Protein AF-A0A5A9NCF1-F1 (afdb_monomer_lite)

Foldseek 3Di:
DKQQPDQDDQPWAKPPPQAKDWDWDADPVRDIGIWIWGAQQQDLWDKIKTKGFWFFCVPAQKKKKKWKKAFADPVQDPPGDPQEDQKKWKWKDADQDRPDDNCPPHSDCPPIPTQDIDGAPDHDHPVVVVVVDTDIGIDMTMAGSRDHRTMMMMMIDTRTGMMTGMIDMDFAWADWDQDQQWTWHIGGAHNAQADWAKTFTDGAVQWDWDFPDFIWTQGRRRDTDDTGGHTFHAWQWEADPNNPDTFGADFQWTAQGTDNDDTHGQDAQFGGGDTSHNATHGHPQFADDPPDDRNDHTFHWFAAWADWDWDADAQKIKIATHGTPGRRPDPQKFKAKFKWWDAPDPDDTHGDDPQKDWVPDRTRHPHRMIMIGDHQAQTKMKIWIFIGGPCQVVDPDHTHTDMDIDTHHAAAAAEFADKDFPDAAQFKTKMFTDQGPRRSADWQWKKKWKDFPVDDSVPIDIDIGRHRMDMGGRHHGQTKMWMWMWIADPNGIYDIDDIDIDTHHDPVVNVVVPPDDDDDDDDDDDPPPVVVVVVVVVVPPPPDDDDDDDDDDDDDDPPDDDDDDDPPFDADDQCVVDPDLVVLCVVQHDDDDPVQKAFDAFPDADDQGTWTWTWGHDPPDDIAIFIDGDGDPPDDPVSVSLVSSQSSRLSRDDDQQADHPPGDDDDDDPPDPDDDDPLLLLVLLLSNLVQLLRCVSNQKFQQDQALVQWDADPVRRIHGHDRSPIDHFDDDDDDRDDADPDDDDHPLLLFALCCVPRVGTGSLRVLLSSLNRLQCSLQVRADRVHPQDSVRSNVCLVVVDDDDHHPLFQPLSNVLSVQSSDNDSVSRDGSVVVSVSSVVCSVPVVSSDNDDDDDDDDDDDDDDDDDDDPVPDDWPLSVCVVLPNNVLVVLCVVVVVIDLVSLLPDDLVNCVVSVVPDPVVSVSSVVVSVVSNVVVVVPPDDDDDDDDDDDDDDDDDDQQFVCWDDSDLQEIANAQSQDQDDTPRRHLNHQEYHQHQYAHAAADLCNCVSNLNHAYEAHEQYAHAEADQNSQQRNLNHAYDHPHQYQYQEQDARSNHLNCRHAEYADENNANHAYYDLRSCANPANHAEYEHYQYAHQADDCSNVVNHPNHQAYEHANYAHAPALRRLVVLVVCVVVQNRYPVGQQRHWYAYDPPRDIGGSVVDDNVSHVCSVDDDDPVNVVVVVVVVVVVVVVVVVVVVVVVVVVVVVVVVVVPPPPPPDDDD

Structure (mmCIF, N/CA/C/O backbone):
data_AF-A0A5A9NCF1-F1
#
_entry.id   AF-A0A5A9NCF1-F1
#
loop_
_atom_site.group_PDB
_atom_site.id
_atom_site.type_symbol
_atom_site.label_atom_id
_atom_site.label_alt_id
_atom_site.label_comp_id
_atom_site.label_asym_id
_atom_site.label_entity_id
_atom_site.label_seq_id
_atom_site.pdbx_PDB_ins_code
_atom_site.Cartn_x
_atom_site.Cartn_y
_atom_site.Cartn_z
_atom_site.occupancy
_atom_site.B_iso_or_equiv
_atom_site.auth_seq_id
_atom_site.auth_comp_id
_atom_site.auth_asym_id
_atom_site.auth_atom_id
_atom_site.pdbx_PDB_model_num
ATOM 1 N N . MET A 1 1 ? 38.519 -15.105 -27.622 1.00 89.88 1 MET A N 1
ATOM 2 C CA . MET A 1 1 ? 39.687 -15.412 -28.478 1.00 89.88 1 MET A CA 1
ATOM 3 C C . MET A 1 1 ? 40.712 -14.327 -28.233 1.00 89.88 1 MET A C 1
ATOM 5 O O . MET A 1 1 ? 40.293 -13.203 -28.013 1.00 89.88 1 MET A O 1
ATOM 9 N N . ASP A 1 2 ? 41.999 -14.646 -28.249 1.00 92.06 2 ASP A N 1
ATOM 10 C CA . ASP A 1 2 ? 43.065 -13.656 -28.085 1.00 92.06 2 ASP A CA 1
ATOM 11 C C . ASP A 1 2 ? 44.259 -14.070 -28.952 1.00 92.06 2 ASP A C 1
ATOM 13 O O . ASP A 1 2 ? 44.809 -15.156 -28.756 1.00 92.06 2 ASP A O 1
ATOM 17 N N . SER A 1 3 ? 44.607 -13.261 -29.955 1.00 90.38 3 SER A N 1
ATOM 18 C CA . SER A 1 3 ? 45.676 -13.589 -30.906 1.00 90.38 3 SER A CA 1
ATOM 19 C C . SER A 1 3 ? 47.072 -13.558 -30.281 1.00 90.38 3 SER A C 1
ATOM 21 O O . SER A 1 3 ? 47.954 -14.256 -30.769 1.00 90.38 3 SER A O 1
ATOM 23 N N . THR A 1 4 ? 47.273 -12.818 -29.184 1.00 86.12 4 THR A N 1
ATOM 24 C CA . THR A 1 4 ? 48.583 -12.717 -28.508 1.00 86.12 4 THR A CA 1
ATOM 25 C C . THR A 1 4 ? 49.030 -14.051 -27.907 1.00 86.12 4 THR A C 1
ATOM 27 O O . THR A 1 4 ? 50.220 -14.305 -27.748 1.00 86.12 4 THR A O 1
ATOM 30 N N . THR A 1 5 ? 48.077 -14.949 -27.638 1.00 83.50 5 THR A N 1
ATOM 31 C CA . THR A 1 5 ? 48.338 -16.288 -27.087 1.00 83.50 5 THR A CA 1
ATOM 32 C C . THR A 1 5 ? 48.906 -17.286 -28.106 1.00 83.50 5 THR A C 1
ATOM 34 O O . THR A 1 5 ? 49.323 -18.378 -27.720 1.00 83.50 5 THR A O 1
ATOM 37 N N . ALA A 1 6 ? 48.944 -16.936 -29.398 1.00 75.62 6 ALA A N 1
ATOM 38 C CA . ALA A 1 6 ? 49.442 -17.790 -30.473 1.00 75.62 6 ALA A CA 1
ATOM 39 C C . ALA A 1 6 ? 50.864 -17.384 -30.906 1.00 75.62 6 ALA A C 1
ATOM 41 O O . ALA A 1 6 ? 51.060 -16.414 -31.637 1.00 75.62 6 ALA A O 1
ATOM 42 N N . THR A 1 7 ? 51.866 -18.159 -30.482 1.00 68.69 7 THR A N 1
ATOM 43 C CA . THR A 1 7 ? 53.292 -17.868 -30.733 1.00 68.69 7 THR A CA 1
ATOM 44 C C . THR A 1 7 ? 53.871 -18.539 -31.983 1.00 68.69 7 THR A C 1
ATOM 46 O O . THR A 1 7 ? 54.906 -18.099 -32.476 1.00 68.69 7 THR A O 1
ATOM 49 N N . ALA A 1 8 ? 53.227 -19.589 -32.508 1.00 71.62 8 ALA A N 1
ATOM 50 C CA . ALA A 1 8 ? 53.707 -20.347 -33.671 1.00 71.62 8 ALA A CA 1
ATOM 51 C C . ALA A 1 8 ? 53.069 -19.885 -34.995 1.00 71.62 8 ALA A C 1
ATOM 53 O O . ALA A 1 8 ? 53.774 -19.491 -35.919 1.00 71.62 8 ALA A O 1
ATOM 54 N N . GLU A 1 9 ? 51.737 -19.906 -35.075 1.00 81.56 9 GLU A N 1
ATOM 55 C CA . GLU A 1 9 ? 50.953 -19.450 -36.229 1.00 81.56 9 GLU A CA 1
ATOM 56 C C . GLU A 1 9 ? 49.572 -18.958 -35.773 1.00 81.56 9 GLU A C 1
ATOM 58 O O . GLU A 1 9 ? 48.973 -19.525 -34.854 1.00 81.56 9 GLU A O 1
ATOM 63 N N . LEU A 1 10 ? 49.029 -17.936 -36.441 1.00 84.19 10 LEU A N 1
ATOM 64 C CA . LEU A 1 10 ? 47.601 -17.610 -36.325 1.00 84.19 10 LEU A CA 1
ATOM 65 C C . LEU A 1 10 ? 46.774 -18.479 -37.274 1.00 84.19 10 LEU A C 1
ATOM 67 O O . LEU A 1 10 ? 45.727 -19.014 -36.879 1.00 84.19 10 LEU A O 1
ATOM 71 N N . GLY A 1 11 ? 47.259 -18.672 -38.506 1.00 87.62 11 GLY A N 1
ATOM 72 C CA . GLY A 1 11 ? 46.614 -19.517 -39.510 1.00 87.62 11 GLY A CA 1
ATOM 73 C C . GLY A 1 11 ? 45.227 -19.006 -39.907 1.00 87.62 11 GLY A C 1
ATOM 74 O O . GLY A 1 11 ? 44.285 -19.792 -40.037 1.00 87.62 11 GLY A O 1
ATOM 75 N N . TRP A 1 12 ? 45.067 -17.687 -40.015 1.00 93.44 12 TRP A N 1
ATOM 76 C CA . TRP A 1 12 ? 43.877 -17.054 -40.580 1.00 93.44 12 TRP A CA 1
ATOM 77 C C . TRP A 1 12 ? 43.917 -17.151 -42.109 1.00 93.44 12 TRP A C 1
ATOM 79 O O . TRP A 1 12 ? 44.961 -17.365 -42.722 1.00 93.44 12 TRP A O 1
ATOM 89 N N . THR A 1 13 ? 42.753 -17.074 -42.748 1.00 94.12 13 THR A N 1
ATOM 90 C CA . THR A 1 13 ? 42.646 -17.242 -44.206 1.00 94.12 13 THR A CA 1
ATOM 91 C C . THR A 1 13 ? 42.719 -15.882 -44.891 1.00 94.12 13 THR A C 1
ATOM 93 O O . THR A 1 13 ? 41.948 -15.000 -44.528 1.00 94.12 13 THR A O 1
ATOM 96 N N . ILE A 1 14 ? 43.607 -15.725 -45.874 1.00 94.38 14 ILE A N 1
ATOM 97 C CA . ILE A 1 14 ? 43.814 -14.477 -46.628 1.00 94.38 14 ILE A CA 1
ATOM 98 C C . ILE A 1 14 ? 43.244 -14.562 -48.051 1.00 94.38 14 ILE A C 1
ATOM 100 O O . ILE A 1 14 ? 43.240 -15.641 -48.654 1.00 94.38 14 ILE A O 1
ATOM 104 N N . TYR A 1 15 ? 42.798 -13.431 -48.599 1.00 92.38 15 TYR A N 1
ATOM 105 C CA . TYR A 1 15 ? 42.395 -13.290 -50.001 1.00 92.38 15 TYR A CA 1
ATOM 106 C C . TYR A 1 15 ? 42.580 -11.842 -50.505 1.00 92.38 15 TYR A C 1
ATOM 108 O O . TYR A 1 15 ? 42.110 -10.930 -49.835 1.00 92.38 15 TYR A O 1
ATOM 116 N N . PRO A 1 16 ? 43.189 -11.600 -51.683 1.00 89.50 16 PRO A N 1
ATOM 117 C CA . PRO A 1 16 ? 43.944 -12.561 -52.486 1.00 89.50 16 PRO A CA 1
ATOM 118 C C . PRO A 1 16 ? 45.194 -13.051 -51.731 1.00 89.50 16 PRO A C 1
ATOM 120 O O . PRO A 1 16 ? 45.559 -12.523 -50.684 1.00 89.50 16 PRO A O 1
ATOM 123 N N . SER A 1 17 ? 45.887 -14.061 -52.261 1.00 84.19 17 SER A N 1
ATOM 124 C CA . SER A 1 17 ? 47.078 -14.648 -51.615 1.00 84.19 17 SER A CA 1
ATOM 125 C C . SER A 1 17 ? 48.302 -13.720 -51.528 1.00 84.19 17 SER A C 1
ATOM 127 O O . SER A 1 17 ? 49.327 -14.138 -51.004 1.00 84.19 17 SER A O 1
ATOM 129 N N . LEU A 1 18 ? 48.207 -12.504 -52.076 1.00 82.00 18 LEU A N 1
ATOM 130 C CA . LEU A 1 18 ? 49.226 -11.444 -52.057 1.00 82.00 18 LEU A CA 1
ATOM 131 C C . LEU A 1 18 ? 48.712 -10.158 -51.366 1.00 82.00 18 LEU A C 1
ATOM 133 O O . LEU A 1 18 ? 49.259 -9.081 -51.581 1.00 82.00 18 LEU A O 1
ATOM 137 N N . GLY A 1 19 ? 47.620 -10.261 -50.598 1.00 87.00 19 GLY A N 1
ATOM 138 C CA . GLY A 1 19 ? 47.077 -9.168 -49.789 1.00 87.00 19 GLY A CA 1
ATOM 139 C C . GLY A 1 19 ? 47.759 -9.096 -48.421 1.00 87.00 19 GLY A C 1
ATOM 140 O O . GLY A 1 19 ? 48.871 -8.595 -48.296 1.00 87.00 19 GLY A O 1
ATOM 141 N N . TRP A 1 20 ? 47.090 -9.615 -47.390 1.00 93.38 20 TRP A N 1
ATOM 142 C CA . TRP A 1 20 ? 47.637 -9.683 -46.030 1.00 93.38 20 TRP A CA 1
ATOM 143 C C . TRP A 1 20 ? 48.727 -10.756 -45.886 1.00 93.38 20 TRP A C 1
ATOM 145 O O . TRP A 1 20 ? 48.555 -11.886 -46.340 1.00 93.38 20 TRP A O 1
ATOM 155 N N . GLU A 1 21 ? 49.804 -10.438 -45.168 1.00 93.44 21 GLU A N 1
ATOM 156 C CA . GLU A 1 21 ? 50.935 -11.329 -44.878 1.00 93.44 21 GLU A CA 1
ATOM 157 C C . GLU A 1 21 ? 51.046 -11.615 -43.367 1.00 93.44 21 GLU A C 1
ATOM 159 O O . GLU A 1 21 ? 50.933 -10.695 -42.558 1.00 93.44 21 GLU A O 1
ATOM 164 N N . GLU A 1 22 ? 51.281 -12.875 -42.967 1.00 92.38 22 GLU A N 1
ATOM 165 C CA . GLU A 1 22 ? 51.476 -13.252 -41.553 1.00 92.38 22 GLU A CA 1
ATOM 166 C C . GLU A 1 22 ? 52.960 -13.204 -41.150 1.00 92.38 22 GLU A C 1
ATOM 168 O O . GLU A 1 22 ? 53.744 -14.101 -41.484 1.00 92.38 22 GLU A O 1
ATOM 173 N N . VAL A 1 23 ? 53.338 -12.203 -40.359 1.00 90.12 23 VAL A N 1
ATOM 174 C CA . VAL A 1 23 ? 54.723 -11.958 -39.929 1.00 90.12 23 VAL A CA 1
ATOM 175 C C . VAL A 1 23 ? 54.905 -12.140 -38.421 1.00 90.12 23 VAL A C 1
ATOM 177 O O . VAL A 1 23 ? 53.944 -12.248 -37.658 1.00 90.12 23 VAL A O 1
ATOM 180 N N . SER A 1 24 ? 56.161 -12.226 -37.980 1.00 86.56 24 SER A N 1
ATOM 181 C CA . SER A 1 24 ? 56.502 -12.220 -36.554 1.00 86.56 24 SER A CA 1
ATOM 182 C C . SER A 1 24 ? 56.791 -10.792 -36.102 1.00 86.56 24 SER A C 1
ATOM 184 O O . SER A 1 24 ? 57.658 -10.131 -36.674 1.00 86.56 24 SER A O 1
ATOM 186 N N . GLY A 1 25 ? 56.092 -10.346 -35.064 1.00 80.19 25 GLY A N 1
ATOM 187 C CA . GLY A 1 25 ? 56.285 -9.057 -34.407 1.00 80.19 25 GLY A CA 1
ATOM 188 C C . GLY A 1 25 ? 56.647 -9.212 -32.929 1.00 80.19 25 GLY A C 1
ATOM 189 O O . GLY A 1 25 ? 56.833 -10.323 -32.424 1.00 80.19 25 GLY A O 1
ATOM 190 N N . TYR A 1 26 ? 56.710 -8.079 -32.235 1.00 76.69 26 TYR A N 1
ATOM 191 C CA . TYR A 1 26 ? 56.877 -8.007 -30.785 1.00 76.69 26 TYR A CA 1
ATOM 192 C C . TYR A 1 26 ? 55.724 -7.210 -30.172 1.00 76.69 26 TYR A C 1
ATOM 194 O O . TYR A 1 26 ? 55.274 -6.233 -30.773 1.00 76.69 26 TYR A O 1
ATOM 202 N N . ASP A 1 27 ? 55.243 -7.628 -29.000 1.00 71.81 27 ASP A N 1
ATOM 203 C CA . ASP A 1 27 ? 54.311 -6.827 -28.201 1.00 71.81 27 ASP A CA 1
ATOM 204 C C . ASP A 1 27 ? 55.044 -5.708 -27.428 1.00 71.81 27 ASP A C 1
ATOM 206 O O . ASP A 1 27 ? 56.273 -5.597 -27.453 1.00 71.81 27 ASP A O 1
ATOM 210 N N . GLU A 1 28 ? 54.286 -4.884 -26.699 1.00 72.25 28 GLU A N 1
ATOM 211 C CA . GLU A 1 28 ? 54.809 -3.821 -25.819 1.00 72.25 28 GLU A CA 1
ATOM 212 C C . GLU A 1 28 ? 55.789 -4.336 -24.740 1.00 72.25 28 GLU A C 1
ATOM 214 O O . GLU A 1 28 ? 56.581 -3.562 -24.207 1.00 72.25 28 GLU A O 1
ATOM 219 N N . ASN A 1 29 ? 55.765 -5.639 -24.438 1.00 74.94 29 ASN A N 1
ATOM 220 C CA . ASN A 1 29 ? 56.606 -6.306 -23.443 1.00 74.94 29 ASN A CA 1
ATOM 221 C C . ASN A 1 29 ? 57.777 -7.088 -24.077 1.00 74.94 29 ASN A C 1
ATOM 223 O O . ASN A 1 29 ? 58.446 -7.850 -23.378 1.00 74.94 29 ASN A O 1
ATOM 227 N N . MET A 1 30 ? 58.036 -6.914 -25.380 1.00 74.00 30 MET A N 1
ATOM 228 C CA . MET A 1 30 ? 59.051 -7.638 -26.163 1.00 74.00 30 MET A CA 1
ATOM 229 C C . MET A 1 30 ? 58.830 -9.162 -26.284 1.00 74.00 30 MET A C 1
ATOM 231 O O . MET A 1 30 ? 59.755 -9.896 -26.643 1.00 74.00 30 MET A O 1
ATOM 235 N N . ASN A 1 31 ? 57.612 -9.660 -26.059 1.00 81.56 31 ASN A N 1
ATOM 236 C CA . ASN A 1 31 ? 57.246 -11.045 -26.361 1.00 81.56 31 ASN A CA 1
ATOM 237 C C . ASN A 1 31 ? 57.073 -11.233 -27.872 1.00 81.56 31 ASN A C 1
ATOM 239 O O . ASN A 1 31 ? 56.479 -10.392 -28.546 1.00 81.56 31 ASN A O 1
ATOM 243 N N . THR A 1 32 ? 57.529 -12.367 -28.408 1.00 83.38 32 THR A N 1
ATOM 244 C CA . THR A 1 32 ? 57.306 -12.731 -29.815 1.00 83.38 32 THR A CA 1
ATOM 245 C C . THR A 1 32 ? 55.832 -13.050 -30.065 1.00 83.38 32 THR A C 1
ATOM 247 O O . THR A 1 32 ? 55.311 -14.018 -29.507 1.00 83.38 32 THR A O 1
ATOM 250 N N . ILE A 1 33 ? 55.190 -12.284 -30.943 1.00 87.81 33 ILE A N 1
ATOM 251 C CA . ILE A 1 33 ? 53.791 -12.462 -31.358 1.00 87.81 33 ILE A CA 1
ATOM 252 C C . ILE A 1 33 ? 53.694 -12.663 -32.874 1.00 87.81 33 ILE A C 1
ATOM 254 O O . ILE A 1 33 ? 54.597 -12.299 -33.629 1.00 87.81 33 ILE A O 1
ATOM 258 N N . ARG A 1 34 ? 52.583 -13.238 -33.337 1.00 89.69 34 ARG A N 1
ATOM 259 C CA . ARG A 1 34 ? 52.238 -13.330 -34.763 1.00 89.69 34 ARG A CA 1
ATOM 260 C C . ARG A 1 34 ? 51.265 -12.204 -35.114 1.00 89.69 34 ARG A C 1
ATOM 262 O O . ARG A 1 34 ? 50.287 -12.002 -34.399 1.00 89.69 34 ARG A O 1
ATOM 269 N N . THR A 1 35 ? 51.538 -11.476 -36.193 1.00 90.38 35 THR A N 1
ATOM 270 C CA . THR A 1 35 ? 50.775 -10.294 -36.632 1.00 90.38 35 THR A CA 1
ATOM 271 C C . THR A 1 35 ? 50.448 -10.395 -38.123 1.00 90.38 35 THR A C 1
ATOM 273 O O . THR A 1 35 ? 51.121 -11.122 -38.855 1.00 90.38 35 THR A O 1
ATOM 276 N N . TYR A 1 36 ? 49.441 -9.657 -38.596 1.00 94.06 36 TYR A N 1
ATOM 277 C CA . TYR A 1 36 ? 49.124 -9.561 -40.029 1.00 94.06 36 TYR A CA 1
ATOM 278 C C . TYR A 1 36 ? 49.429 -8.161 -40.556 1.00 94.06 36 TYR A C 1
ATOM 280 O O . TYR A 1 36 ? 48.990 -7.189 -39.955 1.00 94.06 36 TYR A O 1
ATOM 288 N N . GLN A 1 37 ? 50.137 -8.039 -41.678 1.00 93.50 37 GLN A N 1
ATOM 289 C CA . GLN A 1 37 ? 50.473 -6.747 -42.294 1.00 93.50 37 GLN A CA 1
ATOM 290 C C . GLN A 1 37 ? 50.003 -6.654 -43.750 1.00 93.50 37 GLN A C 1
ATOM 292 O O . GLN A 1 37 ? 49.882 -7.673 -44.428 1.00 93.50 37 GLN A O 1
ATOM 297 N N . VAL A 1 38 ? 49.763 -5.433 -44.233 1.00 93.94 38 VAL A N 1
ATOM 298 C CA . VAL A 1 38 ? 49.470 -5.119 -45.643 1.00 93.94 38 VAL A CA 1
ATOM 299 C C . VAL A 1 38 ? 49.987 -3.712 -45.969 1.00 93.94 38 VAL A C 1
ATOM 301 O O . VAL A 1 38 ? 49.941 -2.829 -45.114 1.00 93.94 38 VAL A O 1
ATOM 304 N N . CYS A 1 39 ? 50.539 -3.495 -47.169 1.00 91.06 39 CYS A N 1
ATOM 305 C CA . CYS A 1 39 ? 51.071 -2.186 -47.587 1.00 91.06 39 CYS A CA 1
ATOM 306 C C . CYS A 1 39 ? 51.030 -1.985 -49.117 1.00 91.06 39 CYS A C 1
ATOM 308 O O . CYS A 1 39 ? 51.990 -1.520 -49.735 1.00 91.06 39 CYS A O 1
ATOM 310 N N . ASN A 1 40 ? 49.905 -2.326 -49.749 1.00 88.62 40 ASN A N 1
ATOM 311 C CA . ASN A 1 40 ? 49.743 -2.299 -51.210 1.00 88.62 40 ASN A CA 1
ATOM 312 C C . ASN A 1 40 ? 49.278 -0.915 -51.723 1.00 88.62 40 ASN A C 1
ATOM 314 O O . ASN A 1 40 ? 48.369 -0.799 -52.542 1.00 88.62 40 ASN A O 1
ATOM 318 N N . VAL A 1 41 ? 49.900 0.158 -51.222 1.00 87.56 41 VAL A N 1
ATOM 319 C CA . VAL A 1 41 ? 49.463 1.563 -51.407 1.00 87.56 41 VAL A CA 1
ATOM 320 C C . VAL A 1 41 ? 49.674 2.141 -52.813 1.00 87.56 41 VAL A C 1
ATOM 322 O O . VAL A 1 41 ? 49.159 3.213 -53.119 1.00 87.56 41 VAL A O 1
ATOM 325 N N . PHE A 1 42 ? 50.454 1.472 -53.666 1.00 84.94 42 PHE A N 1
ATOM 326 C CA . PHE A 1 42 ? 50.784 1.956 -55.015 1.00 84.94 42 PHE A CA 1
ATOM 327 C C . PHE A 1 42 ? 49.770 1.536 -56.089 1.00 84.94 42 PHE A C 1
ATOM 329 O O . PHE A 1 42 ? 49.789 2.086 -57.190 1.00 84.94 42 PHE A O 1
ATOM 336 N N . ASP A 1 43 ? 48.872 0.604 -55.770 1.00 82.81 43 ASP A N 1
ATOM 337 C CA . ASP A 1 43 ? 47.825 0.152 -56.679 1.00 82.81 43 ASP A CA 1
ATOM 338 C C . ASP A 1 43 ? 46.561 1.021 -56.549 1.00 82.81 43 ASP A C 1
ATOM 340 O O . ASP A 1 43 ? 46.153 1.438 -55.463 1.00 82.81 43 ASP A O 1
ATOM 344 N N . ALA A 1 44 ? 45.899 1.289 -57.677 1.00 73.88 44 ALA A N 1
ATOM 345 C CA . ALA A 1 44 ? 44.704 2.140 -57.715 1.00 73.88 44 ALA A CA 1
ATOM 346 C C . ALA A 1 44 ? 43.415 1.437 -57.238 1.00 73.88 44 ALA A C 1
ATOM 348 O O . ALA A 1 44 ? 42.407 2.097 -56.991 1.00 73.88 44 ALA A O 1
ATOM 349 N N . SER A 1 45 ? 43.429 0.105 -57.137 1.00 81.56 45 SER A N 1
ATOM 350 C CA . SER A 1 45 ? 42.310 -0.712 -56.665 1.00 81.56 45 SER A CA 1
ATOM 351 C C . SER A 1 45 ? 42.860 -1.912 -55.896 1.00 81.56 45 SER A C 1
ATOM 353 O O . SER A 1 45 ? 43.616 -2.712 -56.445 1.00 81.56 45 SER A O 1
ATOM 355 N N . GLN A 1 46 ? 42.505 -2.007 -54.618 1.00 88.19 46 GLN A N 1
ATOM 356 C CA . GLN A 1 46 ? 42.851 -3.103 -53.711 1.00 88.19 46 GLN A CA 1
ATOM 357 C C . GLN A 1 46 ? 41.575 -3.633 -53.058 1.00 88.19 46 GLN A C 1
ATOM 359 O O . GLN A 1 46 ? 40.570 -2.929 -53.012 1.00 88.19 46 GLN A O 1
ATOM 364 N N . ASN A 1 47 ? 41.598 -4.876 -52.579 1.00 92.12 47 ASN A N 1
ATOM 365 C CA . ASN A 1 47 ? 40.492 -5.477 -51.830 1.00 92.12 47 ASN A CA 1
ATOM 366 C C . ASN A 1 47 ? 41.026 -6.673 -51.023 1.00 92.12 47 ASN A C 1
ATOM 368 O O . ASN A 1 47 ? 40.828 -7.833 -51.393 1.00 92.12 47 ASN A O 1
ATOM 372 N N . ASN A 1 48 ? 41.796 -6.378 -49.977 1.00 94.19 48 ASN A N 1
ATOM 373 C CA . ASN A 1 48 ? 42.606 -7.347 -49.242 1.00 94.19 48 ASN A CA 1
ATOM 374 C C . ASN A 1 48 ? 41.882 -7.802 -47.973 1.00 94.19 48 ASN A C 1
ATOM 376 O O . ASN A 1 48 ? 41.719 -7.027 -47.035 1.00 94.19 48 ASN A O 1
ATOM 380 N N . TRP A 1 49 ? 41.489 -9.070 -47.909 1.00 95.56 49 TRP A N 1
ATOM 381 C CA . TRP A 1 49 ? 40.779 -9.678 -46.786 1.00 95.56 49 TRP A CA 1
ATOM 382 C C . TRP A 1 49 ? 41.677 -10.618 -45.978 1.00 95.56 49 TRP A C 1
ATOM 384 O O . TRP A 1 49 ? 42.444 -11.402 -46.543 1.00 95.56 49 TRP A O 1
ATOM 394 N N . VAL A 1 50 ? 41.508 -10.619 -44.657 1.00 95.75 50 VAL A N 1
ATOM 395 C CA . VAL A 1 50 ? 41.973 -11.691 -43.765 1.00 95.75 50 VAL A CA 1
ATOM 396 C C . VAL A 1 50 ? 40.863 -12.092 -42.793 1.00 95.75 50 VAL A C 1
ATOM 398 O O . VAL A 1 50 ? 40.208 -11.232 -42.212 1.00 95.75 50 VAL A O 1
ATOM 401 N N . ARG A 1 51 ? 40.629 -13.399 -42.619 1.00 95.31 51 ARG A N 1
ATOM 402 C CA . ARG A 1 51 ? 39.530 -13.972 -41.820 1.00 95.31 51 ARG A CA 1
ATOM 403 C C . ARG A 1 51 ? 40.020 -14.919 -40.731 1.00 95.31 51 ARG A C 1
ATOM 405 O O . ARG A 1 51 ? 40.737 -15.879 -41.022 1.00 95.31 51 ARG A O 1
ATOM 412 N N . THR A 1 52 ? 39.522 -14.729 -39.511 1.00 95.56 52 THR A N 1
ATOM 413 C CA . THR A 1 52 ? 39.812 -15.584 -38.350 1.00 95.56 52 THR A CA 1
ATOM 414 C C . THR A 1 52 ? 39.355 -17.039 -38.531 1.00 95.56 52 THR A C 1
ATOM 416 O O . THR A 1 52 ? 38.579 -17.382 -39.425 1.00 95.56 52 THR A O 1
ATOM 419 N N . LYS A 1 53 ? 39.793 -17.913 -37.618 1.00 93.56 53 LYS A N 1
ATOM 420 C CA . LYS A 1 53 ? 39.165 -19.227 -37.374 1.00 93.56 53 LYS A CA 1
ATOM 421 C C . LYS A 1 53 ? 37.767 -19.040 -36.740 1.00 93.56 53 LYS A C 1
ATOM 423 O O . LYS A 1 53 ? 37.446 -17.939 -36.287 1.00 93.56 53 LYS A O 1
ATOM 428 N N . TYR A 1 54 ? 36.941 -20.091 -36.712 1.00 95.19 54 TYR A N 1
ATOM 429 C CA . TYR A 1 54 ? 35.580 -20.050 -36.153 1.00 95.19 54 TYR A CA 1
ATOM 430 C C . TYR A 1 54 ? 35.570 -19.770 -34.642 1.00 95.19 54 TYR A C 1
ATOM 432 O O . TYR A 1 54 ? 36.247 -20.442 -33.858 1.00 95.19 54 TYR A O 1
ATOM 440 N N . ILE A 1 55 ? 34.765 -18.795 -34.218 1.00 95.62 55 ILE A N 1
ATOM 441 C CA . ILE A 1 55 ? 34.647 -18.341 -32.830 1.00 95.62 55 ILE A CA 1
ATOM 442 C C . ILE A 1 55 ? 33.280 -18.761 -32.284 1.00 95.62 55 ILE A C 1
ATOM 444 O O . ILE A 1 55 ? 32.242 -18.274 -32.721 1.00 95.62 55 ILE A O 1
ATOM 448 N N . ARG A 1 56 ? 33.261 -19.655 -31.287 1.00 95.12 56 ARG A N 1
ATOM 449 C CA . ARG A 1 56 ? 32.017 -20.058 -30.604 1.00 95.12 56 ARG A CA 1
ATOM 450 C C . ARG A 1 56 ? 31.479 -18.920 -29.733 1.00 95.12 56 ARG A C 1
ATOM 452 O O . ARG A 1 56 ? 32.206 -18.415 -28.877 1.00 95.12 56 ARG A O 1
ATOM 459 N N . ARG A 1 57 ? 30.186 -18.611 -29.869 1.00 91.81 57 ARG A N 1
ATOM 460 C CA . ARG A 1 57 ? 29.488 -17.510 -29.181 1.00 91.81 57 ARG A CA 1
ATOM 461 C C . ARG A 1 57 ? 29.319 -17.708 -27.668 1.00 91.81 57 ARG A C 1
ATOM 463 O O . ARG A 1 57 ? 29.239 -16.737 -26.925 1.00 91.81 57 ARG A O 1
ATOM 470 N N . ARG A 1 58 ? 29.256 -18.963 -27.198 1.00 88.62 58 ARG A N 1
ATOM 471 C CA . ARG A 1 58 ? 29.068 -19.336 -25.772 1.00 88.62 58 ARG A CA 1
ATOM 472 C C . ARG A 1 58 ? 27.857 -18.663 -25.089 1.00 88.62 58 ARG A C 1
ATOM 474 O O . ARG A 1 58 ? 27.888 -18.411 -23.891 1.00 88.62 58 ARG A O 1
ATOM 481 N N . GLY A 1 59 ? 26.795 -18.377 -25.846 1.00 86.31 59 GLY A N 1
ATOM 482 C CA . GLY A 1 59 ? 25.562 -17.754 -25.345 1.00 86.31 59 GLY A CA 1
ATOM 483 C C . GLY A 1 59 ? 25.568 -16.221 -25.287 1.00 86.31 59 GLY A C 1
ATOM 484 O O . GLY A 1 59 ? 24.499 -15.634 -25.138 1.00 86.31 59 GLY A O 1
ATOM 485 N N . ALA A 1 60 ? 26.717 -15.562 -25.471 1.00 90.12 60 ALA A N 1
ATOM 486 C CA . ALA A 1 60 ? 26.816 -14.102 -25.488 1.00 90.12 60 ALA A CA 1
ATOM 487 C C . ALA A 1 60 ? 25.983 -13.488 -26.623 1.00 90.12 60 ALA A C 1
ATOM 489 O O . ALA A 1 60 ? 26.100 -13.922 -27.766 1.00 90.12 60 ALA A O 1
ATOM 490 N N . GLN A 1 61 ? 25.137 -12.499 -26.335 1.00 89.00 61 GLN A N 1
ATOM 491 C CA . GLN A 1 61 ? 24.337 -11.830 -27.372 1.00 89.00 61 GLN A CA 1
ATOM 492 C C . GLN A 1 61 ? 25.107 -10.692 -28.051 1.00 89.00 61 GLN A C 1
ATOM 494 O O . GLN A 1 61 ? 24.933 -10.468 -29.246 1.00 89.00 61 GLN A O 1
ATOM 499 N N . ARG A 1 62 ? 25.983 -10.009 -27.308 1.00 91.00 62 ARG A N 1
ATOM 500 C CA . ARG A 1 62 ? 26.879 -8.967 -27.817 1.00 91.00 62 ARG A CA 1
ATOM 501 C C . ARG A 1 62 ? 28.329 -9.433 -27.740 1.00 91.00 62 ARG A C 1
ATOM 503 O O . ARG A 1 62 ? 28.752 -10.019 -26.742 1.00 91.00 62 ARG A O 1
ATOM 510 N N . ILE A 1 63 ? 29.083 -9.164 -28.797 1.00 93.88 63 ILE A N 1
ATOM 511 C CA . ILE A 1 63 ? 30.507 -9.478 -28.912 1.00 93.88 63 ILE A CA 1
ATOM 512 C C . ILE A 1 63 ? 31.289 -8.173 -28.973 1.00 93.88 63 ILE A C 1
ATOM 514 O O . ILE A 1 63 ? 30.892 -7.249 -29.677 1.00 93.88 63 ILE A O 1
ATOM 518 N N . HIS A 1 64 ? 32.410 -8.114 -28.260 1.00 94.31 64 HIS A N 1
ATOM 519 C CA . HIS A 1 64 ? 33.381 -7.027 -28.313 1.00 94.31 64 HIS A CA 1
ATOM 520 C C . HIS A 1 64 ? 34.665 -7.520 -28.986 1.00 94.31 64 HIS A C 1
ATOM 522 O O . HIS A 1 64 ? 35.127 -8.634 -28.721 1.00 94.31 64 HIS A O 1
ATOM 528 N N . VAL A 1 65 ? 35.233 -6.681 -29.847 1.00 96.38 65 VAL A N 1
ATOM 529 C CA . VAL A 1 65 ? 36.485 -6.901 -30.572 1.00 96.38 65 VAL A CA 1
ATOM 530 C C . VAL A 1 65 ? 37.406 -5.731 -30.252 1.00 96.38 65 VAL A C 1
ATOM 532 O O . VAL A 1 65 ? 37.154 -4.607 -30.673 1.00 96.38 65 VAL A O 1
ATOM 535 N N . GLU A 1 66 ? 38.446 -6.009 -29.477 1.00 96.44 66 GLU A N 1
ATOM 536 C CA . GLU A 1 66 ? 39.570 -5.117 -29.190 1.00 96.44 66 GLU A CA 1
ATOM 537 C C . GLU A 1 66 ? 40.674 -5.414 -30.214 1.00 96.44 66 GLU A C 1
ATOM 539 O O . GLU A 1 66 ? 41.068 -6.570 -30.395 1.00 96.44 66 GLU A O 1
ATOM 544 N N . MET A 1 67 ? 41.127 -4.382 -30.922 1.00 94.50 67 MET A N 1
ATOM 545 C CA . MET A 1 67 ? 42.089 -4.454 -32.021 1.00 94.50 67 MET A CA 1
ATOM 546 C C . MET A 1 67 ? 43.265 -3.537 -31.702 1.00 94.50 67 MET A C 1
ATOM 548 O O . MET A 1 67 ? 43.082 -2.326 -31.611 1.00 94.50 67 MET A O 1
ATOM 552 N N . LYS A 1 68 ? 44.472 -4.097 -31.580 1.00 92.38 68 LYS A N 1
ATOM 553 C CA . LYS A 1 68 ? 45.714 -3.316 -31.576 1.00 92.38 68 LYS A CA 1
ATOM 554 C C . LYS A 1 68 ? 46.326 -3.321 -32.967 1.00 92.38 68 LYS A C 1
ATOM 556 O O . LYS A 1 68 ? 46.506 -4.395 -33.542 1.00 92.38 68 LYS A O 1
ATOM 561 N N . PHE A 1 69 ? 46.661 -2.153 -33.502 1.00 92.44 69 PHE A N 1
ATOM 562 C CA . PHE A 1 69 ? 47.197 -2.021 -34.858 1.00 92.44 69 PHE A CA 1
ATOM 563 C C . PHE A 1 69 ? 48.039 -0.750 -35.029 1.00 92.44 69 PHE A C 1
ATOM 565 O O . PHE A 1 69 ? 47.901 0.211 -34.276 1.00 92.44 69 PHE A O 1
ATOM 572 N N . SER A 1 70 ? 48.910 -0.727 -36.032 1.00 89.56 70 SER A N 1
ATOM 573 C CA . SER A 1 70 ? 49.652 0.466 -36.450 1.00 89.56 70 SER A CA 1
ATOM 574 C C . SER A 1 70 ? 49.302 0.829 -37.893 1.00 89.56 70 SER A C 1
ATOM 576 O O . SER A 1 70 ? 49.088 -0.055 -38.722 1.00 89.56 70 SER A O 1
ATOM 578 N N . VAL A 1 71 ? 49.232 2.128 -38.194 1.00 90.62 71 VAL A N 1
ATOM 579 C CA . VAL A 1 71 ? 48.976 2.667 -39.541 1.00 90.62 71 VAL A CA 1
ATOM 580 C C . VAL A 1 71 ? 50.048 3.697 -39.863 1.00 90.62 71 VAL A C 1
ATOM 582 O O . VAL A 1 71 ? 50.405 4.520 -39.017 1.00 90.62 71 VAL A O 1
ATOM 585 N N . ARG A 1 72 ? 50.568 3.648 -41.086 1.00 88.19 72 ARG A N 1
ATOM 586 C CA . ARG A 1 72 ? 51.500 4.645 -41.604 1.00 88.19 72 ARG A CA 1
ATOM 587 C C . ARG A 1 72 ? 50.737 5.763 -42.309 1.00 88.19 72 ARG A C 1
ATOM 589 O O . ARG A 1 72 ? 49.897 5.475 -43.154 1.00 88.19 72 ARG A O 1
ATOM 596 N N . ASP A 1 73 ? 51.092 7.009 -42.006 1.00 86.12 73 ASP A N 1
ATOM 597 C CA . ASP A 1 73 ? 50.562 8.206 -42.676 1.00 86.12 73 ASP A CA 1
ATOM 598 C C . ASP A 1 73 ? 50.829 8.135 -44.190 1.00 86.12 73 ASP A C 1
ATOM 600 O O . ASP A 1 73 ? 51.986 7.983 -44.603 1.00 86.12 73 ASP A O 1
ATOM 604 N N . CYS A 1 74 ? 49.786 8.258 -45.016 1.00 86.31 74 CYS A N 1
ATOM 605 C CA . CYS A 1 74 ? 49.884 8.252 -46.479 1.00 86.31 74 CYS A CA 1
ATOM 606 C C . CYS A 1 74 ? 50.785 9.394 -46.989 1.00 86.31 74 CYS A C 1
ATOM 608 O O . CYS A 1 74 ? 51.529 9.212 -47.955 1.00 86.31 74 CYS A O 1
ATOM 610 N N . SER A 1 75 ? 50.789 10.542 -46.305 1.00 84.50 75 SER A N 1
ATOM 611 C CA . SER A 1 75 ? 51.642 11.706 -46.596 1.00 84.50 75 SER A CA 1
ATOM 612 C C . SER A 1 75 ? 53.132 11.410 -46.380 1.00 84.50 75 SER A C 1
ATOM 614 O O . SER A 1 75 ? 53.992 12.056 -46.981 1.00 84.50 75 SER A O 1
ATOM 616 N N . SER A 1 76 ? 53.454 10.405 -45.557 1.00 83.31 76 SER A N 1
ATOM 617 C CA . SER A 1 76 ? 54.824 9.958 -45.276 1.00 83.31 76 SER A CA 1
ATOM 618 C C . SER A 1 76 ? 55.395 8.983 -46.317 1.00 83.31 76 SER A C 1
ATOM 620 O O . SER A 1 76 ? 56.519 8.488 -46.145 1.00 83.31 76 SER A O 1
ATOM 622 N N . ILE A 1 77 ? 54.634 8.644 -47.365 1.00 83.19 77 ILE A N 1
ATOM 623 C CA . ILE A 1 77 ? 55.030 7.673 -48.390 1.00 83.19 77 ILE A CA 1
ATOM 624 C C . ILE A 1 77 ? 55.247 8.397 -49.734 1.00 83.19 77 ILE A C 1
ATOM 626 O O . ILE A 1 77 ? 54.300 8.918 -50.323 1.00 83.19 77 ILE A O 1
ATOM 630 N N . PRO A 1 78 ? 56.487 8.453 -50.257 1.00 78.75 78 PRO A N 1
ATOM 631 C CA . PRO A 1 78 ? 56.776 9.201 -51.477 1.00 78.75 78 PRO A CA 1
ATOM 632 C C . PRO A 1 78 ? 56.145 8.549 -52.715 1.00 78.75 78 PRO A C 1
ATOM 634 O O . PRO A 1 78 ? 56.167 7.328 -52.866 1.00 78.75 78 PRO A O 1
ATOM 637 N N . ASN A 1 79 ? 55.665 9.385 -53.641 1.00 78.56 79 ASN A N 1
ATOM 638 C CA . ASN A 1 79 ? 55.067 8.998 -54.929 1.00 78.56 79 ASN A CA 1
ATOM 639 C C . ASN A 1 79 ? 53.810 8.110 -54.834 1.00 78.56 79 ASN A C 1
ATOM 641 O O . ASN A 1 79 ? 53.496 7.389 -55.781 1.00 78.56 79 ASN A O 1
ATOM 645 N N . VAL A 1 80 ? 53.088 8.151 -53.713 1.00 79.25 80 VAL A N 1
ATOM 646 C CA . VAL A 1 80 ? 51.858 7.373 -53.540 1.00 79.25 80 VAL A CA 1
ATOM 647 C C . VAL A 1 80 ? 50.664 8.016 -54.268 1.00 79.25 80 VAL A C 1
ATOM 649 O O . VAL A 1 80 ? 50.468 9.231 -54.175 1.00 79.25 80 VAL A O 1
ATOM 652 N N . PRO A 1 81 ? 49.856 7.231 -55.008 1.00 72.88 81 PRO A N 1
ATOM 653 C CA . PRO A 1 81 ? 48.625 7.711 -55.631 1.00 72.88 81 PRO A CA 1
ATOM 654 C C . PRO A 1 81 ? 47.547 8.063 -54.593 1.00 72.88 81 PRO A C 1
ATOM 656 O O . PRO A 1 81 ? 47.492 7.506 -53.498 1.00 72.88 81 PRO A O 1
ATOM 659 N N . GLY A 1 82 ? 46.599 8.925 -54.978 1.00 71.25 82 GLY A N 1
ATOM 660 C CA . GLY A 1 82 ? 45.451 9.318 -54.139 1.00 71.25 82 GLY A CA 1
ATOM 661 C C . GLY A 1 82 ? 44.459 8.191 -53.786 1.00 71.25 82 GLY A C 1
ATOM 662 O O . GLY A 1 82 ? 43.413 8.463 -53.196 1.00 71.25 82 GLY A O 1
ATOM 663 N N . SER A 1 83 ? 44.758 6.939 -54.149 1.00 79.31 83 SER A N 1
ATOM 664 C CA . SER A 1 83 ? 44.041 5.744 -53.695 1.00 79.31 83 SER A CA 1
ATOM 665 C C . SER A 1 83 ? 44.405 5.323 -52.266 1.00 79.31 83 SER A C 1
ATOM 667 O O . SER A 1 83 ? 43.602 4.616 -51.662 1.00 79.31 83 SER A O 1
ATOM 669 N N . CYS A 1 84 ? 45.535 5.782 -51.708 1.00 86.81 84 CYS A N 1
ATOM 670 C CA . CYS A 1 84 ? 45.984 5.413 -50.359 1.00 86.81 84 CYS A CA 1
ATOM 671 C C . CYS A 1 84 ? 44.926 5.670 -49.271 1.00 86.81 84 CYS A C 1
ATOM 673 O O . CYS A 1 84 ? 44.172 6.653 -49.334 1.00 86.81 84 CYS A O 1
ATOM 675 N N . LYS A 1 85 ? 44.859 4.766 -48.284 1.00 88.69 85 LYS A N 1
ATOM 676 C CA . LYS A 1 85 ? 43.928 4.817 -47.146 1.00 88.69 85 LYS A CA 1
ATOM 677 C C . LYS A 1 85 ? 44.639 4.610 -45.813 1.00 88.69 85 LYS A C 1
ATOM 679 O O . LYS A 1 85 ? 45.559 3.812 -45.697 1.00 88.69 85 LYS A O 1
ATOM 684 N N . GLU A 1 86 ? 44.123 5.266 -44.785 1.00 89.50 86 GLU A N 1
ATOM 685 C CA . GLU A 1 86 ? 44.576 5.130 -43.392 1.00 89.50 86 GLU A CA 1
ATOM 686 C C . GLU A 1 86 ? 43.550 4.352 -42.548 1.00 89.50 86 GLU A C 1
ATOM 688 O O . GLU A 1 86 ? 43.534 4.423 -41.321 1.00 89.50 86 GLU A O 1
ATOM 693 N N . THR A 1 87 ? 42.660 3.620 -43.226 1.00 91.25 87 THR A N 1
ATOM 694 C CA . THR A 1 87 ? 41.509 2.937 -42.638 1.00 91.25 87 THR A CA 1
ATOM 695 C C . THR A 1 87 ? 41.316 1.534 -43.211 1.00 91.25 87 THR A C 1
ATOM 697 O O . THR A 1 87 ? 41.664 1.263 -44.362 1.00 91.25 87 THR A O 1
ATOM 700 N N . PHE A 1 88 ? 40.724 0.645 -42.413 1.00 94.38 88 PHE A N 1
ATOM 701 C CA . PHE A 1 88 ? 40.302 -0.702 -42.816 1.00 94.38 88 PHE A CA 1
ATOM 702 C C . PHE A 1 88 ? 38.904 -1.011 -42.277 1.00 94.38 88 PHE A C 1
ATOM 704 O O . PHE A 1 88 ? 38.451 -0.397 -41.317 1.00 94.38 88 PHE A O 1
ATOM 711 N N . ASN A 1 89 ? 38.200 -1.975 -42.863 1.00 95.69 89 ASN A N 1
ATOM 712 C CA . ASN A 1 89 ? 36.856 -2.352 -42.425 1.00 95.69 89 ASN A CA 1
ATOM 713 C C . ASN A 1 89 ? 36.881 -3.633 -41.586 1.00 95.69 89 ASN A C 1
ATOM 715 O O . ASN A 1 89 ? 37.440 -4.647 -42.011 1.00 95.69 89 ASN A O 1
ATOM 719 N N . LEU A 1 90 ? 36.194 -3.619 -40.444 1.00 97.31 90 LEU A N 1
ATOM 720 C CA . LEU A 1 90 ? 35.885 -4.821 -39.669 1.00 97.31 90 LEU A CA 1
ATOM 721 C C . LEU A 1 90 ? 34.552 -5.412 -40.148 1.00 97.31 90 LEU A C 1
ATOM 723 O O . LEU A 1 90 ? 33.561 -4.693 -40.263 1.00 97.31 90 LEU A O 1
ATOM 727 N N . HIS A 1 91 ? 34.513 -6.722 -40.374 1.00 96.38 91 HIS A N 1
ATOM 728 C CA . HIS A 1 91 ? 33.332 -7.486 -40.780 1.00 96.38 91 HIS A CA 1
ATOM 729 C C . HIS A 1 91 ? 33.141 -8.732 -39.907 1.00 96.38 91 HIS A C 1
ATOM 731 O O . HIS A 1 91 ? 34.096 -9.245 -39.316 1.00 96.38 91 HIS A O 1
ATOM 737 N N . TYR A 1 92 ? 31.921 -9.271 -39.885 1.00 96.88 92 TYR A N 1
ATOM 738 C CA . TYR A 1 92 ? 31.618 -10.581 -39.310 1.00 96.88 92 TYR A CA 1
ATOM 739 C C . TYR A 1 92 ? 30.686 -11.415 -40.201 1.00 96.88 92 TYR A C 1
ATOM 741 O O . TYR A 1 92 ? 29.970 -10.892 -41.054 1.00 96.88 92 TYR A O 1
ATOM 749 N N . PHE A 1 93 ? 30.713 -12.731 -40.000 1.00 95.81 93 PHE A N 1
ATOM 750 C CA . PHE A 1 93 ? 29.788 -13.684 -40.616 1.00 95.81 93 PHE A CA 1
ATOM 751 C C . PHE A 1 93 ? 29.375 -14.726 -39.577 1.00 95.81 93 PHE A C 1
ATOM 753 O O . PHE A 1 93 ? 30.234 -15.391 -38.992 1.00 95.81 93 PHE A O 1
ATOM 760 N N . GLU A 1 94 ? 28.074 -14.868 -39.337 1.00 95.06 94 GLU A N 1
ATOM 761 C CA . GLU A 1 94 ? 27.525 -15.842 -38.391 1.00 95.06 94 GLU A CA 1
ATOM 762 C C . GLU A 1 94 ? 27.396 -17.243 -39.002 1.00 95.06 94 GLU A C 1
ATOM 764 O O . GLU A 1 94 ? 26.985 -17.405 -40.148 1.00 95.06 94 GLU A O 1
ATOM 769 N N . SER A 1 95 ? 27.674 -18.280 -38.208 1.00 93.88 95 SER A N 1
ATOM 770 C CA . SER A 1 95 ? 27.480 -19.679 -38.602 1.00 93.88 95 SER A CA 1
ATOM 771 C C . SER A 1 95 ? 27.160 -20.561 -37.396 1.00 93.88 95 SER A C 1
ATOM 773 O O . SER A 1 95 ? 27.574 -20.287 -36.272 1.00 93.88 95 SER A O 1
ATOM 775 N N . ASP A 1 96 ? 26.448 -21.660 -37.627 1.00 93.06 96 ASP A N 1
ATOM 776 C CA . ASP A 1 96 ? 26.102 -22.628 -36.582 1.00 93.06 96 ASP A CA 1
ATOM 777 C C . ASP A 1 96 ? 27.191 -23.686 -36.350 1.00 93.06 96 ASP A C 1
ATOM 779 O O . ASP A 1 96 ? 27.205 -24.359 -35.315 1.00 93.06 96 ASP A O 1
ATOM 783 N N . SER A 1 97 ? 28.129 -23.815 -37.291 1.00 93.81 97 SER A N 1
ATOM 784 C CA . SER A 1 97 ? 29.286 -24.714 -37.226 1.00 93.81 97 SER A CA 1
ATOM 785 C C . SER A 1 97 ? 30.474 -24.170 -38.033 1.00 93.81 97 SER A C 1
ATOM 787 O O . SER A 1 97 ? 30.350 -23.156 -38.724 1.00 93.81 97 SER A O 1
ATOM 789 N N . ASP A 1 98 ? 31.637 -24.821 -37.934 1.00 94.06 98 ASP A N 1
ATOM 790 C CA . ASP A 1 98 ? 32.821 -24.420 -38.700 1.00 94.06 98 ASP A CA 1
ATOM 791 C C . ASP A 1 98 ? 32.714 -24.912 -40.159 1.00 94.06 98 ASP A C 1
ATOM 793 O O . ASP A 1 98 ? 33.028 -26.061 -40.464 1.00 94.06 98 ASP A O 1
ATOM 797 N N . VAL A 1 99 ? 32.193 -24.054 -41.042 1.00 92.50 99 VAL A N 1
ATOM 798 C CA . VAL A 1 99 ? 31.878 -24.341 -42.461 1.00 92.50 99 VAL A CA 1
ATOM 799 C C . VAL A 1 99 ? 32.784 -23.599 -43.449 1.00 92.50 99 VAL A C 1
ATOM 801 O O . VAL A 1 99 ? 32.656 -23.745 -44.665 1.00 92.50 99 VAL A O 1
ATOM 804 N N . ALA A 1 100 ? 33.672 -22.748 -42.942 1.00 90.50 100 ALA A N 1
ATOM 805 C CA . ALA A 1 100 ? 34.495 -21.869 -43.752 1.00 90.50 100 ALA A CA 1
ATOM 806 C C . ALA A 1 100 ? 35.575 -22.628 -44.539 1.00 90.50 100 ALA A C 1
ATOM 808 O O . ALA A 1 100 ? 36.315 -23.453 -44.009 1.00 90.50 100 ALA A O 1
ATOM 809 N N . THR A 1 101 ? 35.728 -22.278 -45.815 1.00 91.00 101 THR A N 1
ATOM 810 C CA . THR A 1 101 ? 36.780 -22.792 -46.704 1.00 91.00 101 THR A CA 1
ATOM 811 C C . THR A 1 101 ? 37.677 -21.643 -47.183 1.00 91.00 101 THR A C 1
ATOM 813 O O . THR A 1 101 ? 37.597 -20.524 -46.669 1.00 91.00 101 THR A O 1
ATOM 816 N N . LYS A 1 102 ? 38.552 -21.884 -48.170 1.00 86.00 102 LYS A N 1
ATOM 817 C CA . LYS A 1 102 ? 39.331 -20.816 -48.830 1.00 86.00 102 LYS A CA 1
ATOM 818 C C . LYS A 1 102 ? 38.488 -19.903 -49.735 1.00 86.00 102 LYS A C 1
ATOM 820 O O . LYS A 1 102 ? 38.949 -18.821 -50.078 1.00 86.00 102 LYS A O 1
ATOM 825 N N . VAL A 1 103 ? 37.286 -20.336 -50.127 1.00 85.50 103 VAL A N 1
ATOM 826 C CA . VAL A 1 103 ? 36.399 -19.626 -51.075 1.00 85.50 103 VAL A CA 1
ATOM 827 C C . VAL A 1 103 ? 34.999 -19.342 -50.515 1.00 85.50 103 VAL A C 1
ATOM 829 O O . VAL A 1 103 ? 34.214 -18.656 -51.159 1.00 85.50 103 VAL A O 1
ATOM 832 N N . TYR A 1 104 ? 34.683 -19.868 -49.328 1.00 88.44 104 TYR A N 1
ATOM 833 C CA . TYR A 1 104 ? 33.406 -19.682 -48.640 1.00 88.44 104 TYR A CA 1
ATOM 834 C C . TYR A 1 104 ? 33.630 -19.243 -47.177 1.00 88.44 104 TYR A C 1
ATOM 836 O O . TYR A 1 104 ? 34.496 -19.830 -46.516 1.00 88.44 104 TYR A O 1
ATOM 844 N N . PRO A 1 105 ? 32.869 -18.272 -46.634 1.00 90.12 105 PRO A N 1
ATOM 845 C CA . PRO A 1 105 ? 31.957 -17.370 -47.348 1.00 90.12 105 PRO A CA 1
ATOM 846 C C . PRO A 1 105 ? 32.689 -16.557 -48.426 1.00 90.12 105 PRO A C 1
ATOM 848 O O . PRO A 1 105 ? 33.905 -16.388 -48.341 1.00 90.12 105 PRO A O 1
ATOM 851 N N . ALA A 1 106 ? 31.969 -16.097 -49.452 1.00 90.19 106 ALA A N 1
ATOM 852 C CA . ALA A 1 106 ? 32.572 -15.369 -50.570 1.00 90.19 106 ALA A CA 1
ATOM 853 C C . ALA A 1 106 ? 33.263 -14.076 -50.094 1.00 90.19 106 ALA A C 1
ATOM 855 O O . ALA A 1 106 ? 32.771 -13.404 -49.189 1.00 90.19 106 ALA A O 1
ATOM 856 N N . TRP A 1 107 ? 34.399 -13.725 -50.701 1.00 89.69 107 TRP A N 1
ATOM 857 C CA . TRP A 1 107 ? 35.223 -12.565 -50.326 1.00 89.69 107 TRP A CA 1
ATOM 858 C C . TRP A 1 107 ? 34.678 -11.253 -50.916 1.00 89.69 107 TRP A C 1
ATOM 860 O O . TRP A 1 107 ? 35.264 -10.662 -51.822 1.00 89.69 107 TRP A O 1
ATOM 870 N N . MET A 1 108 ? 33.501 -10.846 -50.443 1.00 86.69 108 MET A N 1
ATOM 871 C CA . MET A 1 108 ? 32.750 -9.675 -50.905 1.00 86.69 108 MET A CA 1
ATOM 872 C C . MET A 1 108 ? 31.762 -9.202 -49.826 1.00 86.69 108 MET A C 1
ATOM 874 O O . MET A 1 108 ? 31.415 -9.961 -48.928 1.00 86.69 108 MET A O 1
ATOM 878 N N . GLU A 1 109 ? 31.259 -7.971 -49.939 1.00 78.19 109 GLU A N 1
ATOM 879 C CA . GLU A 1 109 ? 30.417 -7.293 -48.925 1.00 78.19 109 GLU A CA 1
ATOM 880 C C . GLU A 1 109 ? 29.040 -7.949 -48.655 1.00 78.19 109 GLU A C 1
ATOM 882 O O . GLU A 1 109 ? 28.287 -7.495 -47.804 1.00 78.19 109 GLU A O 1
ATOM 887 N N . ASN A 1 110 ? 28.694 -9.034 -49.352 1.00 80.50 110 ASN A N 1
ATOM 888 C CA . ASN A 1 110 ? 27.541 -9.890 -49.065 1.00 80.50 110 ASN A CA 1
ATOM 889 C C . ASN A 1 110 ? 27.985 -11.347 -49.311 1.00 80.50 110 ASN A C 1
ATOM 891 O O . ASN A 1 110 ? 28.276 -11.681 -50.461 1.00 80.50 110 ASN A O 1
ATOM 895 N N . PRO A 1 111 ? 28.134 -12.203 -48.278 1.00 89.31 111 PRO A N 1
ATOM 896 C CA . PRO A 1 111 ? 27.336 -12.227 -47.045 1.00 89.31 111 PRO A CA 1
ATOM 897 C C . PRO A 1 111 ? 28.017 -11.664 -45.782 1.00 89.31 111 PRO A C 1
ATOM 899 O O . PRO A 1 111 ? 27.545 -11.918 -44.675 1.00 89.31 111 PRO A O 1
ATOM 902 N N . TRP A 1 112 ? 29.137 -10.951 -45.906 1.00 92.81 112 TRP A N 1
ATOM 903 C CA . TRP A 1 112 ? 29.838 -10.370 -44.754 1.00 92.81 112 TRP A CA 1
ATOM 904 C C . TRP A 1 112 ? 29.139 -9.111 -44.239 1.00 92.81 112 TRP A C 1
ATOM 906 O O . TRP A 1 112 ? 29.023 -8.129 -44.960 1.00 92.81 112 TRP A O 1
ATOM 916 N N . ILE A 1 113 ? 28.742 -9.092 -42.967 1.00 94.12 113 ILE A N 1
ATOM 917 C CA . ILE A 1 113 ? 28.132 -7.905 -42.358 1.00 94.12 113 ILE A CA 1
ATOM 918 C C . ILE A 1 113 ? 29.251 -6.986 -41.860 1.00 94.12 113 ILE A C 1
ATOM 920 O O . ILE A 1 113 ? 30.077 -7.390 -41.035 1.00 94.12 113 ILE A O 1
ATOM 924 N N . LYS A 1 114 ? 29.294 -5.746 -42.357 1.00 94.94 114 LYS A N 1
ATOM 925 C CA . LYS A 1 114 ? 30.246 -4.727 -41.896 1.00 94.94 114 LYS A CA 1
ATOM 926 C C . LYS A 1 114 ? 29.898 -4.278 -40.474 1.00 94.94 114 LYS A C 1
ATOM 928 O O . LYS A 1 114 ? 28.752 -3.944 -40.192 1.00 94.94 114 LYS A O 1
ATOM 933 N N . VAL A 1 115 ? 30.896 -4.272 -39.592 1.00 93.69 115 VAL A N 1
ATOM 934 C CA . VAL A 1 115 ? 30.802 -3.743 -38.223 1.00 93.69 115 VAL A CA 1
ATOM 935 C C . VAL A 1 115 ? 31.091 -2.248 -38.228 1.00 93.69 115 VAL A C 1
ATOM 937 O O . VAL A 1 115 ? 30.258 -1.473 -37.779 1.00 93.69 115 VAL A O 1
ATOM 940 N N . ASP A 1 116 ? 32.266 -1.849 -38.725 1.00 94.25 116 ASP A N 1
ATOM 941 C CA . ASP A 1 116 ? 32.682 -0.445 -38.784 1.00 94.25 116 ASP A CA 1
ATOM 942 C C . ASP A 1 116 ? 33.878 -0.233 -39.737 1.00 94.25 116 ASP A C 1
ATOM 944 O O . ASP A 1 116 ? 34.506 -1.192 -40.201 1.00 94.25 116 ASP A O 1
ATOM 948 N N . THR A 1 117 ? 34.192 1.031 -40.019 1.00 93.44 117 THR A N 1
ATOM 949 C CA . THR A 1 117 ? 35.442 1.494 -40.634 1.00 93.44 117 THR A CA 1
ATOM 950 C C . THR A 1 117 ? 36.388 1.949 -39.523 1.00 93.44 117 THR A C 1
ATOM 952 O O . THR A 1 117 ? 36.111 2.919 -38.827 1.00 93.44 117 THR A O 1
ATOM 955 N N . ILE A 1 118 ? 37.505 1.255 -39.346 1.00 94.62 118 ILE A N 1
ATOM 956 C CA . ILE A 1 118 ? 38.496 1.532 -38.308 1.00 94.62 118 ILE A CA 1
ATOM 957 C C . ILE A 1 118 ? 39.533 2.515 -38.853 1.00 94.62 118 ILE A C 1
ATOM 959 O O . ILE A 1 118 ? 40.100 2.282 -39.922 1.00 94.62 118 ILE A O 1
ATOM 963 N N . ALA A 1 119 ? 39.777 3.592 -38.112 1.00 89.38 119 ALA A N 1
ATOM 964 C CA . ALA A 1 119 ? 40.826 4.579 -38.355 1.00 89.38 119 ALA A CA 1
ATOM 965 C C . ALA A 1 119 ? 41.831 4.567 -37.195 1.00 89.38 119 ALA A C 1
ATOM 967 O O . ALA A 1 119 ? 41.495 4.121 -36.100 1.00 89.38 119 ALA A O 1
ATOM 968 N N . ALA A 1 120 ? 43.053 5.040 -37.436 1.00 85.19 120 ALA A N 1
ATOM 969 C CA . ALA A 1 120 ? 44.032 5.286 -36.380 1.00 85.19 120 ALA A CA 1
ATOM 970 C C . ALA A 1 120 ? 43.810 6.661 -35.727 1.00 85.19 120 ALA A C 1
ATOM 972 O O . ALA A 1 120 ? 43.591 7.638 -36.440 1.00 85.19 120 ALA A O 1
ATOM 973 N N . ASP A 1 121 ? 43.955 6.736 -34.402 1.00 78.31 121 ASP A N 1
ATOM 974 C CA . ASP A 1 121 ? 44.088 8.003 -33.667 1.00 78.31 121 ASP A CA 1
ATOM 975 C C . ASP A 1 121 ? 45.468 8.637 -33.921 1.00 78.31 121 ASP A C 1
ATOM 977 O O . ASP A 1 121 ? 45.596 9.849 -34.086 1.00 78.31 121 ASP A O 1
ATOM 981 N N . GLU A 1 122 ? 46.513 7.803 -33.979 1.00 77.75 122 GLU A N 1
ATOM 982 C CA . GLU A 1 122 ? 47.886 8.197 -34.284 1.00 77.75 122 GLU A CA 1
ATOM 983 C C . GLU A 1 122 ? 48.470 7.340 -35.419 1.00 77.75 122 GLU A C 1
ATOM 985 O O . GLU A 1 122 ? 48.671 6.125 -35.289 1.00 77.75 122 GLU A O 1
ATOM 990 N N . SER A 1 123 ? 48.817 7.991 -36.530 1.00 80.19 123 SER A N 1
ATOM 991 C CA . SER A 1 123 ? 49.625 7.420 -37.608 1.00 80.19 123 SER A CA 1
ATOM 992 C C . SER A 1 123 ? 51.113 7.743 -37.407 1.00 80.19 123 SER A C 1
ATOM 994 O O . SER A 1 123 ? 51.469 8.773 -36.833 1.00 80.19 123 SER A O 1
ATOM 996 N N . PHE A 1 124 ? 52.012 6.857 -37.853 1.00 75.88 124 PHE A N 1
ATOM 997 C CA . PHE A 1 124 ? 53.462 7.095 -37.769 1.00 75.88 124 PHE A CA 1
ATOM 998 C C . PHE A 1 124 ? 54.044 7.614 -39.091 1.00 75.88 124 PHE A C 1
ATOM 1000 O O . PHE A 1 124 ? 53.611 7.219 -40.178 1.00 75.88 124 PHE A O 1
ATOM 1007 N N . SER A 1 125 ? 55.058 8.478 -38.989 1.00 69.19 125 SER A N 1
ATOM 1008 C CA . SER A 1 125 ? 55.664 9.203 -40.110 1.00 69.19 125 SER A CA 1
ATOM 1009 C C . SER A 1 125 ? 57.107 8.762 -40.413 1.00 69.19 125 SER A C 1
ATOM 1011 O O . SER A 1 125 ? 57.706 7.923 -39.732 1.00 69.19 125 SER A O 1
ATOM 1013 N N . GLN A 1 126 ? 57.718 9.369 -41.437 1.00 58.50 126 GLN A N 1
ATOM 1014 C CA . GLN A 1 126 ? 59.126 9.138 -41.783 1.00 58.50 126 GLN A CA 1
ATOM 1015 C C . GLN A 1 126 ? 60.107 9.645 -40.704 1.00 58.50 126 GLN A C 1
ATOM 1017 O O . GLN A 1 126 ? 61.238 9.160 -40.639 1.00 58.50 126 GLN A O 1
ATOM 1022 N N . VAL A 1 127 ? 59.686 10.576 -39.840 1.00 56.44 127 VAL A N 1
ATOM 1023 C CA . VAL A 1 127 ? 60.506 11.086 -38.725 1.00 56.44 127 VAL A CA 1
ATOM 1024 C C . VAL A 1 127 ? 60.600 10.042 -37.603 1.00 56.44 127 VAL A C 1
ATOM 1026 O O . VAL A 1 127 ? 61.681 9.807 -37.061 1.00 56.44 127 VAL A O 1
ATOM 1029 N N . ASP A 1 128 ? 59.502 9.337 -37.323 1.00 56.62 128 ASP A N 1
ATOM 1030 C CA . ASP A 1 128 ? 59.395 8.339 -36.245 1.00 56.62 128 ASP A CA 1
ATOM 1031 C C . ASP A 1 128 ? 60.171 7.047 -36.553 1.00 56.62 128 ASP A C 1
ATOM 1033 O O . ASP A 1 128 ? 60.760 6.420 -35.665 1.00 56.62 128 ASP A O 1
ATOM 1037 N N . LEU A 1 129 ? 60.269 6.702 -37.844 1.00 55.41 129 LEU A N 1
ATOM 1038 C CA . LEU A 1 129 ? 61.119 5.624 -38.364 1.00 55.41 129 LEU A CA 1
ATOM 1039 C C . LEU A 1 129 ? 62.608 5.824 -38.026 1.00 55.41 129 LEU A C 1
ATOM 1041 O O . LEU A 1 129 ? 63.316 4.843 -37.796 1.00 55.41 129 LEU A O 1
ATOM 1045 N N . GLY A 1 130 ? 63.079 7.074 -37.925 1.00 53.28 130 GLY A N 1
ATOM 1046 C CA . GLY A 1 130 ? 64.439 7.392 -37.473 1.00 53.28 130 GLY A CA 1
ATOM 1047 C C . GLY A 1 130 ? 64.676 7.116 -35.981 1.00 53.28 130 GLY A C 1
ATOM 1048 O O . GLY A 1 130 ? 65.807 6.841 -35.583 1.00 53.28 130 GLY A O 1
ATOM 1049 N N . GLY A 1 131 ? 63.615 7.141 -35.167 1.00 54.09 131 GLY A N 1
ATOM 1050 C CA . GLY A 1 131 ? 63.649 6.878 -33.723 1.00 54.09 131 GLY A CA 1
ATOM 1051 C C . GLY A 1 131 ? 63.268 5.450 -33.310 1.00 54.09 131 GLY A C 1
ATOM 1052 O O . GLY A 1 131 ? 63.348 5.133 -32.127 1.00 54.09 131 GLY A O 1
ATOM 1053 N N . ARG A 1 132 ? 62.859 4.588 -34.256 1.00 58.28 132 ARG A N 1
ATOM 1054 C CA . ARG A 1 132 ? 62.252 3.258 -34.006 1.00 58.28 132 ARG A CA 1
ATOM 1055 C C . ARG A 1 132 ? 60.977 3.295 -33.143 1.00 58.28 132 ARG A C 1
ATOM 1057 O O . ARG A 1 132 ? 60.671 2.316 -32.464 1.00 58.28 132 ARG A O 1
ATOM 1064 N N . VAL A 1 133 ? 60.224 4.393 -33.169 1.00 59.88 133 VAL A N 1
ATOM 1065 C CA . VAL A 1 133 ? 58.976 4.522 -32.401 1.00 59.88 133 VAL A CA 1
ATOM 1066 C C . VAL A 1 133 ? 57.800 4.105 -33.282 1.00 59.88 133 VAL A C 1
ATOM 1068 O O . VAL A 1 133 ? 57.391 4.848 -34.169 1.00 59.88 133 VAL A O 1
ATOM 1071 N N . MET A 1 134 ? 57.249 2.910 -33.052 1.00 66.12 134 MET A N 1
ATOM 1072 C CA . MET A 1 134 ? 55.999 2.484 -33.691 1.00 66.12 134 MET A CA 1
ATOM 1073 C C . MET A 1 134 ? 54.810 2.946 -32.843 1.00 66.12 134 MET A C 1
ATOM 1075 O O . MET A 1 134 ? 54.741 2.629 -31.657 1.00 66.12 134 MET A O 1
ATOM 1079 N N . LYS A 1 135 ? 53.865 3.673 -33.448 1.00 79.56 135 LYS A N 1
ATOM 1080 C CA . LYS A 1 135 ? 52.602 4.050 -32.799 1.00 79.56 135 LYS A CA 1
ATOM 1081 C C . LYS A 1 135 ? 51.603 2.894 -32.884 1.00 79.56 135 LYS A C 1
ATOM 1083 O O . LYS A 1 135 ? 51.380 2.352 -33.967 1.00 79.56 135 LYS A O 1
ATOM 1088 N N . ILE A 1 136 ? 51.045 2.500 -31.739 1.00 84.88 136 ILE A N 1
ATOM 1089 C CA . ILE A 1 136 ? 50.082 1.399 -31.604 1.00 84.88 136 ILE A CA 1
ATOM 1090 C C . ILE A 1 136 ? 48.743 1.991 -31.167 1.00 84.88 136 ILE A C 1
ATOM 1092 O O . ILE A 1 136 ? 48.611 2.499 -30.058 1.00 84.88 136 ILE A O 1
ATOM 1096 N N . ASN A 1 137 ? 47.752 1.888 -32.043 1.00 88.50 137 ASN A N 1
ATOM 1097 C CA . ASN A 1 137 ? 46.364 2.263 -31.804 1.00 88.50 137 ASN A CA 1
ATOM 1098 C C . ASN A 1 137 ? 45.630 1.086 -31.154 1.00 88.50 137 ASN A C 1
ATOM 1100 O O . ASN A 1 137 ? 45.959 -0.067 -31.442 1.00 88.50 137 ASN A O 1
ATOM 1104 N N . THR A 1 138 ? 44.645 1.356 -30.294 1.00 91.62 138 THR A N 1
ATOM 1105 C CA . THR A 1 138 ? 43.821 0.321 -29.646 1.00 91.62 138 THR A CA 1
ATOM 1106 C C . THR A 1 138 ? 42.344 0.671 -29.777 1.00 91.62 138 THR A C 1
ATOM 1108 O O . THR A 1 138 ? 41.825 1.450 -28.988 1.00 91.62 138 THR A O 1
ATOM 1111 N N . GLU A 1 139 ? 41.657 0.042 -30.729 1.00 92.75 139 GLU A N 1
ATOM 1112 C CA . GLU A 1 139 ? 40.241 0.296 -30.999 1.00 92.75 139 GLU A CA 1
ATOM 1113 C C . GLU A 1 139 ? 39.356 -0.841 -30.492 1.00 92.75 139 GLU A C 1
ATOM 1115 O O . GLU A 1 139 ? 39.625 -2.018 -30.745 1.00 92.75 139 GLU A O 1
ATOM 1120 N N . VAL A 1 140 ? 38.254 -0.500 -29.819 1.00 93.56 140 VAL A N 1
ATOM 1121 C CA . VAL A 1 140 ? 37.231 -1.470 -29.401 1.00 93.56 140 VAL A CA 1
ATOM 1122 C C . VAL A 1 140 ? 35.944 -1.228 -30.179 1.00 93.56 140 VAL A C 1
ATOM 1124 O O . VAL A 1 140 ? 35.377 -0.136 -30.146 1.00 93.56 140 VAL A O 1
ATOM 1127 N N . ARG A 1 141 ? 35.440 -2.262 -30.854 1.00 93.94 141 ARG A N 1
ATOM 1128 C CA . ARG A 1 141 ? 34.106 -2.270 -31.474 1.00 93.94 141 ARG A CA 1
ATOM 1129 C C . ARG A 1 141 ? 33.257 -3.401 -30.927 1.00 93.94 141 ARG A C 1
ATOM 1131 O O . ARG A 1 141 ? 33.765 -4.345 -30.326 1.00 93.94 141 ARG A O 1
ATOM 1138 N N . SER A 1 142 ? 31.943 -3.297 -31.099 1.00 91.94 142 SER A N 1
ATOM 1139 C CA . SER A 1 142 ? 31.012 -4.333 -30.654 1.00 91.94 142 SER A CA 1
ATOM 1140 C C . SER A 1 142 ? 29.871 -4.521 -31.636 1.00 91.94 142 SER A C 1
ATOM 1142 O O . SER A 1 142 ? 29.419 -3.544 -32.224 1.00 91.94 142 SER A O 1
ATOM 1144 N N . PHE A 1 143 ? 29.395 -5.755 -31.769 1.00 91.94 143 PHE A N 1
ATOM 1145 C CA . PHE A 1 143 ? 28.280 -6.116 -32.640 1.00 91.94 143 PHE A CA 1
ATOM 1146 C C . PHE A 1 143 ? 27.371 -7.159 -31.974 1.00 91.94 143 PHE A C 1
ATOM 1148 O O . PHE A 1 143 ? 27.778 -7.885 -31.061 1.00 91.94 143 PHE A O 1
ATOM 1155 N N . GLY A 1 144 ? 26.122 -7.195 -32.426 1.00 85.81 144 GLY A N 1
ATOM 1156 C CA . GLY A 1 144 ? 25.051 -8.064 -31.945 1.00 85.81 144 GLY A CA 1
ATOM 1157 C C . GLY A 1 144 ? 23.673 -7.460 -32.264 1.00 85.81 144 GLY A C 1
ATOM 1158 O O . GLY A 1 144 ? 23.631 -6.330 -32.754 1.00 85.81 144 GLY A O 1
ATOM 1159 N N . PRO A 1 145 ? 22.558 -8.162 -31.982 1.00 89.56 145 PRO A N 1
ATOM 1160 C CA . PRO A 1 145 ? 22.479 -9.504 -31.399 1.00 89.56 145 PRO A CA 1
ATOM 1161 C C . PRO A 1 145 ? 23.067 -10.586 -32.313 1.00 89.56 145 PRO A C 1
ATOM 1163 O O . PRO A 1 145 ? 22.597 -10.782 -33.425 1.00 89.56 145 PRO A O 1
ATOM 1166 N N . VAL A 1 146 ? 24.055 -11.332 -31.817 1.00 90.44 146 VAL A N 1
ATOM 1167 C CA . VAL A 1 146 ? 24.581 -12.519 -32.504 1.00 90.44 146 VAL A CA 1
ATOM 1168 C C . VAL A 1 146 ? 23.700 -13.712 -32.129 1.00 90.44 146 VAL A C 1
ATOM 1170 O O . VAL A 1 146 ? 23.514 -14.019 -30.946 1.00 90.44 146 VAL A O 1
ATOM 1173 N N . SER A 1 147 ? 23.134 -14.374 -33.132 1.00 88.94 147 SER A N 1
ATOM 1174 C CA . SER A 1 147 ? 22.064 -15.365 -32.989 1.00 88.94 147 SER A CA 1
ATOM 1175 C C . SER A 1 147 ? 22.576 -16.809 -33.055 1.00 88.94 147 SER A C 1
ATOM 1177 O O . SER A 1 147 ? 22.259 -17.616 -32.171 1.00 88.94 147 SER A O 1
ATOM 1179 N N . ARG A 1 148 ? 23.434 -17.117 -34.033 1.00 93.12 148 ARG A N 1
ATOM 1180 C CA . ARG A 1 148 ? 23.948 -18.463 -34.338 1.00 93.12 148 ARG A CA 1
ATOM 1181 C C . ARG A 1 148 ? 24.955 -18.966 -33.301 1.00 93.12 148 ARG A C 1
ATOM 1183 O O . ARG A 1 148 ? 25.372 -18.237 -32.397 1.00 93.12 148 ARG A O 1
ATOM 1190 N N . ASN A 1 149 ? 25.370 -20.231 -33.398 1.00 93.25 149 ASN A N 1
ATOM 1191 C CA . ASN A 1 149 ? 26.296 -20.832 -32.417 1.00 93.25 149 ASN A CA 1
ATOM 1192 C C . ASN A 1 149 ? 27.701 -20.193 -32.389 1.00 93.25 149 ASN A C 1
ATOM 1194 O O . ASN A 1 149 ? 28.430 -20.330 -31.395 1.00 93.25 149 ASN A O 1
ATOM 1198 N N . GLY A 1 150 ? 28.097 -19.501 -33.454 1.00 94.56 150 GLY A N 1
ATOM 1199 C CA . GLY A 1 150 ? 29.379 -18.826 -33.568 1.00 94.56 150 GLY A CA 1
ATOM 1200 C C . GLY A 1 150 ? 29.466 -17.919 -34.789 1.00 94.56 150 GLY A C 1
ATOM 1201 O O . GLY A 1 150 ? 28.484 -17.659 -35.481 1.00 94.56 150 GLY A O 1
ATOM 1202 N N . PHE A 1 151 ? 30.661 -17.398 -35.026 1.00 96.62 151 PHE A N 1
ATOM 1203 C CA . PHE A 1 151 ? 30.928 -16.434 -36.085 1.00 96.62 151 PHE A CA 1
ATOM 1204 C C . PHE A 1 151 ? 32.405 -16.450 -36.488 1.00 96.62 151 PHE A C 1
ATOM 1206 O O . PHE A 1 151 ? 33.261 -17.006 -35.796 1.00 96.62 151 PHE A O 1
ATOM 1213 N N . TYR A 1 152 ? 32.702 -15.797 -37.601 1.00 96.50 152 TYR A N 1
ATOM 1214 C CA . TYR A 1 152 ? 34.046 -15.436 -38.037 1.00 96.50 152 TYR A CA 1
ATOM 1215 C C . TYR A 1 152 ? 34.158 -13.915 -38.054 1.00 96.50 152 TYR A C 1
ATOM 1217 O O . TYR A 1 152 ? 33.166 -13.236 -38.317 1.00 96.50 152 TYR A O 1
ATOM 1225 N N . LEU A 1 153 ? 35.360 -13.390 -37.826 1.00 97.56 153 LEU A N 1
ATOM 1226 C CA . LEU A 1 153 ? 35.686 -11.995 -38.113 1.00 97.56 153 LEU A CA 1
ATOM 1227 C C . LEU A 1 153 ? 36.516 -11.924 -39.390 1.00 97.56 153 LEU A C 1
ATOM 1229 O O . LEU A 1 153 ? 37.311 -12.831 -39.659 1.00 97.56 153 LEU A O 1
ATOM 1233 N N . ALA A 1 154 ? 36.361 -10.841 -40.142 1.00 96.75 154 ALA A N 1
ATOM 1234 C CA . ALA A 1 154 ? 37.226 -10.521 -41.263 1.00 96.75 154 ALA A CA 1
ATOM 1235 C C . ALA A 1 154 ? 37.629 -9.042 -41.262 1.00 96.75 154 ALA A C 1
ATOM 1237 O O . ALA A 1 154 ? 36.863 -8.174 -40.848 1.00 96.75 154 ALA A O 1
ATOM 1238 N N . PHE A 1 155 ? 38.839 -8.774 -41.736 1.00 97.00 155 PHE A N 1
ATOM 1239 C CA . PHE A 1 155 ? 39.435 -7.448 -41.845 1.00 97.00 155 PHE A CA 1
ATOM 1240 C C . PHE A 1 155 ? 39.700 -7.180 -43.322 1.00 97.00 155 PHE A C 1
ATOM 1242 O O . PHE A 1 155 ? 40.340 -8.003 -43.978 1.00 97.00 155 PHE A O 1
ATOM 1249 N N . GLN A 1 156 ? 39.180 -6.071 -43.842 1.00 95.62 156 GLN A N 1
ATOM 1250 C CA . GLN A 1 156 ? 39.262 -5.706 -45.255 1.00 95.62 156 GLN A CA 1
ATOM 1251 C C . GLN A 1 156 ? 40.020 -4.386 -45.420 1.00 95.62 156 GLN A C 1
ATOM 1253 O O . GLN A 1 156 ? 39.629 -3.365 -44.858 1.00 95.62 156 GLN A O 1
ATOM 1258 N N . ASP A 1 157 ? 41.063 -4.410 -46.239 1.00 94.56 157 ASP A N 1
ATOM 1259 C CA . ASP A 1 157 ? 41.865 -3.262 -46.647 1.00 94.56 157 ASP A CA 1
ATOM 1260 C C . ASP A 1 157 ? 41.575 -2.876 -48.115 1.00 94.56 157 ASP A C 1
ATOM 1262 O O . ASP A 1 157 ? 41.404 -3.737 -48.982 1.00 94.56 157 ASP A O 1
ATOM 1266 N N . TYR A 1 158 ? 41.533 -1.566 -48.375 1.00 91.94 158 TYR A N 1
ATOM 1267 C CA . TYR A 1 158 ? 41.265 -0.952 -49.681 1.00 91.94 158 TYR A CA 1
ATOM 1268 C C . TYR A 1 158 ? 42.480 -0.183 -50.255 1.00 91.94 158 TYR A C 1
ATOM 1270 O O . TYR A 1 158 ? 42.334 0.500 -51.269 1.00 91.94 158 TYR A O 1
ATOM 1278 N N . GLY A 1 159 ? 43.673 -0.301 -49.654 1.00 88.56 159 GLY A N 1
ATOM 1279 C CA . GLY A 1 159 ? 44.915 0.317 -50.146 1.00 88.56 159 GLY A CA 1
ATOM 1280 C C . GLY A 1 159 ? 45.685 1.114 -49.090 1.00 88.56 159 GLY A C 1
ATOM 1281 O O . GLY A 1 159 ? 46.181 2.199 -49.387 1.00 88.56 159 GLY A O 1
ATOM 1282 N N . GLY A 1 160 ? 45.750 0.627 -47.854 1.00 89.50 160 GLY A N 1
ATOM 1283 C CA . GLY A 1 160 ? 46.523 1.221 -46.768 1.00 89.50 160 GLY A CA 1
ATOM 1284 C C . GLY A 1 160 ? 47.847 0.519 -46.481 1.00 89.50 160 GLY A C 1
ATOM 1285 O O . GLY A 1 160 ? 48.174 -0.518 -47.058 1.00 89.50 160 GLY A O 1
ATOM 1286 N N . CYS A 1 161 ? 48.624 1.113 -45.572 1.00 90.88 161 CYS A N 1
ATOM 1287 C CA . CYS A 1 161 ? 49.870 0.545 -45.058 1.00 90.88 161 CYS A CA 1
ATOM 1288 C C . CYS A 1 161 ? 49.778 0.393 -43.538 1.00 90.88 161 CYS A C 1
ATOM 1290 O O . CYS A 1 161 ? 49.897 1.370 -42.795 1.00 90.88 161 CYS A O 1
ATOM 1292 N N . MET A 1 162 ? 49.507 -0.830 -43.081 1.00 92.38 162 MET A N 1
ATOM 1293 C CA . MET A 1 162 ? 49.112 -1.111 -41.702 1.00 92.38 162 MET A CA 1
ATOM 1294 C C . MET A 1 162 ? 49.543 -2.501 -41.220 1.00 92.38 162 MET A C 1
ATOM 1296 O O . MET A 1 162 ? 49.761 -3.420 -42.013 1.00 92.38 162 MET A O 1
ATOM 1300 N N . SER A 1 163 ? 49.623 -2.658 -39.899 1.00 91.38 163 SER A N 1
ATOM 1301 C CA . SER A 1 163 ? 49.875 -3.934 -39.228 1.00 91.38 163 SER A CA 1
ATOM 1302 C C . SER A 1 163 ? 48.853 -4.163 -38.119 1.00 91.38 163 SER A C 1
ATOM 1304 O O . SER A 1 163 ? 48.727 -3.352 -37.205 1.00 91.38 163 SER A O 1
ATOM 1306 N N . LEU A 1 164 ? 48.124 -5.273 -38.196 1.00 93.00 164 LEU A N 1
ATOM 1307 C CA . LEU A 1 164 ? 47.200 -5.774 -37.189 1.00 93.00 164 LEU A CA 1
ATOM 1308 C C . LEU A 1 164 ? 47.989 -6.623 -36.180 1.00 93.00 164 LEU A C 1
ATOM 1310 O O . LEU A 1 164 ? 48.370 -7.765 -36.454 1.00 93.00 164 LEU A O 1
ATOM 1314 N N . ILE A 1 165 ? 48.256 -6.023 -35.021 1.00 90.25 165 ILE A N 1
ATOM 1315 C CA . ILE A 1 165 ? 49.190 -6.504 -33.995 1.00 90.25 165 ILE A CA 1
ATOM 1316 C C . ILE A 1 165 ? 48.496 -7.486 -33.046 1.00 90.25 165 ILE A C 1
ATOM 1318 O O . ILE A 1 165 ? 49.035 -8.550 -32.751 1.00 90.25 165 ILE A O 1
ATOM 1322 N N . ALA A 1 166 ? 47.288 -7.155 -32.581 1.00 91.62 166 ALA A N 1
ATOM 1323 C CA . ALA A 1 166 ? 46.499 -8.047 -31.737 1.00 91.62 166 ALA A CA 1
ATOM 1324 C C . ALA A 1 166 ? 44.995 -7.927 -32.001 1.00 91.62 166 ALA A C 1
ATOM 1326 O O . ALA A 1 166 ? 44.486 -6.843 -32.273 1.00 91.62 166 ALA A O 1
ATOM 1327 N N . VAL A 1 167 ? 44.278 -9.043 -31.865 1.00 94.56 167 VAL A N 1
ATOM 1328 C CA . VAL A 1 167 ? 42.814 -9.107 -31.892 1.00 94.56 167 VAL A CA 1
ATOM 1329 C C . VAL A 1 167 ? 42.335 -9.952 -30.724 1.00 94.56 167 VAL A C 1
ATOM 1331 O O . VAL A 1 167 ? 42.631 -11.149 -30.628 1.00 94.56 167 VAL A O 1
ATOM 1334 N N . LYS A 1 168 ? 41.530 -9.336 -29.865 1.00 95.81 168 LYS A N 1
ATOM 1335 C CA . LYS A 1 168 ? 40.946 -9.954 -28.683 1.00 95.81 168 LYS A CA 1
ATOM 1336 C C . LYS A 1 168 ? 39.431 -9.832 -28.740 1.00 95.81 168 LYS A C 1
ATOM 1338 O O . LYS A 1 168 ? 38.861 -8.748 -28.791 1.00 95.81 168 LYS A O 1
ATOM 1343 N N . VAL A 1 169 ? 38.776 -10.984 -28.735 1.00 95.69 169 VAL A N 1
ATOM 1344 C CA . VAL A 1 169 ? 37.326 -11.130 -28.876 1.00 95.69 169 VAL A CA 1
ATOM 1345 C C . VAL A 1 169 ? 36.755 -11.653 -27.569 1.00 95.69 169 VAL A C 1
ATOM 1347 O O . VAL A 1 169 ? 37.087 -12.771 -27.149 1.00 95.69 169 VAL A O 1
ATOM 1350 N N . PHE A 1 170 ? 35.895 -10.859 -26.941 1.00 94.06 170 PHE A N 1
ATOM 1351 C CA . PHE A 1 170 ? 35.313 -11.134 -25.630 1.00 94.06 170 PHE A CA 1
ATOM 1352 C C . PHE A 1 170 ? 33.835 -10.732 -25.566 1.00 94.06 170 PHE A C 1
ATOM 1354 O O . PHE A 1 170 ? 33.287 -10.124 -26.481 1.00 94.06 170 PHE A O 1
ATOM 1361 N N . TYR A 1 171 ? 33.180 -11.104 -24.474 1.00 93.19 171 TYR A N 1
ATOM 1362 C CA . TYR A 1 171 ? 31.830 -10.677 -24.122 1.00 93.19 171 TYR A CA 1
ATOM 1363 C C . TYR A 1 171 ? 31.809 -10.310 -22.642 1.00 93.19 171 TYR A C 1
ATOM 1365 O O . TYR A 1 171 ? 32.705 -10.714 -21.892 1.00 93.19 171 TYR A O 1
ATOM 1373 N N . ARG A 1 172 ? 30.803 -9.545 -22.220 1.00 91.44 172 ARG A N 1
ATOM 1374 C CA . ARG A 1 172 ? 30.669 -9.103 -20.832 1.00 91.44 172 ARG A CA 1
ATOM 1375 C C . ARG A 1 172 ? 29.581 -9.889 -20.100 1.00 91.44 172 ARG A C 1
ATOM 1377 O O . ARG A 1 172 ? 28.699 -10.499 -20.704 1.00 91.44 172 ARG A O 1
ATOM 1384 N N . LYS A 1 173 ? 29.711 -9.947 -18.778 1.00 92.81 173 LYS A N 1
ATOM 1385 C CA . LYS A 1 173 ? 28.802 -10.649 -17.871 1.00 92.81 173 LYS A CA 1
ATOM 1386 C C . LYS A 1 173 ? 28.936 -10.059 -16.477 1.00 92.81 173 LYS A C 1
ATOM 1388 O O . LYS A 1 173 ? 30.047 -9.729 -16.068 1.00 92.81 173 LYS A O 1
ATOM 1393 N N . CYS A 1 174 ? 27.834 -9.991 -15.750 1.00 93.12 174 CYS A N 1
ATOM 1394 C CA . CYS A 1 174 ? 27.851 -9.632 -14.346 1.00 93.12 174 CYS A CA 1
ATOM 1395 C C . CYS A 1 174 ? 28.189 -10.878 -13.508 1.00 93.12 174 CYS A C 1
ATOM 1397 O O . CYS A 1 174 ? 27.549 -11.921 -13.696 1.00 93.12 174 CYS A O 1
ATOM 1399 N N . PRO A 1 175 ? 29.192 -10.814 -12.612 1.00 93.94 175 PRO A N 1
ATOM 1400 C CA . PRO A 1 175 ? 29.623 -11.959 -11.813 1.00 93.94 175 PRO A CA 1
ATOM 1401 C C . PRO A 1 175 ? 28.554 -12.357 -10.789 1.00 93.94 175 PRO A C 1
ATOM 1403 O O . PRO A 1 175 ? 27.713 -11.543 -10.415 1.00 93.94 175 PRO A O 1
ATOM 1406 N N . GLN A 1 176 ? 28.604 -13.589 -10.283 1.00 94.06 176 GLN A N 1
ATOM 1407 C CA . GLN A 1 176 ? 27.764 -13.988 -9.151 1.00 94.06 176 GLN A CA 1
ATOM 1408 C C . GLN A 1 176 ? 28.078 -13.109 -7.924 1.00 94.06 176 GLN A C 1
ATOM 1410 O O . GLN A 1 176 ? 29.242 -12.990 -7.542 1.00 94.06 176 GLN A O 1
ATOM 1415 N N . ILE A 1 177 ? 27.057 -12.517 -7.293 1.00 92.50 177 ILE A N 1
ATOM 1416 C CA . ILE A 1 177 ? 27.215 -11.719 -6.063 1.00 92.50 177 ILE A CA 1
ATOM 1417 C C . ILE A 1 177 ? 26.145 -12.050 -5.020 1.00 92.50 177 ILE A C 1
ATOM 1419 O O . ILE A 1 177 ? 25.066 -12.541 -5.350 1.00 92.50 177 ILE A O 1
ATOM 1423 N N . ILE A 1 178 ? 26.429 -11.722 -3.759 1.00 90.69 178 ILE A N 1
ATOM 1424 C CA . ILE A 1 178 ? 25.433 -11.675 -2.685 1.00 90.69 178 ILE A CA 1
ATOM 1425 C C . ILE A 1 178 ? 25.200 -10.204 -2.334 1.00 90.69 178 ILE A C 1
ATOM 1427 O O . ILE A 1 178 ? 26.154 -9.470 -2.082 1.00 90.69 178 ILE A O 1
ATOM 1431 N N . ARG A 1 179 ? 23.943 -9.756 -2.347 1.00 86.88 179 ARG A N 1
ATOM 1432 C CA . ARG A 1 179 ? 23.554 -8.375 -2.025 1.00 86.88 179 ARG A CA 1
ATOM 1433 C C . ARG A 1 179 ? 22.187 -8.379 -1.351 1.00 86.88 179 ARG A C 1
ATOM 1435 O O . ARG A 1 179 ? 21.307 -9.124 -1.767 1.00 86.88 179 ARG A O 1
ATOM 1442 N N . ASN A 1 180 ? 21.999 -7.562 -0.314 1.00 87.75 180 ASN A N 1
ATOM 1443 C CA . ASN A 1 180 ? 20.733 -7.456 0.426 1.00 87.75 180 ASN A CA 1
ATOM 1444 C C . ASN A 1 180 ? 20.172 -8.821 0.907 1.00 87.75 180 ASN A C 1
ATOM 1446 O O . ASN A 1 180 ? 18.974 -9.075 0.782 1.00 87.75 180 ASN A O 1
ATOM 1450 N N . GLY A 1 181 ? 21.031 -9.731 1.383 1.00 87.94 181 GLY A N 1
ATOM 1451 C CA . GLY A 1 181 ? 20.627 -11.079 1.815 1.00 87.94 181 GLY A CA 1
ATOM 1452 C C . GLY A 1 181 ? 20.213 -12.039 0.686 1.00 87.94 181 GLY A C 1
ATOM 1453 O O . GLY A 1 181 ? 19.724 -13.131 0.969 1.00 87.94 181 GLY A O 1
ATOM 1454 N N . ALA A 1 182 ? 20.398 -11.672 -0.585 1.00 91.00 182 ALA A N 1
ATOM 1455 C CA . ALA A 1 182 ? 20.061 -12.503 -1.739 1.00 91.00 182 ALA A CA 1
ATOM 1456 C C . ALA A 1 182 ? 21.286 -12.804 -2.615 1.00 91.00 182 ALA A C 1
ATOM 1458 O O . ALA A 1 182 ? 22.127 -11.940 -2.866 1.00 91.00 182 ALA A O 1
ATOM 1459 N N . VAL A 1 183 ? 21.365 -14.042 -3.101 1.00 92.31 183 VAL A N 1
ATOM 1460 C CA . VAL A 1 183 ? 22.325 -14.518 -4.098 1.00 92.31 183 VAL A CA 1
ATOM 1461 C C . VAL A 1 183 ? 21.780 -14.222 -5.492 1.00 92.31 183 VAL A C 1
ATOM 1463 O O . VAL A 1 183 ? 20.670 -14.636 -5.833 1.00 92.31 183 VAL A O 1
ATOM 1466 N N . PHE A 1 184 ? 22.583 -13.555 -6.313 1.00 92.94 184 PHE A N 1
ATOM 1467 C CA . PHE A 1 184 ? 22.309 -13.289 -7.721 1.00 92.94 184 PHE A CA 1
ATOM 1468 C C . PHE A 1 184 ? 23.315 -14.058 -8.569 1.00 92.94 184 PHE A C 1
ATOM 1470 O O . PHE A 1 184 ? 24.524 -13.955 -8.355 1.00 92.94 184 PHE A O 1
ATOM 1477 N N . GLN A 1 185 ? 22.808 -14.865 -9.499 1.00 92.31 185 GLN A N 1
ATOM 1478 C CA . GLN A 1 185 ? 23.630 -15.741 -10.329 1.00 92.31 185 GLN A CA 1
ATOM 1479 C C . GLN A 1 185 ? 24.376 -14.959 -11.412 1.00 92.31 185 GLN A C 1
ATOM 1481 O O . GLN A 1 185 ? 23.936 -13.889 -11.844 1.00 92.31 185 GLN A O 1
ATOM 1486 N N . GLU A 1 186 ? 25.490 -15.524 -11.881 1.00 93.31 186 GLU A N 1
ATOM 1487 C CA . GLU A 1 186 ? 26.215 -14.994 -13.035 1.00 93.31 186 GLU A CA 1
ATOM 1488 C C . GLU A 1 186 ? 25.261 -14.802 -14.224 1.00 93.31 186 GLU A C 1
ATOM 1490 O O . GLU A 1 186 ? 24.537 -15.717 -14.613 1.00 93.31 186 GLU A O 1
ATOM 1495 N N . THR A 1 187 ? 25.239 -13.590 -14.779 1.00 92.31 187 THR A N 1
ATOM 1496 C CA . THR A 1 187 ? 24.259 -13.175 -15.790 1.00 92.31 187 THR A CA 1
ATOM 1497 C C . THR A 1 187 ? 24.992 -12.534 -16.965 1.00 92.31 187 THR A C 1
ATOM 1499 O O . THR A 1 187 ? 25.793 -11.621 -16.777 1.00 92.31 187 THR A O 1
ATOM 1502 N N . LEU A 1 188 ? 24.756 -13.025 -18.185 1.00 91.19 188 LEU A N 1
ATOM 1503 C CA . LEU A 1 188 ? 25.325 -12.440 -19.405 1.00 91.19 188 LEU A CA 1
ATOM 1504 C C . LEU A 1 188 ? 24.723 -11.052 -19.660 1.00 91.19 188 LEU A C 1
ATOM 1506 O O . LEU A 1 188 ? 23.532 -10.856 -19.413 1.00 91.19 188 LEU A O 1
ATOM 1510 N N . SER A 1 189 ? 25.516 -10.113 -20.186 1.00 89.50 189 SER A N 1
ATOM 1511 C CA . SER A 1 189 ? 24.953 -8.856 -20.682 1.00 89.50 189 SER A CA 1
ATOM 1512 C C . SER A 1 189 ? 24.117 -9.096 -21.949 1.00 89.50 189 SER A C 1
ATOM 1514 O O . SER A 1 189 ? 24.316 -10.079 -22.675 1.00 89.50 189 SER A O 1
ATOM 1516 N N . GLY A 1 190 ? 23.120 -8.239 -22.180 1.00 84.06 190 GLY A N 1
ATOM 1517 C CA . GLY A 1 190 ? 22.194 -8.387 -23.303 1.00 84.06 190 GLY A CA 1
ATOM 1518 C C . GLY A 1 190 ? 22.785 -7.924 -24.637 1.00 84.06 190 GLY A C 1
ATOM 1519 O O . GLY A 1 190 ? 23.929 -7.479 -24.726 1.00 84.06 190 GLY A O 1
ATOM 1520 N N . ALA A 1 191 ? 21.989 -8.041 -25.701 1.00 79.19 191 ALA A N 1
ATOM 1521 C CA . ALA A 1 191 ? 22.384 -7.663 -27.059 1.00 79.19 191 ALA A CA 1
ATOM 1522 C C . ALA A 1 191 ? 22.789 -6.183 -27.210 1.00 79.19 191 ALA A C 1
ATOM 1524 O O . ALA A 1 191 ? 23.730 -5.856 -27.938 1.00 79.19 191 ALA A O 1
ATOM 1525 N N . GLU A 1 192 ? 22.084 -5.286 -26.524 1.00 79.19 192 GLU A N 1
ATOM 1526 C CA . GLU A 1 192 ? 22.244 -3.833 -26.638 1.00 79.19 192 GLU A CA 1
ATOM 1527 C C . GLU A 1 192 ? 23.143 -3.280 -25.525 1.00 79.19 192 GLU A C 1
ATOM 1529 O O . GLU A 1 192 ? 23.153 -3.788 -24.403 1.00 79.19 192 GLU A O 1
ATOM 1534 N N . SER A 1 193 ? 23.888 -2.209 -25.803 1.00 68.56 193 SER A N 1
ATOM 1535 C CA . SER A 1 193 ? 24.757 -1.532 -24.825 1.00 68.56 193 SER A CA 1
ATOM 1536 C C . SER A 1 193 ? 23.973 -0.968 -23.634 1.00 68.56 193 SER A C 1
ATOM 1538 O O . SER A 1 193 ? 24.468 -0.953 -22.512 1.00 68.56 193 SER A O 1
ATOM 1540 N N . THR A 1 194 ? 22.724 -0.571 -23.859 1.00 74.56 194 THR A N 1
ATOM 1541 C CA . THR A 1 194 ? 21.777 -0.083 -22.846 1.00 74.56 194 THR A CA 1
ATOM 1542 C C . THR A 1 194 ? 20.854 -1.173 -22.295 1.00 74.56 194 THR A C 1
ATOM 1544 O O . THR A 1 194 ? 20.018 -0.885 -21.438 1.00 74.56 194 THR A O 1
ATOM 1547 N N . SER A 1 195 ? 21.015 -2.431 -22.728 1.00 75.19 195 SER A N 1
ATOM 1548 C CA . SER A 1 195 ? 20.193 -3.540 -22.235 1.00 75.19 195 SER A CA 1
ATOM 1549 C C . SER A 1 195 ? 20.358 -3.743 -20.727 1.00 75.19 195 SER A C 1
ATOM 1551 O O . SER A 1 195 ? 21.460 -3.667 -20.184 1.00 75.19 195 SER A O 1
ATOM 1553 N N . LEU A 1 196 ? 19.240 -4.026 -20.055 1.00 82.44 196 LEU A N 1
ATOM 1554 C CA . LEU A 1 196 ? 19.181 -4.343 -18.629 1.00 82.44 196 LEU A CA 1
ATOM 1555 C C . LEU A 1 196 ? 18.611 -5.750 -18.452 1.00 82.44 196 LEU A C 1
ATOM 1557 O O . LEU A 1 196 ? 17.396 -5.949 -18.410 1.00 82.44 196 LEU A O 1
ATOM 1561 N N . VAL A 1 197 ? 19.491 -6.743 -18.344 1.00 86.12 197 VAL A N 1
ATOM 1562 C CA . VAL A 1 197 ? 19.094 -8.138 -18.136 1.00 86.12 197 VAL A CA 1
ATOM 1563 C C . VAL A 1 197 ? 18.737 -8.330 -16.665 1.00 86.12 197 VAL A C 1
ATOM 1565 O O . VAL A 1 197 ? 19.601 -8.270 -15.790 1.00 86.12 197 VAL A O 1
ATOM 1568 N N . SER A 1 198 ? 17.453 -8.544 -16.372 1.00 87.94 198 SER A N 1
ATOM 1569 C CA . SER A 1 198 ? 16.998 -8.767 -14.998 1.00 87.94 198 SER A CA 1
ATOM 1570 C C . SER A 1 198 ? 17.435 -10.141 -14.489 1.00 87.94 198 SER A C 1
ATOM 1572 O O . SER A 1 198 ? 17.025 -11.162 -15.041 1.00 87.94 198 SER A O 1
ATOM 1574 N N . SER A 1 199 ? 18.184 -10.166 -13.392 1.00 89.56 199 SER A N 1
ATOM 1575 C CA . SER A 1 199 ? 18.526 -11.378 -12.650 1.00 89.56 199 SER A CA 1
ATOM 1576 C C . SER A 1 199 ? 17.697 -11.449 -11.370 1.00 89.56 199 SER A C 1
ATOM 1578 O O . SER A 1 199 ? 17.639 -10.486 -10.598 1.00 89.56 199 SER A O 1
ATOM 1580 N N . ARG A 1 200 ? 17.016 -12.578 -11.151 1.00 89.38 200 ARG A N 1
ATOM 1581 C CA . ARG A 1 200 ? 16.220 -12.814 -9.940 1.00 89.38 200 ARG A CA 1
ATOM 1582 C C . ARG A 1 200 ? 17.150 -13.215 -8.796 1.00 89.38 200 ARG A C 1
ATOM 1584 O O . ARG A 1 200 ? 17.905 -14.176 -8.925 1.00 89.38 200 ARG A O 1
ATOM 1591 N N . GLY A 1 201 ? 17.052 -12.509 -7.675 1.00 90.19 201 GLY A N 1
ATOM 1592 C CA . GLY A 1 201 ? 17.737 -12.897 -6.447 1.00 90.19 201 GLY A CA 1
ATOM 1593 C C . GLY A 1 201 ? 17.038 -14.079 -5.784 1.00 90.19 201 GLY A C 1
ATOM 1594 O O . GLY A 1 201 ? 15.813 -14.177 -5.807 1.00 90.19 201 GLY A O 1
ATOM 1595 N N . THR A 1 202 ? 17.819 -14.975 -5.189 1.00 92.19 202 THR A N 1
ATOM 1596 C CA . THR A 1 202 ? 17.331 -16.049 -4.310 1.00 92.19 202 THR A CA 1
ATOM 1597 C C . THR A 1 202 ? 17.883 -15.797 -2.916 1.00 92.19 202 THR A C 1
ATOM 1599 O O . THR A 1 202 ? 19.080 -15.544 -2.800 1.00 92.19 202 THR A O 1
ATOM 1602 N N . CYS A 1 203 ? 17.068 -15.847 -1.860 1.00 91.69 203 CYS A N 1
ATOM 1603 C CA . CYS A 1 203 ? 17.581 -15.625 -0.506 1.00 91.69 203 CYS A CA 1
ATOM 1604 C C . CYS A 1 203 ? 18.728 -16.576 -0.152 1.00 91.69 203 CYS A C 1
ATOM 1606 O O . CYS A 1 203 ? 18.732 -17.745 -0.545 1.00 91.69 203 CYS A O 1
ATOM 1608 N N . ILE A 1 204 ? 19.696 -16.070 0.616 1.00 93.06 204 ILE A N 1
ATOM 1609 C CA . ILE A 1 204 ? 20.713 -16.916 1.247 1.00 93.06 204 ILE A CA 1
ATOM 1610 C C . ILE A 1 204 ? 20.037 -17.989 2.121 1.00 93.06 204 ILE A C 1
ATOM 1612 O O . ILE A 1 204 ? 18.925 -17.765 2.609 1.00 93.06 204 ILE A O 1
ATOM 1616 N N . PRO A 1 205 ? 20.666 -19.156 2.349 1.00 92.00 205 PRO A N 1
ATOM 1617 C CA . PRO A 1 205 ? 20.108 -20.180 3.228 1.00 92.00 205 PRO A CA 1
ATOM 1618 C C . PRO A 1 205 ? 19.749 -19.601 4.601 1.00 92.00 205 PRO A C 1
ATOM 1620 O O . PRO A 1 205 ? 20.547 -18.881 5.194 1.00 92.00 205 PRO A O 1
ATOM 1623 N N . ASN A 1 206 ? 18.551 -19.923 5.099 1.00 92.06 206 ASN A N 1
ATOM 1624 C CA . ASN A 1 206 ? 17.935 -19.343 6.305 1.00 92.06 206 ASN A CA 1
ATOM 1625 C C . ASN A 1 206 ? 17.540 -17.851 6.222 1.00 92.06 206 ASN A C 1
ATOM 1627 O O . ASN A 1 206 ? 17.127 -17.283 7.234 1.00 92.06 206 ASN A O 1
ATOM 1631 N N . GLY A 1 207 ? 17.607 -17.239 5.040 1.00 90.44 207 GLY A N 1
ATOM 1632 C CA . GLY A 1 207 ? 16.954 -15.970 4.730 1.00 90.44 207 GLY A CA 1
ATOM 1633 C C . GLY A 1 207 ? 15.505 -16.148 4.256 1.00 90.44 207 GLY A C 1
ATOM 1634 O O . GLY A 1 207 ? 15.139 -17.205 3.742 1.00 90.44 207 GLY A O 1
ATOM 1635 N N . GLU A 1 208 ? 14.701 -15.101 4.413 1.00 89.69 208 GLU A N 1
ATOM 1636 C CA . GLU A 1 208 ? 13.279 -15.025 4.054 1.00 89.69 208 GLU A CA 1
ATOM 1637 C C . GLU A 1 208 ? 13.000 -13.727 3.268 1.00 89.69 208 GLU A C 1
ATOM 1639 O O . GLU A 1 208 ? 13.644 -12.700 3.518 1.00 89.69 208 GLU A O 1
ATOM 1644 N N . GLU A 1 209 ? 12.107 -13.777 2.270 1.00 87.06 209 GLU A N 1
ATOM 1645 C CA . GLU A 1 209 ? 11.795 -12.638 1.387 1.00 87.06 209 GLU A CA 1
ATOM 1646 C C . GLU A 1 209 ? 10.938 -11.594 2.131 1.00 87.06 209 GLU A C 1
ATOM 1648 O O . GLU A 1 209 ? 9.878 -11.926 2.655 1.00 87.06 209 GLU A O 1
ATOM 1653 N N . VAL A 1 210 ? 11.366 -10.321 2.150 1.00 79.94 210 VAL A N 1
ATOM 1654 C CA . VAL A 1 210 ? 10.609 -9.221 2.798 1.00 79.94 210 VAL A CA 1
ATOM 1655 C C . VAL A 1 210 ? 10.066 -8.217 1.782 1.00 79.94 210 VAL A C 1
ATOM 1657 O O . VAL A 1 210 ? 8.900 -7.843 1.844 1.00 79.94 210 VAL A O 1
ATOM 1660 N N . ASP A 1 211 ? 10.901 -7.784 0.834 1.00 73.12 211 ASP A N 1
ATOM 1661 C CA . ASP A 1 211 ? 10.507 -6.892 -0.265 1.00 73.12 211 ASP A CA 1
ATOM 1662 C C . ASP A 1 211 ? 10.511 -7.706 -1.581 1.00 73.12 211 ASP A C 1
ATOM 1664 O O . ASP A 1 211 ? 11.579 -8.108 -2.051 1.00 73.12 211 ASP A O 1
ATOM 1668 N N . VAL A 1 212 ? 9.344 -7.907 -2.206 1.00 70.06 212 VAL A N 1
ATOM 1669 C CA . VAL A 1 212 ? 9.179 -8.627 -3.490 1.00 70.06 212 VAL A CA 1
ATOM 1670 C C . VAL A 1 212 ? 8.879 -7.620 -4.618 1.00 70.06 212 VAL A C 1
ATOM 1672 O O . VAL A 1 212 ? 8.081 -6.708 -4.402 1.00 70.06 212 VAL A O 1
ATOM 1675 N N . PRO A 1 213 ? 9.460 -7.748 -5.832 1.00 73.38 213 PRO A N 1
ATOM 1676 C CA . PRO A 1 213 ? 10.366 -8.801 -6.294 1.00 73.38 213 PRO A CA 1
ATOM 1677 C C . PRO A 1 213 ? 11.848 -8.504 -6.030 1.00 73.38 213 PRO A C 1
ATOM 1679 O O . PRO A 1 213 ? 12.320 -7.391 -6.258 1.00 73.38 213 PRO A O 1
ATOM 1682 N N . ILE A 1 214 ? 12.608 -9.541 -5.666 1.00 84.94 214 ILE A N 1
ATOM 1683 C CA . ILE A 1 214 ? 14.062 -9.450 -5.489 1.00 84.94 214 ILE A CA 1
ATOM 1684 C C . ILE A 1 214 ? 14.765 -9.550 -6.850 1.00 84.94 214 ILE A C 1
ATOM 1686 O O . ILE A 1 214 ? 14.807 -10.619 -7.469 1.00 84.94 214 ILE A O 1
ATOM 1690 N N . LYS A 1 215 ? 15.300 -8.428 -7.339 1.00 86.06 215 LYS A N 1
ATOM 1691 C CA . LYS A 1 215 ? 15.916 -8.296 -8.669 1.00 86.06 215 LYS A CA 1
ATOM 1692 C C . LYS A 1 215 ? 17.151 -7.394 -8.647 1.00 86.06 215 LYS A C 1
ATOM 1694 O O . LYS A 1 215 ? 17.172 -6.364 -7.980 1.00 86.06 215 LYS A O 1
ATOM 1699 N N . LEU A 1 216 ? 18.142 -7.762 -9.450 1.00 87.88 216 LEU A N 1
ATOM 1700 C CA . LEU A 1 216 ? 19.228 -6.894 -9.905 1.00 87.88 216 LEU A CA 1
ATOM 1701 C C . LEU A 1 216 ? 19.202 -6.830 -11.431 1.00 87.88 216 LEU A C 1
ATOM 1703 O O . LEU A 1 216 ? 18.660 -7.724 -12.083 1.00 87.88 216 LEU A O 1
ATOM 1707 N N . TYR A 1 217 ? 19.818 -5.800 -12.002 1.00 88.50 217 TYR A N 1
ATOM 1708 C CA . TYR A 1 217 ? 19.903 -5.633 -13.451 1.00 88.50 217 TYR A CA 1
ATOM 1709 C C . TYR A 1 217 ? 21.360 -5.648 -13.897 1.00 88.50 217 TYR A C 1
ATOM 1711 O O . TYR A 1 217 ? 22.164 -4.860 -13.407 1.00 88.50 217 TYR A O 1
ATOM 1719 N N . CYS A 1 218 ? 21.696 -6.554 -14.811 1.00 88.62 218 CYS A N 1
ATOM 1720 C CA . CYS A 1 218 ? 22.997 -6.592 -15.463 1.00 88.62 218 CYS A CA 1
ATOM 1721 C C . CYS A 1 218 ? 22.962 -5.693 -16.702 1.00 88.62 218 CYS A C 1
ATOM 1723 O O . CYS A 1 218 ? 22.120 -5.911 -17.577 1.00 88.62 218 CYS A O 1
ATOM 1725 N N . ASN A 1 219 ? 23.826 -4.677 -16.768 1.00 84.62 219 ASN A N 1
ATOM 1726 C CA . ASN A 1 219 ? 23.884 -3.768 -17.917 1.00 84.62 219 ASN A CA 1
ATOM 1727 C C . ASN A 1 219 ? 24.724 -4.337 -19.082 1.00 84.62 219 ASN A C 1
ATOM 1729 O O . ASN A 1 219 ? 25.412 -5.352 -18.936 1.00 84.62 219 ASN A O 1
ATOM 1733 N N . GLY A 1 220 ? 24.700 -3.664 -20.239 1.00 81.12 220 GLY A N 1
ATOM 1734 C CA . GLY A 1 220 ? 25.543 -3.997 -21.398 1.00 81.12 220 GLY A CA 1
ATOM 1735 C C . GLY A 1 220 ? 27.043 -4.070 -21.073 1.00 81.12 220 GLY A C 1
ATOM 1736 O O . GLY A 1 220 ? 27.764 -4.896 -21.641 1.00 81.12 220 GLY A O 1
ATOM 1737 N N . ASP A 1 221 ? 27.492 -3.266 -20.106 1.00 82.38 221 ASP A N 1
ATOM 1738 C CA . ASP A 1 221 ? 28.878 -3.181 -19.647 1.00 82.38 221 ASP A CA 1
ATOM 1739 C C . ASP A 1 221 ? 29.322 -4.304 -18.690 1.00 82.38 221 ASP A C 1
ATOM 1741 O O . ASP A 1 221 ? 30.524 -4.427 -18.445 1.00 82.38 221 ASP A O 1
ATOM 1745 N N . GLY A 1 222 ? 28.415 -5.166 -18.215 1.00 84.75 222 GLY A N 1
ATOM 1746 C CA . GLY A 1 222 ? 28.727 -6.256 -17.281 1.00 84.75 222 GLY A CA 1
ATOM 1747 C C . GLY A 1 222 ? 28.734 -5.854 -15.800 1.00 84.75 222 GLY A C 1
ATOM 1748 O O . GLY A 1 222 ? 29.299 -6.572 -14.975 1.00 84.75 222 GLY A O 1
ATOM 1749 N N . GLU A 1 223 ? 28.092 -4.741 -15.448 1.00 86.88 223 GLU A N 1
ATOM 1750 C CA . GLU A 1 223 ? 27.955 -4.236 -14.080 1.00 86.88 223 GLU A CA 1
ATOM 1751 C C . GLU A 1 223 ? 26.535 -4.411 -13.515 1.00 86.88 223 GLU A C 1
ATOM 1753 O O . GLU A 1 223 ? 25.529 -4.361 -14.230 1.00 86.88 223 GLU A O 1
ATOM 1758 N N . TRP A 1 224 ? 26.450 -4.583 -12.191 1.00 86.38 224 TRP A N 1
ATOM 1759 C CA . TRP A 1 224 ? 25.189 -4.735 -11.462 1.00 86.38 224 TRP A CA 1
ATOM 1760 C C . TRP A 1 224 ? 24.579 -3.392 -11.047 1.00 86.38 224 TRP A C 1
ATOM 1762 O O . TRP A 1 224 ? 25.088 -2.712 -10.151 1.00 86.38 224 TRP A O 1
ATOM 1772 N N . LEU A 1 225 ? 23.417 -3.071 -11.613 1.00 81.69 225 LEU A N 1
ATOM 1773 C CA . LEU A 1 225 ? 22.642 -1.867 -11.321 1.00 81.69 225 LEU A CA 1
ATOM 1774 C C . LEU A 1 225 ? 21.440 -2.139 -10.400 1.00 81.69 225 LEU A C 1
ATOM 1776 O O . LEU A 1 225 ? 20.882 -3.236 -10.392 1.00 81.69 225 LEU A O 1
ATOM 1780 N N . VAL A 1 226 ? 21.081 -1.094 -9.638 1.00 72.19 226 VAL A N 1
ATOM 1781 C CA . VAL A 1 226 ? 19.921 -0.908 -8.734 1.00 72.19 226 VAL A CA 1
ATOM 1782 C C . VAL A 1 226 ? 19.309 -2.202 -8.155 1.00 72.19 226 VAL A C 1
ATOM 1784 O O . VAL A 1 226 ? 18.481 -2.835 -8.813 1.00 72.19 226 VAL A O 1
ATOM 1787 N N . PRO A 1 227 ? 19.633 -2.580 -6.899 1.00 73.38 227 PRO A N 1
ATOM 1788 C CA . PRO A 1 227 ? 18.942 -3.675 -6.225 1.00 73.38 227 PRO A CA 1
ATOM 1789 C C . PRO A 1 227 ? 17.497 -3.290 -5.892 1.00 73.38 227 PRO A C 1
ATOM 1791 O O . PRO A 1 227 ? 17.244 -2.308 -5.194 1.00 73.38 227 PRO A O 1
ATOM 1794 N N . ILE A 1 228 ? 16.556 -4.112 -6.344 1.00 78.56 228 ILE A N 1
ATOM 1795 C CA . ILE A 1 228 ? 15.162 -4.105 -5.904 1.00 78.56 228 ILE A CA 1
ATOM 1796 C C . ILE A 1 228 ? 14.976 -5.313 -4.988 1.00 78.56 228 ILE A C 1
ATOM 1798 O O . ILE A 1 228 ? 15.388 -6.421 -5.328 1.00 78.56 228 ILE A O 1
ATOM 1802 N N . GLY A 1 229 ? 14.358 -5.103 -3.830 1.00 80.75 229 GLY A N 1
ATOM 1803 C CA . GLY A 1 229 ? 14.092 -6.167 -2.868 1.00 80.75 229 GLY A CA 1
ATOM 1804 C C . GLY A 1 229 ? 15.257 -6.504 -1.930 1.00 80.75 229 GLY A C 1
ATOM 1805 O O . GLY A 1 229 ? 16.399 -6.060 -2.109 1.00 80.75 229 GLY A O 1
ATOM 1806 N N . ARG A 1 230 ? 14.935 -7.279 -0.889 1.00 86.56 230 ARG A N 1
ATOM 1807 C CA . ARG A 1 230 ? 15.887 -7.818 0.091 1.00 86.56 230 ARG A CA 1
ATOM 1808 C C . ARG A 1 230 ? 15.337 -9.057 0.790 1.00 86.56 230 ARG A C 1
ATOM 1810 O O . ARG A 1 230 ? 14.120 -9.196 0.940 1.00 86.56 230 ARG A O 1
ATOM 1817 N N . CYS A 1 231 ? 16.251 -9.880 1.286 1.00 90.38 231 CYS A N 1
ATOM 1818 C CA . CYS A 1 231 ? 15.968 -10.913 2.273 1.00 90.38 231 CYS A CA 1
ATOM 1819 C C . CYS A 1 231 ? 16.504 -10.500 3.645 1.00 90.38 231 CYS A C 1
ATOM 1821 O O . CYS A 1 231 ? 17.461 -9.729 3.738 1.00 90.38 231 CYS A O 1
ATOM 1823 N N . VAL A 1 232 ? 15.923 -11.060 4.702 1.00 92.31 232 VAL A N 1
ATOM 1824 C CA . VAL A 1 232 ? 16.443 -10.972 6.078 1.00 92.31 232 VAL A CA 1
ATOM 1825 C C . VAL A 1 232 ? 16.579 -12.366 6.664 1.00 92.31 232 VAL A C 1
ATOM 1827 O O . VAL A 1 232 ? 15.937 -13.296 6.187 1.00 92.31 232 VAL A O 1
ATOM 1830 N N . CYS A 1 233 ? 17.378 -12.534 7.714 1.00 93.00 233 CYS A N 1
ATOM 1831 C CA . CYS A 1 233 ? 17.432 -13.819 8.403 1.00 93.00 233 CYS A CA 1
ATOM 1832 C C . CYS A 1 233 ? 16.113 -14.099 9.132 1.00 93.00 233 CYS A C 1
ATOM 1834 O O . CYS A 1 233 ? 15.602 -13.236 9.857 1.00 93.00 233 CYS A O 1
ATOM 1836 N N . LYS A 1 234 ? 15.583 -15.311 8.931 1.00 93.94 234 LYS A N 1
ATOM 1837 C CA . LYS A 1 234 ? 14.350 -15.798 9.564 1.00 93.94 234 LYS A CA 1
ATOM 1838 C C . LYS A 1 234 ? 14.491 -15.885 11.090 1.00 93.94 234 LYS A C 1
ATOM 1840 O O . LYS A 1 234 ? 15.593 -15.773 11.636 1.00 93.94 234 LYS A O 1
ATOM 1845 N N . ALA A 1 235 ? 13.384 -16.137 11.785 1.00 92.81 235 ALA A N 1
ATOM 1846 C CA . ALA A 1 235 ? 13.396 -16.347 13.234 1.00 92.81 235 ALA A CA 1
ATOM 1847 C C . ALA A 1 235 ? 14.434 -17.414 13.660 1.00 92.81 235 ALA A C 1
ATOM 1849 O O . ALA A 1 235 ? 14.724 -18.380 12.942 1.00 92.81 235 ALA A O 1
ATOM 1850 N N . GLY A 1 236 ? 15.052 -17.204 14.821 1.00 93.50 236 GLY A N 1
ATOM 1851 C CA . GLY A 1 236 ? 16.149 -18.031 15.323 1.00 93.50 236 GLY A CA 1
ATOM 1852 C C . GLY A 1 236 ? 17.467 -17.927 14.542 1.00 93.50 236 GLY A C 1
ATOM 1853 O O . GLY 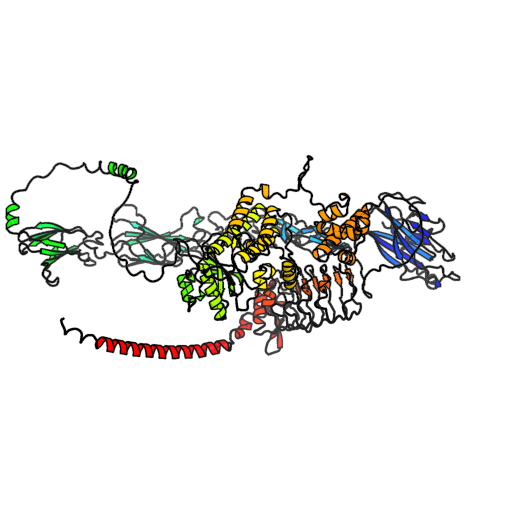A 1 236 ? 18.379 -18.692 14.838 1.00 93.50 236 GLY A O 1
ATOM 1854 N N . HIS A 1 237 ? 17.603 -17.035 13.552 1.00 94.62 237 HIS A N 1
ATOM 1855 C CA . HIS A 1 237 ? 18.837 -16.882 12.769 1.00 94.62 237 HIS A CA 1
ATOM 1856 C C . HIS A 1 237 ? 19.303 -15.423 12.700 1.00 94.62 237 HIS A C 1
ATOM 1858 O O . HIS A 1 237 ? 18.521 -14.522 12.396 1.00 94.62 237 HIS A O 1
ATOM 1864 N N . GLU A 1 238 ? 20.589 -15.178 12.933 1.00 92.50 238 GLU A N 1
ATOM 1865 C CA . GLU A 1 238 ? 21.220 -13.858 12.839 1.00 92.50 238 GLU A CA 1
ATOM 1866 C C . GLU A 1 238 ? 22.080 -13.700 11.583 1.00 92.50 238 GLU A C 1
ATOM 1868 O O . GLU A 1 238 ? 22.576 -14.672 11.008 1.00 92.50 238 GLU A O 1
ATOM 1873 N N . SER A 1 239 ? 22.237 -12.446 11.161 1.00 90.62 239 SER A N 1
ATOM 1874 C CA . SER A 1 239 ? 23.066 -12.051 10.025 1.00 90.62 239 SER A CA 1
ATOM 1875 C C . SER A 1 239 ? 24.536 -12.005 10.439 1.00 90.62 239 SER A C 1
ATOM 1877 O O . SER A 1 239 ? 24.922 -11.189 11.274 1.00 90.62 239 SER A O 1
ATOM 1879 N N . VAL A 1 240 ? 25.359 -12.831 9.799 1.00 85.88 240 VAL A N 1
ATOM 1880 C CA . VAL A 1 240 ? 26.817 -12.893 9.964 1.00 85.88 240 VAL A CA 1
ATOM 1881 C C . VAL A 1 240 ? 27.487 -12.495 8.639 1.00 85.88 240 VAL A C 1
ATOM 1883 O O . VAL A 1 240 ? 26.841 -12.471 7.585 1.00 85.88 240 VAL A O 1
ATOM 1886 N N . ASP A 1 241 ? 28.766 -12.116 8.695 1.00 81.12 241 ASP A N 1
ATOM 1887 C CA . ASP A 1 241 ? 29.594 -11.773 7.530 1.00 81.12 241 ASP A CA 1
ATOM 1888 C C . ASP A 1 241 ? 28.932 -10.719 6.616 1.00 81.12 241 ASP A C 1
ATOM 1890 O O . ASP A 1 241 ? 28.711 -10.934 5.423 1.00 81.12 241 ASP A O 1
ATOM 1894 N N . ASN A 1 242 ? 28.559 -9.576 7.208 1.00 75.81 242 ASN A N 1
ATOM 1895 C CA . ASN A 1 242 ? 27.875 -8.447 6.555 1.00 75.81 242 ASN A CA 1
ATOM 1896 C C . ASN A 1 242 ? 26.586 -8.826 5.789 1.00 75.81 242 ASN A C 1
ATOM 1898 O O . ASN A 1 242 ? 26.291 -8.258 4.737 1.00 75.81 242 ASN A O 1
ATOM 1902 N N . GLY A 1 243 ? 25.801 -9.775 6.311 1.00 71.88 243 GLY A N 1
ATOM 1903 C CA . GLY A 1 243 ? 24.517 -10.166 5.715 1.00 71.88 243 GLY A CA 1
ATOM 1904 C C . GLY A 1 243 ? 24.646 -11.124 4.533 1.00 71.88 243 GLY A C 1
ATOM 1905 O O . GLY A 1 243 ? 23.736 -11.209 3.707 1.00 71.88 243 GLY A O 1
ATOM 1906 N N . THR A 1 244 ? 25.768 -11.844 4.443 1.00 85.06 244 THR A N 1
ATOM 1907 C CA . THR A 1 244 ? 25.976 -12.902 3.443 1.00 85.06 244 THR A CA 1
ATOM 1908 C C . THR A 1 244 ? 25.630 -14.299 3.961 1.00 85.06 244 THR A C 1
ATOM 1910 O O . THR A 1 244 ? 25.371 -15.192 3.154 1.00 85.06 244 THR A O 1
ATOM 1913 N N . VAL A 1 245 ? 25.553 -14.491 5.286 1.00 90.56 245 VAL A N 1
ATOM 1914 C CA . VAL A 1 245 ? 25.217 -15.774 5.926 1.00 90.56 245 VAL A CA 1
ATOM 1915 C C . VAL A 1 245 ? 24.185 -15.572 7.040 1.00 90.56 245 VAL A C 1
ATOM 1917 O O . VAL A 1 245 ? 24.383 -14.743 7.924 1.00 90.56 245 VAL A O 1
ATOM 1920 N N . CYS A 1 246 ? 23.112 -16.370 7.046 1.00 93.50 246 CYS A N 1
ATOM 1921 C CA . CYS A 1 246 ? 22.174 -16.445 8.170 1.00 93.50 246 CYS A CA 1
ATOM 1922 C C . CYS A 1 246 ? 22.492 -17.659 9.053 1.00 93.50 246 CYS A C 1
ATOM 1924 O O . CYS A 1 246 ? 22.180 -18.806 8.706 1.00 93.50 246 CYS A O 1
ATOM 1926 N N . LYS A 1 247 ? 23.122 -17.405 10.203 1.00 93.38 247 LYS A N 1
ATOM 1927 C CA . LYS A 1 247 ? 23.563 -18.427 11.159 1.00 93.38 247 LYS A CA 1
ATOM 1928 C C . LYS A 1 247 ? 22.507 -18.640 12.243 1.00 93.38 247 LYS A C 1
ATOM 1930 O O . LYS A 1 247 ? 21.905 -17.682 12.712 1.00 93.38 247 LYS A O 1
ATOM 1935 N N . ALA A 1 248 ? 22.282 -19.888 12.644 1.00 94.44 248 ALA A N 1
ATOM 1936 C CA . ALA A 1 248 ? 21.383 -20.216 13.749 1.00 94.44 248 ALA A CA 1
ATOM 1937 C C . ALA A 1 248 ? 21.888 -19.621 15.078 1.00 94.44 248 ALA A C 1
ATOM 1939 O O . ALA A 1 248 ? 23.093 -19.644 15.343 1.00 94.44 248 ALA A O 1
ATOM 1940 N N . CYS A 1 249 ? 20.974 -19.125 15.920 1.00 95.19 249 CYS A N 1
ATOM 1941 C CA . CYS A 1 249 ? 21.315 -18.606 17.244 1.00 95.19 249 CYS A CA 1
ATOM 1942 C C . CYS A 1 249 ? 22.044 -19.668 18.082 1.00 95.19 249 CYS A C 1
ATOM 1944 O O . CYS A 1 249 ? 21.593 -20.819 18.108 1.00 95.19 249 CYS A O 1
ATOM 1946 N N . PRO A 1 250 ? 23.133 -19.313 18.788 1.00 94.19 250 PRO A N 1
ATOM 1947 C CA . PRO A 1 250 ? 23.854 -20.254 19.636 1.00 94.19 250 PRO A CA 1
ATOM 1948 C C . PRO A 1 250 ? 23.010 -20.697 20.841 1.00 94.19 250 PRO A C 1
ATOM 1950 O O . PRO A 1 250 ? 22.069 -20.022 21.258 1.00 94.19 250 PRO A O 1
ATOM 1953 N N . SER A 1 251 ? 23.372 -21.832 21.442 1.00 93.81 251 SER A N 1
ATOM 1954 C CA . SER A 1 251 ? 22.684 -22.352 22.632 1.00 93.81 251 SER A CA 1
ATOM 1955 C C . SER A 1 251 ? 22.636 -21.320 23.769 1.00 93.81 251 SER A C 1
ATOM 1957 O O . SER A 1 251 ? 23.652 -20.725 24.126 1.00 93.81 251 SER A O 1
ATOM 1959 N N . GLY A 1 252 ? 21.452 -21.120 24.355 1.00 92.75 252 GLY A N 1
ATOM 1960 C CA . GLY A 1 252 ? 21.197 -20.079 25.360 1.00 92.75 252 GLY A CA 1
ATOM 1961 C C . GLY A 1 252 ? 20.807 -18.706 24.792 1.00 92.75 252 GLY A C 1
ATOM 1962 O O . GLY A 1 252 ? 20.498 -17.807 25.576 1.00 92.75 252 GLY A O 1
ATOM 1963 N N . PHE A 1 253 ? 20.774 -18.557 23.466 1.00 95.06 253 PHE A N 1
ATOM 1964 C CA . PHE A 1 253 ? 20.293 -17.375 22.753 1.00 95.06 253 PHE A CA 1
ATOM 1965 C C . PHE A 1 253 ? 19.083 -17.727 21.879 1.00 95.06 253 PHE A C 1
ATOM 1967 O O . PHE A 1 253 ? 18.883 -18.883 21.505 1.00 95.06 253 PHE A O 1
ATOM 1974 N N . PHE A 1 254 ? 18.268 -16.728 21.551 1.00 94.62 254 PHE A N 1
ATOM 1975 C CA . PHE A 1 254 ? 17.074 -16.871 20.724 1.00 94.62 254 PHE A CA 1
ATOM 1976 C C . PHE A 1 254 ? 16.848 -15.638 19.843 1.00 94.62 254 PHE A C 1
ATOM 1978 O O . PHE A 1 254 ? 17.456 -14.587 20.052 1.00 94.62 254 PHE A O 1
ATOM 1985 N N . LYS A 1 255 ? 15.940 -15.753 18.872 1.00 94.00 255 LYS A N 1
ATOM 1986 C CA . LYS A 1 255 ? 15.436 -14.612 18.100 1.00 94.00 255 LYS A CA 1
ATOM 1987 C C . LYS A 1 255 ? 13.986 -14.844 17.681 1.00 94.00 255 LYS A C 1
ATOM 1989 O O . LYS A 1 255 ? 13.721 -15.739 16.880 1.00 94.00 255 LYS A O 1
ATOM 1994 N N . ALA A 1 256 ? 13.074 -14.033 18.215 1.00 90.94 256 ALA A N 1
ATOM 1995 C CA . ALA A 1 256 ? 11.627 -14.190 18.060 1.00 90.94 256 ALA A CA 1
ATOM 1996 C C . ALA A 1 256 ? 11.128 -14.072 16.613 1.00 90.94 256 ALA A C 1
ATOM 1998 O O . ALA A 1 256 ? 10.307 -14.874 16.170 1.00 90.94 256 ALA A O 1
ATOM 1999 N N . SER A 1 257 ? 11.620 -13.078 15.877 1.00 90.19 257 SER A N 1
ATOM 2000 C CA . SER A 1 257 ? 11.084 -12.670 14.577 1.00 90.19 257 SER A CA 1
ATOM 2001 C C . SER A 1 257 ? 12.156 -12.622 13.488 1.00 90.19 257 SER A C 1
ATOM 2003 O O . SER A 1 257 ? 13.360 -12.618 13.754 1.00 90.19 257 SER A O 1
ATOM 2005 N N . GLN A 1 258 ? 11.714 -12.599 12.230 1.00 88.75 258 GLN A N 1
ATOM 2006 C CA . GLN A 1 258 ? 12.587 -12.308 11.096 1.00 88.75 258 GLN A CA 1
ATOM 2007 C C . GLN A 1 258 ? 13.084 -10.853 11.143 1.00 88.75 258 GLN A C 1
ATOM 2009 O O . GLN A 1 258 ? 12.354 -9.956 11.564 1.00 88.75 258 GLN A O 1
ATOM 2014 N N . GLY A 1 259 ? 14.307 -10.601 10.676 1.00 85.31 259 GLY A N 1
ATOM 2015 C CA . GLY A 1 259 ? 14.853 -9.243 10.587 1.00 85.31 259 GLY A CA 1
ATOM 2016 C C . GLY A 1 259 ? 16.372 -9.183 10.691 1.00 85.31 259 GLY A C 1
ATOM 2017 O O . GLY A 1 259 ? 17.049 -10.209 10.734 1.00 85.31 259 GLY A O 1
ATOM 2018 N N . ASP A 1 260 ? 16.907 -7.967 10.773 1.00 81.50 260 ASP A N 1
ATOM 2019 C CA . ASP A 1 260 ? 18.355 -7.706 10.811 1.00 81.50 260 ASP A CA 1
ATOM 2020 C C . ASP A 1 260 ? 18.949 -7.755 12.237 1.00 81.50 260 ASP A C 1
ATOM 2022 O O . ASP A 1 260 ? 20.156 -7.626 12.421 1.00 81.50 260 ASP A O 1
ATOM 2026 N N . GLN A 1 261 ? 18.108 -7.965 13.257 1.00 83.62 261 GLN A N 1
ATOM 2027 C CA . GLN A 1 261 ? 18.520 -8.075 14.660 1.00 83.62 261 GLN A CA 1
ATOM 2028 C C . GLN A 1 261 ? 19.403 -9.311 14.914 1.00 83.62 261 GLN A C 1
ATOM 2030 O O . GLN A 1 261 ? 19.206 -10.372 14.306 1.00 83.62 261 GLN A O 1
ATOM 2035 N N . LEU A 1 262 ? 20.349 -9.168 15.843 1.00 90.44 262 LEU A N 1
ATOM 2036 C CA . LEU A 1 262 ? 21.192 -10.253 16.356 1.00 90.44 262 LEU A CA 1
ATOM 2037 C C . LEU A 1 262 ? 20.417 -11.149 17.333 1.00 90.44 262 LEU A C 1
ATOM 2039 O O . LEU A 1 262 ? 19.354 -10.774 17.831 1.00 90.44 262 LEU A O 1
ATOM 2043 N N . CYS A 1 263 ? 20.952 -12.332 17.618 1.00 93.69 263 CYS A N 1
ATOM 2044 C CA . CYS A 1 263 ? 20.381 -13.237 18.605 1.00 93.69 263 CYS A CA 1
ATOM 2045 C C . CYS A 1 263 ? 20.523 -12.665 20.025 1.00 93.69 263 CYS A C 1
ATOM 2047 O O . CYS A 1 263 ? 21.600 -12.243 20.447 1.00 93.69 263 CYS A O 1
ATOM 2049 N N . LEU A 1 264 ? 19.430 -12.680 20.786 1.00 93.81 264 LEU A N 1
ATOM 2050 C CA . LEU A 1 264 ? 19.366 -12.178 22.157 1.00 93.81 264 LEU A CA 1
ATOM 2051 C C . LEU A 1 264 ? 19.597 -13.314 23.154 1.00 93.81 264 LEU A C 1
ATOM 2053 O O . LEU A 1 264 ? 19.159 -14.443 22.937 1.00 93.81 264 LEU A O 1
ATOM 2057 N N . GLN A 1 265 ? 20.269 -13.032 24.268 1.00 94.81 265 GLN A N 1
ATOM 2058 C CA . GLN A 1 265 ? 20.424 -14.010 25.345 1.00 94.81 265 GLN A CA 1
ATOM 2059 C C . GLN A 1 265 ? 19.059 -14.302 25.991 1.00 94.81 265 GLN A C 1
ATOM 2061 O O . GLN A 1 265 ? 18.250 -13.391 26.167 1.00 94.81 265 GLN A O 1
ATOM 2066 N N . CYS A 1 266 ? 18.797 -15.557 26.376 1.00 94.88 266 CYS A N 1
ATOM 2067 C CA . CYS A 1 266 ? 17.556 -15.901 27.072 1.00 94.88 266 CYS A CA 1
ATOM 2068 C C . CYS A 1 266 ? 17.354 -15.045 28.339 1.00 94.88 266 CYS A C 1
ATOM 2070 O O . CYS A 1 266 ? 18.240 -15.033 29.201 1.00 94.88 266 CYS A O 1
ATOM 2072 N N . PRO A 1 267 ? 16.187 -14.392 28.509 1.00 94.62 267 PRO A N 1
ATOM 2073 C CA . PRO A 1 267 ? 15.925 -13.536 29.661 1.00 94.62 267 PRO A CA 1
ATOM 2074 C C . PRO A 1 267 ? 15.762 -14.351 30.953 1.00 94.62 267 PRO A C 1
ATOM 2076 O O . PRO A 1 267 ? 15.615 -15.582 30.933 1.00 94.62 267 PRO A O 1
ATOM 2079 N N . PHE A 1 268 ? 15.775 -13.664 32.099 1.00 93.69 268 PHE A N 1
ATOM 2080 C CA . PHE A 1 268 ? 15.697 -14.302 33.416 1.00 93.69 268 PHE A CA 1
ATOM 2081 C C . PHE A 1 268 ? 14.510 -15.270 33.545 1.00 93.69 268 PHE A C 1
ATOM 2083 O O . PHE A 1 268 ? 13.456 -15.114 32.927 1.00 93.69 268 PHE A O 1
ATOM 2090 N N . ASN A 1 269 ? 14.721 -16.317 34.344 1.00 94.25 269 ASN A N 1
ATOM 2091 C CA . ASN A 1 269 ? 13.781 -17.421 34.563 1.00 94.25 269 ASN A CA 1
ATOM 2092 C C . ASN A 1 269 ? 13.356 -18.198 33.303 1.00 94.25 269 ASN A C 1
ATOM 2094 O O . ASN A 1 269 ? 12.439 -19.012 33.375 1.00 94.25 269 ASN A O 1
ATOM 2098 N N . SER A 1 270 ? 14.064 -18.041 32.182 1.00 95.25 270 SER A N 1
ATOM 2099 C CA . SER A 1 270 ? 13.911 -18.871 30.981 1.00 95.25 270 SER A CA 1
ATOM 2100 C C . SER A 1 270 ? 15.200 -19.644 30.646 1.00 95.25 270 SER A C 1
ATOM 2102 O O . SER A 1 270 ? 16.211 -19.535 31.358 1.00 95.25 270 SER A O 1
ATOM 2104 N N . ARG A 1 271 ? 15.151 -20.510 29.625 1.00 93.88 271 ARG A N 1
ATOM 2105 C CA . ARG A 1 271 ? 16.311 -21.166 28.993 1.00 93.88 271 ARG A CA 1
ATOM 2106 C C . ARG A 1 271 ? 15.966 -21.739 27.612 1.00 93.88 271 ARG A C 1
ATOM 2108 O O . ARG A 1 271 ? 14.821 -22.095 27.356 1.00 93.88 271 ARG A O 1
ATOM 2115 N N . THR A 1 272 ? 16.984 -21.938 26.780 1.00 93.56 272 THR A N 1
ATOM 2116 C CA . THR A 1 272 ? 16.934 -22.828 25.611 1.00 93.56 272 THR A CA 1
ATOM 2117 C C . THR A 1 272 ? 18.234 -23.623 25.509 1.00 93.56 272 THR A C 1
ATOM 2119 O O . THR A 1 272 ? 19.292 -23.135 25.907 1.00 93.56 272 THR A O 1
ATOM 2122 N N . THR A 1 273 ? 18.147 -24.857 25.016 1.00 90.69 273 THR A N 1
ATOM 2123 C CA . THR A 1 273 ? 19.285 -25.764 24.763 1.00 90.69 273 THR A CA 1
ATOM 2124 C C . THR A 1 273 ? 19.479 -26.060 23.279 1.00 90.69 273 THR A C 1
ATOM 2126 O O . THR A 1 273 ? 20.381 -26.810 22.925 1.00 90.69 273 THR A O 1
ATOM 2129 N N . ASN A 1 274 ? 18.607 -25.523 22.427 1.00 90.12 274 ASN A N 1
ATOM 2130 C CA . ASN A 1 274 ? 18.603 -25.798 21.000 1.00 90.12 274 ASN A CA 1
ATOM 2131 C C . ASN A 1 274 ? 19.256 -24.623 20.274 1.00 90.12 274 ASN A C 1
ATOM 2133 O O . ASN A 1 274 ? 18.948 -23.468 20.574 1.00 90.12 274 ASN A O 1
ATOM 2137 N N . GLU A 1 275 ? 20.113 -24.914 19.299 1.00 92.81 275 GLU A N 1
ATOM 2138 C CA . GLU A 1 275 ? 20.539 -23.900 18.337 1.00 92.81 275 GLU A CA 1
ATOM 2139 C C . GLU A 1 275 ? 19.355 -23.496 17.449 1.00 92.81 275 GLU A C 1
ATOM 2141 O O . GLU A 1 275 ? 18.458 -24.297 17.177 1.00 92.81 275 GLU A O 1
ATOM 2146 N N . GLY A 1 276 ? 19.333 -22.240 17.008 1.00 92.88 276 GLY A N 1
ATOM 2147 C CA . GLY A 1 276 ? 18.256 -21.724 16.163 1.00 92.88 276 GLY A CA 1
ATOM 2148 C C . GLY A 1 276 ? 16.940 -21.451 16.899 1.00 92.88 276 GLY A C 1
ATOM 2149 O O . GLY A 1 276 ? 15.882 -21.429 16.272 1.00 92.88 276 GLY A O 1
ATOM 2150 N N . ALA A 1 277 ? 16.973 -21.282 18.224 1.00 94.25 277 ALA A N 1
ATOM 2151 C CA . ALA A 1 277 ? 15.769 -21.100 19.026 1.00 94.25 277 ALA A CA 1
ATOM 2152 C C . ALA A 1 277 ? 15.013 -19.802 18.683 1.00 94.25 277 ALA A C 1
ATOM 2154 O O . ALA A 1 277 ? 15.590 -18.715 18.638 1.00 94.25 277 ALA A O 1
ATOM 2155 N N . ILE A 1 278 ? 13.694 -19.909 18.507 1.00 93.38 278 ILE A N 1
ATOM 2156 C CA . ILE A 1 278 ? 12.801 -18.753 18.309 1.00 93.38 278 ILE A CA 1
ATOM 2157 C C . ILE A 1 278 ? 12.251 -18.195 19.627 1.00 93.38 278 ILE A C 1
ATOM 2159 O O . ILE A 1 278 ? 11.749 -17.081 19.671 1.00 93.38 278 ILE A O 1
ATOM 2163 N N . ASN A 1 279 ? 12.343 -18.950 20.722 1.00 93.69 279 ASN A N 1
ATOM 2164 C CA . ASN A 1 279 ? 11.932 -18.523 22.054 1.00 93.69 279 ASN A CA 1
ATOM 2165 C C . ASN A 1 279 ? 12.780 -19.210 23.137 1.00 93.69 279 ASN A C 1
ATOM 2167 O O . ASN A 1 279 ? 13.506 -20.172 22.877 1.00 93.69 279 ASN A O 1
ATOM 2171 N N . CYS A 1 280 ? 12.670 -18.714 24.370 1.00 93.94 280 CYS A N 1
ATOM 2172 C CA . CYS A 1 280 ? 13.239 -19.360 25.549 1.00 93.94 280 CYS A CA 1
ATOM 2173 C C . CYS A 1 280 ? 12.117 -19.864 26.456 1.00 93.94 280 CYS A C 1
ATOM 2175 O O . CYS A 1 280 ? 11.268 -19.088 26.908 1.00 93.94 280 CYS A O 1
ATOM 2177 N N . VAL A 1 281 ? 12.135 -21.165 26.741 1.00 93.31 281 VAL A N 1
ATOM 2178 C CA . VAL A 1 281 ? 11.136 -21.856 27.563 1.00 93.31 281 VAL A CA 1
ATOM 2179 C C . VAL A 1 281 ? 11.302 -21.441 29.023 1.00 93.31 281 VAL A C 1
ATOM 2181 O O . VAL A 1 281 ? 12.426 -21.371 29.532 1.00 93.31 281 VAL A O 1
ATOM 2184 N N . CYS A 1 282 ? 10.195 -21.166 29.711 1.00 94.12 282 CYS A N 1
ATOM 2185 C CA . CYS A 1 282 ? 10.227 -20.804 31.124 1.00 94.12 282 CYS A CA 1
ATOM 2186 C C . CYS A 1 282 ? 10.720 -21.955 32.013 1.00 94.12 282 CYS A C 1
ATOM 2188 O O . CYS A 1 282 ? 10.539 -23.140 31.724 1.00 94.12 282 CYS A O 1
ATOM 2190 N N . ARG A 1 283 ? 11.383 -21.599 33.114 1.00 94.06 283 ARG A N 1
ATOM 2191 C CA . ARG A 1 283 ? 11.762 -22.539 34.173 1.00 94.06 283 ARG A CA 1
ATOM 2192 C C . ARG A 1 283 ? 10.530 -22.896 35.005 1.00 94.06 283 ARG A C 1
ATOM 2194 O O . ARG A 1 283 ? 9.594 -22.113 35.104 1.00 94.06 283 ARG A O 1
ATOM 2201 N N . ASN A 1 284 ? 10.554 -24.072 35.629 1.00 91.69 284 ASN A N 1
ATOM 2202 C CA . ASN A 1 284 ? 9.440 -24.550 36.446 1.00 91.69 284 ASN A CA 1
ATOM 2203 C C . ASN A 1 284 ? 9.081 -23.539 37.555 1.00 91.69 284 ASN A C 1
ATOM 2205 O O . ASN A 1 284 ? 9.981 -23.026 38.221 1.00 91.69 284 ASN A O 1
ATOM 2209 N N . GLY A 1 285 ? 7.787 -23.261 37.735 1.00 89.88 285 GLY A N 1
ATOM 2210 C CA . GLY A 1 285 ? 7.277 -22.225 38.643 1.00 89.88 285 GLY A CA 1
ATOM 2211 C C . GLY A 1 285 ? 7.243 -20.798 38.072 1.00 89.88 285 GLY A C 1
ATOM 2212 O O . GLY A 1 285 ? 6.792 -19.894 38.773 1.00 89.88 285 GLY A O 1
ATOM 2213 N N . TYR A 1 286 ? 7.681 -20.592 36.825 1.00 94.00 286 TYR A N 1
ATOM 2214 C CA . TYR A 1 286 ? 7.611 -19.315 36.113 1.00 94.00 286 TYR A CA 1
ATOM 2215 C C . TYR A 1 286 ? 6.899 -19.471 34.767 1.00 94.00 286 TYR A C 1
ATOM 2217 O O . TYR A 1 286 ? 6.988 -20.514 34.119 1.00 94.00 286 TYR A O 1
ATOM 2225 N N . TYR A 1 287 ? 6.232 -18.406 34.332 1.00 93.56 287 TYR A N 1
ATOM 2226 C CA . TYR A 1 287 ? 5.307 -18.397 33.203 1.00 93.56 287 TYR A CA 1
ATOM 2227 C C . TYR A 1 287 ? 5.408 -17.074 32.419 1.00 93.56 287 TYR A C 1
ATOM 2229 O O . TYR A 1 287 ? 6.085 -16.130 32.839 1.00 93.56 287 TYR A O 1
ATOM 2237 N N . ARG A 1 288 ? 4.721 -17.023 31.277 1.00 92.56 288 ARG A N 1
ATOM 2238 C CA . ARG A 1 288 ? 4.399 -15.825 30.487 1.00 92.56 288 ARG A CA 1
ATOM 2239 C C . ARG A 1 288 ? 2.967 -15.960 29.977 1.00 92.56 288 ARG A C 1
ATOM 2241 O O . ARG A 1 288 ? 2.479 -17.085 29.866 1.00 92.56 288 ARG A O 1
ATOM 2248 N N . THR A 1 289 ? 2.322 -14.849 29.651 1.00 89.19 289 THR A N 1
ATOM 2249 C CA . THR A 1 289 ? 1.079 -14.834 28.865 1.00 89.19 289 THR A CA 1
ATOM 2250 C C . THR A 1 289 ? 1.378 -14.732 27.367 1.00 89.19 289 THR A C 1
ATOM 2252 O O . THR A 1 289 ? 2.469 -14.322 26.978 1.00 89.19 289 THR A O 1
ATOM 2255 N N . ASP A 1 290 ? 0.394 -15.025 26.511 1.00 85.12 290 ASP A N 1
ATOM 2256 C CA . ASP A 1 290 ? 0.512 -14.815 25.054 1.00 85.12 290 ASP A CA 1
ATOM 2257 C C . ASP A 1 290 ? 0.653 -13.327 24.663 1.00 85.12 290 ASP A C 1
ATOM 2259 O O . ASP A 1 290 ? 1.030 -13.005 23.538 1.00 85.12 290 ASP A O 1
ATOM 2263 N N . SER A 1 291 ? 0.343 -12.413 25.590 1.00 86.25 291 SER A N 1
ATOM 2264 C CA . SER A 1 291 ? 0.537 -10.966 25.447 1.00 86.25 291 SER A CA 1
ATOM 2265 C C . SER A 1 291 ? 1.913 -10.467 25.907 1.00 86.25 291 SER A C 1
ATOM 2267 O O . SER A 1 291 ? 2.254 -9.322 25.611 1.00 86.25 291 SER A O 1
ATOM 2269 N N . ASP A 1 292 ? 2.695 -11.278 26.627 1.00 88.94 292 ASP A N 1
ATOM 2270 C CA . ASP A 1 292 ? 4.039 -10.899 27.067 1.00 88.94 292 ASP A CA 1
ATOM 2271 C C . ASP A 1 292 ? 5.045 -11.063 25.904 1.00 88.94 292 ASP A C 1
ATOM 2273 O O . ASP A 1 292 ? 5.109 -12.139 25.298 1.00 88.94 292 ASP A O 1
ATOM 2277 N N . PRO A 1 293 ? 5.894 -10.059 25.606 1.00 89.44 293 PRO A N 1
ATOM 2278 C CA . PRO A 1 293 ? 6.977 -10.206 24.634 1.00 89.44 293 PRO A CA 1
ATOM 2279 C C . PRO A 1 293 ? 7.918 -11.368 24.986 1.00 89.44 293 PRO A C 1
ATOM 2281 O O . PRO A 1 293 ? 8.202 -11.627 26.159 1.00 89.44 293 PRO A O 1
ATOM 2284 N N . LEU A 1 294 ? 8.468 -12.055 23.980 1.00 88.38 294 LEU A N 1
ATOM 2285 C CA . LEU A 1 294 ? 9.359 -13.207 24.201 1.00 88.38 294 LEU A CA 1
ATOM 2286 C C . LEU A 1 294 ? 10.701 -12.803 24.841 1.00 88.38 294 LEU A C 1
ATOM 2288 O O . LEU A 1 294 ? 11.355 -13.622 25.494 1.00 88.38 294 LEU A O 1
ATOM 2292 N N . GLU A 1 295 ? 11.066 -11.530 24.704 1.00 88.56 295 GLU A N 1
ATOM 2293 C CA . GLU A 1 295 ? 12.186 -10.842 25.345 1.00 88.56 295 GLU A CA 1
ATOM 2294 C C . GLU A 1 295 ? 11.956 -10.605 26.847 1.00 88.56 295 GLU A C 1
ATOM 2296 O O . GLU A 1 295 ? 12.919 -10.442 27.599 1.00 88.56 295 GLU A O 1
ATOM 2301 N N . MET A 1 296 ? 10.703 -10.624 27.315 1.00 91.38 296 MET A N 1
ATOM 2302 C CA . MET A 1 296 ? 10.373 -10.448 28.728 1.00 91.38 296 MET A CA 1
ATOM 2303 C C . MET A 1 296 ? 10.839 -11.669 29.549 1.00 91.38 296 MET A C 1
ATOM 2305 O O . MET A 1 296 ? 10.718 -12.815 29.089 1.00 91.38 296 MET A O 1
ATOM 2309 N N . PRO A 1 297 ? 11.377 -11.487 30.771 1.00 93.50 297 PRO A N 1
ATOM 2310 C CA . PRO A 1 297 ? 11.659 -12.603 31.671 1.00 93.50 297 PRO A CA 1
ATOM 2311 C C . PRO A 1 297 ? 10.379 -13.341 32.074 1.00 93.50 297 PRO A C 1
ATOM 2313 O O . PRO A 1 297 ? 9.303 -12.753 32.161 1.00 93.50 297 PRO A O 1
ATOM 2316 N N . CYS A 1 298 ? 10.500 -14.636 32.372 1.00 94.56 298 CYS A N 1
ATOM 2317 C CA . CYS A 1 298 ? 9.369 -15.380 32.919 1.00 94.56 298 CYS A CA 1
ATOM 2318 C C . CYS A 1 298 ? 9.107 -14.944 34.369 1.00 94.56 298 CYS A C 1
ATOM 2320 O O . CYS A 1 298 ? 10.033 -14.808 35.177 1.00 94.56 298 CYS A O 1
ATOM 2322 N N . THR A 1 299 ? 7.837 -14.747 34.699 1.00 94.94 299 THR A N 1
ATOM 2323 C CA . THR A 1 299 ? 7.363 -14.200 35.979 1.00 94.94 299 THR A CA 1
ATOM 2324 C C . THR A 1 299 ? 6.534 -15.241 36.730 1.00 94.94 299 THR A C 1
ATOM 2326 O O . THR A 1 299 ? 6.247 -16.310 36.194 1.00 94.94 299 THR A O 1
ATOM 2329 N N . THR A 1 300 ? 6.223 -15.009 38.002 1.00 94.12 300 THR A N 1
ATOM 2330 C CA . THR A 1 300 ? 5.483 -15.971 38.840 1.00 94.12 300 THR A CA 1
ATOM 2331 C C . THR A 1 300 ? 4.297 -15.305 39.539 1.00 94.12 300 THR A C 1
ATOM 2333 O O . THR A 1 300 ? 4.043 -14.121 39.327 1.00 94.12 300 THR A O 1
ATOM 2336 N N . MET A 1 301 ? 3.526 -16.057 40.322 1.00 93.56 301 MET A N 1
ATOM 2337 C CA . MET A 1 301 ? 2.382 -15.522 41.072 1.00 93.56 301 MET A CA 1
ATOM 2338 C C . MET A 1 301 ? 2.832 -14.569 42.193 1.00 93.56 301 MET A C 1
ATOM 2340 O O . MET A 1 301 ? 3.925 -14.751 42.736 1.00 93.56 301 MET A O 1
ATOM 2344 N N . PRO A 1 302 ? 2.004 -13.585 42.589 1.00 95.62 302 PRO A N 1
ATOM 2345 C CA . PRO A 1 302 ? 2.308 -12.731 43.727 1.00 95.62 302 PRO A CA 1
ATOM 2346 C C . PRO A 1 302 ? 2.083 -13.473 45.056 1.00 95.62 302 PRO A C 1
ATOM 2348 O O . PRO A 1 302 ? 1.338 -14.456 45.130 1.00 95.62 302 PRO A O 1
ATOM 2351 N N . SER A 1 303 ? 2.700 -12.978 46.129 1.00 95.12 303 SER A N 1
ATOM 2352 C CA . SER A 1 303 ? 2.397 -13.426 47.490 1.00 95.12 303 SER A CA 1
ATOM 2353 C C . SER A 1 303 ? 1.018 -12.933 47.946 1.00 95.12 303 SER A C 1
ATOM 2355 O O . SER A 1 303 ? 0.446 -12.027 47.345 1.00 95.12 303 SER A O 1
ATOM 2357 N N . ALA A 1 304 ? 0.502 -13.462 49.057 1.00 95.19 304 ALA A N 1
ATOM 2358 C CA . ALA A 1 304 ? -0.697 -12.908 49.693 1.00 95.19 304 ALA A CA 1
ATOM 2359 C C . ALA A 1 304 ? -0.542 -11.410 50.057 1.00 95.19 304 ALA A C 1
ATOM 2361 O O . ALA A 1 304 ? 0.563 -10.942 50.363 1.00 95.19 304 ALA A O 1
ATOM 2362 N N . ALA A 1 305 ? -1.663 -10.680 50.055 1.00 94.31 305 ALA A N 1
ATOM 2363 C CA . ALA A 1 305 ? -1.757 -9.289 50.501 1.00 94.31 305 ALA A CA 1
ATOM 2364 C C . ALA A 1 305 ? -1.444 -9.147 52.002 1.00 94.31 305 ALA A C 1
ATOM 2366 O O . ALA A 1 305 ? -1.782 -10.022 52.804 1.00 94.31 305 ALA A O 1
ATOM 2367 N N . GLN A 1 306 ? -0.816 -8.042 52.394 1.00 93.81 306 GLN A N 1
ATOM 2368 C CA . GLN A 1 306 ? -0.358 -7.810 53.768 1.00 93.81 306 GLN A CA 1
ATOM 2369 C C . GLN A 1 306 ? -1.368 -6.961 54.559 1.00 93.81 306 GLN A C 1
ATOM 2371 O O . GLN A 1 306 ? -2.231 -6.316 53.973 1.00 93.81 306 GLN A O 1
ATOM 2376 N N . ASN A 1 307 ? -1.276 -6.981 55.893 1.00 92.81 307 ASN A N 1
ATOM 2377 C CA . ASN A 1 307 ? -1.969 -6.063 56.814 1.00 92.81 307 ASN A CA 1
ATOM 2378 C C . ASN A 1 307 ? -3.454 -5.781 56.487 1.00 92.81 307 ASN A C 1
ATOM 2380 O O . ASN A 1 307 ? -3.856 -4.634 56.314 1.00 92.81 307 ASN A O 1
ATOM 2384 N N . VAL A 1 308 ? -4.284 -6.829 56.412 1.00 93.56 308 VAL A N 1
ATOM 2385 C CA . VAL A 1 308 ? -5.733 -6.689 56.170 1.00 93.56 308 VAL A CA 1
ATOM 2386 C C . VAL A 1 308 ? -6.430 -6.080 57.395 1.00 93.56 308 VAL A C 1
ATOM 2388 O O . VAL A 1 308 ? -6.466 -6.685 58.467 1.00 93.56 308 VAL A O 1
ATOM 2391 N N . ILE A 1 309 ? -7.023 -4.902 57.214 1.00 92.00 309 ILE A N 1
ATOM 2392 C CA . ILE A 1 309 ? -7.780 -4.129 58.203 1.00 92.00 309 ILE A CA 1
ATOM 2393 C C . ILE A 1 309 ? -9.266 -4.136 57.817 1.00 92.00 309 ILE A C 1
ATOM 2395 O O . ILE A 1 309 ? -9.628 -4.098 56.640 1.00 92.00 309 ILE A O 1
ATOM 2399 N N . SER A 1 310 ? -10.147 -4.167 58.819 1.00 91.31 310 SER A N 1
ATOM 2400 C CA . SER A 1 310 ? -11.601 -4.217 58.639 1.00 91.31 310 SER A CA 1
ATOM 2401 C C . SER A 1 310 ? -12.337 -3.233 59.546 1.00 91.31 310 SER A C 1
ATOM 2403 O O . SER A 1 310 ? -12.035 -3.154 60.736 1.00 91.31 310 SER A O 1
ATOM 2405 N N . SER A 1 311 ? -13.355 -2.555 59.015 1.00 89.44 311 SER A N 1
ATOM 2406 C CA . SER A 1 311 ? -14.233 -1.643 59.759 1.00 89.44 311 SER A CA 1
ATOM 2407 C C . SER A 1 311 ? -15.704 -1.935 59.450 1.00 89.44 311 SER A C 1
ATOM 2409 O O . SER A 1 311 ? -16.115 -1.876 58.291 1.00 89.44 311 SER A O 1
ATOM 2411 N N . VAL A 1 312 ? -16.489 -2.284 60.474 1.00 87.56 312 VAL A N 1
ATOM 2412 C CA . VAL A 1 312 ? -17.903 -2.689 60.358 1.00 87.56 312 VAL A CA 1
ATOM 2413 C C . VAL A 1 312 ? -18.811 -1.526 60.746 1.00 87.56 312 VAL A C 1
ATOM 2415 O O . VAL A 1 312 ? -18.658 -0.957 61.825 1.00 87.56 312 VAL A O 1
ATOM 2418 N N . ASN A 1 313 ? -19.796 -1.220 59.904 1.00 81.94 313 ASN A N 1
ATOM 2419 C CA . ASN A 1 313 ? -20.840 -0.242 60.182 1.00 81.94 313 ASN A CA 1
ATOM 2420 C C . ASN A 1 313 ? -22.212 -0.831 59.819 1.00 81.94 313 ASN A C 1
ATOM 2422 O O . ASN A 1 313 ? -22.554 -0.941 58.643 1.00 81.94 313 ASN A O 1
ATOM 2426 N N . GLU A 1 314 ? -22.981 -1.228 60.834 1.00 81.25 314 GLU A N 1
ATOM 2427 C CA . GLU A 1 314 ? -24.282 -1.906 60.703 1.00 81.25 314 GLU A CA 1
ATOM 2428 C C . GLU A 1 314 ? -24.231 -3.171 59.816 1.00 81.25 314 GLU A C 1
ATOM 2430 O O . GLU A 1 314 ? -23.694 -4.199 60.242 1.00 81.25 314 GLU A O 1
ATOM 2435 N N . THR A 1 315 ? -24.784 -3.085 58.603 1.00 84.44 315 THR A N 1
ATOM 2436 C CA . THR A 1 315 ? -24.825 -4.110 57.541 1.00 84.44 315 THR A CA 1
ATOM 2437 C C . THR A 1 315 ? -23.775 -3.882 56.444 1.00 84.44 315 THR A C 1
ATOM 2439 O O . THR A 1 315 ? -23.804 -4.525 55.396 1.00 84.44 315 THR A O 1
ATOM 2442 N N . SER A 1 316 ? -22.837 -2.961 56.671 1.00 88.31 316 SER A N 1
ATOM 2443 C CA . SER A 1 316 ? -21.754 -2.625 55.750 1.00 88.31 316 SER A CA 1
ATOM 2444 C C . SER A 1 316 ? -20.374 -2.855 56.373 1.00 88.31 316 SER A C 1
ATOM 2446 O O . SER A 1 316 ? -20.194 -2.850 57.593 1.00 88.31 316 SER A O 1
ATOM 2448 N N . LEU A 1 317 ? -19.385 -3.070 55.514 1.00 92.56 317 LEU A N 1
ATOM 2449 C CA . LEU A 1 317 ? -18.003 -3.376 55.854 1.00 92.56 317 LEU A CA 1
ATOM 2450 C C . LEU A 1 317 ? -17.073 -2.597 54.920 1.00 92.56 317 LEU A C 1
ATOM 2452 O O . LEU A 1 317 ? -17.310 -2.484 53.721 1.00 92.56 317 LEU A O 1
ATOM 2456 N N . ARG A 1 318 ? -15.980 -2.068 55.458 1.00 94.00 318 ARG A N 1
ATOM 2457 C CA . ARG A 1 318 ? -14.852 -1.544 54.684 1.00 94.00 318 ARG A CA 1
ATOM 2458 C C . ARG A 1 318 ? -13.628 -2.401 54.977 1.00 94.00 318 ARG A C 1
ATOM 2460 O O . ARG A 1 318 ? -13.286 -2.586 56.144 1.00 94.00 318 ARG A O 1
ATOM 2467 N N . LEU A 1 319 ? -13.007 -2.927 53.926 1.00 95.62 319 LEU A N 1
ATOM 2468 C CA . LEU A 1 319 ? -11.740 -3.654 53.988 1.00 95.62 319 LEU A CA 1
ATOM 2469 C C . LEU A 1 319 ? -10.650 -2.809 53.335 1.00 95.62 319 LEU A C 1
ATOM 2471 O O . LEU A 1 319 ? -10.881 -2.239 52.270 1.00 95.62 319 LEU A O 1
ATOM 2475 N N . GLU A 1 320 ? -9.477 -2.759 53.958 1.00 95.50 320 GLU A N 1
ATOM 2476 C CA . GLU A 1 320 ? -8.266 -2.110 53.439 1.00 95.50 320 GLU A CA 1
ATOM 2477 C C . GLU A 1 320 ? -7.065 -3.033 53.698 1.00 95.50 320 GLU A C 1
ATOM 2479 O O . GLU A 1 320 ? -7.077 -3.791 54.667 1.00 95.50 320 GLU A O 1
ATOM 2484 N N . TRP A 1 321 ? -6.059 -3.034 52.827 1.00 95.56 321 TRP A N 1
ATOM 2485 C CA . TRP A 1 321 ? -4.873 -3.890 52.959 1.00 95.56 321 TRP A CA 1
ATOM 2486 C C . TRP A 1 321 ? -3.617 -3.226 52.383 1.00 95.56 321 TRP A C 1
ATOM 2488 O O . TRP A 1 321 ? -3.661 -2.128 51.832 1.00 95.56 321 TRP A O 1
ATOM 2498 N N . GLU A 1 322 ? -2.481 -3.901 52.514 1.00 95.44 322 GLU A N 1
ATOM 2499 C CA . GLU A 1 322 ? -1.207 -3.530 51.902 1.00 95.44 322 GLU A CA 1
ATOM 2500 C C . GLU A 1 322 ? -0.834 -4.491 50.767 1.00 95.44 322 GLU A C 1
ATOM 2502 O O . GLU A 1 322 ? -1.258 -5.653 50.723 1.00 95.44 322 GLU A O 1
ATOM 2507 N N . SER A 1 323 ? -0.006 -4.006 49.841 1.00 92.81 323 SER A N 1
ATOM 2508 C CA . SER A 1 323 ? 0.457 -4.789 48.696 1.00 92.81 323 SER A CA 1
ATOM 2509 C C . SER A 1 323 ? 1.237 -6.050 49.110 1.00 92.81 323 SER A C 1
ATOM 2511 O O . SER A 1 323 ? 1.875 -6.070 50.170 1.00 92.81 323 SER A O 1
ATOM 2513 N N . PRO A 1 324 ? 1.233 -7.104 48.271 1.00 95.00 324 PRO A N 1
ATOM 2514 C CA . PRO A 1 324 ? 2.078 -8.281 48.427 1.00 95.00 324 PRO A CA 1
ATOM 2515 C C . PRO A 1 324 ? 3.546 -7.930 48.651 1.00 95.00 324 PRO A C 1
ATOM 2517 O O . PRO A 1 324 ? 4.075 -7.006 48.034 1.00 95.00 324 PRO A O 1
ATOM 2520 N N . LYS A 1 325 ? 4.223 -8.721 49.486 1.00 92.69 325 LYS A N 1
ATOM 2521 C CA . LYS A 1 325 ? 5.672 -8.616 49.689 1.00 92.69 325 LYS A CA 1
ATOM 2522 C C . LYS A 1 325 ? 6.441 -8.913 48.398 1.00 92.69 325 LYS A C 1
ATOM 2524 O O . LYS A 1 325 ? 7.475 -8.306 48.140 1.00 92.69 325 LYS A O 1
ATOM 2529 N N . GLU A 1 326 ? 5.937 -9.852 47.602 1.00 93.44 326 GLU A N 1
ATOM 2530 C CA . GLU A 1 326 ? 6.499 -10.235 46.310 1.00 93.44 326 GLU A CA 1
ATOM 2531 C C . GLU A 1 326 ? 5.393 -10.153 45.251 1.00 93.44 326 GLU A C 1
ATOM 2533 O O . GLU A 1 326 ? 4.380 -10.838 45.358 1.00 93.44 326 GLU A O 1
ATOM 2538 N N . SER A 1 327 ? 5.571 -9.330 44.214 1.00 92.12 327 SER A N 1
ATOM 2539 C CA . SER A 1 327 ? 4.602 -9.195 43.109 1.00 92.12 327 SER A CA 1
ATOM 2540 C C . SER A 1 327 ? 4.725 -10.287 42.034 1.00 92.12 327 SER A C 1
ATOM 2542 O O . SER A 1 327 ? 4.025 -10.261 41.020 1.00 92.12 327 SER A O 1
ATOM 2544 N N . GLY A 1 328 ? 5.664 -11.22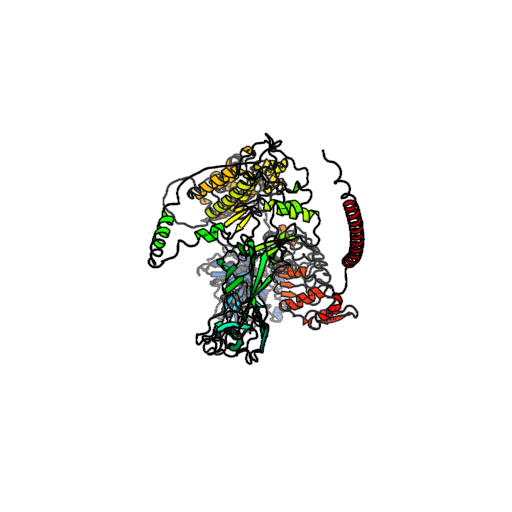2 42.215 1.00 89.81 328 GLY A N 1
ATOM 2545 C CA . GLY A 1 328 ? 6.026 -12.226 41.214 1.00 89.81 328 GLY A CA 1
ATOM 2546 C C . GLY A 1 328 ? 6.868 -11.691 40.044 1.00 89.81 328 GLY A C 1
ATOM 2547 O O . GLY A 1 328 ? 7.087 -12.412 39.070 1.00 89.81 328 GLY A O 1
ATOM 2548 N N . GLY A 1 329 ? 7.355 -10.446 40.136 1.00 89.50 329 GLY A N 1
ATOM 2549 C CA . GLY A 1 329 ? 8.149 -9.786 39.091 1.00 89.50 329 GLY A CA 1
ATOM 2550 C C . GLY A 1 329 ? 7.318 -9.022 38.056 1.00 89.50 329 GLY A C 1
ATOM 2551 O O . GLY A 1 329 ? 7.813 -8.764 36.963 1.00 89.50 329 GLY A O 1
ATOM 2552 N N . ARG A 1 330 ? 6.066 -8.683 38.386 1.00 91.25 330 ARG A N 1
ATOM 2553 C CA . ARG A 1 330 ? 5.159 -7.877 37.553 1.00 91.25 330 ARG A CA 1
ATOM 2554 C C . ARG A 1 330 ? 4.601 -6.689 38.337 1.00 91.25 330 ARG A C 1
ATOM 2556 O O . ARG A 1 330 ? 4.682 -6.660 39.565 1.00 91.25 330 ARG A O 1
ATOM 2563 N N . GLU A 1 331 ? 4.011 -5.740 37.621 1.00 90.50 331 GLU A N 1
ATOM 2564 C CA . GLU A 1 331 ? 3.321 -4.566 38.182 1.00 90.50 331 GLU A CA 1
ATOM 2565 C C . GLU A 1 331 ? 1.791 -4.647 38.001 1.00 90.50 331 GLU A C 1
ATOM 2567 O O . GLU A 1 331 ? 1.049 -3.892 38.621 1.00 90.50 331 GLU A O 1
ATOM 2572 N N . ASP A 1 332 ? 1.301 -5.618 37.221 1.00 93.31 332 ASP A N 1
ATOM 2573 C CA . ASP A 1 332 ? -0.119 -5.874 36.928 1.00 93.31 332 ASP A CA 1
ATOM 2574 C C . ASP A 1 332 ? -0.853 -6.636 38.053 1.00 93.31 332 ASP A C 1
ATOM 2576 O O . ASP A 1 332 ? -1.749 -7.445 37.800 1.00 93.31 332 ASP A O 1
ATOM 2580 N N . VAL A 1 333 ? -0.474 -6.385 39.312 1.00 94.31 333 VAL A N 1
ATOM 2581 C CA . VAL A 1 333 ? -1.089 -7.024 40.483 1.00 94.31 333 VAL A CA 1
ATOM 2582 C C . VAL A 1 333 ? -2.458 -6.407 40.767 1.00 94.31 333 VAL A C 1
ATOM 2584 O O . VAL A 1 333 ? -2.582 -5.202 40.981 1.00 94.31 333 VAL A O 1
ATOM 2587 N N . VAL A 1 334 ? -3.483 -7.254 40.836 1.00 96.12 334 VAL A N 1
ATOM 2588 C CA . VAL A 1 334 ? -4.852 -6.890 41.222 1.00 96.12 334 VAL A CA 1
ATOM 2589 C C . VAL A 1 334 ? -5.393 -7.852 42.283 1.00 96.12 334 VAL A C 1
ATOM 2591 O O . VAL A 1 334 ? -4.841 -8.929 42.520 1.00 96.12 334 VAL A O 1
ATOM 2594 N N . TYR A 1 335 ? -6.476 -7.457 42.949 1.00 96.00 335 TYR A N 1
ATOM 2595 C CA . TYR A 1 335 ? -7.056 -8.185 44.074 1.00 96.00 335 TYR A CA 1
ATOM 2596 C C . TYR A 1 335 ? -8.466 -8.699 43.773 1.00 96.00 335 TYR A C 1
ATOM 2598 O O . TYR A 1 335 ? -9.278 -8.017 43.142 1.00 96.00 335 TYR A O 1
ATOM 2606 N N . ASN A 1 336 ? -8.768 -9.897 44.273 1.00 96.06 336 ASN A N 1
ATOM 2607 C CA . ASN A 1 336 ? -10.072 -10.548 44.166 1.00 96.06 336 ASN A CA 1
ATOM 2608 C C . ASN A 1 336 ? -10.618 -10.852 45.569 1.00 96.06 336 ASN A C 1
ATOM 2610 O O . ASN A 1 336 ? -9.899 -11.399 46.402 1.00 96.06 336 ASN A O 1
ATOM 2614 N N . ILE A 1 337 ? -11.887 -10.523 45.831 1.00 95.25 337 ILE A N 1
ATOM 2615 C CA . ILE A 1 337 ? -12.514 -10.681 47.153 1.00 95.25 337 ILE A CA 1
ATOM 2616 C C . ILE A 1 337 ? -13.492 -11.856 47.145 1.00 95.25 337 ILE A C 1
ATOM 2618 O O . ILE A 1 337 ? -14.573 -11.789 46.555 1.00 95.25 337 ILE A O 1
ATOM 2622 N N . ILE A 1 338 ? -13.153 -12.937 47.846 1.00 93.75 338 ILE A N 1
ATOM 2623 C CA . ILE A 1 338 ? -14.043 -14.089 48.020 1.00 93.75 338 ILE A CA 1
ATOM 2624 C C . ILE A 1 338 ? -14.816 -13.929 49.331 1.00 93.75 338 ILE A C 1
ATOM 2626 O O . ILE A 1 338 ? -14.249 -14.045 50.414 1.00 93.75 338 ILE A O 1
ATOM 2630 N N . CYS A 1 339 ? -16.121 -13.679 49.228 1.00 93.38 339 CYS A N 1
ATOM 2631 C CA . CYS A 1 339 ? -17.036 -13.581 50.365 1.00 93.38 339 CYS A CA 1
ATOM 2632 C C . CYS A 1 339 ? -17.665 -14.946 50.673 1.00 93.38 339 CYS A C 1
ATOM 2634 O O . CYS A 1 339 ? -18.244 -15.589 49.787 1.00 93.38 339 CYS A O 1
ATOM 2636 N N . LYS A 1 340 ? -17.591 -15.371 51.937 1.00 91.88 340 LYS A N 1
ATOM 2637 C CA . LYS A 1 340 ? -18.240 -16.580 52.456 1.00 91.88 340 LYS A CA 1
ATOM 2638 C C . LYS A 1 340 ? -19.097 -16.227 53.670 1.00 91.88 340 LYS A C 1
ATOM 2640 O O . LYS A 1 340 ? -18.608 -15.566 54.578 1.00 91.88 340 LYS A O 1
ATOM 2645 N N . SER A 1 341 ? -20.347 -16.674 53.715 1.00 88.88 341 SER A N 1
ATOM 2646 C CA . SER A 1 341 ? -21.198 -16.604 54.905 1.00 88.88 341 SER A CA 1
ATOM 2647 C C . SER A 1 341 ? -21.074 -17.895 55.715 1.00 88.88 341 SER A C 1
ATOM 2649 O O . SER A 1 341 ? -21.206 -19.003 55.190 1.00 88.88 341 SER A O 1
ATOM 2651 N N . CYS A 1 342 ? -20.820 -17.752 57.011 1.00 82.44 342 CYS A N 1
ATOM 2652 C CA . CYS A 1 342 ? -20.732 -18.845 57.967 1.00 82.44 342 CYS A CA 1
ATOM 2653 C C . CYS A 1 342 ? -21.922 -18.723 58.929 1.00 82.44 342 CYS A C 1
ATOM 2655 O O . CYS A 1 342 ? -22.028 -17.753 59.675 1.00 82.44 342 CYS A O 1
ATOM 2657 N N . GLY A 1 343 ? -22.847 -19.684 58.909 1.00 66.88 343 GLY A N 1
ATOM 2658 C CA . GLY A 1 343 ? -23.935 -19.712 59.891 1.00 66.88 343 GLY A CA 1
ATOM 2659 C C . GLY A 1 343 ? -23.405 -20.009 61.298 1.00 66.88 343 GLY A C 1
ATOM 2660 O O . GLY A 1 343 ? -22.395 -20.690 61.443 1.00 66.88 343 GLY A O 1
ATOM 2661 N N . SER A 1 344 ? -24.114 -19.578 62.345 1.00 59.31 344 SER A N 1
ATOM 2662 C CA . SER A 1 344 ? -23.705 -19.716 63.760 1.00 59.31 344 SER A CA 1
ATOM 2663 C C . SER A 1 344 ? -23.665 -21.161 64.310 1.00 59.31 344 SER A C 1
ATOM 2665 O O . SER A 1 344 ? -23.639 -21.369 65.522 1.00 59.31 344 SER A O 1
ATOM 2667 N N . GLY A 1 345 ? -23.695 -22.174 63.440 1.00 55.84 345 GLY A N 1
ATOM 2668 C CA . GLY A 1 345 ? -23.581 -23.598 63.761 1.00 55.84 345 GLY A CA 1
ATOM 2669 C C . GLY A 1 345 ? -22.431 -24.252 62.988 1.00 55.84 345 GLY A C 1
ATOM 2670 O O . GLY A 1 345 ? -21.846 -23.647 62.101 1.00 55.84 345 GLY A O 1
ATOM 2671 N N . ARG A 1 346 ? -22.113 -25.519 63.286 1.00 54.59 346 ARG A N 1
ATOM 2672 C CA . ARG A 1 346 ? -20.961 -26.262 62.712 1.00 54.59 346 ARG A CA 1
ATOM 2673 C C . ARG A 1 346 ? -21.092 -26.642 61.215 1.00 54.59 346 ARG A C 1
ATOM 2675 O O . ARG A 1 346 ? -20.565 -27.670 60.801 1.00 54.59 346 ARG A O 1
ATOM 2682 N N . GLY A 1 347 ? -21.826 -25.868 60.417 1.00 58.31 347 GLY A N 1
ATOM 2683 C CA . GLY A 1 347 ? -21.936 -26.048 58.968 1.00 58.31 347 GLY A CA 1
ATOM 2684 C C . GLY A 1 347 ? -20.747 -25.435 58.222 1.00 58.31 347 GLY A C 1
ATOM 2685 O O . GLY A 1 347 ? -20.110 -24.506 58.712 1.00 58.31 347 GLY A O 1
ATOM 2686 N N . ALA A 1 348 ? -20.448 -25.946 57.027 1.00 68.88 348 ALA A N 1
ATOM 2687 C CA . ALA A 1 348 ? -19.444 -25.344 56.152 1.00 68.88 348 ALA A CA 1
ATOM 2688 C C . ALA A 1 348 ? -19.923 -23.974 55.637 1.00 68.88 348 ALA A C 1
ATOM 2690 O O . ALA A 1 348 ? -21.093 -23.824 55.284 1.00 68.88 348 ALA A O 1
ATOM 2691 N N . CYS A 1 349 ? -19.023 -22.990 55.569 1.00 82.12 349 CYS A N 1
ATOM 2692 C CA . CYS A 1 349 ? -19.359 -21.665 55.050 1.00 82.12 349 CYS A CA 1
ATOM 2693 C C . CYS A 1 349 ? -19.673 -21.731 53.549 1.00 82.12 349 CYS A C 1
ATOM 2695 O O . CYS A 1 349 ? -18.919 -22.320 52.770 1.00 82.12 349 CYS A O 1
ATOM 2697 N N . THR A 1 350 ? -20.763 -21.095 53.132 1.00 87.50 350 THR A N 1
ATOM 2698 C CA . THR A 1 350 ? -21.190 -21.002 51.729 1.00 87.50 350 THR A CA 1
ATOM 2699 C C . THR A 1 350 ? -20.738 -19.680 51.119 1.00 87.50 350 THR A C 1
ATOM 2701 O O . THR A 1 350 ? -20.432 -18.745 51.851 1.00 87.50 350 THR A O 1
ATOM 2704 N N . ARG A 1 351 ? -20.698 -19.552 49.786 1.00 88.31 351 ARG A N 1
ATOM 2705 C CA . ARG A 1 351 ? -20.471 -18.233 49.167 1.00 88.31 351 ARG A CA 1
ATOM 2706 C C . ARG A 1 351 ? -21.629 -17.286 49.496 1.00 88.31 351 ARG A C 1
ATOM 2708 O O . ARG A 1 351 ? -22.770 -17.726 49.623 1.00 88.31 351 ARG A O 1
ATOM 2715 N N . CYS A 1 352 ? -21.320 -16.001 49.633 1.00 88.00 352 CYS A N 1
ATOM 2716 C CA . CYS A 1 352 ? -22.330 -14.955 49.783 1.00 88.00 352 CYS A CA 1
ATOM 2717 C C . CYS A 1 352 ? -23.233 -14.887 48.540 1.00 88.00 352 CYS A C 1
ATOM 2719 O O . CYS A 1 352 ? -22.766 -15.155 47.435 1.00 88.00 352 CYS A O 1
ATOM 2721 N N . GLY A 1 353 ? -24.511 -14.547 48.729 1.00 78.44 353 GLY A N 1
ATOM 2722 C CA . GLY A 1 353 ? -25.465 -14.391 47.628 1.00 78.44 353 GLY A CA 1
ATOM 2723 C C . GLY A 1 353 ? -25.325 -13.053 46.897 1.00 78.44 353 GLY A C 1
ATOM 2724 O O . GLY A 1 353 ? -24.783 -12.095 47.450 1.00 78.44 353 GLY A O 1
ATOM 2725 N N . ASP A 1 354 ? -25.889 -12.986 45.690 1.00 79.19 354 ASP A N 1
ATOM 2726 C CA . ASP A 1 354 ? -25.722 -11.887 44.718 1.00 79.19 354 ASP A CA 1
ATOM 2727 C C . ASP A 1 354 ? -26.247 -10.512 45.184 1.00 79.19 354 ASP A C 1
ATOM 2729 O O . ASP A 1 354 ? -25.994 -9.493 44.546 1.00 79.19 354 ASP A O 1
ATOM 2733 N N . ASN A 1 355 ? -26.966 -10.465 46.310 1.00 81.94 355 ASN A N 1
ATOM 2734 C CA . ASN A 1 355 ? -27.452 -9.221 46.908 1.00 81.94 355 ASN A CA 1
ATOM 2735 C C . ASN A 1 355 ? -26.325 -8.378 47.535 1.00 81.94 355 ASN A C 1
ATOM 2737 O O . ASN A 1 355 ? -26.495 -7.169 47.668 1.00 81.94 355 ASN A O 1
ATOM 2741 N N . VAL A 1 356 ? -25.196 -8.990 47.919 1.00 90.62 356 VAL A N 1
ATOM 2742 C CA . VAL A 1 356 ? -24.062 -8.287 48.545 1.00 90.62 356 VAL A CA 1
ATOM 2743 C C . VAL A 1 356 ? -23.340 -7.435 47.501 1.00 90.62 356 VAL A C 1
ATOM 2745 O O . VAL A 1 356 ? -22.776 -7.966 46.544 1.00 90.62 356 VAL A O 1
ATOM 2748 N N . GLN A 1 357 ? -23.320 -6.118 47.700 1.00 92.00 357 GLN A N 1
ATOM 2749 C CA . GLN A 1 357 ? -22.683 -5.183 46.771 1.00 92.00 357 GLN A CA 1
ATOM 2750 C C . GLN A 1 357 ? -21.215 -4.942 47.132 1.00 92.00 357 GLN A C 1
ATOM 2752 O O . GLN A 1 357 ? -20.869 -4.809 48.305 1.00 92.00 357 GLN A O 1
ATOM 2757 N N . PHE A 1 358 ? -20.357 -4.836 46.114 1.00 94.12 358 PHE A N 1
ATOM 2758 C CA . PHE A 1 358 ? -18.924 -4.552 46.251 1.00 94.12 358 PHE A CA 1
ATOM 2759 C C . PHE A 1 358 ? -18.572 -3.294 45.457 1.00 94.12 358 PHE A C 1
ATOM 2761 O O . PHE A 1 358 ? -18.590 -3.307 44.227 1.00 94.12 358 PHE A O 1
ATOM 2768 N N . VAL A 1 359 ? -18.212 -2.218 46.153 1.00 92.62 359 VAL A N 1
ATOM 2769 C CA . VAL A 1 359 ? -17.850 -0.923 45.566 1.00 92.62 359 VAL A CA 1
ATOM 2770 C C . VAL A 1 359 ? -16.338 -0.703 45.731 1.00 92.62 359 VAL A C 1
ATOM 2772 O O . VAL A 1 359 ? -15.850 -0.714 46.865 1.00 92.62 359 VAL A O 1
ATOM 2775 N N . PRO A 1 360 ? -15.567 -0.491 44.643 1.00 91.56 360 PRO A N 1
ATOM 2776 C CA . PRO A 1 360 ? -16.021 -0.303 43.258 1.00 91.56 360 PRO A CA 1
ATOM 2777 C C . PRO A 1 360 ? -16.320 -1.600 42.482 1.00 91.56 360 PRO A C 1
ATOM 2779 O O . PRO A 1 360 ? -17.002 -1.536 41.464 1.00 91.56 360 PRO A O 1
ATOM 2782 N N . ARG A 1 361 ? -15.775 -2.751 42.903 1.00 92.38 361 ARG A N 1
ATOM 2783 C CA . ARG A 1 361 ? -15.976 -4.078 42.281 1.00 92.38 361 ARG A CA 1
ATOM 2784 C C . ARG A 1 361 ? -15.483 -5.195 43.203 1.00 92.38 361 ARG A C 1
ATOM 2786 O O . ARG A 1 361 ? -14.711 -4.933 44.118 1.00 92.38 361 ARG A O 1
ATOM 2793 N N . GLN A 1 362 ? -15.894 -6.440 42.951 1.00 93.50 362 GLN A N 1
ATOM 2794 C CA . GLN A 1 362 ? -15.459 -7.612 43.729 1.00 93.50 362 GLN A CA 1
ATOM 2795 C C . GLN A 1 362 ? -14.138 -8.233 43.231 1.00 93.50 362 GLN A C 1
ATOM 2797 O O . GLN A 1 362 ? -13.366 -8.775 44.023 1.00 93.50 362 GLN A O 1
ATOM 2802 N N . LEU A 1 363 ? -13.895 -8.186 41.919 1.00 94.12 363 LEU A N 1
ATOM 2803 C CA . LEU A 1 363 ? -12.758 -8.816 41.239 1.00 94.12 363 LEU A CA 1
ATOM 2804 C C . LEU A 1 363 ? -11.971 -7.768 40.442 1.00 94.12 363 LEU A C 1
ATOM 2806 O O . LEU A 1 363 ? -12.553 -6.793 39.961 1.00 94.12 363 LEU A O 1
ATOM 2810 N N . GLY A 1 364 ? -10.665 -7.977 40.276 1.00 93.25 364 GLY A N 1
ATOM 2811 C CA . GLY A 1 364 ? -9.790 -7.076 39.523 1.00 93.25 364 GLY A CA 1
ATOM 2812 C C . GLY A 1 364 ? -9.607 -5.702 40.175 1.00 93.25 364 GLY A C 1
ATOM 2813 O O . GLY A 1 364 ? -9.503 -4.694 39.477 1.00 93.25 364 GLY A O 1
ATOM 2814 N N . LEU A 1 365 ? -9.620 -5.633 41.508 1.00 94.81 365 LEU A N 1
ATOM 2815 C CA . LEU A 1 365 ? -9.368 -4.404 42.263 1.00 94.81 365 LEU A CA 1
ATOM 2816 C C . LEU A 1 365 ? -7.899 -3.991 42.131 1.00 94.81 365 LEU A C 1
ATOM 2818 O O . LEU A 1 365 ? -7.006 -4.744 42.499 1.00 94.81 365 LEU A O 1
ATOM 2822 N N . THR A 1 366 ? -7.650 -2.784 41.635 1.00 92.56 366 THR A N 1
ATOM 2823 C CA . THR A 1 366 ? -6.312 -2.171 41.573 1.00 92.56 366 THR A CA 1
ATOM 2824 C C . THR A 1 366 ? -5.971 -1.406 42.852 1.00 92.56 366 THR A C 1
ATOM 2826 O O . THR A 1 366 ? -4.817 -1.355 43.262 1.00 92.56 366 THR A O 1
ATOM 2829 N N . GLU A 1 367 ? -6.976 -0.821 43.509 1.00 92.50 367 GLU A N 1
ATOM 2830 C CA . GLU A 1 367 ? -6.812 -0.186 44.816 1.00 92.50 367 GLU A CA 1
ATOM 2831 C C . GLU A 1 367 ? -6.909 -1.227 45.941 1.00 92.50 367 GLU A C 1
ATOM 2833 O O . GLU A 1 367 ? -7.766 -2.113 45.874 1.00 92.50 367 GLU A O 1
ATOM 2838 N N . PRO A 1 368 ? -6.099 -1.116 47.011 1.00 94.19 368 PRO A N 1
ATOM 2839 C CA . PRO A 1 368 ? -6.082 -2.088 48.097 1.00 94.19 368 PRO A CA 1
ATOM 2840 C C . PRO A 1 368 ? -7.179 -1.802 49.141 1.00 94.19 368 PRO A C 1
ATOM 2842 O O . PRO A 1 368 ? -6.930 -1.731 50.345 1.00 94.19 368 PRO A O 1
ATOM 2845 N N . ARG A 1 369 ? -8.404 -1.555 48.665 1.00 94.94 369 ARG A N 1
ATOM 2846 C CA . ARG A 1 369 ? -9.588 -1.280 49.488 1.00 94.94 369 ARG A CA 1
ATOM 2847 C C . ARG A 1 369 ? -10.879 -1.637 48.764 1.00 94.94 369 ARG A C 1
ATOM 2849 O O . ARG A 1 369 ? -10.984 -1.476 47.550 1.00 94.94 369 ARG A O 1
ATOM 2856 N N . VAL A 1 370 ? -11.887 -2.059 49.521 1.00 95.94 370 VAL A N 1
ATOM 2857 C CA . VAL A 1 370 ? -13.254 -2.266 49.023 1.00 95.94 370 VAL A CA 1
ATOM 2858 C C . VAL A 1 370 ? -14.280 -1.895 50.096 1.00 95.94 370 VAL A C 1
ATOM 2860 O O . VAL A 1 370 ? -14.064 -2.123 51.290 1.00 95.94 370 VAL A O 1
ATOM 2863 N N . HIS A 1 371 ? -15.405 -1.323 49.674 1.00 95.12 371 HIS A N 1
ATOM 2864 C CA . HIS A 1 371 ? -16.591 -1.169 50.510 1.00 95.12 371 HIS A CA 1
ATOM 2865 C C . HIS A 1 371 ? -17.639 -2.209 50.112 1.00 95.12 371 HIS A C 1
ATOM 2867 O O . HIS A 1 371 ? -17.867 -2.451 48.930 1.00 95.12 371 HIS A O 1
ATOM 2873 N N . ILE A 1 372 ? -18.239 -2.846 51.108 1.00 95.31 372 ILE A N 1
ATOM 2874 C CA . ILE A 1 372 ? -19.137 -3.986 50.961 1.00 95.31 372 ILE A CA 1
ATOM 2875 C C . ILE A 1 372 ? -20.422 -3.639 51.710 1.00 95.31 372 ILE A C 1
ATOM 2877 O O . ILE A 1 372 ? -20.362 -3.353 52.907 1.00 95.31 372 ILE A O 1
ATOM 2881 N N . SER A 1 373 ? -21.566 -3.644 51.033 1.00 91.12 373 SER A N 1
ATOM 2882 C CA . SER A 1 373 ? -22.872 -3.338 51.632 1.00 91.12 373 SER A CA 1
ATOM 2883 C C . SER A 1 373 ? -23.853 -4.498 51.483 1.00 91.12 373 SER A C 1
ATOM 2885 O O . SER A 1 373 ? -23.548 -5.519 50.862 1.00 91.12 373 SER A O 1
ATOM 2887 N N . ASP A 1 374 ? -25.027 -4.346 52.099 1.00 88.00 374 ASP A N 1
ATOM 2888 C CA . ASP A 1 374 ? -26.145 -5.290 51.991 1.00 88.00 374 ASP A CA 1
ATOM 2889 C C . ASP A 1 374 ? -25.827 -6.689 52.556 1.00 88.00 374 ASP A C 1
ATOM 2891 O O . ASP A 1 374 ? -26.418 -7.704 52.181 1.00 88.00 374 ASP A O 1
ATOM 2895 N N . LEU A 1 375 ? -24.902 -6.738 53.524 1.00 87.69 375 LEU A N 1
ATOM 2896 C CA . LEU A 1 375 ? -24.653 -7.919 54.343 1.00 87.69 375 LEU A CA 1
ATOM 2897 C C . LEU A 1 375 ? -25.825 -8.131 55.308 1.00 87.69 375 LEU A C 1
ATOM 2899 O O . LEU A 1 375 ? -26.389 -7.183 55.856 1.00 87.69 375 LEU A O 1
ATOM 2903 N N . LEU A 1 376 ? -26.164 -9.390 55.583 1.00 84.50 376 LEU A N 1
ATOM 2904 C CA . LEU A 1 376 ? -27.186 -9.713 56.575 1.00 84.50 376 LEU A CA 1
ATOM 2905 C C . LEU A 1 376 ? -26.722 -9.254 57.961 1.00 84.50 376 LEU A C 1
ATOM 2907 O O . LEU A 1 376 ? -25.578 -9.500 58.346 1.00 84.50 376 LEU A O 1
ATOM 2911 N N . ALA A 1 377 ? -27.609 -8.609 58.720 1.00 81.00 377 ALA A N 1
ATOM 2912 C CA . ALA A 1 377 ? -27.354 -8.228 60.107 1.00 81.00 377 ALA A CA 1
ATOM 2913 C C . ALA A 1 377 ? -27.097 -9.469 60.987 1.00 81.00 377 ALA A C 1
ATOM 2915 O O . ALA A 1 377 ? -27.621 -10.554 60.724 1.00 81.00 377 ALA A O 1
ATOM 2916 N N . HIS A 1 378 ? -26.291 -9.307 62.039 1.00 81.25 378 HIS A N 1
ATOM 2917 C CA . HIS A 1 378 ? -25.933 -10.357 63.001 1.00 81.25 378 HIS A CA 1
ATOM 2918 C C . HIS A 1 378 ? -25.450 -11.693 62.383 1.00 81.25 378 HIS A C 1
ATOM 2920 O O . HIS A 1 378 ? -25.730 -12.773 62.902 1.00 81.25 378 HIS A O 1
ATOM 2926 N N . THR A 1 379 ? -24.723 -11.631 61.265 1.00 83.38 379 THR A N 1
ATOM 2927 C CA . THR A 1 379 ? -24.248 -12.799 60.506 1.00 83.38 379 THR A CA 1
ATOM 2928 C C . THR A 1 379 ? -22.721 -12.805 60.434 1.00 83.38 379 THR A C 1
ATOM 2930 O O . THR A 1 379 ? -22.098 -11.753 60.280 1.00 83.38 379 THR A O 1
ATOM 2933 N N . GLN A 1 380 ? -22.109 -13.988 60.562 1.00 87.81 380 GLN A N 1
ATOM 2934 C CA . GLN A 1 380 ? -20.661 -14.156 60.449 1.00 87.81 380 GLN A CA 1
ATOM 2935 C C . GLN A 1 380 ? -20.255 -14.363 58.982 1.00 87.81 380 GLN A C 1
ATOM 2937 O O . GLN A 1 380 ? -20.826 -15.184 58.263 1.00 87.81 380 GLN A O 1
ATOM 2942 N N . TYR A 1 381 ? -19.231 -13.633 58.554 1.00 90.06 381 TYR A N 1
ATOM 2943 C CA . TYR A 1 381 ? -18.668 -13.659 57.213 1.00 90.06 381 TYR A CA 1
ATOM 2944 C C . TYR A 1 381 ? -17.147 -13.847 57.259 1.00 90.06 381 TYR A C 1
ATOM 2946 O O . TYR A 1 381 ? -16.465 -13.301 58.125 1.00 90.06 381 TYR A O 1
ATOM 2954 N N . THR A 1 382 ? -16.609 -14.575 56.288 1.00 91.75 382 THR A N 1
ATOM 2955 C CA . THR A 1 382 ? -15.173 -14.683 56.014 1.00 91.75 382 THR A CA 1
ATOM 2956 C C . THR A 1 382 ? -14.889 -14.063 54.654 1.00 91.75 382 THR A C 1
ATOM 2958 O O . THR A 1 382 ? -15.528 -14.421 53.663 1.00 91.75 382 THR A O 1
ATOM 2961 N N . PHE A 1 383 ? -13.916 -13.158 54.600 1.00 94.00 383 PHE A N 1
ATOM 2962 C CA . PHE A 1 383 ? -13.451 -12.533 53.366 1.00 94.00 383 PHE A CA 1
ATOM 2963 C C . PHE A 1 383 ? -12.012 -12.957 53.092 1.00 94.00 383 PHE A C 1
ATOM 2965 O O . PHE A 1 383 ? -11.147 -12.778 53.947 1.00 94.00 383 PHE A O 1
ATOM 2972 N N . GLU A 1 384 ? -11.757 -13.513 51.909 1.00 94.81 384 GLU A N 1
ATOM 2973 C CA . GLU A 1 384 ? -10.413 -13.859 51.439 1.00 94.81 384 GLU A CA 1
ATOM 2974 C C . GLU A 1 384 ? -10.007 -12.874 50.339 1.00 94.81 384 GLU A C 1
ATOM 2976 O O . GLU A 1 384 ? -10.686 -12.763 49.318 1.00 94.81 384 GLU A O 1
ATOM 2981 N N . ILE A 1 385 ? -8.909 -12.155 50.565 1.00 96.19 385 ILE A N 1
ATOM 2982 C CA . ILE A 1 385 ? -8.309 -11.200 49.641 1.00 96.19 385 ILE A CA 1
ATOM 2983 C C . ILE A 1 385 ? -7.224 -11.960 48.879 1.00 96.19 385 ILE A C 1
ATOM 2985 O O . ILE A 1 385 ? -6.128 -12.174 49.401 1.00 96.19 385 ILE A O 1
ATOM 2989 N N . GLN A 1 386 ? -7.550 -12.413 47.671 1.00 95.75 386 GLN A N 1
ATOM 2990 C CA . GLN A 1 386 ? -6.613 -13.052 46.749 1.00 95.75 386 GLN A CA 1
ATOM 2991 C C . GLN A 1 386 ? -5.781 -11.999 46.021 1.00 95.75 386 GLN A C 1
ATOM 2993 O O . GLN A 1 386 ? -6.333 -11.034 45.494 1.00 95.75 386 GLN A O 1
ATOM 2998 N N . SER A 1 387 ? -4.473 -12.222 45.941 1.00 95.38 387 SER A N 1
ATOM 2999 C CA . SER A 1 387 ? -3.559 -11.459 45.090 1.00 95.38 387 SER A CA 1
ATOM 3000 C C . SER A 1 387 ? -3.345 -12.218 43.784 1.00 95.38 387 SER A C 1
ATOM 3002 O O . SER A 1 387 ? -2.971 -13.389 43.807 1.00 95.38 387 SER A O 1
ATOM 3004 N N . VAL A 1 388 ? -3.583 -11.562 42.650 1.00 95.38 388 VAL A N 1
ATOM 3005 C CA . VAL A 1 388 ? -3.406 -12.131 41.305 1.00 95.38 388 VAL A CA 1
ATOM 3006 C C . VAL A 1 388 ? -2.639 -11.159 40.412 1.00 95.38 388 VAL A C 1
ATOM 3008 O O . VAL A 1 388 ? -2.616 -9.959 40.659 1.00 95.38 388 VAL A O 1
ATOM 3011 N N . ASN A 1 389 ? -1.997 -11.683 39.378 1.00 94.12 389 ASN A N 1
ATOM 3012 C CA . ASN A 1 389 ? -1.293 -10.938 38.334 1.00 94.12 389 ASN A CA 1
ATOM 3013 C C . ASN A 1 389 ? -1.496 -11.642 36.978 1.00 94.12 389 ASN A C 1
ATOM 3015 O O . ASN A 1 389 ? -2.106 -12.715 36.939 1.00 94.12 389 ASN A O 1
ATOM 3019 N N . GLY A 1 390 ? -0.965 -11.094 35.879 1.00 91.06 390 GLY A N 1
ATOM 3020 C CA . GLY A 1 390 ? -1.214 -11.623 34.527 1.00 91.06 390 GLY A CA 1
ATOM 3021 C C . GLY A 1 390 ? -0.877 -13.111 34.325 1.00 91.06 390 GLY A C 1
ATOM 3022 O O . GLY A 1 390 ? -1.514 -13.784 33.520 1.00 91.06 390 GLY A O 1
ATOM 3023 N N . VAL A 1 391 ? 0.071 -13.663 35.091 1.00 93.62 391 VAL A N 1
ATOM 3024 C CA . VAL A 1 391 ? 0.481 -15.080 35.004 1.00 93.62 391 VAL A CA 1
ATOM 3025 C C . VAL A 1 391 ? -0.228 -16.010 35.995 1.00 93.62 391 VAL A C 1
ATOM 3027 O O . VAL A 1 391 ? 0.036 -17.211 36.000 1.00 93.62 391 VAL A O 1
ATOM 3030 N N . SER A 1 392 ? -1.130 -15.497 36.835 1.00 93.06 392 SER A N 1
ATOM 3031 C CA . SER A 1 392 ? -1.785 -16.307 37.873 1.00 93.06 392 SER A CA 1
ATOM 3032 C C . SER A 1 392 ? -2.696 -17.399 37.302 1.00 93.06 392 SER A C 1
ATOM 3034 O O . SER A 1 392 ? -2.718 -18.500 37.845 1.00 93.06 392 SER A O 1
ATOM 3036 N N . ASP A 1 393 ? -3.343 -17.156 36.159 1.00 90.38 393 ASP A N 1
ATOM 3037 C CA . ASP A 1 393 ? -4.180 -18.153 35.469 1.00 90.38 393 ASP A CA 1
ATOM 3038 C C . ASP A 1 393 ? -3.363 -19.232 34.722 1.00 90.38 393 ASP A C 1
ATOM 3040 O O . ASP A 1 393 ? -3.904 -20.267 34.339 1.00 90.38 393 ASP A O 1
ATOM 3044 N N . GLN A 1 394 ? -2.054 -19.016 34.526 1.00 89.81 394 GLN A N 1
ATOM 3045 C CA . GLN A 1 394 ? -1.137 -19.985 33.899 1.00 89.81 394 GLN A CA 1
ATOM 3046 C C . GLN A 1 394 ? -0.555 -20.988 34.911 1.00 89.81 394 GLN A C 1
ATOM 3048 O O . GLN A 1 394 ? 0.060 -21.989 34.536 1.00 89.81 394 GLN A O 1
ATOM 3053 N N . SER A 1 395 ? -0.729 -20.721 36.207 1.00 88.88 395 SER A N 1
ATOM 3054 C CA . SER A 1 395 ? -0.259 -21.575 37.292 1.00 88.88 395 SER A CA 1
ATOM 3055 C C . SER A 1 395 ? -1.265 -22.699 37.588 1.00 88.88 395 SER A C 1
ATOM 3057 O O . SER A 1 395 ? -2.458 -22.434 37.724 1.00 88.88 395 SER A O 1
ATOM 3059 N N . PRO A 1 396 ? -0.817 -23.952 37.805 1.00 88.12 396 PRO A N 1
ATOM 3060 C CA . PRO A 1 396 ? -1.684 -25.032 38.283 1.00 88.12 396 PRO A CA 1
ATOM 3061 C C . PRO A 1 396 ? -2.048 -24.896 39.776 1.00 88.12 396 PRO A C 1
ATOM 3063 O O . PRO A 1 396 ? -2.838 -25.684 40.294 1.00 88.12 396 PRO A O 1
ATOM 3066 N N . PHE A 1 397 ? -1.450 -23.936 40.487 1.00 87.56 397 PHE A N 1
ATOM 3067 C CA . PHE A 1 397 ? -1.704 -23.651 41.899 1.00 87.56 397 PHE A CA 1
ATOM 3068 C C . PHE A 1 397 ? -2.601 -22.422 42.051 1.00 87.56 397 PHE A C 1
ATOM 3070 O O . PHE A 1 397 ? -2.407 -21.429 41.355 1.00 87.56 397 PHE A O 1
ATOM 3077 N N . SER A 1 398 ? -3.531 -22.467 43.007 1.00 87.75 398 SER A N 1
ATOM 3078 C CA . SER A 1 398 ? -4.445 -21.358 43.300 1.00 87.75 398 SER A CA 1
ATOM 3079 C C . SER A 1 398 ? -3.715 -20.089 43.771 1.00 87.75 398 SER A C 1
ATOM 3081 O O . SER A 1 398 ? -2.749 -20.216 44.532 1.00 87.75 398 SER A O 1
ATOM 3083 N N . PRO A 1 399 ? -4.227 -18.885 43.444 1.00 91.56 399 PRO A N 1
ATOM 3084 C CA . PRO A 1 399 ? -3.707 -17.619 43.956 1.00 91.56 399 PRO A CA 1
ATOM 3085 C C . PRO A 1 399 ? -3.598 -17.575 45.483 1.00 91.56 399 PRO A C 1
ATOM 3087 O O . PRO A 1 399 ? -4.468 -18.087 46.196 1.00 91.56 399 PRO A O 1
ATOM 3090 N N . GLN A 1 400 ? -2.543 -16.932 45.988 1.00 92.81 400 GLN A N 1
ATOM 3091 C CA . GLN A 1 400 ? -2.362 -16.741 47.427 1.00 92.81 400 GLN A CA 1
ATOM 3092 C C . GLN A 1 400 ? -3.345 -15.700 47.972 1.00 92.81 400 GLN A C 1
ATOM 3094 O O . GLN A 1 400 ? -3.689 -14.733 47.290 1.00 92.81 400 GLN A O 1
ATOM 3099 N N . PHE A 1 401 ? -3.789 -15.889 49.216 1.00 94.81 401 PHE A N 1
ATOM 3100 C CA . PHE A 1 401 ? -4.766 -15.011 49.852 1.00 94.81 401 PHE A CA 1
ATOM 3101 C C . PHE A 1 401 ? -4.499 -14.782 51.336 1.00 94.81 401 PHE A C 1
ATOM 3103 O O . PHE A 1 401 ? -3.934 -15.633 52.021 1.00 94.81 401 PHE A O 1
ATOM 3110 N N . SER A 1 402 ? -4.990 -13.645 51.822 1.00 94.31 402 SER A N 1
ATOM 3111 C CA . SER A 1 402 ? -5.124 -13.332 53.248 1.00 94.31 402 SER A CA 1
ATOM 3112 C C . SER A 1 402 ? -6.602 -13.322 53.625 1.00 94.31 402 SER A C 1
ATOM 3114 O O . SER A 1 402 ? -7.437 -12.915 52.822 1.00 94.31 402 SER A O 1
ATOM 3116 N N . SER A 1 403 ? -6.952 -13.788 54.826 1.00 92.38 403 SER A N 1
ATOM 3117 C CA . SER A 1 403 ? -8.355 -13.976 55.235 1.00 92.38 403 SER A CA 1
ATOM 3118 C C . SER A 1 403 ? -8.702 -13.243 56.527 1.00 92.38 403 SER A C 1
ATOM 3120 O O . SER A 1 403 ? -7.900 -13.242 57.460 1.00 92.38 403 SER A O 1
ATOM 3122 N N . VAL A 1 404 ? -9.907 -12.672 56.597 1.00 92.50 404 VAL A N 1
ATOM 3123 C CA . VAL A 1 404 ? -10.447 -12.007 57.792 1.00 92.50 404 VAL A CA 1
ATOM 3124 C C . VAL A 1 404 ? -11.869 -12.490 58.097 1.00 92.50 404 VAL A C 1
ATOM 3126 O O . VAL A 1 404 ? -12.682 -12.678 57.191 1.00 92.50 404 VAL A O 1
ATOM 3129 N N . ASN A 1 405 ? -12.164 -12.693 59.384 1.00 90.88 405 ASN A N 1
ATOM 3130 C CA . ASN A 1 405 ? -13.469 -13.127 59.887 1.00 90.88 405 ASN A CA 1
ATOM 3131 C C . ASN A 1 405 ? -14.180 -11.958 60.577 1.00 90.88 405 ASN A C 1
ATOM 3133 O O . ASN A 1 405 ? -13.620 -11.343 61.481 1.00 90.88 405 ASN A O 1
ATOM 3137 N N . ILE A 1 406 ? -15.414 -11.682 60.164 1.00 88.50 406 ILE A N 1
ATOM 3138 C CA . ILE A 1 406 ? -16.215 -10.514 60.538 1.00 88.50 406 ILE A CA 1
ATOM 3139 C C . ILE A 1 406 ? -17.597 -10.973 61.010 1.00 88.50 406 ILE A C 1
ATOM 3141 O O . ILE A 1 406 ? -18.138 -11.936 60.476 1.00 88.50 406 ILE A O 1
ATOM 3145 N N . THR A 1 407 ? -18.203 -10.252 61.952 1.00 85.50 407 THR A N 1
ATOM 3146 C CA . THR A 1 407 ? -19.626 -10.400 62.294 1.00 85.50 407 THR A CA 1
ATOM 3147 C C . THR A 1 407 ? -20.295 -9.033 62.202 1.00 85.50 407 THR A C 1
ATOM 3149 O O . THR A 1 407 ? -19.777 -8.060 62.749 1.00 85.50 407 THR A O 1
ATOM 3152 N N . THR A 1 408 ? -21.420 -8.944 61.495 1.00 83.56 408 THR A N 1
ATOM 3153 C CA . THR A 1 408 ? -22.201 -7.703 61.344 1.00 83.56 408 THR A CA 1
ATOM 3154 C C . THR A 1 408 ? -22.989 -7.357 62.612 1.00 83.56 408 THR A C 1
ATOM 3156 O O . THR A 1 408 ? -23.296 -8.222 63.440 1.00 83.56 408 THR A O 1
ATOM 3159 N N . ASN A 1 409 ? -23.347 -6.080 62.773 1.00 79.44 409 ASN A N 1
ATOM 3160 C CA . ASN A 1 409 ? -24.113 -5.616 63.935 1.00 79.44 409 ASN A CA 1
ATOM 3161 C C . ASN A 1 409 ? -25.608 -5.990 63.813 1.00 79.44 409 ASN A C 1
ATOM 3163 O O . ASN A 1 409 ? -26.064 -6.465 62.773 1.00 79.44 409 ASN A O 1
ATOM 3167 N N . GLN A 1 410 ? -26.381 -5.790 64.887 1.00 78.25 410 GLN A N 1
ATOM 3168 C CA . GLN A 1 410 ? -27.850 -5.890 64.845 1.00 78.25 410 GLN A CA 1
ATOM 3169 C C . GLN A 1 410 ? -28.466 -4.606 64.265 1.00 78.25 410 GLN A C 1
ATOM 3171 O O . GLN A 1 410 ? -27.943 -3.518 64.496 1.00 78.25 410 GLN A O 1
ATOM 3176 N N . ALA A 1 411 ? -29.601 -4.732 63.576 1.00 77.19 411 ALA A N 1
ATOM 3177 C CA . ALA A 1 411 ? -30.365 -3.627 62.995 1.00 77.19 411 ALA A CA 1
ATOM 3178 C C . ALA A 1 411 ? -31.863 -3.721 63.363 1.00 77.19 411 ALA A C 1
ATOM 3180 O O . ALA A 1 411 ? -32.297 -4.648 64.058 1.00 77.19 411 ALA A O 1
ATOM 3181 N N . ALA A 1 412 ? -32.662 -2.731 62.957 1.00 80.75 412 ALA A N 1
ATOM 3182 C CA . ALA A 1 412 ? -34.101 -2.716 63.227 1.00 80.75 412 ALA A CA 1
ATOM 3183 C C . ALA A 1 412 ? -34.840 -3.825 62.437 1.00 80.75 412 ALA A C 1
ATOM 3185 O O . ALA A 1 412 ? -34.474 -4.089 61.285 1.00 80.75 412 ALA A O 1
ATOM 3186 N N . PRO A 1 413 ? -35.884 -4.466 63.002 1.00 85.81 413 PRO A N 1
ATOM 3187 C CA . PRO A 1 413 ? -36.659 -5.476 62.286 1.00 85.81 413 PRO A CA 1
ATOM 3188 C C . PRO A 1 413 ? -37.380 -4.934 61.052 1.00 85.81 413 PRO A C 1
ATOM 3190 O O . PRO A 1 413 ? -37.793 -3.772 60.996 1.00 85.81 413 PRO A O 1
ATOM 3193 N N . SER A 1 414 ? -37.621 -5.832 60.101 1.00 83.75 414 SER A N 1
ATOM 3194 C CA . SER A 1 414 ? -38.598 -5.632 59.025 1.00 83.75 414 SER A CA 1
ATOM 3195 C C . SER A 1 414 ? -40.041 -5.495 59.554 1.00 83.75 414 SER A C 1
ATOM 3197 O O . SER A 1 414 ? -40.314 -5.640 60.750 1.00 83.75 414 SER A O 1
ATOM 3199 N N . VAL A 1 415 ? -40.982 -5.170 58.662 1.00 86.81 415 VAL A N 1
ATOM 3200 C CA . VAL A 1 415 ? -42.414 -5.125 59.002 1.00 86.81 415 VAL A CA 1
ATOM 3201 C C . VAL A 1 415 ? -42.940 -6.514 59.363 1.00 86.81 415 VAL A C 1
ATOM 3203 O O . VAL A 1 415 ? -42.521 -7.523 58.802 1.00 86.81 415 VAL A O 1
ATOM 3206 N N . VAL A 1 416 ? -43.913 -6.559 60.271 1.00 87.81 416 VAL A N 1
ATOM 3207 C CA . VAL A 1 416 ? -44.708 -7.765 60.518 1.00 87.81 416 VAL A CA 1
ATOM 3208 C C . VAL A 1 416 ? -45.650 -7.965 59.327 1.00 87.81 416 VAL A C 1
ATOM 3210 O O . VAL A 1 416 ? -46.536 -7.142 59.090 1.00 87.81 416 VAL A O 1
ATOM 3213 N N . SER A 1 417 ? -45.423 -9.030 58.558 1.00 77.69 417 SER A N 1
ATOM 3214 C CA . SER A 1 417 ? -46.080 -9.285 57.271 1.00 77.69 417 SER A CA 1
ATOM 3215 C C . SER A 1 417 ? -47.497 -9.850 57.397 1.00 77.69 417 SER A C 1
ATOM 3217 O O . SER A 1 417 ? -48.348 -9.552 56.560 1.00 77.69 417 SER A O 1
ATOM 3219 N N . ILE A 1 418 ? -47.782 -10.629 58.447 1.00 77.94 418 ILE A N 1
ATOM 3220 C CA . ILE A 1 418 ? -49.057 -11.338 58.616 1.00 77.94 418 ILE A CA 1
ATOM 3221 C C . ILE A 1 418 ? -49.637 -11.060 60.007 1.00 77.94 418 ILE A C 1
ATOM 3223 O O . ILE A 1 418 ? -48.974 -11.273 61.019 1.00 77.94 418 ILE A O 1
ATOM 3227 N N . THR A 1 419 ? -50.893 -10.609 60.072 1.00 84.50 419 THR A N 1
ATOM 3228 C CA . THR A 1 419 ? -51.666 -10.431 61.317 1.00 84.50 419 THR A CA 1
ATOM 3229 C C . THR A 1 419 ? -53.081 -10.976 61.129 1.00 84.50 419 THR A C 1
ATOM 3231 O O . THR A 1 419 ? -53.772 -10.602 60.183 1.00 84.50 419 THR A O 1
ATOM 3234 N N . HIS A 1 420 ? -53.527 -11.841 62.039 1.00 83.81 420 HIS A N 1
ATOM 3235 C CA . HIS A 1 420 ? -54.829 -12.507 61.998 1.00 83.81 420 HIS A CA 1
ATOM 3236 C C . HIS A 1 420 ? -55.616 -12.301 63.297 1.00 83.81 420 HIS A C 1
ATOM 3238 O O . HIS A 1 420 ? -55.050 -12.288 64.392 1.00 83.81 420 HIS A O 1
ATOM 3244 N N . GLN A 1 421 ? -56.942 -12.219 63.176 1.00 86.94 421 GLN A N 1
ATOM 3245 C CA . GLN A 1 421 ? -57.859 -12.302 64.309 1.00 86.94 421 GLN A CA 1
ATOM 3246 C C . GLN A 1 421 ? -58.045 -13.769 64.719 1.00 86.94 421 GLN A C 1
ATOM 3248 O O . GLN A 1 421 ? -58.570 -14.571 63.952 1.00 86.94 421 GLN A O 1
ATOM 3253 N N . VAL A 1 422 ? -57.643 -14.108 65.944 1.00 85.44 422 VAL A N 1
ATOM 3254 C CA . VAL A 1 422 ? -57.800 -15.447 66.541 1.00 85.44 422 VAL A CA 1
ATOM 3255 C C . VAL A 1 422 ? -59.205 -15.633 67.112 1.00 85.44 422 VAL A C 1
ATOM 3257 O O . VAL A 1 422 ? -59.789 -16.709 67.014 1.00 85.44 422 VAL A O 1
ATOM 3260 N N . SER A 1 423 ? -59.760 -14.583 67.719 1.00 81.81 423 SER A N 1
ATOM 3261 C CA . SER A 1 423 ? -61.125 -14.569 68.245 1.00 81.81 423 SER A CA 1
ATOM 3262 C C . SER A 1 423 ? -61.659 -13.141 68.352 1.00 81.81 423 SER A C 1
ATOM 3264 O O . SER A 1 423 ? -60.888 -12.181 68.431 1.00 81.81 423 SER A O 1
ATOM 3266 N N . ARG A 1 424 ? -62.987 -13.011 68.377 1.00 85.38 424 ARG A N 1
ATOM 3267 C CA . ARG A 1 424 ? -63.702 -11.789 68.754 1.00 85.38 424 ARG A CA 1
ATOM 3268 C C . ARG A 1 424 ? -64.819 -12.125 69.739 1.00 85.38 424 ARG A C 1
ATOM 3270 O O . ARG A 1 424 ? -65.371 -13.221 69.680 1.00 85.38 424 ARG A O 1
ATOM 3277 N N . THR A 1 425 ? -65.140 -11.188 70.619 1.00 82.69 425 THR A N 1
ATOM 3278 C CA . THR A 1 425 ? -66.337 -11.177 71.473 1.00 82.69 425 THR A CA 1
ATOM 3279 C C . THR A 1 425 ? -67.109 -9.877 71.216 1.00 82.69 425 THR A C 1
ATOM 3281 O O . THR A 1 425 ? -66.786 -9.124 70.292 1.00 82.69 425 THR A O 1
ATOM 3284 N N . VAL A 1 426 ? -68.135 -9.598 72.020 1.00 83.12 426 VAL A N 1
ATOM 3285 C CA . VAL A 1 426 ? -68.845 -8.306 72.012 1.00 83.12 426 VAL A CA 1
ATOM 3286 C C . VAL A 1 426 ? -67.957 -7.134 72.466 1.00 83.12 426 VAL A C 1
ATOM 3288 O O . VAL A 1 426 ? -68.171 -6.007 72.035 1.00 83.12 426 VAL A O 1
ATOM 3291 N N . ASP A 1 427 ? -66.933 -7.401 73.284 1.00 86.31 427 ASP A N 1
ATOM 3292 C CA . ASP A 1 427 ? -66.113 -6.408 73.999 1.00 86.31 427 ASP A CA 1
ATOM 3293 C C . ASP A 1 427 ? -64.590 -6.554 73.784 1.00 86.31 427 ASP A C 1
ATOM 3295 O O . ASP A 1 427 ? -63.799 -5.782 74.338 1.00 86.31 427 ASP A O 1
ATOM 3299 N N . SER A 1 428 ? -64.142 -7.564 73.032 1.00 87.31 428 SER A N 1
ATOM 3300 C CA . SER A 1 428 ? -62.719 -7.875 72.873 1.00 87.31 428 SER A CA 1
ATOM 3301 C C . SER A 1 428 ? -62.368 -8.495 71.520 1.00 87.31 428 SER A C 1
ATOM 3303 O O . SER A 1 428 ? -63.190 -9.142 70.870 1.00 87.31 428 SER A O 1
ATOM 3305 N N . ILE A 1 429 ? -61.119 -8.302 71.095 1.00 91.12 429 ILE A N 1
ATOM 3306 C CA . ILE A 1 429 ? -60.531 -8.888 69.885 1.00 91.12 429 ILE A CA 1
ATOM 3307 C C . ILE A 1 429 ? -59.166 -9.471 70.265 1.00 91.12 429 ILE A C 1
ATOM 3309 O O . ILE A 1 429 ? -58.358 -8.803 70.910 1.00 91.12 429 ILE A O 1
ATOM 3313 N N . THR A 1 430 ? -58.896 -10.715 69.869 1.00 88.94 430 THR A N 1
ATOM 3314 C CA . THR A 1 430 ? -57.586 -11.362 70.045 1.00 88.94 430 THR A CA 1
ATOM 3315 C C . THR A 1 430 ? -56.862 -11.425 68.713 1.00 88.94 430 THR A C 1
ATOM 3317 O O . THR A 1 430 ? -57.392 -11.983 67.752 1.00 88.94 430 THR A O 1
ATOM 3320 N N . LEU A 1 431 ? -55.637 -10.906 68.669 1.00 91.75 431 LEU A N 1
ATOM 3321 C CA . LEU A 1 431 ? -54.777 -10.902 67.490 1.00 91.75 431 LEU A CA 1
ATOM 3322 C C . LEU A 1 431 ? -53.558 -11.808 67.679 1.00 91.75 431 LEU A C 1
ATOM 3324 O O . LEU A 1 431 ? -53.043 -11.957 68.789 1.00 91.75 431 LEU A O 1
ATOM 3328 N N . SER A 1 432 ? -53.092 -12.378 66.572 1.00 90.94 432 SER A N 1
ATOM 3329 C CA . SER A 1 432 ? -51.829 -13.110 66.452 1.00 90.94 432 SER A CA 1
ATOM 3330 C C . SER A 1 432 ? -51.109 -12.683 65.177 1.00 90.94 432 SER A C 1
ATOM 3332 O O . SER A 1 432 ? -51.765 -12.363 64.183 1.00 90.94 432 SER A O 1
ATOM 3334 N N . TRP A 1 433 ? -49.779 -12.670 65.187 1.00 91.38 433 TRP A N 1
ATOM 3335 C CA . TRP A 1 433 ? -48.975 -12.211 64.054 1.00 91.38 433 TRP A CA 1
ATOM 3336 C C . TRP A 1 433 ? -47.683 -13.011 63.858 1.00 91.38 433 TRP A C 1
ATOM 3338 O O . TRP A 1 433 ? -47.149 -13.605 64.796 1.00 91.38 433 TRP A O 1
ATOM 3348 N N . SER A 1 434 ? -47.160 -13.030 62.630 1.00 87.19 434 SER A N 1
ATOM 3349 C CA . SER A 1 434 ? -45.870 -13.659 62.323 1.00 87.19 434 SER A CA 1
ATOM 3350 C C . SER A 1 434 ? -44.700 -12.900 62.959 1.00 87.19 434 SER A C 1
ATOM 3352 O O . SER A 1 434 ? -44.790 -11.714 63.283 1.00 87.19 434 SER A O 1
ATOM 3354 N N . GLN A 1 435 ? -43.570 -13.582 63.151 1.00 84.75 435 GLN A N 1
ATOM 3355 C CA . GLN A 1 435 ? -42.303 -12.883 63.358 1.00 84.75 435 GLN A CA 1
ATOM 3356 C C . GLN A 1 435 ? -41.935 -12.145 62.050 1.00 84.75 435 GLN A C 1
ATOM 3358 O O . GLN A 1 435 ? -42.214 -12.693 60.984 1.00 84.75 435 GLN A O 1
ATOM 3363 N N . PRO A 1 436 ? -41.336 -10.937 62.092 1.00 86.69 436 PRO A N 1
ATOM 3364 C CA . PRO A 1 436 ? -40.830 -10.271 60.894 1.00 86.69 436 PRO A CA 1
ATOM 3365 C C . PRO A 1 436 ? -39.895 -11.178 60.093 1.00 86.69 436 PRO A C 1
ATOM 3367 O O . PRO A 1 436 ? -38.997 -11.793 60.673 1.00 86.69 436 PRO A O 1
ATOM 3370 N N . ASP A 1 437 ? -40.076 -11.211 58.772 1.00 81.62 437 ASP A N 1
ATOM 3371 C CA . ASP A 1 437 ? -39.351 -12.111 57.859 1.00 81.62 437 ASP A CA 1
ATOM 3372 C C . ASP A 1 437 ? -37.826 -11.894 57.909 1.00 81.62 437 ASP A C 1
ATOM 3374 O O . ASP A 1 437 ? -37.036 -12.820 57.727 1.00 81.62 437 ASP A O 1
ATOM 3378 N N . GLN A 1 438 ? -37.408 -10.669 58.238 1.00 78.69 438 GLN A N 1
ATOM 3379 C CA . GLN A 1 438 ? -36.046 -10.313 58.633 1.00 78.69 438 GLN A CA 1
ATOM 3380 C C . GLN A 1 438 ? -36.059 -9.737 60.064 1.00 78.69 438 GLN A C 1
ATOM 3382 O O . GLN A 1 438 ? -36.408 -8.561 60.245 1.00 78.69 438 GLN A O 1
ATOM 3387 N N . PRO A 1 439 ? -35.700 -10.530 61.095 1.00 75.81 439 PRO A N 1
ATOM 3388 C CA . PRO A 1 439 ? -35.633 -10.062 62.482 1.00 75.81 439 PRO A CA 1
ATOM 3389 C C . PRO A 1 439 ? -34.493 -9.071 62.747 1.00 75.81 439 PRO A C 1
ATOM 3391 O O . PRO A 1 439 ? -34.598 -8.260 63.660 1.00 75.81 439 PRO A O 1
ATOM 3394 N N . ASN A 1 440 ? -33.406 -9.152 61.967 1.00 79.50 440 ASN A N 1
ATOM 3395 C CA . ASN A 1 440 ? -32.200 -8.308 62.032 1.00 79.50 440 ASN A CA 1
ATOM 3396 C C . ASN A 1 440 ? -31.481 -8.242 63.399 1.00 79.50 440 ASN A C 1
ATOM 3398 O O . ASN A 1 440 ? -30.590 -7.420 63.611 1.00 79.50 440 ASN A O 1
ATOM 3402 N N . GLY A 1 441 ? -31.832 -9.139 64.318 1.00 79.25 441 GLY A N 1
ATOM 3403 C CA . GLY A 1 441 ? -31.316 -9.210 65.677 1.00 79.25 441 GLY A CA 1
ATOM 3404 C C . GLY A 1 441 ? -32.242 -10.042 66.562 1.00 79.25 441 GLY A C 1
ATOM 3405 O O . GLY A 1 441 ? -33.133 -10.740 66.070 1.00 79.25 441 GLY A O 1
ATOM 3406 N N . VAL A 1 442 ? -32.052 -9.953 67.878 1.00 81.56 442 VAL A N 1
ATOM 3407 C CA . VAL A 1 442 ? -32.955 -10.587 68.851 1.00 81.56 442 VAL A CA 1
ATOM 3408 C C . VAL A 1 442 ? -34.148 -9.663 69.102 1.00 81.56 442 VAL A C 1
ATOM 3410 O O . VAL A 1 442 ? -33.970 -8.520 69.528 1.00 81.56 442 VAL A O 1
ATOM 3413 N N . ILE A 1 443 ? -35.364 -10.153 68.843 1.00 84.12 443 ILE A N 1
ATOM 3414 C CA . ILE A 1 443 ? -36.596 -9.402 69.116 1.00 84.12 443 ILE A CA 1
ATOM 3415 C C . ILE A 1 443 ? -36.853 -9.385 70.624 1.00 84.12 443 ILE A C 1
ATOM 3417 O O . ILE A 1 443 ? -36.821 -10.424 71.281 1.00 84.12 443 ILE A O 1
ATOM 3421 N N . LEU A 1 444 ? -37.096 -8.189 71.157 1.00 86.75 444 LEU A N 1
ATOM 3422 C CA . LEU A 1 444 ? -37.288 -7.924 72.581 1.00 86.75 444 LEU A CA 1
ATOM 3423 C C . LEU A 1 444 ? -38.775 -7.905 72.959 1.00 86.75 444 LEU A C 1
ATOM 3425 O O . LEU A 1 444 ? -39.173 -8.511 73.949 1.00 86.75 444 LEU A O 1
ATOM 3429 N N . ASP A 1 445 ? -39.583 -7.184 72.181 1.00 89.12 445 ASP A N 1
ATOM 3430 C CA . ASP A 1 445 ? -41.037 -7.093 72.308 1.00 89.12 445 ASP A CA 1
ATOM 3431 C C . ASP A 1 445 ? -41.684 -6.597 70.999 1.00 89.12 445 ASP A C 1
ATOM 3433 O O . ASP A 1 445 ? -41.011 -6.231 70.026 1.00 89.12 445 ASP A O 1
ATOM 3437 N N . TYR A 1 446 ? -43.016 -6.614 70.990 1.00 92.81 446 TYR A N 1
ATOM 3438 C CA . TYR A 1 446 ? -43.883 -6.059 69.960 1.00 92.81 446 TYR A CA 1
ATOM 3439 C C . TYR A 1 446 ? -44.736 -4.924 70.529 1.00 92.81 446 TYR A C 1
ATOM 3441 O O . TYR A 1 446 ? -45.102 -4.925 71.707 1.00 92.81 446 TYR A O 1
ATOM 3449 N N . GLU A 1 447 ? -45.118 -3.988 69.667 1.00 93.19 447 GLU A N 1
ATOM 3450 C CA . GLU A 1 447 ? -46.029 -2.891 69.979 1.00 93.19 447 GLU A CA 1
ATOM 3451 C C . GLU A 1 447 ? -47.179 -2.856 68.967 1.00 93.19 447 GLU A C 1
ATOM 3453 O O . GLU A 1 447 ? -46.963 -2.804 67.755 1.00 93.19 447 GLU A O 1
ATOM 3458 N N . LEU A 1 448 ? -48.401 -2.912 69.491 1.00 91.50 448 LEU A N 1
ATOM 3459 C CA . LEU A 1 448 ? -49.671 -2.866 68.783 1.00 91.50 448 LEU A CA 1
ATOM 3460 C C . LEU A 1 448 ? -50.307 -1.485 68.984 1.00 91.50 448 LEU A C 1
ATOM 3462 O O . LEU A 1 448 ? -50.505 -1.050 70.117 1.00 91.50 448 LEU A O 1
ATOM 3466 N N . GLN A 1 449 ? -50.687 -0.836 67.891 1.00 91.88 449 GLN A N 1
ATOM 3467 C CA . GLN A 1 449 ? -51.470 0.397 67.863 1.00 91.88 449 GLN A CA 1
ATOM 3468 C C . GLN A 1 449 ? -52.900 0.079 67.414 1.00 91.88 449 GLN A C 1
ATOM 3470 O O . GLN A 1 449 ? -53.077 -0.675 66.453 1.00 91.88 449 GLN A O 1
ATOM 3475 N N . TYR A 1 450 ? -53.915 0.642 68.079 1.00 91.88 450 TYR A N 1
ATOM 3476 C CA . TYR A 1 450 ? -55.315 0.465 67.680 1.00 91.88 450 TYR A CA 1
ATOM 3477 C C . TYR A 1 450 ? -56.211 1.686 67.927 1.00 91.88 450 TYR A C 1
ATOM 3479 O O . TYR A 1 450 ? -56.006 2.442 68.877 1.00 91.88 450 TYR A O 1
ATOM 3487 N N . TYR A 1 451 ? -57.212 1.883 67.064 1.00 91.06 451 TYR A N 1
ATOM 3488 C CA . TYR A 1 451 ? -58.173 2.995 67.142 1.00 91.06 451 TYR A CA 1
ATOM 3489 C C . TYR A 1 451 ? -59.498 2.680 66.428 1.00 91.06 451 TYR A C 1
ATOM 3491 O O . TYR A 1 451 ? -59.557 1.797 65.577 1.00 91.06 451 TYR A O 1
ATOM 3499 N N . GLU A 1 452 ? -60.580 3.386 66.768 1.00 88.69 452 GLU A N 1
ATOM 3500 C CA . GLU A 1 452 ? -61.877 3.254 66.079 1.00 88.69 452 GLU A CA 1
ATOM 3501 C C . GLU A 1 452 ? -61.788 3.827 64.659 1.00 88.69 452 GLU A C 1
ATOM 3503 O O . GLU A 1 452 ? -61.300 4.941 64.486 1.00 88.69 452 GLU A O 1
ATOM 3508 N N . LYS A 1 453 ? -62.310 3.120 63.645 1.00 85.19 453 LYS A N 1
ATOM 3509 C CA . LYS A 1 453 ? -62.197 3.513 62.222 1.00 85.19 453 LYS A CA 1
ATOM 3510 C C . LYS A 1 453 ? -62.684 4.941 61.920 1.00 85.19 453 LYS A C 1
ATOM 3512 O O . LYS A 1 453 ? -62.166 5.576 61.007 1.00 85.19 453 LYS A O 1
ATOM 3517 N N . ASN A 1 454 ? -63.653 5.438 62.688 1.00 78.62 454 ASN A N 1
ATOM 3518 C CA . ASN A 1 454 ? -64.250 6.768 62.521 1.00 78.62 454 ASN A CA 1
ATOM 3519 C C . ASN A 1 454 ? -63.516 7.873 63.313 1.00 78.62 454 ASN A C 1
ATOM 3521 O O . ASN A 1 454 ? -63.965 9.016 63.323 1.00 78.62 454 ASN A O 1
ATOM 3525 N N . THR A 1 455 ? -62.419 7.542 64.000 1.00 80.50 455 THR A N 1
ATOM 3526 C CA . THR A 1 455 ? -61.630 8.465 64.827 1.00 80.50 455 THR A CA 1
ATOM 3527 C C . THR A 1 455 ? -60.256 8.697 64.195 1.00 80.50 455 THR A C 1
ATOM 3529 O O . THR A 1 455 ? -59.692 7.803 63.565 1.00 80.50 455 THR A O 1
ATOM 3532 N N . ALA A 1 456 ? -59.695 9.896 64.368 1.00 74.31 456 ALA A N 1
ATOM 3533 C CA . ALA A 1 456 ? -58.348 10.212 63.901 1.00 74.31 456 ALA A CA 1
ATOM 3534 C C . ALA A 1 456 ? -57.276 9.328 64.571 1.00 74.31 456 ALA A C 1
ATOM 3536 O O . ALA A 1 456 ? -57.336 9.042 65.767 1.00 74.31 456 ALA A O 1
ATOM 3537 N N . GLU A 1 457 ? -56.248 8.966 63.801 1.00 75.31 457 GLU A N 1
ATOM 3538 C CA . GLU A 1 457 ? -55.114 8.121 64.217 1.00 75.31 457 GLU A CA 1
ATOM 3539 C C . GLU A 1 457 ? -54.312 8.705 65.398 1.00 75.31 457 GLU A C 1
ATOM 3541 O O . GLU A 1 457 ? -53.675 7.967 66.147 1.00 75.31 457 GLU A O 1
ATOM 3546 N N . SER A 1 458 ? -54.410 10.019 65.630 1.00 73.12 458 SER A N 1
ATOM 3547 C CA . SER A 1 458 ? -53.851 10.710 66.799 1.00 73.12 458 SER A CA 1
ATOM 3548 C C . SER A 1 458 ? -54.449 10.264 68.140 1.00 73.12 458 SER A C 1
ATOM 3550 O O . SER A 1 458 ? -53.821 10.473 69.172 1.00 73.12 458 SER A O 1
ATOM 3552 N N . ASN A 1 459 ? -55.636 9.647 68.139 1.00 80.12 459 ASN A N 1
ATOM 3553 C CA . ASN A 1 459 ? -56.303 9.131 69.340 1.00 80.12 459 ASN A CA 1
ATOM 3554 C C . ASN A 1 459 ? -56.075 7.617 69.531 1.00 80.12 459 ASN A C 1
ATOM 3556 O O . ASN A 1 459 ? -56.853 6.951 70.217 1.00 80.12 459 ASN A O 1
ATOM 3560 N N . ALA A 1 460 ? -55.050 7.046 68.892 1.00 83.56 460 ALA A N 1
ATOM 3561 C CA . ALA A 1 460 ? -54.773 5.620 68.977 1.00 83.56 460 ALA A CA 1
ATOM 3562 C C . ALA A 1 460 ? -54.199 5.188 70.332 1.00 83.56 460 ALA A C 1
ATOM 3564 O O . ALA A 1 460 ? -53.315 5.823 70.905 1.00 83.56 460 ALA A O 1
ATOM 3565 N N . SER A 1 461 ? -54.682 4.044 70.808 1.00 88.62 461 SER A N 1
ATOM 3566 C CA . SER A 1 461 ? -54.176 3.362 71.995 1.00 88.62 461 SER A CA 1
ATOM 3567 C C . SER A 1 461 ? -53.019 2.433 71.628 1.00 88.62 461 SER A C 1
ATOM 3569 O O . SER A 1 461 ? -53.040 1.787 70.580 1.00 88.62 461 SER A O 1
ATOM 3571 N N . LEU A 1 462 ? -52.014 2.349 72.503 1.00 90.12 462 LEU A N 1
ATOM 3572 C CA . LEU A 1 462 ? -50.829 1.503 72.331 1.00 90.12 462 LEU A CA 1
ATOM 3573 C C . LEU A 1 462 ? -50.801 0.387 73.383 1.00 90.12 462 LEU A C 1
ATOM 3575 O O . LEU A 1 462 ? -51.038 0.628 74.566 1.00 90.12 462 LEU A O 1
ATOM 3579 N N . LEU A 1 463 ? -50.476 -0.829 72.951 1.00 90.62 463 LEU A N 1
ATOM 3580 C CA . LEU A 1 463 ? -50.354 -2.029 73.777 1.00 90.62 463 LEU A CA 1
ATOM 3581 C C . LEU A 1 463 ? -49.058 -2.758 73.410 1.00 90.62 463 LEU A C 1
ATOM 3583 O O . LEU A 1 463 ? -48.821 -3.025 72.236 1.00 90.62 463 LEU A O 1
ATOM 3587 N N . ARG A 1 464 ? -48.225 -3.127 74.388 1.00 90.12 464 ARG A N 1
ATOM 3588 C CA . ARG A 1 464 ? -47.041 -3.968 74.133 1.00 90.12 464 ARG A CA 1
ATOM 3589 C C . ARG A 1 464 ? -47.306 -5.429 74.473 1.00 90.12 464 ARG A C 1
ATOM 3591 O O . ARG A 1 464 ? -48.018 -5.715 75.432 1.00 90.12 464 ARG A O 1
ATOM 3598 N N . SER A 1 465 ? -46.680 -6.335 73.727 1.00 88.44 465 SER A N 1
ATOM 3599 C CA . SER A 1 465 ? -46.657 -7.769 74.025 1.00 88.44 465 SER A CA 1
ATOM 3600 C C . SER A 1 465 ? -45.246 -8.329 73.872 1.00 88.44 465 SER A C 1
ATOM 3602 O O . SER A 1 465 ? -44.534 -7.990 72.931 1.00 88.44 465 SER A O 1
ATOM 3604 N N . GLN A 1 466 ? -44.840 -9.208 74.789 1.00 87.12 466 GLN A N 1
ATOM 3605 C CA . GLN A 1 466 ? -43.596 -9.982 74.672 1.00 87.12 466 GLN A CA 1
ATOM 3606 C C . GLN A 1 466 ? -43.765 -11.215 73.768 1.00 87.12 466 GLN A C 1
ATOM 3608 O O . GLN A 1 466 ? -42.793 -11.902 73.469 1.00 87.12 466 GLN A O 1
ATOM 3613 N N . THR A 1 467 ? -44.993 -11.511 73.335 1.00 87.62 467 THR A N 1
ATOM 3614 C CA . THR A 1 467 ? -45.327 -12.655 72.484 1.00 87.62 467 THR A CA 1
ATOM 3615 C C . THR A 1 467 ? -45.967 -12.194 71.180 1.00 87.62 467 THR A C 1
ATOM 3617 O O . THR A 1 467 ? -46.455 -11.073 71.055 1.00 87.62 467 THR A O 1
ATOM 3620 N N . ASN A 1 468 ? -46.030 -13.104 70.212 1.00 87.25 468 ASN A N 1
ATOM 3621 C CA . ASN A 1 468 ? -46.679 -12.923 68.912 1.00 87.25 468 ASN A CA 1
ATOM 3622 C C . ASN A 1 468 ? -48.225 -12.859 68.969 1.00 87.25 468 ASN A C 1
ATOM 3624 O O . ASN A 1 468 ? -48.900 -13.135 67.981 1.00 87.25 468 ASN A O 1
ATOM 3628 N N . THR A 1 469 ? -48.795 -12.545 70.134 1.00 86.12 469 THR A N 1
ATOM 3629 C CA . THR A 1 469 ? -50.235 -12.554 70.418 1.00 86.12 469 THR A CA 1
ATOM 3630 C C . THR A 1 469 ? -50.608 -11.444 71.400 1.00 86.12 469 THR A C 1
ATOM 3632 O O . THR A 1 469 ? -49.836 -11.119 72.305 1.00 86.12 469 THR A O 1
ATOM 3635 N N . ALA A 1 470 ? -51.810 -10.879 71.259 1.00 89.94 470 ALA A N 1
ATOM 3636 C CA . ALA A 1 470 ? -52.388 -9.942 72.225 1.00 89.94 470 ALA A CA 1
ATOM 3637 C C . ALA A 1 470 ? -53.923 -10.012 72.255 1.00 89.94 470 ALA A C 1
ATOM 3639 O O . ALA A 1 470 ? -54.566 -10.223 71.227 1.00 89.94 470 ALA A O 1
ATOM 3640 N N . VAL A 1 471 ? -54.509 -9.790 73.436 1.00 89.44 471 VAL A N 1
ATOM 3641 C CA . VAL A 1 471 ? -55.962 -9.679 73.645 1.00 89.44 471 VAL A CA 1
ATOM 3642 C C . VAL A 1 471 ? -56.290 -8.232 73.996 1.00 89.44 471 VAL A C 1
ATOM 3644 O O . VAL A 1 471 ? -55.820 -7.723 75.012 1.00 89.44 471 VAL A O 1
ATOM 3647 N N . ILE A 1 472 ? -57.110 -7.581 73.178 1.00 91.50 472 ILE A N 1
ATOM 3648 C CA . ILE A 1 472 ? -57.546 -6.197 73.356 1.00 91.50 472 ILE A CA 1
ATOM 3649 C C . ILE A 1 472 ? -58.970 -6.232 73.910 1.00 91.50 472 ILE A C 1
ATOM 3651 O O . ILE A 1 472 ? -59.843 -6.826 73.286 1.00 91.50 472 ILE A O 1
ATOM 3655 N N . ARG A 1 473 ? -59.199 -5.644 75.089 1.00 88.00 473 ARG A N 1
ATOM 3656 C CA . ARG A 1 473 ? -60.470 -5.688 75.842 1.00 88.00 473 ARG A CA 1
ATOM 3657 C C . ARG A 1 473 ? -61.043 -4.284 76.040 1.00 88.00 473 ARG A C 1
ATOM 3659 O O . ARG A 1 473 ? -60.289 -3.316 76.004 1.00 88.00 473 ARG A O 1
ATOM 3666 N N . GLY A 1 474 ? -62.343 -4.190 76.322 1.00 84.69 474 GLY A N 1
ATOM 3667 C CA . GLY A 1 474 ? -63.031 -2.910 76.537 1.00 84.69 474 GLY A CA 1
ATOM 3668 C C . GLY A 1 474 ? -63.369 -2.178 75.235 1.00 84.69 474 GLY A C 1
ATOM 3669 O O . GLY A 1 474 ? -63.483 -0.956 75.223 1.00 84.69 474 GLY A O 1
ATOM 3670 N N . LEU A 1 475 ? -63.494 -2.922 74.136 1.00 88.94 475 LEU A N 1
ATOM 3671 C CA . LEU A 1 475 ? -63.902 -2.410 72.833 1.00 88.94 475 LEU A CA 1
ATOM 3672 C C . LEU A 1 475 ? -65.426 -2.224 72.792 1.00 88.94 475 LEU A C 1
ATOM 3674 O O . LEU A 1 475 ? -66.167 -2.975 73.424 1.00 88.94 475 LEU A O 1
ATOM 3678 N N . LYS A 1 476 ? -65.912 -1.244 72.025 1.00 85.25 476 LYS A N 1
ATOM 3679 C CA . LYS A 1 476 ? -67.354 -1.048 71.812 1.00 85.25 476 LYS A CA 1
ATOM 3680 C C . LYS A 1 476 ? -67.929 -2.177 70.954 1.00 85.25 476 LYS A C 1
ATOM 3682 O O . LYS A 1 476 ? -67.298 -2.584 69.977 1.00 85.25 476 LYS A O 1
ATOM 3687 N N . GLN A 1 477 ? -69.144 -2.630 71.266 1.00 83.75 477 GLN A N 1
ATOM 3688 C CA . GLN A 1 477 ? -69.872 -3.637 70.481 1.00 83.75 477 GLN A CA 1
ATOM 3689 C C . GLN A 1 477 ? -70.151 -3.174 69.041 1.00 83.75 477 GLN A C 1
ATOM 3691 O O . GLN A 1 477 ? -70.291 -1.976 68.781 1.00 83.75 477 GLN A O 1
ATOM 3696 N N . GLY A 1 478 ? -70.185 -4.120 68.095 1.00 81.25 478 GLY A N 1
ATOM 3697 C CA . GLY A 1 478 ? -70.421 -3.877 66.664 1.00 81.25 478 GLY A CA 1
ATOM 3698 C C . GLY A 1 478 ? -69.466 -2.897 65.957 1.00 81.25 478 GLY A C 1
ATOM 3699 O O . GLY A 1 478 ? -69.718 -2.528 64.810 1.00 81.25 478 GLY A O 1
ATOM 3700 N N . THR A 1 479 ? -68.386 -2.447 66.600 1.00 87.06 479 THR A N 1
ATOM 3701 C CA . THR A 1 479 ? -67.543 -1.332 66.137 1.00 87.06 479 THR A CA 1
ATOM 3702 C C . THR A 1 479 ? -66.305 -1.838 65.398 1.00 87.06 479 THR A C 1
ATOM 3704 O O . THR A 1 479 ? -65.672 -2.806 65.817 1.00 87.06 479 THR A O 1
ATOM 3707 N N . ILE A 1 480 ? -65.944 -1.174 64.292 1.00 90.19 480 ILE A N 1
ATOM 3708 C CA . ILE A 1 480 ? -64.740 -1.493 63.512 1.00 90.19 480 ILE A CA 1
ATOM 3709 C C . ILE A 1 480 ? -63.535 -0.742 64.088 1.00 90.19 480 ILE A C 1
ATOM 3711 O O . ILE A 1 480 ? -63.508 0.492 64.104 1.00 90.19 480 ILE A O 1
ATOM 3715 N N . TYR A 1 481 ? -62.516 -1.496 64.487 1.00 91.06 481 TYR A N 1
ATOM 3716 C CA . TYR A 1 481 ? -61.221 -0.999 64.938 1.00 91.06 481 TYR A CA 1
ATOM 3717 C C . TYR A 1 481 ? -60.138 -1.259 63.882 1.00 91.06 481 TYR A C 1
ATOM 3719 O O . TYR A 1 481 ? -60.157 -2.272 63.177 1.00 91.06 481 TYR A O 1
ATOM 3727 N N . VAL A 1 482 ? -59.196 -0.324 63.780 1.00 91.50 482 VAL A N 1
ATOM 3728 C CA . VAL A 1 482 ? -57.974 -0.420 62.975 1.00 91.50 482 VAL A CA 1
ATOM 3729 C C . VAL A 1 482 ? -56.835 -0.885 63.874 1.00 91.50 482 VAL A C 1
ATOM 3731 O O . VAL A 1 482 ? -56.727 -0.398 64.997 1.00 91.50 482 VAL A O 1
ATOM 3734 N N . PHE A 1 483 ? -55.984 -1.788 63.387 1.00 91.69 483 PHE A N 1
ATOM 3735 C CA . PHE A 1 483 ? -54.850 -2.356 64.119 1.00 91.69 483 PHE A CA 1
ATOM 3736 C C . PHE A 1 483 ? -53.565 -2.341 63.281 1.00 91.69 483 PHE A C 1
ATOM 3738 O O . PHE A 1 483 ? -53.607 -2.616 62.078 1.00 91.69 483 PHE A O 1
ATOM 3745 N N . GLN A 1 484 ? -52.426 -2.065 63.924 1.00 92.12 484 GLN A N 1
ATOM 3746 C CA . GLN A 1 484 ? -51.081 -2.132 63.335 1.00 92.12 484 GLN A CA 1
ATOM 3747 C C . GLN A 1 484 ? -50.053 -2.647 64.353 1.00 92.12 484 GLN A C 1
ATOM 3749 O O . GLN A 1 484 ? -50.102 -2.257 65.516 1.00 92.12 484 GLN A O 1
ATOM 3754 N N . VAL A 1 485 ? -49.101 -3.486 63.929 1.00 93.00 485 VAL A N 1
ATOM 3755 C CA . VAL A 1 485 ? -48.076 -4.111 64.794 1.00 93.00 485 VAL A CA 1
ATOM 3756 C C . VAL A 1 485 ? -46.666 -3.752 64.322 1.00 93.00 485 VAL A C 1
ATOM 3758 O O . VAL A 1 485 ? -46.405 -3.741 63.121 1.00 93.00 485 VAL A O 1
ATOM 3761 N N . ARG A 1 486 ? -45.729 -3.521 65.248 1.00 92.94 486 ARG A N 1
ATOM 3762 C CA . ARG A 1 486 ? -44.278 -3.475 64.978 1.00 92.94 486 ARG A CA 1
ATOM 3763 C C . ARG A 1 486 ? -43.475 -4.286 65.995 1.00 92.94 486 ARG A C 1
ATOM 3765 O O . ARG A 1 486 ? -43.923 -4.473 67.121 1.00 92.94 486 ARG A O 1
ATOM 3772 N N . ALA A 1 487 ? -42.283 -4.735 65.609 1.00 90.00 487 ALA A N 1
ATOM 3773 C CA . ALA A 1 487 ? -41.328 -5.440 66.473 1.00 90.00 487 ALA A CA 1
ATOM 3774 C C . ALA A 1 487 ? -40.138 -4.540 66.858 1.00 90.00 487 ALA A C 1
ATOM 3776 O O . ALA A 1 487 ? -39.868 -3.550 66.173 1.00 90.00 487 ALA A O 1
ATOM 3777 N N . ARG A 1 488 ? -39.397 -4.892 67.917 1.00 89.19 488 ARG A N 1
ATOM 3778 C CA . ARG A 1 488 ? -38.222 -4.139 68.392 1.00 89.19 488 ARG A CA 1
ATOM 3779 C C . ARG A 1 488 ? -36.999 -5.023 68.649 1.00 89.19 488 ARG A C 1
ATOM 3781 O O . ARG A 1 488 ? -37.122 -6.056 69.298 1.00 89.19 488 ARG A O 1
ATOM 3788 N N . THR A 1 489 ? -35.817 -4.572 68.226 1.00 85.88 489 THR A N 1
ATOM 3789 C CA . THR A 1 489 ? -34.496 -5.102 68.637 1.00 85.88 489 THR A CA 1
ATOM 3790 C C . THR A 1 489 ? -33.754 -4.066 69.488 1.00 85.88 489 THR A C 1
ATOM 3792 O O . THR A 1 489 ? -34.268 -2.979 69.766 1.00 85.88 489 THR A O 1
ATOM 3795 N N . VAL A 1 490 ? -32.514 -4.365 69.891 1.00 81.56 490 VAL A N 1
ATOM 3796 C CA . VAL A 1 490 ? -31.622 -3.385 70.544 1.00 81.56 490 VAL A CA 1
ATOM 3797 C C . VAL A 1 490 ? -31.309 -2.161 69.671 1.00 81.56 490 VAL A C 1
ATOM 3799 O O . VAL A 1 490 ? -31.000 -1.106 70.213 1.00 81.56 490 VAL A O 1
ATOM 3802 N N . ALA A 1 491 ? -31.429 -2.280 68.344 1.00 75.38 491 ALA A N 1
ATOM 3803 C CA . ALA A 1 491 ? -31.230 -1.186 67.392 1.00 75.38 491 ALA A CA 1
ATOM 3804 C C . ALA A 1 491 ? -32.477 -0.294 67.211 1.00 75.38 491 ALA A C 1
ATOM 3806 O O . ALA A 1 491 ? -32.400 0.745 66.562 1.00 75.38 491 ALA A O 1
ATOM 3807 N N . GLY A 1 492 ? -33.627 -0.676 67.783 1.00 82.12 492 GLY A N 1
ATOM 3808 C CA . GLY A 1 492 ? -34.856 0.118 67.757 1.00 82.12 492 GLY A CA 1
ATOM 3809 C C . GLY A 1 492 ? -36.073 -0.622 67.205 1.00 82.12 492 GLY A C 1
ATOM 3810 O O . GLY A 1 492 ? -36.082 -1.844 67.037 1.00 82.12 492 GLY A O 1
ATOM 3811 N N . PHE A 1 493 ? -37.143 0.140 66.976 1.00 85.81 493 PHE A N 1
ATOM 3812 C CA . PHE A 1 493 ? -38.402 -0.363 66.430 1.00 85.81 493 PHE A CA 1
ATOM 3813 C C . PHE A 1 493 ? -38.349 -0.481 64.902 1.00 85.81 493 PHE A C 1
ATOM 3815 O O . PHE A 1 493 ? -37.915 0.444 64.217 1.00 85.81 493 PHE A O 1
ATOM 3822 N N . GLY A 1 494 ? -38.887 -1.580 64.375 1.00 85.06 494 GLY A N 1
ATOM 3823 C CA . GLY A 1 494 ? -39.254 -1.695 62.966 1.00 85.06 494 GLY A CA 1
ATOM 3824 C C . GLY A 1 494 ? -40.445 -0.798 62.604 1.00 85.06 494 GLY A C 1
ATOM 3825 O O . GLY A 1 494 ? -41.077 -0.164 63.458 1.00 85.06 494 GLY A O 1
ATOM 3826 N N . ARG A 1 495 ? -40.783 -0.751 61.312 1.00 87.38 495 ARG A N 1
ATOM 3827 C CA . ARG A 1 495 ? -41.985 -0.046 60.835 1.00 87.38 495 ARG A CA 1
ATOM 3828 C C . ARG A 1 495 ? -43.255 -0.807 61.241 1.00 87.38 495 ARG A C 1
ATOM 3830 O O . ARG A 1 495 ? -43.238 -2.030 61.374 1.00 87.38 495 ARG A O 1
ATOM 3837 N N . PHE A 1 496 ? -44.356 -0.078 61.418 1.00 89.75 496 PHE A N 1
ATOM 3838 C CA . PHE A 1 496 ? -45.678 -0.675 61.620 1.00 89.75 496 PHE A CA 1
ATOM 3839 C C . PHE A 1 496 ? -46.133 -1.468 60.388 1.00 89.75 496 PHE A C 1
ATOM 3841 O O . PHE A 1 496 ? -45.841 -1.092 59.251 1.00 89.75 496 PHE A O 1
ATOM 3848 N N . SER A 1 497 ? -46.877 -2.548 60.629 1.00 90.56 497 SER A N 1
ATOM 3849 C CA . SER A 1 497 ? -47.592 -3.316 59.612 1.00 90.56 497 SER A CA 1
ATOM 3850 C C . SER A 1 497 ? -48.625 -2.458 58.871 1.00 90.56 497 SER A C 1
ATOM 3852 O O . SER A 1 497 ? -49.006 -1.369 59.317 1.00 90.56 497 SER A O 1
ATOM 3854 N N . GLY A 1 498 ? -49.150 -2.991 57.765 1.00 85.31 498 GLY A N 1
ATOM 3855 C CA . GLY A 1 498 ? -50.341 -2.436 57.121 1.00 85.31 498 GLY A CA 1
ATOM 3856 C C . GLY A 1 498 ? -51.534 -2.349 58.083 1.00 85.31 498 GLY A C 1
ATOM 3857 O O . GLY A 1 498 ? -51.623 -3.109 59.053 1.00 85.31 498 GLY A O 1
ATOM 3858 N N . LYS A 1 499 ? -52.445 -1.408 57.809 1.00 88.69 499 LYS A N 1
ATOM 3859 C CA . LYS A 1 499 ? -53.672 -1.184 58.587 1.00 88.69 499 LYS A CA 1
ATOM 3860 C C . LYS A 1 499 ? -54.648 -2.337 58.381 1.00 88.69 499 LYS A C 1
ATOM 3862 O O . LYS A 1 499 ? -55.140 -2.535 57.272 1.00 88.69 499 LYS A O 1
ATOM 3867 N N . MET A 1 500 ? -54.937 -3.067 59.453 1.00 86.62 500 MET A N 1
ATOM 3868 C CA . MET A 1 500 ? -55.891 -4.174 59.459 1.00 86.62 500 MET A CA 1
ATOM 3869 C C . MET A 1 500 ? -57.196 -3.756 60.142 1.00 86.62 500 MET A C 1
ATOM 3871 O O . MET A 1 500 ? -57.158 -3.037 61.137 1.00 86.62 500 MET A O 1
ATOM 3875 N N . TYR A 1 501 ? -58.342 -4.203 59.627 1.00 89.88 501 TYR A N 1
ATOM 3876 C CA . TYR A 1 501 ? -59.669 -3.795 60.102 1.00 89.88 501 TYR A CA 1
ATOM 3877 C C . TYR A 1 501 ? -60.420 -4.993 60.682 1.00 89.88 501 TYR A C 1
ATOM 3879 O O . TYR A 1 501 ? -60.670 -5.963 59.969 1.00 89.88 501 TYR A O 1
ATOM 3887 N N . PHE A 1 502 ? -60.821 -4.911 61.950 1.00 90.19 502 PHE A N 1
ATOM 3888 C CA . PHE A 1 502 ? -61.584 -5.964 62.626 1.00 90.19 502 PHE A CA 1
ATOM 3889 C C . PHE A 1 502 ? -62.775 -5.381 63.393 1.00 90.19 502 PHE A C 1
ATOM 3891 O O . PHE A 1 502 ? -62.706 -4.265 63.904 1.00 90.19 502 PHE A O 1
ATOM 3898 N N . GLN A 1 503 ? -63.873 -6.135 63.466 1.00 87.62 503 GLN A N 1
ATOM 3899 C CA . GLN A 1 503 ? -65.135 -5.704 64.072 1.00 87.62 503 GLN A CA 1
ATOM 3900 C C . GLN A 1 503 ? -65.519 -6.627 65.230 1.00 87.62 503 GLN A C 1
ATOM 3902 O O . GLN A 1 503 ? -65.506 -7.851 65.063 1.00 87.62 503 GLN A O 1
ATOM 3907 N N . THR A 1 504 ? -65.889 -6.047 66.372 1.00 85.44 504 THR A N 1
ATOM 3908 C CA . THR A 1 504 ? -66.486 -6.755 67.520 1.00 85.44 504 THR A CA 1
ATOM 3909 C C . THR A 1 504 ? -67.862 -7.334 67.174 1.00 85.44 504 THR A C 1
ATOM 3911 O O . THR A 1 504 ? -68.519 -6.888 66.233 1.00 85.44 504 THR A O 1
ATOM 3914 N N . MET A 1 505 ? -68.303 -8.353 67.915 1.00 80.50 505 MET A N 1
ATOM 3915 C CA . MET A 1 505 ? -69.605 -8.997 67.681 1.00 80.50 505 MET A CA 1
ATOM 3916 C C . MET A 1 505 ? -70.780 -8.082 68.060 1.00 80.50 505 MET A C 1
ATOM 3918 O O . MET A 1 505 ? -70.642 -7.180 68.892 1.00 80.50 505 MET A O 1
ATOM 3922 N N . THR A 1 506 ? -71.946 -8.346 67.472 1.00 75.88 506 THR A N 1
ATOM 3923 C CA . THR A 1 506 ? -73.246 -7.824 67.926 1.00 75.88 506 THR A CA 1
ATOM 3924 C C . THR A 1 506 ? -73.893 -8.788 68.933 1.00 75.88 506 THR A C 1
ATOM 3926 O O . THR A 1 506 ? -73.517 -9.960 69.003 1.00 75.88 506 THR A O 1
ATOM 3929 N N . GLU A 1 507 ? -74.872 -8.322 69.720 1.00 61.62 507 GLU A N 1
ATOM 3930 C CA . GLU A 1 507 ? -75.612 -9.187 70.664 1.00 61.62 507 GLU A CA 1
ATOM 3931 C C . GLU A 1 507 ? -76.330 -10.349 69.955 1.00 61.62 507 GLU A C 1
ATOM 3933 O O . GLU A 1 507 ? -76.348 -11.471 70.463 1.00 61.62 507 GLU A O 1
ATOM 3938 N N . GLU A 1 508 ? -76.851 -10.112 68.749 1.00 59.09 508 GLU A N 1
ATOM 3939 C CA . GLU A 1 508 ? -77.527 -11.133 67.941 1.00 59.09 508 GLU A CA 1
ATOM 3940 C C . GLU A 1 508 ? -76.556 -12.240 67.489 1.00 59.09 508 GLU A C 1
ATOM 3942 O O . GLU A 1 508 ? -76.853 -13.423 67.673 1.00 59.09 508 GLU A O 1
ATOM 3947 N N . GLU A 1 509 ? -75.355 -11.887 67.004 1.00 58.88 509 GLU A N 1
ATOM 3948 C CA . GLU A 1 509 ? -74.308 -12.862 66.644 1.00 58.88 509 GLU A CA 1
ATOM 3949 C C . GLU A 1 509 ? -73.765 -13.645 67.853 1.00 58.88 509 GLU A C 1
ATOM 3951 O O . GLU A 1 509 ? -73.298 -14.776 67.707 1.00 58.88 509 GLU A O 1
ATOM 3956 N N . TYR A 1 510 ? -73.792 -13.068 69.059 1.00 53.78 510 TYR A N 1
ATOM 3957 C CA . TYR A 1 510 ? -73.329 -13.765 70.262 1.00 53.78 510 TYR A CA 1
ATOM 3958 C C . TYR A 1 510 ? -74.253 -14.939 70.629 1.00 53.78 510 TYR A C 1
ATOM 3960 O O . TYR A 1 510 ? -73.776 -15.988 71.065 1.00 53.78 510 TYR A O 1
ATOM 3968 N N . SER A 1 511 ? -75.562 -14.795 70.392 1.00 50.53 511 SER A N 1
ATOM 3969 C CA . SER A 1 511 ? -76.574 -15.810 70.719 1.00 50.53 511 SER A CA 1
ATOM 3970 C C . SER A 1 511 ? -76.513 -17.069 69.838 1.00 50.53 511 SER A C 1
ATOM 3972 O O . SER A 1 511 ? -76.761 -18.171 70.327 1.00 50.53 511 SER A O 1
ATOM 3974 N N . SER A 1 512 ? -76.123 -16.937 68.566 1.00 52.91 512 SER A N 1
ATOM 3975 C CA . SER A 1 512 ? -76.018 -18.053 67.609 1.00 52.91 512 SER A CA 1
ATOM 3976 C C . SER A 1 512 ? -74.680 -18.805 67.681 1.00 52.91 512 SER A C 1
ATOM 3978 O O . SER A 1 512 ? -74.577 -19.944 67.229 1.00 52.91 512 SER A O 1
ATOM 3980 N N . SER A 1 513 ? -73.664 -18.212 68.316 1.00 43.28 513 SER A N 1
ATOM 3981 C CA . SER A 1 513 ? -72.288 -18.731 68.430 1.00 43.28 513 SER A CA 1
ATOM 3982 C C . SER A 1 513 ? -72.137 -19.999 69.300 1.00 43.28 513 SER A C 1
ATOM 3984 O O . SER A 1 513 ? -71.069 -20.616 69.345 1.00 43.28 513 SER A O 1
ATOM 3986 N N . LEU A 1 514 ? -73.191 -20.410 70.014 1.00 43.56 514 LEU A N 1
ATOM 3987 C CA . LEU A 1 514 ? -73.119 -21.427 71.072 1.00 43.56 514 LEU A CA 1
ATOM 3988 C C . LEU A 1 514 ? -73.465 -22.863 70.627 1.00 43.56 514 LEU A C 1
ATOM 3990 O O . LEU A 1 514 ? -73.311 -23.779 71.433 1.00 43.56 514 LEU A O 1
ATOM 3994 N N . GLN A 1 515 ? -73.901 -23.085 69.376 1.00 39.56 515 GLN A N 1
ATOM 3995 C CA . GLN A 1 515 ? -74.467 -24.379 68.947 1.00 39.56 515 GLN A CA 1
ATOM 3996 C C . GLN A 1 515 ? -73.634 -25.197 67.929 1.00 39.56 515 GLN A C 1
ATOM 3998 O O . GLN A 1 515 ? -74.015 -26.325 67.630 1.00 39.56 515 GLN A O 1
ATOM 4003 N N . GLU A 1 516 ? -72.463 -24.728 67.471 1.00 45.84 516 GLU A N 1
ATOM 4004 C CA . GLU A 1 516 ? -71.553 -25.528 66.615 1.00 45.84 516 GLU A CA 1
ATOM 4005 C C . GLU A 1 516 ? -70.081 -25.535 67.083 1.00 45.84 516 GLU A C 1
ATOM 4007 O O . GLU A 1 516 ? -69.197 -24.892 66.517 1.00 45.84 516 GLU A O 1
ATOM 4012 N N . LYS A 1 517 ? -69.809 -26.335 68.123 1.00 32.41 517 LYS A N 1
ATOM 4013 C CA . LYS A 1 517 ? -68.489 -26.870 68.529 1.00 32.41 517 LYS A CA 1
ATOM 4014 C C . LYS A 1 517 ? -68.752 -28.222 69.205 1.00 32.41 517 LYS A C 1
ATOM 4016 O O . LYS A 1 517 ? -69.592 -28.255 70.094 1.00 32.41 517 LYS A O 1
ATOM 4021 N N . LEU A 1 518 ? -68.133 -29.371 68.918 1.00 29.77 518 LEU A N 1
ATOM 4022 C CA . LEU A 1 518 ? -67.004 -29.857 68.085 1.00 29.77 518 LEU A CA 1
ATOM 4023 C C . LEU A 1 518 ? -67.369 -31.333 67.679 1.00 29.77 518 LEU A C 1
ATOM 4025 O O . LEU A 1 518 ? -68.478 -31.737 68.037 1.00 29.77 518 LEU A O 1
ATOM 4029 N N . PRO A 1 519 ? -66.521 -32.210 67.069 1.00 43.75 519 PRO A N 1
ATOM 4030 C CA . PRO A 1 519 ? -65.141 -32.095 66.548 1.00 43.75 519 PRO A CA 1
ATOM 4031 C C . PRO A 1 519 ? -65.059 -32.383 65.018 1.00 43.75 519 PRO A C 1
ATOM 4033 O O . PRO A 1 519 ? -65.940 -33.016 64.453 1.00 43.75 519 PRO A O 1
ATOM 4036 N N . LEU A 1 520 ? -64.124 -31.868 64.213 1.00 37.12 520 LEU A N 1
ATOM 4037 C CA . LEU A 1 520 ? -62.651 -31.946 64.222 1.00 37.12 520 LEU A CA 1
ATOM 4038 C C . LEU A 1 520 ? -62.057 -33.376 64.092 1.00 37.12 520 LEU A C 1
ATOM 4040 O O . LEU A 1 520 ? -62.375 -34.267 64.866 1.00 37.12 520 LEU A O 1
ATOM 4044 N N . ILE A 1 521 ? -61.063 -33.500 63.196 1.00 42.66 521 ILE A N 1
ATOM 4045 C CA . ILE A 1 521 ? -60.108 -34.618 62.999 1.00 42.66 521 ILE A CA 1
ATOM 4046 C C . ILE A 1 521 ? -60.633 -35.870 62.255 1.00 42.66 521 ILE A C 1
ATOM 4048 O O . ILE A 1 521 ? -61.183 -36.777 62.863 1.00 42.66 521 ILE A O 1
ATOM 4052 N N . ILE A 1 522 ? -60.335 -35.938 60.947 1.00 39.28 522 ILE A N 1
ATOM 4053 C CA . ILE A 1 522 ? -59.748 -37.054 60.149 1.00 39.28 522 ILE A CA 1
ATOM 4054 C C . ILE A 1 522 ? -59.926 -36.666 58.665 1.00 39.28 522 ILE A C 1
ATOM 4056 O O . ILE A 1 522 ? -61.045 -36.384 58.251 1.00 39.28 522 ILE A O 1
ATOM 4060 N N . GLY A 1 523 ? -58.856 -36.638 57.854 1.00 41.41 523 GLY A N 1
ATOM 4061 C CA . GLY A 1 523 ? -58.991 -36.341 56.409 1.00 41.41 523 GLY A CA 1
ATOM 4062 C C . GLY A 1 523 ? -57.832 -35.606 55.725 1.00 41.41 523 GLY A C 1
ATOM 4063 O O . GLY A 1 523 ? -58.055 -34.854 54.780 1.00 41.41 523 GLY A O 1
ATOM 4064 N N . SER A 1 524 ? -56.595 -35.777 56.189 1.00 46.16 524 SER A N 1
ATOM 4065 C CA . SER A 1 524 ? -55.408 -35.298 55.473 1.00 46.16 524 SER A CA 1
ATOM 4066 C C . SER A 1 524 ? -55.132 -36.105 54.186 1.00 46.16 524 SER A C 1
ATOM 4068 O O . SER A 1 524 ? -55.506 -37.268 54.075 1.00 46.16 524 SER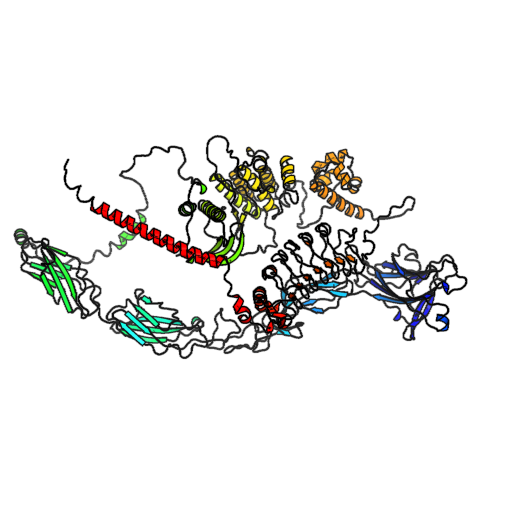 A O 1
ATOM 4070 N N . ALA A 1 525 ? -54.381 -35.492 53.258 1.00 48.41 525 ALA A N 1
ATOM 4071 C CA . ALA A 1 525 ? -53.608 -36.147 52.187 1.00 48.41 525 ALA A CA 1
ATOM 4072 C C . ALA A 1 525 ? -54.334 -36.717 50.935 1.00 48.41 525 ALA A C 1
ATOM 4074 O O . ALA A 1 525 ? -54.103 -37.862 50.557 1.00 48.41 525 ALA A O 1
ATOM 4075 N N . ALA A 1 526 ? -55.079 -35.884 50.189 1.00 48.78 526 ALA A N 1
ATOM 4076 C CA . ALA A 1 526 ? -55.520 -36.215 48.812 1.00 48.78 526 ALA A CA 1
ATOM 4077 C C . ALA A 1 526 ? -55.184 -35.165 47.719 1.00 48.78 526 ALA A C 1
ATOM 4079 O O . ALA A 1 526 ? -55.413 -35.410 46.537 1.00 48.78 526 ALA A O 1
ATOM 4080 N N . ALA A 1 527 ? -54.599 -34.011 48.067 1.00 47.69 527 ALA A N 1
ATOM 4081 C CA . ALA A 1 527 ? -54.341 -32.921 47.109 1.00 47.69 527 ALA A CA 1
ATOM 4082 C C . ALA A 1 527 ? -53.076 -33.101 46.234 1.00 47.69 527 ALA A C 1
ATOM 4084 O O . ALA A 1 527 ? -52.950 -32.457 45.195 1.00 47.69 527 ALA A O 1
ATOM 4085 N N . GLY A 1 528 ? -52.138 -33.974 46.624 1.00 52.97 528 GLY A N 1
ATOM 4086 C CA . GLY A 1 528 ? -50.824 -34.090 45.968 1.00 52.97 528 GLY A CA 1
ATOM 4087 C C . GLY A 1 528 ? -50.793 -34.862 44.641 1.00 52.97 528 GLY A C 1
ATOM 4088 O O . GLY A 1 528 ? -49.825 -34.741 43.900 1.00 52.97 528 GLY A O 1
ATOM 4089 N N . ILE A 1 529 ? -51.825 -35.654 44.330 1.00 54.06 529 ILE A N 1
ATOM 4090 C CA . ILE A 1 529 ? -51.818 -36.576 43.173 1.00 54.06 529 ILE A CA 1
ATOM 4091 C C . ILE A 1 529 ? -52.608 -36.018 41.975 1.00 54.06 529 ILE A C 1
ATOM 4093 O O . ILE A 1 529 ? -52.290 -36.322 40.828 1.00 54.06 529 ILE A O 1
ATOM 4097 N N . VAL A 1 530 ? -53.589 -35.139 42.207 1.00 57.81 530 VAL A N 1
ATOM 4098 C CA . VAL A 1 530 ? -54.435 -34.571 41.136 1.00 57.81 530 VAL A CA 1
ATOM 4099 C C . VAL A 1 530 ? -53.721 -33.448 40.366 1.00 57.81 530 VAL A C 1
ATOM 4101 O O . VAL A 1 530 ? -53.893 -33.320 39.154 1.00 57.81 530 VAL A O 1
ATOM 4104 N N . PHE A 1 531 ? -52.859 -32.673 41.033 1.00 58.66 531 PHE A N 1
ATOM 4105 C CA . PHE A 1 531 ? -52.158 -31.535 40.422 1.00 58.66 531 PHE A CA 1
ATOM 4106 C C . PHE A 1 531 ? -51.159 -31.952 39.323 1.00 58.66 531 PHE A C 1
ATOM 4108 O O . PHE A 1 531 ? -51.032 -31.267 38.310 1.00 58.66 531 PHE A O 1
ATOM 4115 N N . LEU A 1 532 ? -50.511 -33.115 39.466 1.00 54.84 532 LEU A N 1
ATOM 4116 C CA . LEU A 1 532 ? -49.555 -33.643 38.480 1.00 54.84 532 LEU A CA 1
ATOM 4117 C C . LEU A 1 532 ? -50.206 -34.119 37.169 1.00 54.84 532 LEU A C 1
ATOM 4119 O O . LEU A 1 532 ? -49.532 -34.172 36.144 1.00 54.84 532 LEU A O 1
ATOM 4123 N N . ILE A 1 533 ? -51.505 -34.435 37.177 1.00 59.34 533 ILE A N 1
ATOM 4124 C CA . ILE A 1 533 ? -52.230 -34.900 35.982 1.00 59.34 533 ILE A CA 1
ATOM 4125 C C . ILE A 1 533 ? -52.792 -33.709 35.183 1.00 59.34 533 ILE A C 1
ATOM 4127 O O . ILE A 1 533 ? -52.814 -33.744 33.953 1.00 59.34 533 ILE A O 1
ATOM 4131 N N . ALA A 1 534 ? -53.170 -32.614 35.853 1.00 54.88 534 ALA A N 1
ATOM 4132 C CA . ALA A 1 534 ? -53.722 -31.421 35.203 1.00 54.88 534 ALA A CA 1
ATOM 4133 C C . ALA A 1 534 ? -52.715 -30.695 34.283 1.00 54.88 534 ALA A C 1
ATOM 4135 O O . ALA A 1 534 ? -53.088 -30.223 33.207 1.00 54.88 534 ALA A O 1
ATOM 4136 N N . VAL A 1 535 ? -51.435 -30.642 34.671 1.00 60.47 535 VAL A N 1
ATOM 4137 C CA . VAL A 1 535 ? -50.382 -29.914 33.931 1.00 60.47 535 VAL A CA 1
ATOM 4138 C C . VAL A 1 535 ? -50.087 -30.539 32.559 1.00 60.47 535 VAL A C 1
ATOM 4140 O O . VAL A 1 535 ? -49.784 -29.820 31.610 1.00 60.47 535 VAL A O 1
ATOM 4143 N N . VAL A 1 536 ? -50.232 -31.861 32.413 1.00 56.28 536 VAL A N 1
ATOM 4144 C CA . VAL A 1 536 ? -49.978 -32.566 31.140 1.00 56.28 536 VAL A CA 1
ATOM 4145 C C . VAL A 1 536 ? -51.143 -32.405 30.150 1.00 56.28 536 VAL A C 1
ATOM 4147 O O . VAL A 1 536 ? -50.924 -32.360 28.941 1.00 56.28 536 VAL A O 1
ATOM 4150 N N . VAL A 1 537 ? -52.379 -32.263 30.641 1.00 55.72 537 VAL A N 1
ATOM 4151 C CA . VAL A 1 537 ? -53.580 -32.123 29.793 1.00 55.72 537 VAL A CA 1
ATOM 4152 C C . VAL A 1 537 ? -53.735 -30.696 29.246 1.00 55.72 537 VAL A C 1
ATOM 4154 O O . VAL A 1 537 ? -54.126 -30.517 28.092 1.00 55.72 537 VAL A O 1
ATOM 4157 N N . LEU A 1 538 ? -53.361 -29.675 30.027 1.00 51.34 538 LEU A N 1
ATOM 4158 C CA . LEU A 1 538 ? -53.440 -28.262 29.620 1.00 51.34 538 LEU A CA 1
ATOM 4159 C C . LEU A 1 538 ? -52.522 -27.892 28.441 1.00 51.34 538 LEU A C 1
ATOM 4161 O O . LEU A 1 538 ? -52.845 -26.979 27.685 1.00 51.34 538 LEU A O 1
ATOM 4165 N N . ILE A 1 539 ? -51.420 -28.621 28.237 1.00 51.81 539 ILE A N 1
ATOM 4166 C CA . ILE A 1 539 ? -50.469 -28.381 27.136 1.00 51.81 539 ILE A CA 1
ATOM 4167 C C . ILE A 1 539 ? -51.016 -28.859 25.773 1.00 51.81 539 ILE A C 1
ATOM 4169 O O . ILE A 1 539 ? -50.566 -28.387 24.731 1.00 51.81 539 ILE A O 1
ATOM 4173 N N . ILE A 1 540 ? -52.001 -29.766 25.753 1.00 49.81 540 ILE A N 1
ATOM 4174 C CA . ILE A 1 540 ? -52.438 -30.455 24.523 1.00 49.81 540 ILE A CA 1
ATOM 4175 C C . ILE A 1 540 ? -53.734 -29.873 23.922 1.00 49.81 540 ILE A C 1
ATOM 4177 O O . ILE A 1 540 ? -53.968 -30.033 22.725 1.00 49.81 540 ILE A O 1
ATOM 4181 N N . VAL A 1 541 ? -54.575 -29.181 24.704 1.00 48.16 541 VAL A N 1
ATOM 4182 C CA . VAL A 1 541 ? -55.972 -28.897 24.298 1.00 48.16 541 VAL A CA 1
ATOM 4183 C C . VAL A 1 541 ? -56.261 -27.431 23.927 1.00 48.16 541 VAL A C 1
ATOM 4185 O O . VAL A 1 541 ? -57.146 -27.185 23.112 1.00 48.16 541 VAL A O 1
ATOM 4188 N N . CYS A 1 542 ? -55.506 -26.445 24.423 1.00 39.84 542 CYS A N 1
ATOM 4189 C CA . CYS A 1 542 ? -55.862 -25.022 24.260 1.00 39.84 542 CYS A CA 1
ATOM 4190 C C . CYS A 1 542 ? -55.264 -24.310 23.028 1.00 39.84 542 CYS A C 1
ATOM 4192 O O . CYS A 1 542 ? -55.226 -23.084 22.998 1.00 39.84 542 CYS A O 1
ATOM 4194 N N . ASN A 1 543 ? -54.816 -25.042 22.000 1.00 38.22 543 ASN A N 1
ATOM 4195 C CA . ASN A 1 543 ? -54.193 -24.456 20.800 1.00 38.22 543 ASN A CA 1
ATOM 4196 C C . ASN A 1 543 ? -55.054 -24.593 19.521 1.00 38.22 543 ASN A C 1
ATOM 4198 O O . ASN A 1 543 ? -54.541 -24.904 18.445 1.00 38.22 543 ASN A O 1
ATOM 4202 N N . ARG A 1 544 ? -56.379 -24.374 19.631 1.00 34.00 544 ARG A N 1
ATOM 4203 C CA . ARG A 1 544 ? -57.302 -24.164 18.490 1.00 34.00 544 ARG A CA 1
ATOM 4204 C C . ARG A 1 544 ? -58.495 -23.253 18.845 1.00 34.00 544 ARG A C 1
ATOM 4206 O O . ARG A 1 544 ? -59.321 -23.649 19.656 1.00 34.00 544 ARG A O 1
ATOM 4213 N N . GLY A 1 545 ? -58.672 -22.160 18.091 1.00 29.81 545 GLY A N 1
ATOM 4214 C CA . GLY A 1 545 ? -60.002 -21.743 17.600 1.00 29.81 545 GLY A CA 1
ATOM 4215 C C . GLY A 1 545 ? -60.706 -20.512 18.207 1.00 29.81 545 GLY A C 1
ATOM 4216 O O . GLY A 1 545 ? -61.408 -20.641 19.197 1.00 29.81 545 GLY A O 1
ATOM 4217 N N . SER A 1 546 ? -60.640 -19.398 17.462 1.00 27.81 546 SER A N 1
ATOM 4218 C CA . SER A 1 546 ? -61.719 -18.425 17.151 1.00 27.81 546 SER A CA 1
ATOM 4219 C C . SER A 1 546 ? -62.465 -17.582 18.215 1.00 27.81 546 SER A C 1
ATOM 4221 O O . SER A 1 546 ? -63.312 -18.072 18.949 1.00 27.81 546 SER A O 1
ATOM 4223 N N . ASP A 1 547 ? -62.282 -16.261 18.043 1.00 26.67 547 ASP A N 1
ATOM 4224 C CA . ASP A 1 547 ? -63.302 -15.229 17.719 1.00 26.67 547 ASP A CA 1
ATOM 4225 C C . ASP A 1 547 ? -64.275 -14.609 18.752 1.00 26.67 547 ASP A C 1
ATOM 4227 O O . ASP A 1 547 ? -65.130 -15.290 19.307 1.00 26.67 547 ASP A O 1
ATOM 4231 N N . ARG A 1 548 ? -64.275 -13.250 18.726 1.00 29.14 548 ARG A N 1
ATOM 4232 C CA . ARG A 1 548 ? -65.384 -12.281 18.984 1.00 29.14 548 ARG A CA 1
ATOM 4233 C C . ARG A 1 548 ? -65.928 -12.196 20.437 1.00 29.14 548 ARG A C 1
ATOM 4235 O O . ARG A 1 548 ? -65.956 -13.197 21.131 1.00 29.14 548 ARG A O 1
ATOM 4242 N N . THR A 1 549 ? -66.400 -11.078 21.019 1.00 28.80 549 THR A N 1
ATOM 4243 C CA . THR A 1 549 ? -66.600 -9.625 20.696 1.00 28.80 549 THR A CA 1
ATOM 4244 C C . THR A 1 549 ? -66.947 -8.897 22.037 1.00 28.80 549 THR A C 1
ATOM 4246 O O . THR A 1 549 ? -67.176 -9.600 23.018 1.00 28.80 549 THR A O 1
ATOM 4249 N N . ASP A 1 550 ? -67.028 -7.568 22.244 1.00 27.38 550 ASP A N 1
ATOM 4250 C CA . ASP A 1 550 ? -66.992 -6.352 21.394 1.00 27.38 550 ASP A CA 1
ATOM 4251 C C . ASP A 1 550 ? -66.640 -5.071 22.227 1.00 27.38 550 ASP A C 1
ATOM 4253 O O . ASP A 1 550 ? -66.372 -5.188 23.422 1.00 27.38 550 ASP A O 1
ATOM 4257 N N . SER A 1 551 ? -66.797 -3.874 21.624 1.00 27.39 551 SER A N 1
ATOM 4258 C CA . SER A 1 551 ? -67.122 -2.552 22.238 1.00 27.39 551 SER A CA 1
ATOM 4259 C C . SER A 1 551 ? -65.986 -1.587 22.651 1.00 27.39 551 SER A C 1
ATOM 4261 O O . SER A 1 551 ? -65.025 -2.003 23.286 1.00 27.39 551 SER A O 1
ATOM 4263 N N . GLU A 1 552 ? -66.109 -0.249 22.533 1.00 29.81 552 GLU A N 1
ATOM 4264 C CA . GLU A 1 552 ? -66.597 0.675 21.463 1.00 29.81 552 GLU A CA 1
ATOM 4265 C C . GLU A 1 552 ? -66.133 2.121 21.831 1.00 29.81 552 GLU A C 1
ATOM 4267 O O . GLU A 1 552 ? -65.879 2.385 23.005 1.00 29.81 552 GLU A O 1
ATOM 4272 N N . TYR A 1 553 ? -66.111 3.058 20.861 1.00 25.39 553 TYR A N 1
ATOM 4273 C CA . TYR A 1 553 ? -65.935 4.526 21.007 1.00 25.39 553 TYR A CA 1
ATOM 4274 C C . TYR A 1 553 ? -64.471 4.990 2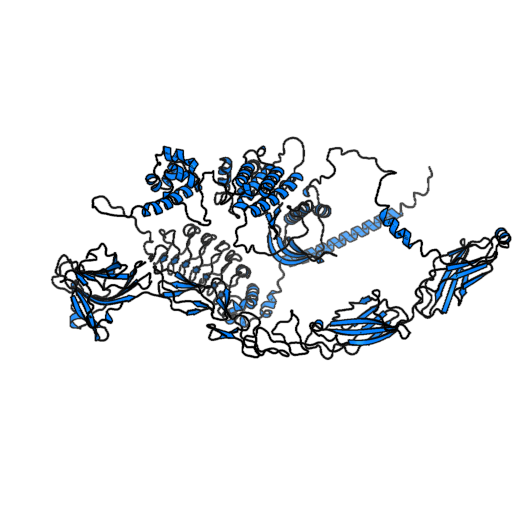1.219 1.00 25.39 553 TYR A C 1
ATOM 4276 O O . TYR A 1 553 ? -63.807 4.574 22.158 1.00 25.39 553 TYR A O 1
ATOM 4284 N N . THR A 1 554 ? -63.867 5.842 20.379 1.00 27.72 554 THR A N 1
ATOM 4285 C CA . THR A 1 554 ? -64.382 7.065 19.721 1.00 27.72 554 THR A CA 1
ATOM 4286 C C . THR A 1 554 ? -64.032 7.174 18.227 1.00 27.72 554 THR A C 1
ATOM 4288 O O . THR A 1 554 ? -62.871 6.982 17.875 1.00 27.72 554 THR A O 1
ATOM 4291 N N . ASP A 1 555 ? -64.956 7.649 17.381 1.00 28.22 555 ASP A N 1
ATOM 4292 C CA . ASP A 1 555 ? -64.602 8.296 16.101 1.00 28.22 555 ASP A CA 1
ATOM 4293 C C . ASP A 1 555 ? -65.673 9.312 15.648 1.00 28.22 555 ASP A C 1
ATOM 4295 O O . ASP A 1 555 ? -66.870 9.015 15.694 1.00 28.22 555 ASP A O 1
ATOM 4299 N N . LYS A 1 556 ? -65.218 10.513 15.255 1.00 26.70 556 LYS A N 1
ATOM 4300 C CA . LYS A 1 556 ? -65.886 11.555 14.442 1.00 26.70 556 LYS A CA 1
ATOM 4301 C C . LYS A 1 556 ? -65.081 12.866 14.493 1.00 26.70 556 LYS A C 1
ATOM 4303 O O . LYS A 1 556 ? -65.372 13.729 15.316 1.00 26.70 556 LYS A O 1
ATOM 4308 N N . LEU A 1 557 ? -64.135 13.044 13.565 1.00 30.00 557 LEU A N 1
ATOM 4309 C CA . LEU A 1 557 ? -64.161 14.175 12.610 1.00 30.00 557 LEU A CA 1
ATOM 4310 C C . LEU A 1 557 ? -63.133 13.982 11.475 1.00 30.00 557 LEU A C 1
ATOM 4312 O O . LEU A 1 557 ? -62.259 14.815 11.240 1.00 30.00 557 LEU A O 1
ATOM 4316 N N . GLN A 1 558 ? -63.271 12.895 10.714 1.00 29.66 558 GLN A N 1
ATOM 4317 C CA . GLN A 1 558 ? -62.697 12.828 9.370 1.00 29.66 558 GLN A CA 1
ATOM 4318 C C . GLN A 1 558 ? -63.489 13.725 8.406 1.00 29.66 558 GLN A C 1
ATOM 4320 O O . GLN A 1 558 ? -64.448 13.294 7.777 1.00 29.66 558 GLN A O 1
ATOM 4325 N N . HIS A 1 559 ? -63.044 14.970 8.265 1.00 29.62 559 HIS A N 1
ATOM 4326 C CA . HIS A 1 559 ? -63.204 15.795 7.065 1.00 29.62 559 HIS A CA 1
ATOM 4327 C C . HIS A 1 559 ? -61.954 16.690 7.027 1.00 29.62 559 HIS A C 1
ATOM 4329 O O . HIS A 1 559 ? -61.842 17.619 7.816 1.00 29.62 559 HIS A O 1
ATOM 4335 N N . TYR A 1 560 ? -60.926 16.374 6.233 1.00 26.69 560 TYR A N 1
ATOM 4336 C CA . TYR A 1 560 ? -60.920 16.861 4.848 1.00 26.69 560 TYR A CA 1
ATOM 4337 C C . TYR A 1 560 ? -60.142 16.020 3.812 1.00 26.69 560 TYR A C 1
ATOM 4339 O O . TYR A 1 560 ? -60.199 16.345 2.629 1.00 26.69 560 TYR A O 1
ATOM 4347 N N . THR A 1 561 ? -59.439 14.950 4.200 1.00 28.69 561 THR A N 1
ATOM 4348 C CA . THR A 1 561 ? -58.443 14.305 3.314 1.00 28.69 561 THR A CA 1
ATOM 4349 C C . THR A 1 561 ? -58.872 12.909 2.848 1.00 28.69 561 THR A C 1
ATOM 4351 O O . THR A 1 561 ? -58.419 11.893 3.367 1.00 28.69 561 THR A O 1
ATOM 4354 N N . SER A 1 562 ? -59.758 12.847 1.848 1.00 27.78 562 SER A N 1
ATOM 4355 C CA . SER A 1 562 ? -60.041 11.617 1.088 1.00 27.78 562 SER A CA 1
ATOM 4356 C C . SER A 1 562 ? -59.344 11.660 -0.271 1.00 27.78 562 SER A C 1
ATOM 4358 O O . SER A 1 562 ? -59.695 12.480 -1.114 1.00 27.78 562 SER A O 1
ATOM 4360 N N . GLY A 1 563 ? -58.381 10.759 -0.487 1.00 25.19 563 GLY A N 1
ATOM 4361 C CA . GLY A 1 563 ? -57.535 10.746 -1.686 1.00 25.19 563 GLY A CA 1
ATOM 4362 C C . GLY A 1 563 ? -56.690 9.476 -1.839 1.00 25.19 563 GLY A C 1
ATOM 4363 O O . GLY A 1 563 ? -55.477 9.566 -1.919 1.00 25.19 563 GLY A O 1
ATOM 4364 N N . HIS A 1 564 ? -57.335 8.303 -1.836 1.00 36.62 564 HIS A N 1
ATOM 4365 C CA . HIS A 1 564 ? -56.823 7.012 -2.341 1.00 36.62 564 HIS A CA 1
ATOM 4366 C C . HIS A 1 564 ? -55.306 6.715 -2.234 1.00 36.62 564 HIS A C 1
ATOM 4368 O O . HIS A 1 564 ? -54.595 6.816 -3.230 1.00 36.62 564 HIS A O 1
ATOM 4374 N N . MET A 1 565 ? -54.845 6.145 -1.113 1.00 26.36 565 MET A N 1
ATOM 4375 C CA . MET A 1 565 ? -53.670 5.251 -1.115 1.00 26.36 565 MET A CA 1
ATOM 4376 C C . MET A 1 565 ? -53.908 4.006 -0.250 1.00 26.36 565 MET A C 1
ATOM 4378 O O . MET A 1 565 ? -54.655 4.042 0.728 1.00 26.36 565 MET A O 1
ATOM 4382 N N . ALA A 1 566 ? -53.326 2.876 -0.662 1.00 30.31 566 ALA A N 1
ATOM 4383 C CA . ALA A 1 566 ? -53.563 1.565 -0.056 1.00 30.31 566 ALA A CA 1
ATOM 4384 C C . ALA A 1 566 ? -52.701 1.328 1.207 1.00 30.31 566 ALA A C 1
ATOM 4386 O O . ALA A 1 566 ? -51.600 1.878 1.307 1.00 30.31 566 ALA A O 1
ATOM 4387 N N . PRO A 1 567 ? -53.138 0.483 2.165 1.00 31.47 567 PRO A N 1
ATOM 4388 C CA . PRO A 1 567 ? -52.426 0.307 3.429 1.00 31.47 567 PRO A CA 1
ATOM 4389 C C . PRO A 1 567 ? -51.100 -0.440 3.226 1.00 31.47 567 PRO A C 1
ATOM 4391 O O . PRO A 1 567 ? -51.099 -1.598 2.812 1.00 31.47 567 PRO A O 1
ATOM 4394 N N . GLY A 1 568 ? -49.978 0.210 3.552 1.00 41.97 568 GLY A N 1
ATOM 4395 C CA . GLY A 1 568 ? -48.638 -0.396 3.546 1.00 41.97 568 GLY A CA 1
ATOM 4396 C C . GLY A 1 568 ? -47.575 0.339 2.722 1.00 41.97 568 GLY A C 1
ATOM 4397 O O . GLY A 1 568 ? -46.404 -0.026 2.800 1.00 41.97 568 GLY A O 1
ATOM 4398 N N . MET A 1 569 ? -47.943 1.372 1.961 1.00 35.91 569 MET A N 1
ATOM 4399 C CA . MET A 1 569 ? -46.994 2.176 1.185 1.00 35.91 569 MET A CA 1
ATOM 4400 C C . MET A 1 569 ? -46.439 3.326 2.044 1.00 35.91 569 MET A C 1
ATOM 4402 O O . MET A 1 569 ? -47.176 4.244 2.398 1.00 35.91 569 MET A O 1
ATOM 4406 N N . LYS A 1 570 ? -45.147 3.277 2.400 1.00 44.09 570 LYS A N 1
ATOM 4407 C CA . LYS A 1 570 ? -44.427 4.455 2.915 1.00 44.09 570 LYS A CA 1
ATOM 4408 C C . LYS A 1 570 ? -44.120 5.372 1.731 1.00 44.09 570 LYS A C 1
ATOM 4410 O O . LYS A 1 570 ? -43.525 4.916 0.761 1.00 44.09 570 LYS A O 1
ATOM 4415 N N . ILE A 1 571 ? -44.504 6.638 1.821 1.00 48.38 571 ILE A N 1
ATOM 4416 C CA . ILE A 1 571 ? -44.178 7.668 0.827 1.00 48.38 571 ILE A CA 1
ATOM 4417 C C . ILE A 1 571 ? -42.954 8.432 1.347 1.00 48.38 571 ILE A C 1
ATOM 4419 O O . ILE A 1 571 ? -42.862 8.678 2.550 1.00 48.38 571 ILE A O 1
ATOM 4423 N N . TYR A 1 572 ? -42.007 8.777 0.472 1.00 49.34 572 TYR A N 1
ATOM 4424 C CA . TYR A 1 572 ? -40.893 9.662 0.826 1.00 49.34 572 TYR A CA 1
ATOM 4425 C C . TYR A 1 572 ? -41.414 11.074 1.143 1.00 49.34 572 TYR A C 1
ATOM 4427 O O . TYR A 1 572 ? -42.237 11.604 0.397 1.00 49.34 572 TYR A O 1
ATOM 4435 N N . ILE A 1 573 ? -40.907 11.694 2.208 1.00 57.69 573 ILE A N 1
ATOM 4436 C CA . ILE A 1 573 ? -41.219 13.077 2.592 1.00 57.69 573 ILE A CA 1
ATOM 4437 C C . ILE A 1 573 ? -39.955 13.914 2.394 1.00 57.69 573 ILE A C 1
ATOM 4439 O O . ILE A 1 573 ? -38.901 13.587 2.940 1.00 57.69 573 ILE A O 1
ATOM 4443 N N . ASP A 1 574 ? -40.035 14.984 1.600 1.00 54.97 574 ASP A N 1
ATOM 4444 C CA . ASP A 1 574 ? -38.881 15.844 1.326 1.00 54.97 574 ASP A CA 1
ATOM 4445 C C . ASP A 1 574 ? -38.482 16.645 2.584 1.00 54.97 574 ASP A C 1
ATOM 4447 O O . ASP A 1 574 ? -39.257 17.495 3.020 1.00 54.97 574 ASP A O 1
ATOM 4451 N N . PRO A 1 575 ? -37.278 16.453 3.168 1.00 53.03 575 PRO A N 1
ATOM 4452 C CA . PRO A 1 575 ? -36.861 17.197 4.358 1.00 53.03 575 PRO A CA 1
ATOM 4453 C C . PRO A 1 575 ? -36.817 18.719 4.162 1.00 53.03 575 PRO A C 1
ATOM 4455 O O . PRO A 1 575 ? -36.822 19.457 5.145 1.00 53.03 575 PRO A O 1
ATOM 4458 N N . PHE A 1 576 ? -36.793 19.211 2.916 1.00 53.44 576 PHE A N 1
ATOM 4459 C CA . PHE A 1 576 ? -36.880 20.641 2.612 1.00 53.44 576 PHE A CA 1
ATOM 4460 C C . PHE A 1 576 ? -38.283 21.248 2.829 1.00 53.44 576 PHE A C 1
ATOM 4462 O O . PHE A 1 576 ? -38.425 22.461 2.681 1.00 53.44 576 PHE A O 1
ATOM 4469 N N . THR A 1 577 ? -39.308 20.466 3.207 1.00 51.41 577 THR A N 1
ATOM 4470 C CA . THR A 1 577 ? -40.611 21.008 3.650 1.00 51.41 577 THR A CA 1
ATOM 4471 C C . THR A 1 577 ? -40.605 21.525 5.093 1.00 51.41 577 THR A C 1
ATOM 4473 O O . THR A 1 577 ? -41.578 22.149 5.507 1.00 51.41 577 THR A O 1
ATOM 4476 N N . TYR A 1 578 ? -39.540 21.275 5.863 1.00 46.47 578 TYR A N 1
ATOM 4477 C CA . TYR A 1 578 ? -39.385 21.743 7.245 1.00 46.47 578 TYR A CA 1
ATOM 4478 C C . TYR A 1 578 ? -38.570 23.044 7.283 1.00 46.47 578 TYR A C 1
ATOM 4480 O O . TYR A 1 578 ? -37.521 23.144 6.645 1.00 46.47 578 TYR A O 1
ATOM 4488 N N . GLU A 1 579 ? -39.013 24.034 8.067 1.00 46.69 579 GLU A N 1
ATOM 4489 C CA . GLU A 1 579 ? -38.275 25.299 8.235 1.00 46.69 579 GLU A CA 1
ATOM 4490 C C . GLU A 1 579 ? -36.976 25.123 9.052 1.00 46.69 579 GLU A C 1
ATOM 4492 O O . GLU A 1 579 ? -35.993 25.825 8.802 1.00 46.69 579 GLU A O 1
ATOM 4497 N N . ASP A 1 580 ? -36.936 24.158 9.983 1.00 51.88 580 ASP A N 1
ATOM 4498 C CA . ASP A 1 580 ? -35.737 23.762 10.734 1.00 51.88 580 ASP A CA 1
ATOM 4499 C C . ASP A 1 580 ? -35.273 22.334 10.361 1.00 51.88 580 ASP A C 1
ATOM 4501 O O . ASP A 1 580 ? -35.914 21.353 10.747 1.00 51.88 580 ASP A O 1
ATOM 4505 N N . PRO A 1 581 ? -34.108 22.164 9.702 1.00 50.84 581 PRO A N 1
ATOM 4506 C CA . PRO A 1 581 ? -33.543 20.846 9.397 1.00 50.84 581 PRO A CA 1
ATOM 4507 C C . PRO A 1 581 ? -33.284 19.955 10.622 1.00 50.84 581 PRO A C 1
ATOM 4509 O O . PRO A 1 581 ? -33.189 18.739 10.476 1.00 50.84 581 PRO A O 1
ATOM 4512 N N . ASN A 1 582 ? -33.165 20.519 11.831 1.00 53.72 582 ASN A N 1
ATOM 4513 C CA . ASN A 1 582 ? -33.004 19.720 13.051 1.00 53.72 582 ASN A CA 1
ATOM 4514 C C . ASN A 1 582 ? -34.333 19.068 13.494 1.00 53.72 582 ASN A C 1
ATOM 4516 O O . ASN A 1 582 ? -34.321 18.114 14.267 1.00 53.72 582 ASN A O 1
ATOM 4520 N N . GLU A 1 583 ? -35.490 19.554 13.034 1.00 58.38 583 GLU A N 1
ATOM 4521 C CA . GLU A 1 583 ? -36.795 18.909 13.237 1.00 58.38 583 GLU A CA 1
ATOM 4522 C C . GLU A 1 583 ? -36.931 17.655 12.362 1.00 58.38 583 GLU A C 1
ATOM 4524 O O . GLU A 1 583 ? -37.140 16.570 12.903 1.00 58.38 583 GLU A O 1
ATOM 4529 N N . ALA A 1 584 ? -36.629 17.761 11.063 1.00 55.09 584 ALA A N 1
ATOM 4530 C CA . ALA A 1 584 ? -36.615 16.622 10.139 1.00 55.09 584 ALA A CA 1
ATOM 4531 C C . ALA A 1 584 ? -35.673 15.483 10.592 1.00 55.09 584 ALA A C 1
ATOM 4533 O O . ALA A 1 584 ? -36.043 14.310 10.535 1.00 55.09 584 ALA A O 1
ATOM 4534 N N . VAL A 1 585 ? -34.481 15.801 11.119 1.00 53.53 585 VAL A N 1
ATOM 4535 C CA . VAL A 1 585 ? -33.557 14.782 11.662 1.00 53.53 585 VAL A CA 1
ATOM 4536 C C . VAL A 1 585 ? -34.158 14.036 12.860 1.00 53.53 585 VAL A C 1
ATOM 4538 O O . VAL A 1 585 ? -33.942 12.833 12.980 1.00 53.53 585 VAL A O 1
ATOM 4541 N N . ARG A 1 586 ? -34.924 14.707 13.733 1.00 59.78 586 ARG A N 1
ATOM 4542 C CA . ARG A 1 586 ? -35.558 14.078 14.911 1.00 59.78 586 ARG A CA 1
ATOM 4543 C C . ARG A 1 586 ? -36.757 13.198 14.552 1.00 59.78 586 ARG A C 1
ATOM 4545 O O . ARG A 1 586 ? -37.075 12.290 15.315 1.00 59.78 586 ARG A O 1
ATOM 4552 N N . GLU A 1 587 ? -37.410 13.464 13.423 1.00 54.44 587 GLU A N 1
ATOM 4553 C CA . GLU A 1 587 ? -38.552 12.680 12.941 1.00 54.44 587 GLU A CA 1
ATOM 4554 C C . GLU A 1 587 ? -38.120 11.477 12.082 1.00 54.44 587 GLU A C 1
ATOM 4556 O O . GLU A 1 587 ? -38.695 10.394 12.204 1.00 54.44 587 GLU A O 1
ATOM 4561 N N . PHE A 1 588 ? -37.072 11.629 11.261 1.00 55.69 588 PHE A N 1
ATOM 4562 C CA . PHE A 1 588 ? -36.660 10.614 10.280 1.00 55.69 588 PHE A CA 1
ATOM 4563 C C . PHE A 1 588 ? -35.365 9.857 10.611 1.00 55.69 588 PHE A C 1
ATOM 4565 O O . PHE A 1 588 ? -35.086 8.848 9.965 1.00 55.69 588 PHE A O 1
ATOM 4572 N N . ALA A 1 589 ? -34.569 10.288 11.596 1.00 54.94 589 ALA A N 1
ATOM 4573 C CA . ALA A 1 589 ? -33.310 9.636 11.965 1.00 54.94 589 ALA A CA 1
ATOM 4574 C C . ALA A 1 589 ? -33.164 9.438 13.485 1.00 54.94 589 ALA A C 1
ATOM 4576 O O . ALA A 1 589 ? -33.826 10.072 14.303 1.00 54.94 589 ALA A O 1
ATOM 4577 N N . LYS A 1 590 ? -32.278 8.516 13.881 1.00 55.97 590 LYS A N 1
ATOM 4578 C CA . LYS A 1 590 ? -32.025 8.181 15.287 1.00 55.97 590 LYS A CA 1
ATOM 4579 C C . LYS A 1 590 ? -30.715 8.800 15.766 1.00 55.97 590 LYS A C 1
ATOM 4581 O O . LYS A 1 590 ? -29.644 8.397 15.320 1.00 55.97 590 LYS A O 1
ATOM 4586 N N . GLU A 1 591 ? -30.805 9.729 16.710 1.00 52.44 591 GLU A N 1
ATOM 4587 C CA . GLU A 1 591 ? -29.638 10.346 17.347 1.00 52.44 591 GLU A CA 1
ATOM 4588 C C . GLU A 1 591 ? -28.881 9.333 18.236 1.00 52.44 591 GLU A C 1
ATOM 4590 O O . GLU A 1 591 ? -29.485 8.487 18.905 1.00 52.44 591 GLU A O 1
ATOM 4595 N N . ILE A 1 592 ? -27.544 9.387 18.209 1.00 61.31 592 ILE A N 1
ATOM 4596 C CA . ILE A 1 592 ? -26.644 8.475 18.933 1.00 61.31 592 ILE A CA 1
ATOM 4597 C C . ILE A 1 592 ? -25.668 9.311 19.763 1.00 61.31 592 ILE A C 1
ATOM 4599 O O . ILE A 1 592 ? -25.017 10.212 19.240 1.00 61.31 592 ILE A O 1
ATOM 4603 N N . ASP A 1 593 ? -25.544 8.983 21.050 1.00 54.28 593 ASP A N 1
ATOM 4604 C CA . ASP A 1 593 ? -24.646 9.679 21.972 1.00 54.28 593 ASP A CA 1
ATOM 4605 C C . ASP A 1 593 ? -23.163 9.465 21.610 1.00 54.28 593 ASP A C 1
ATOM 4607 O O . ASP A 1 593 ? -22.730 8.346 21.315 1.00 54.28 593 ASP A O 1
ATOM 4611 N N . VAL A 1 594 ? -22.368 10.537 21.677 1.00 52.59 594 VAL A N 1
ATOM 4612 C CA . VAL A 1 594 ? -20.942 10.546 21.304 1.00 52.59 594 VAL A CA 1
ATOM 4613 C C . VAL A 1 594 ? -20.114 9.560 22.138 1.00 52.59 594 VAL A C 1
ATOM 4615 O O . VAL A 1 594 ? -19.173 8.968 21.617 1.00 52.59 594 VAL A O 1
ATOM 4618 N N . SER A 1 595 ? -20.479 9.300 23.399 1.00 55.56 595 SER A N 1
ATOM 4619 C CA . SER A 1 595 ? -19.802 8.304 24.248 1.00 55.56 595 SER A CA 1
ATOM 4620 C C . SER A 1 595 ? -19.942 6.861 23.745 1.00 55.56 595 SER A C 1
ATOM 4622 O O . SER A 1 595 ? -19.140 6.001 24.113 1.00 55.56 595 SER A O 1
ATOM 4624 N N . CYS A 1 596 ? -20.918 6.586 22.872 1.00 57.28 596 CYS A N 1
ATOM 4625 C CA . CYS A 1 596 ? -21.095 5.279 22.240 1.00 57.28 596 CYS A CA 1
ATOM 4626 C C . CYS A 1 596 ? -20.176 5.069 21.023 1.00 57.28 596 CYS A C 1
ATOM 4628 O O . CYS A 1 596 ? -20.182 3.972 20.463 1.00 57.28 596 CYS A O 1
ATOM 4630 N N . VAL A 1 597 ? -19.419 6.087 20.589 1.00 61.75 597 VAL A N 1
ATOM 4631 C CA . VAL A 1 597 ? -18.661 6.097 19.327 1.00 61.75 597 VAL A CA 1
ATOM 4632 C C . VAL A 1 597 ? -17.180 6.407 19.570 1.00 61.75 597 VAL A C 1
ATOM 4634 O O . VAL A 1 597 ? -16.826 7.460 20.094 1.00 61.75 597 VAL A O 1
ATOM 4637 N N . LYS A 1 598 ? -16.285 5.519 19.125 1.00 70.69 598 LYS A N 1
ATOM 4638 C CA . LYS A 1 598 ? -14.827 5.694 19.211 1.00 70.69 598 LYS A CA 1
ATOM 4639 C C . LYS A 1 598 ? -14.210 5.805 17.817 1.00 70.69 598 LYS A C 1
ATOM 4641 O O . LYS A 1 598 ? -14.135 4.808 17.109 1.00 70.69 598 LYS A O 1
ATOM 4646 N N . ILE A 1 599 ? -13.730 6.989 17.443 1.00 69.88 599 ILE A N 1
ATOM 4647 C CA . ILE A 1 599 ? -13.005 7.223 16.180 1.00 69.88 599 ILE A CA 1
ATOM 4648 C C . ILE A 1 599 ? -11.593 6.608 16.257 1.00 69.88 599 ILE A C 1
ATOM 4650 O O . ILE A 1 599 ? -10.909 6.769 17.265 1.00 69.88 599 ILE A O 1
ATOM 4654 N N . GLU A 1 600 ? -11.151 5.926 15.194 1.00 63.56 600 GLU A N 1
ATOM 4655 C CA . GLU A 1 600 ? -9.833 5.272 15.106 1.00 63.56 600 GLU A CA 1
ATOM 4656 C C . GLU A 1 600 ? -8.922 5.860 14.015 1.00 63.56 600 GLU A C 1
ATOM 4658 O O . GLU A 1 600 ? -7.778 6.204 14.301 1.00 63.56 600 GLU A O 1
ATOM 4663 N N . GLN A 1 601 ? -9.389 5.972 12.764 1.00 52.41 601 GLN A N 1
ATOM 4664 C CA . GLN A 1 601 ? -8.559 6.426 11.634 1.00 52.41 601 GLN A CA 1
ATOM 4665 C C . GLN A 1 601 ? -9.402 7.106 10.547 1.00 52.41 601 GLN A C 1
ATOM 4667 O O . GLN A 1 601 ? -10.448 6.582 10.178 1.00 52.41 601 GLN A O 1
ATOM 4672 N N . VAL A 1 602 ? -8.924 8.206 9.954 1.00 54.38 602 VAL A N 1
ATOM 4673 C CA . VAL A 1 602 ? -9.517 8.783 8.729 1.00 54.38 602 VAL A CA 1
ATOM 4674 C C . VAL A 1 602 ? -9.345 7.806 7.554 1.00 54.38 602 VAL A C 1
ATOM 4676 O O . VAL A 1 602 ? -8.230 7.391 7.243 1.00 54.38 602 VAL A O 1
ATOM 4679 N N . ILE A 1 603 ? -10.450 7.430 6.906 1.00 45.84 603 ILE A N 1
ATOM 4680 C CA . ILE A 1 603 ? -10.505 6.508 5.755 1.00 45.84 603 ILE A CA 1
ATOM 4681 C C . ILE A 1 603 ? -10.803 7.208 4.421 1.00 45.84 603 ILE A C 1
ATOM 4683 O O . ILE A 1 603 ? -10.615 6.604 3.369 1.00 45.84 603 ILE A O 1
ATOM 4687 N N . GLY A 1 604 ? -11.227 8.473 4.442 1.00 45.09 604 GLY A N 1
ATOM 4688 C CA . GLY A 1 604 ? -11.408 9.290 3.243 1.00 45.09 604 GLY A CA 1
ATOM 4689 C C . GLY A 1 604 ? -11.845 10.718 3.568 1.00 45.09 604 GLY A C 1
ATOM 4690 O O . GLY A 1 604 ? -12.197 11.024 4.706 1.00 45.09 604 GLY A O 1
ATOM 4691 N N . ALA A 1 605 ? -11.848 11.596 2.566 1.00 46.97 605 ALA A N 1
ATOM 4692 C CA . ALA A 1 605 ? -12.345 12.965 2.683 1.00 46.97 605 ALA A CA 1
ATOM 4693 C C . ALA A 1 605 ? -13.379 13.240 1.584 1.00 46.97 605 ALA A C 1
ATOM 4695 O O . ALA A 1 605 ? -13.100 13.039 0.405 1.00 46.97 605 ALA A O 1
ATOM 4696 N N . GLY A 1 606 ? -14.566 13.701 1.981 1.00 49.16 606 GLY A N 1
ATOM 4697 C CA . GLY A 1 606 ? -15.665 14.066 1.087 1.00 49.16 606 GLY A CA 1
ATOM 4698 C C . GLY A 1 606 ? -15.992 15.562 1.124 1.00 49.16 606 GLY A C 1
ATOM 4699 O O . GLY A 1 606 ? -15.320 16.357 1.796 1.00 49.16 606 GLY A O 1
ATOM 4700 N N . GLU A 1 607 ? -17.062 15.936 0.418 1.00 45.72 607 GLU A N 1
ATOM 4701 C CA . GLU A 1 607 ? -17.527 17.325 0.271 1.00 45.72 607 GLU A CA 1
ATOM 4702 C C . GLU A 1 607 ? -17.802 18.004 1.626 1.00 45.72 607 GLU A C 1
ATOM 4704 O O . GLU A 1 607 ? -17.326 19.112 1.878 1.00 45.72 607 GLU A O 1
ATOM 4709 N N . PHE A 1 608 ? -18.481 17.303 2.539 1.00 46.00 608 PHE A N 1
ATOM 4710 C CA . PHE A 1 608 ? -18.900 17.842 3.842 1.00 46.00 608 PHE A CA 1
ATOM 4711 C C . PHE A 1 608 ? -17.856 17.677 4.959 1.00 46.00 608 PHE A C 1
ATOM 4713 O O . PHE A 1 608 ? -17.854 18.443 5.925 1.00 46.00 608 PHE A O 1
ATOM 4720 N N . GLY A 1 609 ? -16.926 16.726 4.825 1.00 56.69 609 GLY A N 1
ATOM 4721 C CA . GLY A 1 609 ? -15.867 16.552 5.813 1.00 56.69 609 GLY A CA 1
ATOM 4722 C C . GLY A 1 609 ? -15.049 15.275 5.702 1.00 56.69 609 GLY A C 1
ATOM 4723 O O . GLY A 1 609 ? -14.832 14.767 4.602 1.00 56.69 609 GLY A O 1
ATOM 4724 N N . GLU A 1 610 ? -14.523 14.817 6.832 1.00 59.59 610 GLU A N 1
ATOM 4725 C CA . GLU A 1 610 ? -13.715 13.600 6.917 1.00 59.59 610 GLU A CA 1
ATOM 4726 C C . GLU A 1 610 ? -14.616 12.393 7.193 1.00 59.59 610 GLU A C 1
ATOM 4728 O O . GLU A 1 610 ? -15.640 12.489 7.870 1.00 59.59 610 GLU A O 1
ATOM 4733 N N . VAL A 1 611 ? -14.253 11.245 6.632 1.00 58.00 611 VAL A N 1
ATOM 4734 C CA . VAL A 1 611 ? -14.890 9.963 6.924 1.00 58.00 611 VAL A CA 1
ATOM 4735 C C . VAL A 1 611 ? -13.880 9.141 7.700 1.00 58.00 611 VAL A C 1
ATOM 4737 O O . VAL A 1 611 ? -12.789 8.875 7.195 1.00 58.00 611 VAL A O 1
ATOM 4740 N N . CYS A 1 612 ? -14.233 8.724 8.910 1.00 58.12 612 CYS A N 1
ATOM 4741 C CA . CYS A 1 612 ? -13.348 7.984 9.802 1.00 58.12 612 CYS A CA 1
ATOM 4742 C C . CYS A 1 612 ? -13.883 6.578 10.086 1.00 58.12 612 CYS A C 1
ATOM 4744 O O . CYS A 1 612 ? -15.072 6.398 10.312 1.00 58.12 612 CYS A O 1
ATOM 4746 N N . SER A 1 613 ? -13.007 5.580 10.131 1.00 62.38 613 SER A N 1
ATOM 4747 C CA . SER A 1 613 ? -13.291 4.288 10.758 1.00 62.38 613 SER A CA 1
ATOM 4748 C C . SER A 1 613 ? -13.356 4.463 12.274 1.00 62.38 613 SER A C 1
ATOM 4750 O O . SER A 1 613 ? -12.545 5.200 12.842 1.00 62.38 613 SER A O 1
ATOM 4752 N N . GLY A 1 614 ? -14.277 3.764 12.930 1.00 67.88 614 GLY A N 1
ATOM 4753 C CA . GLY A 1 614 ? -14.382 3.722 14.385 1.00 67.88 614 GLY A CA 1
ATOM 4754 C C . GLY A 1 614 ? -15.354 2.655 14.883 1.00 67.88 614 GLY A C 1
ATOM 4755 O O . GLY A 1 614 ? -16.043 2.029 14.084 1.00 67.88 614 GLY A O 1
ATOM 4756 N N . ASN A 1 615 ? -15.434 2.450 16.196 1.00 70.88 615 ASN A N 1
ATOM 4757 C CA . ASN A 1 615 ? -16.316 1.450 16.806 1.00 70.88 615 ASN A CA 1
ATOM 4758 C C . ASN A 1 615 ? -17.555 2.101 17.432 1.00 70.88 615 ASN A C 1
ATOM 4760 O O . ASN A 1 615 ? -17.446 3.098 18.146 1.00 70.88 615 ASN A O 1
ATOM 4764 N N . LEU A 1 616 ? -18.724 1.507 17.194 1.00 70.00 616 LEU A N 1
ATOM 4765 C CA . LEU A 1 616 ? -20.006 1.842 17.810 1.00 70.00 616 LEU A CA 1
ATOM 4766 C C . LEU A 1 616 ? -20.378 0.766 18.838 1.00 70.00 616 LEU A C 1
ATOM 4768 O O . LEU A 1 616 ? -20.486 -0.418 18.508 1.00 70.00 616 LEU A O 1
ATOM 4772 N N . ARG A 1 617 ? -20.637 1.180 20.080 1.00 70.75 617 ARG A N 1
ATOM 4773 C CA . ARG A 1 617 ? -21.029 0.301 21.188 1.00 70.75 617 ARG A CA 1
ATOM 4774 C C . ARG A 1 617 ? -22.371 0.736 21.778 1.00 70.75 617 ARG A C 1
ATOM 4776 O O . ARG A 1 617 ? -22.432 1.554 22.689 1.00 70.75 617 ARG A O 1
ATOM 4783 N N . LEU A 1 618 ? -23.453 0.151 21.267 1.00 62.12 618 LEU A N 1
ATOM 4784 C CA . LEU A 1 618 ? -24.812 0.384 21.770 1.00 62.12 618 LEU A CA 1
ATOM 4785 C C . LEU A 1 618 ? -25.122 -0.499 23.001 1.00 62.12 618 LEU A C 1
ATOM 4787 O O . LEU A 1 618 ? -24.694 -1.658 23.034 1.00 62.12 618 LEU A O 1
ATOM 4791 N N . PRO A 1 619 ? -25.910 -0.019 23.986 1.00 60.66 619 PRO A N 1
ATOM 4792 C CA . PRO A 1 619 ? -26.299 -0.811 25.154 1.00 60.66 619 PRO A CA 1
ATOM 4793 C C . PRO A 1 619 ? -26.953 -2.149 24.770 1.00 60.66 619 PRO A C 1
ATOM 4795 O O . PRO A 1 619 ? -27.916 -2.189 24.007 1.00 60.66 619 PRO A O 1
ATOM 4798 N N . GLY A 1 620 ? -26.419 -3.257 25.291 1.00 54.50 620 GLY A N 1
ATOM 4799 C CA . GLY A 1 620 ? -26.945 -4.609 25.056 1.00 54.50 620 GLY A CA 1
ATOM 4800 C C . GLY A 1 620 ? -26.638 -5.235 23.685 1.00 54.50 620 GLY A C 1
ATOM 4801 O O . GLY A 1 620 ? -26.974 -6.401 23.481 1.00 54.50 620 GLY A O 1
ATOM 4802 N N . LYS A 1 621 ? -25.977 -4.526 22.757 1.00 59.03 621 LYS A N 1
ATOM 4803 C CA . LYS A 1 621 ? -25.474 -5.092 21.489 1.00 59.03 621 LYS A CA 1
ATOM 4804 C C . LYS A 1 621 ? -23.953 -5.321 21.556 1.00 59.03 621 LYS A C 1
ATOM 4806 O O . LYS A 1 621 ? -23.260 -4.765 22.407 1.00 59.03 621 LYS A O 1
ATOM 4811 N N . ARG A 1 622 ? -23.428 -6.170 20.662 1.00 57.75 622 ARG A N 1
ATOM 4812 C CA . ARG A 1 622 ? -21.973 -6.303 20.444 1.00 57.75 622 ARG A CA 1
ATOM 4813 C C . ARG A 1 622 ? -21.427 -5.026 19.798 1.00 57.75 622 ARG A C 1
ATOM 4815 O O . ARG A 1 622 ? -22.178 -4.308 19.146 1.00 57.75 622 ARG A O 1
ATOM 4822 N N . GLU A 1 623 ? -20.138 -4.768 19.986 1.00 60.09 623 GLU A N 1
ATOM 4823 C CA . GLU A 1 623 ? -19.419 -3.665 19.339 1.00 60.09 623 GLU A CA 1
ATOM 4824 C C . GLU A 1 623 ? -19.371 -3.875 17.814 1.00 60.09 623 GLU A C 1
ATOM 4826 O O . GLU A 1 623 ? -19.182 -5.001 17.345 1.00 60.09 623 GLU A O 1
ATOM 4831 N N . ILE A 1 624 ? -19.610 -2.807 17.048 1.00 55.41 624 ILE A N 1
ATOM 4832 C CA . ILE A 1 624 ? -19.758 -2.830 15.585 1.00 55.41 624 ILE A CA 1
ATOM 4833 C C . ILE A 1 624 ? -18.796 -1.803 14.984 1.00 55.41 624 ILE A C 1
ATOM 4835 O O . ILE A 1 624 ? -18.800 -0.651 15.411 1.00 55.41 624 ILE A O 1
ATOM 4839 N N . LEU A 1 625 ? -18.002 -2.182 13.978 1.00 52.47 625 LEU A N 1
ATOM 4840 C CA . LEU A 1 625 ? -17.196 -1.211 13.232 1.00 52.47 625 LEU A CA 1
ATOM 4841 C C . LEU A 1 625 ? -18.102 -0.374 12.316 1.00 52.47 625 LEU A C 1
ATOM 4843 O O . LEU A 1 625 ? -18.941 -0.914 11.590 1.00 52.47 625 LEU A O 1
ATOM 4847 N N . VAL A 1 626 ? -17.913 0.941 12.342 1.00 54.97 626 VAL A N 1
ATOM 4848 C CA . VAL A 1 626 ? -18.707 1.934 11.620 1.00 54.97 626 VAL A CA 1
ATOM 4849 C C . VAL A 1 626 ? -17.819 2.938 10.883 1.00 54.97 626 VAL A C 1
ATOM 4851 O O . VAL A 1 626 ? -16.701 3.241 11.302 1.00 54.97 626 VAL A O 1
ATOM 4854 N N . ALA A 1 627 ? -18.346 3.488 9.790 1.00 57.41 627 ALA A N 1
ATOM 4855 C CA . ALA A 1 627 ? -17.807 4.680 9.150 1.00 57.41 627 ALA A CA 1
ATOM 4856 C C . ALA A 1 627 ? -18.534 5.918 9.699 1.00 57.41 627 ALA A C 1
ATOM 4858 O O . ALA A 1 627 ? -19.763 5.967 9.723 1.00 57.41 627 ALA A O 1
ATOM 4859 N N . ILE A 1 628 ? -17.769 6.909 10.142 1.00 60.06 628 ILE A N 1
ATOM 4860 C CA . ILE A 1 628 ? -18.218 8.098 10.864 1.00 60.06 628 ILE A CA 1
ATOM 4861 C C . ILE A 1 628 ? -17.927 9.302 9.966 1.00 60.06 628 ILE A C 1
ATOM 4863 O O . ILE A 1 628 ? -16.772 9.698 9.817 1.00 60.06 628 ILE A O 1
ATOM 4867 N N . LYS A 1 629 ? -18.963 9.860 9.334 1.00 64.19 629 LYS A N 1
ATOM 4868 C CA . LYS A 1 629 ? -18.873 11.074 8.506 1.00 64.19 629 LYS A CA 1
ATOM 4869 C C . LYS A 1 629 ? -18.959 12.290 9.434 1.00 64.19 629 LYS A C 1
ATOM 4871 O O . LYS A 1 629 ? -20.004 12.514 10.039 1.00 64.19 629 LYS A O 1
ATOM 4876 N N . THR A 1 630 ? -17.877 13.049 9.584 1.00 58.66 630 THR A N 1
ATOM 4877 C CA . THR A 1 630 ? -17.818 14.237 10.452 1.00 58.66 630 THR A CA 1
ATOM 4878 C C . THR A 1 630 ? -17.839 15.519 9.622 1.00 58.66 630 THR A C 1
ATOM 4880 O O . THR A 1 630 ? -17.354 15.545 8.493 1.00 58.66 630 THR A O 1
ATOM 4883 N N . LEU A 1 631 ? -18.399 16.603 10.167 1.00 54.44 631 LEU A N 1
ATOM 4884 C CA . LEU A 1 631 ? -18.310 17.937 9.560 1.00 54.44 631 LEU A CA 1
ATOM 4885 C C . LEU A 1 631 ? -16.935 18.563 9.853 1.00 54.44 631 LEU A C 1
ATOM 4887 O O . LEU A 1 631 ? -16.482 18.558 10.998 1.00 54.44 631 LEU A O 1
ATOM 4891 N N . LYS A 1 632 ? -16.287 19.139 8.829 1.00 52.50 632 LYS A N 1
ATOM 4892 C CA . LYS A 1 632 ? -15.005 19.866 8.971 1.00 52.50 632 LYS A CA 1
ATOM 4893 C C . LYS A 1 632 ? -15.130 21.067 9.916 1.00 52.50 632 LYS A C 1
ATOM 4895 O O . LYS A 1 632 ? -16.130 21.783 9.886 1.00 52.50 632 LYS A O 1
ATOM 4900 N N . SER A 1 633 ? -14.088 21.347 10.698 1.00 49.66 633 SER A N 1
ATOM 4901 C CA . SER A 1 633 ? -14.001 22.579 11.491 1.00 49.66 633 SER A CA 1
ATOM 4902 C C . SER A 1 633 ? -14.077 23.817 10.583 1.00 49.66 633 SER A C 1
ATOM 4904 O O . SER A 1 633 ? -13.370 23.910 9.582 1.00 49.66 633 SER A O 1
ATOM 4906 N N . GLY A 1 634 ? -14.961 24.764 10.916 1.00 50.03 634 GLY A N 1
ATOM 4907 C CA . GLY A 1 634 ? -15.210 25.949 10.084 1.00 50.03 634 GLY A CA 1
ATOM 4908 C C . GLY A 1 634 ? -16.172 25.733 8.905 1.00 50.03 634 GLY A C 1
ATOM 4909 O O . GLY A 1 634 ? -16.112 26.486 7.936 1.00 50.03 634 GLY A O 1
ATOM 4910 N N . TYR A 1 635 ? -17.049 24.723 8.964 1.00 50.19 635 TYR A N 1
ATOM 4911 C CA . TYR A 1 635 ? -18.135 24.547 7.992 1.00 50.19 635 TYR A CA 1
ATOM 4912 C C . TYR A 1 635 ? -19.033 25.797 7.882 1.00 50.19 635 TYR A C 1
ATOM 4914 O O . TYR A 1 635 ? -19.259 26.517 8.854 1.00 50.19 635 TYR A O 1
ATOM 4922 N N . THR A 1 636 ? -19.604 26.032 6.700 1.00 62.62 636 THR A N 1
ATOM 4923 C CA . THR A 1 636 ? -20.630 27.072 6.498 1.00 62.62 636 THR A CA 1
ATOM 4924 C C . THR A 1 636 ? -22.022 26.582 6.909 1.00 62.62 636 THR A C 1
ATOM 4926 O O . THR A 1 636 ? -22.319 25.390 6.809 1.00 62.62 636 THR A O 1
ATOM 4929 N N . ASP A 1 637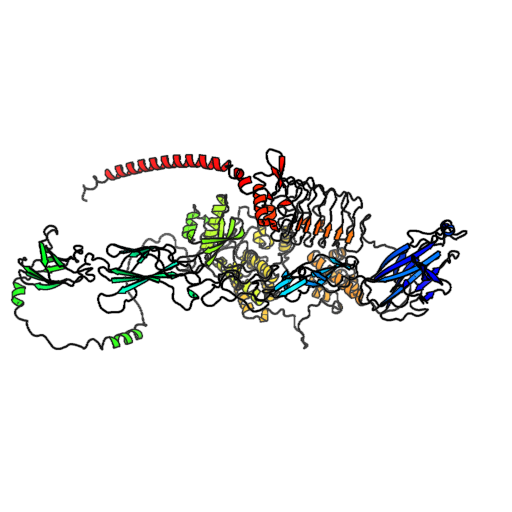 ? -22.932 27.494 7.271 1.00 57.50 637 ASP A N 1
ATOM 4930 C CA . ASP A 1 637 ? -24.338 27.145 7.555 1.00 57.50 637 ASP A CA 1
ATOM 4931 C C . ASP A 1 637 ? -25.019 26.408 6.395 1.00 57.50 637 ASP A C 1
ATOM 4933 O O . ASP A 1 637 ? -25.899 25.577 6.612 1.00 57.50 637 ASP A O 1
ATOM 4937 N N . LYS A 1 638 ? -24.598 26.686 5.154 1.00 56.31 638 LYS A N 1
ATOM 4938 C CA . LYS A 1 638 ? -25.060 25.946 3.980 1.00 56.31 638 LYS A CA 1
ATOM 4939 C C . LYS A 1 638 ? -24.608 24.482 4.049 1.00 56.31 638 LYS A C 1
ATOM 4941 O O . LYS A 1 638 ? -25.456 23.603 4.032 1.00 56.31 638 LYS A O 1
ATOM 4946 N N . GLN A 1 639 ? -23.310 24.225 4.235 1.00 53.00 639 GLN A N 1
ATOM 4947 C CA . GLN A 1 639 ? -22.770 22.862 4.356 1.00 53.00 639 GLN A CA 1
ATOM 4948 C C . GLN A 1 639 ? -23.357 22.091 5.546 1.00 53.00 639 GLN A C 1
ATOM 4950 O O . GLN A 1 639 ? -23.573 20.887 5.433 1.00 53.00 639 GLN A O 1
ATOM 4955 N N . ARG A 1 640 ? -23.663 22.765 6.666 1.00 61.66 640 ARG A N 1
ATOM 4956 C CA . ARG A 1 640 ? -24.377 22.143 7.794 1.00 61.66 640 ARG A CA 1
ATOM 4957 C C . ARG A 1 640 ? -25.790 21.708 7.400 1.00 61.66 640 ARG A C 1
ATOM 4959 O O . ARG A 1 640 ? -26.182 20.594 7.730 1.00 61.66 640 ARG A O 1
ATOM 4966 N N . ARG A 1 641 ? -26.554 22.563 6.708 1.00 61.53 641 ARG A N 1
ATOM 4967 C CA . ARG A 1 641 ? -27.906 22.219 6.232 1.00 61.53 641 ARG A CA 1
ATOM 4968 C C . ARG A 1 641 ? -27.880 21.106 5.188 1.00 61.53 641 ARG A C 1
ATOM 4970 O O . ARG A 1 641 ? -28.673 20.179 5.299 1.00 61.53 641 ARG A O 1
ATOM 4977 N N . ASP A 1 642 ? -26.947 21.165 4.241 1.00 59.72 642 ASP A N 1
ATOM 4978 C CA . ASP A 1 642 ? -26.778 20.148 3.199 1.00 59.72 642 ASP A CA 1
ATOM 4979 C C . ASP A 1 642 ? -26.448 18.768 3.831 1.00 59.72 642 ASP A C 1
ATOM 4981 O O . ASP A 1 642 ? -27.075 17.767 3.493 1.00 59.72 642 ASP A O 1
ATOM 4985 N N . PHE A 1 643 ? -25.570 18.724 4.846 1.00 62.62 643 PHE A N 1
ATOM 4986 C CA . PHE A 1 643 ? -25.234 17.509 5.611 1.00 62.62 643 PHE A CA 1
ATOM 4987 C C . PHE A 1 643 ? -26.407 16.946 6.440 1.00 62.62 643 PHE A C 1
ATOM 4989 O O . PHE A 1 643 ? -26.632 15.735 6.453 1.00 62.62 643 PHE A O 1
ATOM 4996 N N . LEU A 1 644 ? -27.173 17.802 7.130 1.00 63.25 644 LEU A N 1
ATOM 4997 C CA . LEU A 1 644 ? -28.353 17.371 7.900 1.00 63.25 644 LEU A CA 1
ATOM 4998 C C . LEU A 1 644 ? -29.500 16.905 6.985 1.00 63.25 644 LEU A C 1
ATOM 5000 O O . LEU A 1 644 ? -30.233 15.980 7.339 1.00 63.25 644 LEU A O 1
ATOM 5004 N N . SER A 1 645 ? -29.630 17.500 5.796 1.00 62.97 645 SER A N 1
ATOM 5005 C CA . SER A 1 645 ? -30.570 17.060 4.762 1.00 62.97 645 SER A CA 1
ATOM 5006 C C . SER A 1 645 ? -30.208 15.662 4.246 1.00 62.97 645 SER A C 1
ATOM 5008 O O . SER A 1 645 ? -31.055 14.772 4.285 1.00 62.97 645 SER A O 1
ATOM 5010 N N . GLU A 1 646 ? -28.941 15.415 3.884 1.00 63.69 646 GLU A N 1
ATOM 5011 C CA . GLU A 1 646 ? -28.459 14.087 3.465 1.00 63.69 646 GLU A CA 1
ATOM 5012 C C . GLU A 1 646 ? -28.768 13.005 4.521 1.00 63.69 646 GLU A C 1
ATOM 5014 O O . GLU A 1 646 ? -29.307 11.947 4.194 1.00 63.69 646 GLU A O 1
ATOM 5019 N N . ALA A 1 647 ? -28.519 13.296 5.804 1.00 62.62 647 ALA A N 1
ATOM 5020 C CA . ALA A 1 647 ? -28.837 12.386 6.907 1.00 62.62 647 ALA A CA 1
ATOM 5021 C C . ALA A 1 647 ? -30.352 12.117 7.056 1.00 62.62 647 ALA A C 1
ATOM 5023 O O . ALA A 1 647 ? -30.754 10.976 7.288 1.00 62.62 647 ALA A O 1
ATOM 5024 N N . SER A 1 648 ? -31.191 13.144 6.875 1.00 61.66 648 SER A N 1
ATOM 5025 C CA . SER A 1 648 ? -32.661 13.040 6.947 1.00 61.66 648 SER A CA 1
ATOM 5026 C C . SER A 1 648 ? -33.256 12.237 5.786 1.00 61.66 648 SER A C 1
ATOM 5028 O O . SER A 1 648 ? -34.243 11.527 5.962 1.00 61.66 648 SER A O 1
ATOM 5030 N N . ILE A 1 649 ? -32.644 12.321 4.601 1.00 62.97 649 ILE A N 1
ATOM 5031 C CA . ILE A 1 649 ? -32.994 11.517 3.422 1.00 62.97 649 ILE A CA 1
ATOM 5032 C C . ILE A 1 649 ? -32.653 10.043 3.669 1.00 62.97 649 ILE A C 1
ATOM 5034 O O . ILE A 1 649 ? -33.484 9.161 3.457 1.00 62.97 649 ILE A O 1
ATOM 5038 N N . MET A 1 650 ? -31.441 9.763 4.159 1.00 61.97 650 MET A N 1
ATOM 5039 C CA . MET A 1 650 ? -30.973 8.393 4.401 1.00 61.97 650 MET A CA 1
ATOM 5040 C C . MET A 1 650 ? -31.765 7.657 5.493 1.00 61.97 650 MET A C 1
ATOM 5042 O O . MET A 1 650 ? -31.885 6.434 5.428 1.00 61.97 650 MET A O 1
ATOM 5046 N N . GLY A 1 651 ? -32.322 8.375 6.473 1.00 59.81 651 GLY A N 1
ATOM 5047 C CA . GLY A 1 651 ? -33.144 7.795 7.542 1.00 59.81 651 GLY A CA 1
ATOM 5048 C C . GLY A 1 651 ? -34.481 7.192 7.078 1.00 59.81 651 GLY A C 1
ATOM 5049 O O . GLY A 1 651 ? -35.028 6.317 7.749 1.00 59.81 651 GLY A O 1
ATOM 5050 N N . GLN A 1 652 ? -34.988 7.591 5.904 1.00 67.12 652 GLN A N 1
ATOM 5051 C CA . GLN A 1 652 ? -36.303 7.164 5.404 1.00 67.12 652 GLN A CA 1
ATOM 5052 C C . GLN A 1 652 ? -36.294 5.825 4.637 1.00 67.12 652 GLN A C 1
ATOM 5054 O O . GLN A 1 652 ? -37.362 5.253 4.403 1.00 67.12 652 GLN A O 1
ATOM 5059 N N . PHE A 1 653 ? -35.123 5.298 4.254 1.00 63.53 653 PHE A N 1
ATOM 5060 C CA . PHE A 1 653 ? -35.001 4.101 3.408 1.00 63.53 653 PHE A CA 1
ATOM 5061 C C . PHE A 1 653 ? -34.597 2.837 4.187 1.00 63.53 653 PHE A C 1
ATOM 5063 O O . PHE A 1 653 ? -33.663 2.848 4.989 1.00 63.53 653 PHE A O 1
ATOM 5070 N N . ASP A 1 654 ? -35.250 1.709 3.890 1.00 61.31 654 ASP A N 1
ATOM 5071 C CA . ASP A 1 654 ? -34.981 0.395 4.496 1.00 61.31 654 ASP A CA 1
ATOM 5072 C C . ASP A 1 654 ? -35.083 -0.723 3.439 1.00 61.31 654 ASP A C 1
ATOM 5074 O O . ASP A 1 654 ? -36.172 -1.181 3.083 1.00 61.31 654 ASP A O 1
ATOM 5078 N N . HIS A 1 655 ? -33.935 -1.119 2.872 1.00 59.12 655 HIS A N 1
ATOM 5079 C CA . HIS A 1 655 ? -33.835 -2.192 1.877 1.00 59.12 655 HIS A CA 1
ATOM 5080 C C . HIS A 1 655 ? -32.405 -2.774 1.810 1.00 59.12 655 HIS A C 1
ATOM 5082 O O . HIS A 1 655 ? -31.442 -2.007 1.779 1.00 59.12 655 HIS A O 1
ATOM 5088 N N . PRO A 1 656 ? -32.202 -4.107 1.698 1.00 53.50 656 PRO A N 1
ATOM 5089 C CA . PRO A 1 656 ? -30.872 -4.738 1.754 1.00 53.50 656 PRO A CA 1
ATOM 5090 C C . PRO A 1 656 ? -29.863 -4.291 0.677 1.00 53.50 656 PRO A C 1
ATOM 5092 O O . PRO A 1 656 ? -28.657 -4.400 0.908 1.00 53.50 656 PRO A O 1
ATOM 5095 N N . ASN A 1 657 ? -30.329 -3.785 -0.472 1.00 63.94 657 ASN A N 1
ATOM 5096 C CA . ASN A 1 657 ? -29.483 -3.258 -1.559 1.00 63.94 657 ASN A CA 1
ATOM 5097 C C . ASN A 1 657 ? -29.430 -1.718 -1.643 1.00 63.94 657 ASN A C 1
ATOM 5099 O O . ASN A 1 657 ? -28.849 -1.176 -2.582 1.00 63.94 657 ASN A O 1
ATOM 5103 N N . ILE A 1 658 ? -30.011 -1.013 -0.672 1.00 58.78 658 ILE A N 1
ATOM 5104 C CA . ILE A 1 658 ? -29.818 0.428 -0.457 1.00 58.78 658 ILE A CA 1
ATOM 5105 C C . ILE A 1 658 ? -28.944 0.609 0.792 1.00 58.78 658 ILE A C 1
ATOM 5107 O O . ILE A 1 658 ? -28.885 -0.272 1.659 1.00 58.78 658 ILE A O 1
ATOM 5111 N N . ILE A 1 659 ? -28.191 1.708 0.885 1.00 54.16 659 ILE A N 1
ATOM 5112 C CA . ILE A 1 659 ? -27.526 2.047 2.146 1.00 54.16 659 ILE A CA 1
ATOM 5113 C C . ILE A 1 659 ? -28.576 2.420 3.195 1.00 54.16 659 ILE A C 1
ATOM 5115 O O . ILE A 1 659 ? -29.335 3.365 3.023 1.00 54.16 659 ILE A O 1
ATOM 5119 N N . HIS A 1 660 ? -28.552 1.681 4.301 1.00 47.97 660 HIS A N 1
ATOM 5120 C CA . HIS A 1 660 ? -29.291 1.961 5.526 1.00 47.97 660 HIS A CA 1
ATOM 5121 C C . HIS A 1 660 ? -28.288 2.307 6.637 1.00 47.97 660 HIS A C 1
ATOM 5123 O O . HIS A 1 660 ? -27.216 1.692 6.717 1.00 47.97 660 HIS A O 1
ATOM 5129 N N . LEU A 1 661 ? -28.616 3.287 7.480 1.00 44.28 661 LEU A N 1
ATOM 5130 C CA . LEU A 1 661 ? -27.697 3.869 8.462 1.00 44.28 661 LEU A CA 1
ATOM 5131 C C . LEU A 1 661 ? -27.689 3.100 9.805 1.00 44.28 661 LEU A C 1
ATOM 5133 O O . LEU A 1 661 ? -28.125 3.619 10.826 1.00 44.28 661 LEU A O 1
ATOM 5137 N N . GLU A 1 662 ? -27.136 1.881 9.821 1.00 40.38 662 GLU A N 1
ATOM 5138 C CA . GLU A 1 662 ? -26.769 1.164 11.070 1.00 40.38 662 GLU A CA 1
ATOM 5139 C C . GLU A 1 662 ? -25.281 0.718 11.138 1.00 40.38 662 GLU A C 1
ATOM 5141 O O . GLU A 1 662 ? -24.856 0.155 12.147 1.00 40.38 662 GLU A O 1
ATOM 5146 N N . GLY A 1 663 ? -24.458 1.009 10.115 1.00 33.09 663 GLY A N 1
ATOM 5147 C CA . GLY A 1 663 ? -22.999 0.754 10.106 1.00 33.09 663 GLY A CA 1
ATOM 5148 C C . GLY A 1 663 ? -22.511 -0.374 9.175 1.00 33.09 663 GLY A C 1
ATOM 5149 O O . GLY A 1 663 ? -23.246 -1.323 8.902 1.00 33.09 663 GLY A O 1
ATOM 5150 N N . VAL A 1 664 ? -21.269 -0.270 8.659 1.00 30.78 664 VAL A N 1
ATOM 5151 C CA . VAL A 1 664 ? -20.629 -1.257 7.750 1.00 30.78 664 VAL A CA 1
ATOM 5152 C C . VAL A 1 664 ? -19.098 -1.374 7.968 1.00 30.78 664 VAL A C 1
ATOM 5154 O O . VAL A 1 664 ? -18.399 -0.388 8.182 1.00 30.78 664 VAL A O 1
ATOM 5157 N N . VAL A 1 665 ? -18.629 -2.623 7.851 1.00 28.19 665 VAL A N 1
ATOM 5158 C CA . VAL A 1 665 ? -17.298 -3.274 8.011 1.00 28.19 665 VAL A CA 1
ATOM 5159 C C . VAL A 1 665 ? -16.641 -3.492 6.623 1.00 28.19 665 VAL A C 1
ATOM 5161 O O . VAL A 1 665 ? -17.389 -3.694 5.671 1.00 28.19 665 VAL A O 1
ATOM 5164 N N . THR A 1 666 ? -15.323 -3.543 6.347 1.00 25.95 666 THR A N 1
ATOM 5165 C CA . THR A 1 666 ? -14.021 -3.360 7.053 1.00 25.95 666 THR A CA 1
ATOM 5166 C C . THR A 1 666 ? -12.939 -3.083 5.990 1.00 25.95 666 THR A C 1
ATOM 5168 O O . THR A 1 666 ? -13.167 -3.333 4.807 1.00 25.95 666 THR A O 1
ATOM 5171 N N . LYS A 1 667 ? -11.713 -2.709 6.398 1.00 25.95 667 LYS A N 1
ATOM 5172 C CA . LYS A 1 667 ? -10.512 -2.881 5.558 1.00 25.95 667 LYS A CA 1
ATOM 5173 C C . LYS A 1 667 ? -10.408 -4.310 4.999 1.00 25.95 667 LYS A C 1
ATOM 5175 O O . LYS A 1 667 ? -10.097 -5.246 5.727 1.00 25.95 667 LYS A O 1
ATOM 5180 N N . SER A 1 668 ? -10.533 -4.424 3.687 1.00 22.94 668 SER A N 1
ATOM 5181 C CA . SER A 1 668 ? -9.774 -5.370 2.875 1.00 22.94 668 SER A CA 1
ATOM 5182 C C . SER A 1 668 ? -9.431 -4.655 1.578 1.00 22.94 668 SER A C 1
ATOM 5184 O O . SER A 1 668 ? -10.331 -4.177 0.887 1.00 22.94 668 SER A O 1
ATOM 5186 N N . THR A 1 669 ? -8.149 -4.585 1.225 1.00 23.14 669 THR A N 1
ATOM 5187 C CA . THR A 1 669 ? -7.795 -4.441 -0.188 1.00 23.14 669 THR A CA 1
ATOM 5188 C C . THR A 1 669 ? -8.402 -5.631 -0.937 1.00 23.14 669 THR A C 1
ATOM 5190 O O . THR A 1 669 ? -8.380 -6.744 -0.401 1.00 23.14 669 THR A O 1
ATOM 5193 N N . PRO A 1 670 ? -8.938 -5.460 -2.157 1.00 22.16 670 PRO A N 1
ATOM 5194 C CA . PRO A 1 670 ? -9.219 -6.597 -3.018 1.00 22.16 670 PRO A CA 1
ATOM 5195 C C . PRO A 1 670 ? -7.882 -7.208 -3.453 1.00 22.16 670 PRO A C 1
ATOM 5197 O O . PRO A 1 670 ? -7.360 -6.913 -4.523 1.00 22.16 670 PRO A O 1
ATOM 5200 N N . GLN A 1 671 ? -7.313 -8.066 -2.605 1.00 28.59 671 GLN A N 1
ATOM 5201 C CA . GLN A 1 671 ? -6.203 -8.944 -2.960 1.00 28.59 671 GLN A CA 1
ATOM 5202 C C . GLN A 1 671 ? -6.758 -10.134 -3.754 1.00 28.59 671 GLN A C 1
ATOM 5204 O O . GLN A 1 671 ? -6.756 -11.272 -3.298 1.00 28.59 671 GLN A O 1
ATOM 5209 N N . ASN A 1 672 ? -7.269 -9.829 -4.945 1.00 26.52 672 ASN A N 1
ATOM 5210 C CA . ASN A 1 672 ? -7.608 -10.794 -5.977 1.00 26.52 672 ASN A CA 1
ATOM 5211 C C . ASN A 1 672 ? -6.928 -10.345 -7.274 1.00 26.52 672 ASN A C 1
ATOM 5213 O O . ASN A 1 672 ? -7.528 -9.640 -8.082 1.00 26.52 672 ASN A O 1
ATOM 5217 N N . ASP A 1 673 ? -5.727 -10.866 -7.529 1.00 30.56 673 ASP A N 1
ATOM 5218 C CA . ASP A 1 673 ? -5.193 -11.026 -8.893 1.00 30.56 673 ASP A CA 1
ATOM 5219 C C . ASP A 1 673 ? -5.955 -12.163 -9.622 1.00 30.56 673 ASP A C 1
ATOM 5221 O O . ASP A 1 673 ? -5.376 -13.068 -10.221 1.00 30.56 673 ASP A O 1
ATOM 5225 N N . GLY A 1 674 ? -7.285 -12.173 -9.495 1.00 38.94 674 GLY A N 1
ATOM 5226 C CA . GLY A 1 674 ? -8.167 -13.275 -9.858 1.00 38.94 674 GLY A CA 1
ATOM 5227 C C . GLY A 1 674 ? -9.455 -12.749 -10.475 1.00 38.94 674 GLY A C 1
ATOM 5228 O O . GLY A 1 674 ? -10.211 -12.024 -9.831 1.00 38.94 674 GLY A O 1
ATOM 5229 N N . GLN A 1 675 ? -9.694 -13.124 -11.732 1.00 51.34 675 GLN A N 1
ATOM 5230 C CA . GLN A 1 675 ? -10.867 -12.717 -12.506 1.00 51.34 675 GLN A CA 1
ATOM 5231 C C . GLN A 1 675 ? -12.166 -13.084 -11.770 1.00 51.34 675 GLN A C 1
ATOM 5233 O O . GLN A 1 675 ? -12.405 -14.257 -11.472 1.00 51.34 675 GLN A O 1
ATOM 5238 N N . PHE A 1 676 ? -13.035 -12.098 -11.527 1.00 63.66 676 PHE A N 1
ATOM 5239 C CA . PHE A 1 676 ? -14.409 -12.375 -11.108 1.00 63.66 676 PHE A CA 1
ATOM 5240 C C . PHE A 1 676 ? -15.117 -13.183 -12.198 1.00 63.66 676 PHE A C 1
ATOM 5242 O O . PHE A 1 676 ? -15.032 -12.872 -13.386 1.00 63.66 676 PHE A O 1
ATOM 5249 N N . THR A 1 677 ? -15.851 -14.221 -11.807 1.00 77.81 677 THR A N 1
ATOM 5250 C CA . THR A 1 677 ? -16.648 -14.979 -12.775 1.00 77.81 677 THR A CA 1
ATOM 5251 C C . THR A 1 677 ? -17.826 -14.137 -13.268 1.00 77.81 677 THR A C 1
ATOM 5253 O O . THR A 1 677 ? -18.428 -13.378 -12.508 1.00 77.81 677 THR A O 1
ATOM 5256 N N . VAL A 1 678 ? -18.224 -14.325 -14.528 1.00 76.81 678 VAL A N 1
ATOM 5257 C CA . VAL A 1 678 ? -19.371 -13.618 -15.132 1.00 76.81 678 VAL A CA 1
ATOM 5258 C C . VAL A 1 678 ? -20.644 -13.752 -14.282 1.00 76.81 678 VAL A C 1
ATOM 5260 O O . VAL A 1 678 ? -21.397 -12.793 -14.144 1.00 76.81 678 VAL A O 1
ATOM 5263 N N . ILE A 1 679 ? -20.872 -14.905 -13.642 1.00 79.06 679 ILE A N 1
ATOM 5264 C CA . ILE A 1 679 ? -22.030 -15.118 -12.759 1.00 79.06 679 ILE A CA 1
ATOM 5265 C C . ILE A 1 679 ? -21.970 -14.275 -11.469 1.00 79.06 679 ILE A C 1
ATOM 5267 O O . ILE A 1 679 ? -23.013 -13.817 -11.003 1.00 79.06 679 ILE A O 1
ATOM 5271 N N . GLN A 1 680 ? -20.778 -14.004 -10.920 1.00 78.94 680 GLN A N 1
ATOM 5272 C CA . GLN A 1 680 ? -20.606 -13.090 -9.782 1.00 78.94 680 GLN A CA 1
ATOM 5273 C C . GLN A 1 680 ? -20.892 -11.640 -10.193 1.00 78.94 680 GLN A C 1
ATOM 5275 O O . GLN A 1 680 ? -21.643 -10.956 -9.499 1.00 78.94 680 GLN A O 1
ATOM 5280 N N . LEU A 1 681 ? -20.385 -11.202 -11.353 1.00 84.06 681 LEU A N 1
ATOM 5281 C CA . LEU A 1 681 ? -20.660 -9.866 -11.901 1.00 84.06 681 LEU A CA 1
ATOM 5282 C C . LEU A 1 681 ? -22.163 -9.664 -12.172 1.00 84.06 681 LEU A C 1
ATOM 5284 O O . LEU A 1 681 ? -22.739 -8.655 -11.772 1.00 84.06 681 LEU A O 1
ATOM 5288 N N . VAL A 1 682 ? -22.844 -10.657 -12.755 1.00 85.56 682 VAL A N 1
ATOM 5289 C CA . VAL A 1 682 ? -24.308 -10.628 -12.950 1.00 85.56 682 VAL A CA 1
ATOM 5290 C C . VAL A 1 682 ? -25.059 -10.588 -11.608 1.00 85.56 682 VAL A C 1
ATOM 5292 O O . VAL A 1 682 ? -26.056 -9.875 -11.489 1.00 85.56 682 VAL A O 1
ATOM 5295 N N . GLY A 1 683 ? -24.569 -11.283 -10.574 1.00 82.56 683 GLY A N 1
ATOM 5296 C CA . GLY A 1 683 ? -25.104 -11.198 -9.209 1.00 82.56 683 GLY A CA 1
ATOM 5297 C C . GLY A 1 683 ? -24.995 -9.792 -8.602 1.00 82.56 683 GLY A C 1
ATOM 5298 O O . GLY A 1 683 ? -25.968 -9.287 -8.036 1.00 82.56 683 GLY A O 1
ATOM 5299 N N . MET A 1 684 ? -23.852 -9.127 -8.790 1.00 85.12 684 MET A N 1
ATOM 5300 C CA . MET A 1 684 ? -23.626 -7.734 -8.382 1.00 85.12 684 MET A CA 1
ATOM 5301 C C . MET A 1 684 ? -24.587 -6.776 -9.105 1.00 85.12 684 MET A C 1
ATOM 5303 O O . MET A 1 684 ? -25.300 -6.003 -8.458 1.00 85.12 684 MET A O 1
ATOM 5307 N N . LEU A 1 685 ? -24.705 -6.895 -10.433 1.00 91.62 685 LEU A N 1
ATOM 5308 C CA . LEU A 1 685 ? -25.635 -6.099 -11.246 1.00 91.62 685 LEU A CA 1
ATOM 5309 C C . LEU A 1 685 ? -27.098 -6.284 -10.832 1.00 91.62 685 LEU A C 1
ATOM 5311 O O . LEU A 1 685 ? -27.849 -5.306 -10.775 1.00 91.62 685 LEU A O 1
ATOM 5315 N N . ARG A 1 686 ? -27.496 -7.515 -10.489 1.00 92.12 686 ARG A N 1
ATOM 5316 C CA . ARG A 1 686 ? -28.832 -7.837 -9.969 1.00 92.12 686 ARG A CA 1
ATOM 5317 C C . ARG A 1 686 ? -29.094 -7.169 -8.618 1.00 92.12 686 ARG A C 1
ATOM 5319 O O . ARG A 1 686 ? -30.209 -6.705 -8.384 1.00 92.12 686 ARG A O 1
ATOM 5326 N N . GLY A 1 687 ? -28.085 -7.088 -7.748 1.00 84.12 687 GLY A N 1
ATOM 5327 C CA . GLY A 1 687 ? -28.156 -6.346 -6.484 1.00 84.12 687 GLY A CA 1
ATOM 5328 C C . GLY A 1 687 ? -28.418 -4.852 -6.698 1.00 84.12 687 GLY A C 1
ATOM 5329 O O . GLY A 1 687 ? -29.348 -4.302 -6.110 1.00 84.12 687 GLY A O 1
ATOM 5330 N N . ILE A 1 688 ? -27.669 -4.216 -7.605 1.00 90.94 688 ILE A N 1
ATOM 5331 C CA . ILE A 1 688 ? -27.840 -2.794 -7.954 1.00 90.94 688 ILE A CA 1
ATOM 5332 C C . ILE A 1 688 ? -29.247 -2.536 -8.524 1.00 90.94 688 ILE A C 1
ATOM 5334 O O . ILE A 1 688 ? -29.942 -1.632 -8.060 1.00 90.94 688 ILE A O 1
ATOM 5338 N N . ALA A 1 689 ? -29.716 -3.369 -9.463 1.00 92.12 689 ALA A N 1
ATOM 5339 C CA . ALA A 1 689 ? -31.065 -3.251 -10.026 1.00 92.12 689 ALA A CA 1
ATOM 5340 C C . ALA A 1 689 ? -32.171 -3.416 -8.970 1.00 92.12 689 ALA A C 1
ATOM 5342 O O . ALA A 1 689 ? -33.194 -2.740 -9.049 1.00 92.12 689 ALA A O 1
ATOM 5343 N N . ALA A 1 690 ? -31.977 -4.287 -7.973 1.00 87.62 690 ALA A N 1
ATOM 5344 C CA . ALA A 1 690 ? -32.928 -4.467 -6.878 1.00 87.62 690 ALA A CA 1
ATOM 5345 C C . ALA A 1 690 ? -32.988 -3.241 -5.951 1.00 87.62 690 ALA A C 1
ATOM 5347 O O . ALA A 1 690 ? -34.076 -2.863 -5.523 1.00 87.62 690 ALA A O 1
ATOM 5348 N N . GLY A 1 691 ? -31.850 -2.586 -5.688 1.00 84.38 691 GLY A N 1
ATOM 5349 C CA . GLY A 1 691 ? -31.814 -1.297 -4.990 1.00 84.38 691 GLY A CA 1
ATOM 5350 C C . GLY A 1 691 ? -32.555 -0.206 -5.768 1.00 84.38 691 GLY A C 1
ATOM 5351 O O . GLY A 1 691 ? -33.480 0.412 -5.248 1.00 84.38 691 GLY A O 1
ATOM 5352 N N . MET A 1 692 ? -32.228 -0.030 -7.049 1.00 90.00 692 MET A N 1
ATOM 5353 C CA . MET A 1 692 ? -32.873 0.981 -7.895 1.00 90.00 692 MET A CA 1
ATOM 5354 C C . MET A 1 692 ? -34.368 0.731 -8.130 1.00 90.00 692 MET A C 1
ATOM 5356 O O . MET A 1 692 ? -35.141 1.683 -8.221 1.00 90.00 692 MET A O 1
ATOM 5360 N N . LYS A 1 693 ? -34.806 -0.537 -8.162 1.00 89.56 693 LYS A N 1
ATOM 5361 C CA . LYS A 1 693 ? -36.232 -0.893 -8.140 1.00 89.56 693 LYS A CA 1
ATOM 5362 C C . LYS A 1 693 ? -36.911 -0.336 -6.886 1.00 89.56 693 LYS A C 1
ATOM 5364 O O . LYS A 1 693 ? -37.952 0.288 -7.017 1.00 89.56 693 LYS A O 1
ATOM 5369 N N . TYR A 1 694 ? -36.322 -0.535 -5.706 1.00 83.19 694 TYR A N 1
ATOM 5370 C CA . TYR A 1 694 ? -36.884 -0.040 -4.447 1.00 83.19 694 TYR A CA 1
ATOM 5371 C C . TYR A 1 694 ? -36.994 1.493 -4.422 1.00 83.19 694 TYR A C 1
ATOM 5373 O O . TYR A 1 694 ? -38.047 2.008 -4.067 1.00 83.19 694 TYR A O 1
ATOM 5381 N N . LEU A 1 695 ? -35.967 2.229 -4.869 1.00 80.50 695 LEU A N 1
ATOM 5382 C CA . LEU A 1 695 ? -36.044 3.698 -4.961 1.00 80.50 695 LEU A CA 1
ATOM 5383 C C . LEU A 1 695 ? -37.140 4.152 -5.939 1.00 80.50 695 LEU A C 1
ATOM 5385 O O . LEU A 1 695 ? -37.922 5.042 -5.617 1.00 80.50 695 LEU A O 1
ATOM 5389 N N . CYS A 1 696 ? -37.260 3.488 -7.093 1.00 81.06 696 CYS A N 1
ATOM 5390 C CA . CYS A 1 696 ? -38.325 3.762 -8.057 1.00 81.06 696 CYS A CA 1
ATOM 5391 C C . CYS A 1 696 ? -39.728 3.459 -7.499 1.00 81.06 696 CYS A C 1
ATOM 5393 O O . CYS A 1 696 ? -40.656 4.203 -7.796 1.00 81.06 696 CYS A O 1
ATOM 5395 N N . ASP A 1 697 ? -39.891 2.392 -6.710 1.00 79.44 697 ASP A N 1
ATOM 5396 C CA . ASP A 1 697 ? -41.161 2.049 -6.052 1.00 79.44 697 ASP A CA 1
ATOM 5397 C C . ASP A 1 697 ? -41.516 3.041 -4.916 1.00 79.44 697 ASP A C 1
ATOM 5399 O O . ASP A 1 697 ? -42.677 3.134 -4.530 1.00 79.44 697 ASP A O 1
ATOM 5403 N N . MET A 1 698 ? -40.531 3.793 -4.406 1.00 69.06 698 MET A N 1
ATOM 5404 C CA . MET A 1 698 ? -40.674 4.888 -3.429 1.00 69.06 698 MET A CA 1
ATOM 5405 C C . MET A 1 698 ? -40.812 6.279 -4.096 1.00 69.06 698 MET A C 1
ATOM 5407 O O . MET A 1 698 ? -40.651 7.297 -3.422 1.00 69.06 698 MET A O 1
ATOM 5411 N N . ASN A 1 699 ? -41.062 6.346 -5.414 1.00 69.25 699 ASN A N 1
ATOM 5412 C CA . ASN A 1 699 ? -41.103 7.579 -6.225 1.00 69.25 699 ASN A CA 1
ATOM 5413 C C . ASN A 1 699 ? -39.826 8.453 -6.140 1.00 69.25 699 ASN A C 1
ATOM 5415 O O . ASN A 1 699 ? -39.872 9.679 -6.265 1.00 69.25 699 ASN A O 1
ATOM 5419 N N . TYR A 1 700 ? -38.659 7.825 -5.962 1.00 72.00 700 TYR A N 1
ATOM 5420 C CA . TYR A 1 700 ? -37.376 8.504 -5.774 1.00 72.00 700 TYR A CA 1
ATOM 5421 C C . TYR A 1 700 ? -36.426 8.319 -6.969 1.00 72.00 700 TYR A C 1
ATOM 5423 O O . TYR A 1 700 ? -36.229 7.203 -7.454 1.00 72.00 700 TYR A O 1
ATOM 5431 N N . VAL A 1 701 ? -35.807 9.415 -7.432 1.00 78.75 701 VAL A N 1
ATOM 5432 C CA . VAL A 1 701 ? -34.878 9.432 -8.581 1.00 78.75 701 VAL A CA 1
ATOM 5433 C C . VAL A 1 701 ? -33.469 9.809 -8.115 1.00 78.75 701 VAL A C 1
ATOM 5435 O O . VAL A 1 701 ? -33.264 10.879 -7.535 1.00 78.75 701 VAL A O 1
ATOM 5438 N N . HIS A 1 702 ? -32.490 8.952 -8.405 1.00 83.94 702 HIS A N 1
ATOM 5439 C CA . HIS A 1 702 ? -31.120 9.019 -7.892 1.00 83.94 702 HIS A CA 1
ATOM 5440 C C . HIS A 1 702 ? -30.257 10.064 -8.608 1.00 83.94 702 HIS A C 1
ATOM 5442 O O . HIS A 1 702 ? -29.556 10.822 -7.938 1.00 83.94 702 HIS A O 1
ATOM 5448 N N . ARG A 1 703 ? -30.326 10.155 -9.944 1.00 81.19 703 ARG A N 1
ATOM 5449 C CA . ARG A 1 703 ? -29.668 11.178 -10.792 1.00 81.19 703 ARG A CA 1
ATOM 5450 C C . ARG A 1 703 ? -28.134 11.155 -10.895 1.00 81.19 703 ARG A C 1
ATOM 5452 O O . ARG A 1 703 ? -27.617 11.801 -11.804 1.00 81.19 703 ARG A O 1
ATOM 5459 N N . ASP A 1 704 ? -27.418 10.409 -10.052 1.00 80.12 704 ASP A N 1
ATOM 5460 C CA . ASP A 1 704 ? -25.971 10.142 -10.190 1.00 80.12 704 ASP A CA 1
ATOM 5461 C C . ASP A 1 704 ? -25.627 8.658 -9.964 1.00 80.12 704 ASP A C 1
ATOM 5463 O O . ASP A 1 704 ? -24.759 8.294 -9.173 1.00 80.12 704 ASP A O 1
ATOM 5467 N N . LEU A 1 705 ? -26.346 7.763 -10.643 1.00 89.00 705 LEU A N 1
ATOM 5468 C CA . LEU A 1 705 ? -26.050 6.334 -10.588 1.00 89.00 705 LEU A CA 1
ATOM 5469 C C . LEU A 1 705 ? -24.814 6.009 -11.452 1.00 89.00 705 LEU A C 1
ATOM 5471 O O . LEU A 1 705 ? -24.883 6.013 -12.680 1.00 89.00 705 LEU A O 1
ATOM 5475 N N . ALA A 1 706 ? -23.694 5.706 -10.800 1.00 85.25 706 ALA A N 1
ATOM 5476 C CA . ALA A 1 706 ? -22.412 5.355 -11.417 1.00 85.25 706 ALA A CA 1
ATOM 5477 C C . ALA A 1 706 ? -21.684 4.293 -10.573 1.00 85.25 706 ALA A C 1
ATOM 5479 O O . ALA A 1 706 ? -21.938 4.202 -9.372 1.00 85.25 706 ALA A O 1
ATOM 5480 N N . ALA A 1 707 ? -20.746 3.524 -11.144 1.00 80.88 707 ALA A N 1
ATOM 5481 C CA . ALA A 1 707 ? -20.054 2.458 -10.403 1.00 80.88 707 ALA A CA 1
ATOM 5482 C C . ALA A 1 707 ? -19.312 2.962 -9.145 1.00 80.88 707 ALA A C 1
ATOM 5484 O O . ALA A 1 707 ? -19.300 2.279 -8.123 1.00 80.88 707 ALA A O 1
ATOM 5485 N N . ARG A 1 708 ? -18.780 4.195 -9.182 1.00 77.94 708 ARG A N 1
ATOM 5486 C CA . ARG A 1 708 ? -18.184 4.903 -8.025 1.00 77.94 708 ARG A CA 1
ATOM 5487 C C . ARG A 1 708 ? -19.127 5.064 -6.820 1.00 77.94 708 ARG A C 1
ATOM 5489 O O . ARG A 1 708 ? -18.648 5.149 -5.696 1.00 77.94 708 ARG A O 1
ATOM 5496 N N . ASN A 1 709 ? -20.438 5.072 -7.059 1.00 81.81 709 ASN A N 1
ATOM 5497 C CA . ASN A 1 709 ? -21.483 5.297 -6.060 1.00 81.81 709 ASN A CA 1
ATOM 5498 C C . ASN A 1 709 ? -22.139 3.965 -5.627 1.00 81.81 709 ASN A C 1
ATOM 5500 O O . ASN A 1 709 ? -23.212 3.954 -5.019 1.00 81.81 709 ASN A O 1
ATOM 5504 N N . ILE A 1 710 ? -21.499 2.824 -5.920 1.00 82.44 710 ILE A N 1
ATOM 5505 C CA . ILE A 1 710 ? -21.906 1.489 -5.469 1.00 82.44 710 ILE A CA 1
ATOM 5506 C C . ILE A 1 710 ? -20.887 0.956 -4.457 1.00 82.44 710 ILE A C 1
ATOM 5508 O O . ILE A 1 710 ? -19.737 0.688 -4.798 1.00 82.44 710 ILE A O 1
ATOM 5512 N N . LEU A 1 711 ? -21.323 0.720 -3.219 1.00 77.12 711 LEU A N 1
ATOM 5513 C CA . LEU A 1 711 ? -20.499 0.041 -2.216 1.00 77.12 711 LEU A CA 1
ATOM 5514 C C . LEU A 1 711 ? -20.667 -1.477 -2.322 1.00 77.12 711 LEU A C 1
ATOM 5516 O O . LEU A 1 711 ? -21.775 -1.973 -2.531 1.00 77.12 711 LEU A O 1
ATOM 5520 N N . VAL A 1 712 ? -19.579 -2.224 -2.133 1.00 70.62 712 VAL A N 1
ATOM 5521 C CA . VAL A 1 712 ? -19.557 -3.694 -2.194 1.00 70.62 712 VAL A CA 1
ATOM 5522 C C . VAL A 1 712 ? -18.949 -4.235 -0.903 1.00 70.62 712 VAL A C 1
ATOM 5524 O O . VAL A 1 712 ? -17.880 -3.791 -0.493 1.00 70.62 712 VAL A O 1
ATOM 5527 N N . ASN A 1 713 ? -19.627 -5.180 -0.247 1.00 64.19 713 ASN A N 1
ATOM 5528 C CA . ASN A 1 713 ? -19.100 -5.835 0.955 1.00 64.19 713 ASN A CA 1
ATOM 5529 C C . ASN A 1 713 ? -18.336 -7.135 0.633 1.00 64.19 713 ASN A C 1
ATOM 5531 O O . ASN A 1 713 ? -18.330 -7.614 -0.501 1.00 64.19 713 ASN A O 1
ATOM 5535 N N . SER A 1 714 ? -17.736 -7.751 1.655 1.00 59.19 714 SER A N 1
ATOM 5536 C CA . SER A 1 714 ? -16.979 -9.012 1.550 1.00 59.19 714 SER A CA 1
ATOM 5537 C C . SER A 1 714 ? -17.773 -10.209 0.999 1.00 59.19 714 SER A C 1
ATOM 5539 O O . SER A 1 714 ? -17.169 -11.183 0.561 1.00 59.19 714 SER A O 1
ATOM 5541 N N . ASN A 1 715 ? -19.107 -10.131 0.967 1.00 61.78 715 ASN A N 1
ATOM 5542 C CA . ASN A 1 715 ? -20.000 -11.148 0.403 1.00 61.78 715 ASN A CA 1
ATOM 5543 C C . ASN A 1 715 ? -20.469 -10.803 -1.030 1.00 61.78 715 ASN A C 1
ATOM 5545 O O . ASN A 1 715 ? -21.442 -11.386 -1.507 1.00 61.78 715 ASN A O 1
ATOM 5549 N N . LEU A 1 716 ? -19.820 -9.841 -1.702 1.00 69.06 716 LEU A N 1
ATOM 5550 C CA . LEU A 1 716 ? -20.180 -9.308 -3.028 1.00 69.06 716 LEU A CA 1
ATOM 5551 C C . LEU A 1 716 ? -21.594 -8.693 -3.109 1.00 69.06 716 LEU A C 1
ATOM 5553 O O . LEU A 1 716 ? -22.163 -8.558 -4.193 1.00 69.06 716 LEU A O 1
ATOM 5557 N N . VAL A 1 717 ? -22.174 -8.282 -1.975 1.00 73.81 717 VAL A N 1
ATOM 5558 C CA . VAL A 1 717 ? -23.472 -7.593 -1.958 1.00 73.81 717 VAL A CA 1
ATOM 5559 C C . VAL A 1 717 ? -23.262 -6.115 -2.268 1.00 73.81 717 VAL A C 1
ATOM 5561 O O . VAL A 1 717 ? -22.663 -5.387 -1.474 1.00 73.81 717 VAL A O 1
ATOM 5564 N N . CYS A 1 718 ? -23.792 -5.676 -3.409 1.00 79.44 718 CYS A N 1
ATOM 5565 C CA . CYS A 1 718 ? -23.821 -4.273 -3.810 1.00 79.44 718 CYS A CA 1
ATOM 5566 C C . CYS A 1 718 ? -24.914 -3.483 -3.074 1.00 79.44 718 CYS A C 1
ATOM 5568 O O . CYS A 1 718 ? -26.055 -3.950 -2.950 1.00 79.44 718 CYS A O 1
ATOM 5570 N N . LYS A 1 719 ? -24.572 -2.260 -2.657 1.00 78.81 719 LYS A N 1
ATOM 5571 C CA . LYS A 1 719 ? -25.478 -1.249 -2.102 1.00 78.81 719 LYS A CA 1
ATOM 5572 C C . LYS A 1 719 ? -25.328 0.078 -2.844 1.00 78.81 719 LYS A C 1
ATOM 5574 O O . LYS A 1 719 ? -24.210 0.546 -3.039 1.00 78.81 719 LYS A O 1
ATOM 5579 N N . VAL A 1 720 ? -26.451 0.676 -3.228 1.00 82.25 720 VAL A N 1
ATOM 5580 C CA . VAL A 1 720 ? -26.508 1.990 -3.893 1.00 82.25 720 VAL A CA 1
ATOM 5581 C C . VAL A 1 720 ? -26.325 3.117 -2.865 1.00 82.25 720 VAL A C 1
ATOM 5583 O O . VAL A 1 720 ? -26.850 3.012 -1.752 1.00 82.25 720 VAL A O 1
ATOM 5586 N N . SER A 1 721 ? -25.572 4.163 -3.224 1.00 74.12 721 SER A N 1
ATOM 5587 C CA . SER A 1 721 ? -25.138 5.248 -2.331 1.00 74.12 721 SER A CA 1
ATOM 5588 C C . SER A 1 721 ? -25.041 6.611 -3.035 1.00 74.12 721 SER A C 1
ATOM 5590 O O . SER A 1 721 ? -25.197 6.682 -4.247 1.00 74.12 721 SER A O 1
ATOM 5592 N N . ASP A 1 722 ? -24.744 7.663 -2.264 1.00 65.38 722 ASP A N 1
ATOM 5593 C CA . ASP A 1 722 ? -24.583 9.065 -2.692 1.00 65.38 722 ASP A CA 1
ATOM 5594 C C . ASP A 1 722 ? -25.846 9.721 -3.293 1.00 65.38 722 ASP A C 1
ATOM 5596 O O . ASP A 1 722 ? -26.097 9.721 -4.498 1.00 65.38 722 ASP A O 1
ATOM 5600 N N . PHE A 1 723 ? -26.659 10.311 -2.412 1.00 62.38 723 PHE A N 1
ATOM 5601 C CA . PHE A 1 723 ? -27.948 10.927 -2.750 1.00 62.38 723 PHE A CA 1
ATOM 5602 C C . PHE A 1 723 ? -27.883 12.460 -2.912 1.00 62.38 723 PHE A C 1
ATOM 5604 O O . PHE A 1 723 ? -28.924 13.114 -2.982 1.00 62.38 723 PHE A O 1
ATOM 5611 N N . GLY A 1 724 ? -26.686 13.061 -2.995 1.00 52.03 724 GLY A N 1
ATOM 5612 C CA . GLY A 1 724 ? -26.486 14.522 -2.929 1.00 52.03 724 GLY A CA 1
ATOM 5613 C C . GLY A 1 724 ? -27.166 15.371 -4.024 1.00 52.03 724 GLY A C 1
ATOM 5614 O O . GLY A 1 724 ? -27.211 16.596 -3.918 1.00 52.03 724 GLY A O 1
ATOM 5615 N N . LEU A 1 725 ? -27.716 14.748 -5.074 1.00 45.34 725 LEU A N 1
ATOM 5616 C CA . LEU A 1 725 ? -28.436 15.410 -6.179 1.00 45.34 725 LEU A CA 1
ATOM 5617 C C . LEU A 1 725 ? -29.913 14.968 -6.320 1.00 45.34 725 LEU A C 1
ATOM 5619 O O . LEU A 1 725 ? -30.647 15.498 -7.167 1.00 45.34 725 LEU A O 1
ATOM 5623 N N . SER A 1 726 ? -30.348 13.997 -5.518 1.00 50.59 726 SER A N 1
ATOM 5624 C CA . SER A 1 726 ? -31.625 13.279 -5.627 1.00 50.59 726 SER A CA 1
ATOM 5625 C C . SER A 1 726 ? -32.806 14.069 -5.024 1.00 50.59 726 SER A C 1
ATOM 5627 O O . SER A 1 726 ? -32.607 14.860 -4.106 1.00 50.59 726 SER A O 1
ATOM 5629 N N . ARG A 1 727 ? -34.037 13.911 -5.553 1.00 52.88 727 ARG A N 1
ATOM 5630 C CA . ARG A 1 727 ? -35.270 14.586 -5.055 1.00 52.88 727 ARG A CA 1
ATOM 5631 C C . ARG A 1 727 ? -36.554 13.800 -5.375 1.00 52.88 727 ARG A C 1
ATOM 5633 O O . ARG A 1 727 ? -36.546 12.973 -6.286 1.00 52.88 727 ARG A O 1
ATOM 5640 N N . PHE A 1 728 ? -37.636 14.135 -4.664 1.00 38.06 728 PHE A N 1
ATOM 5641 C CA . PHE A 1 728 ? -39.004 13.612 -4.819 1.00 38.06 728 PHE A CA 1
ATOM 5642 C C . PHE A 1 728 ? -39.669 13.962 -6.165 1.00 38.06 728 PHE A C 1
ATOM 5644 O O . PHE A 1 728 ? -39.219 14.862 -6.883 1.00 38.06 728 PHE A O 1
ATOM 5651 N N . VAL A 1 729 ? -40.762 13.256 -6.475 1.00 41.47 729 VAL A N 1
ATOM 5652 C CA . VAL A 1 729 ? -41.680 13.511 -7.593 1.00 41.47 729 VAL A CA 1
ATOM 5653 C C . VAL A 1 729 ? -43.107 13.541 -7.040 1.00 41.47 729 VAL A C 1
ATOM 5655 O O . VAL A 1 729 ? -43.556 12.552 -6.466 1.00 41.47 729 VAL A O 1
ATOM 5658 N N . GLU A 1 730 ? -43.815 14.658 -7.213 1.00 35.81 730 GLU A N 1
ATOM 5659 C CA . GLU A 1 730 ? -45.233 14.768 -6.848 1.00 35.81 730 GLU A CA 1
ATOM 5660 C C . GLU A 1 730 ? -46.111 14.049 -7.886 1.00 35.81 730 GLU A C 1
ATOM 5662 O O . GLU A 1 730 ? -45.983 14.280 -9.092 1.00 35.81 730 GLU A O 1
ATOM 5667 N N . ASP A 1 731 ? -46.999 13.171 -7.412 1.00 36.97 731 ASP A N 1
ATOM 5668 C CA . ASP A 1 731 ? -47.984 12.471 -8.239 1.00 36.97 731 ASP A CA 1
ATOM 5669 C C . ASP A 1 731 ? -49.189 13.384 -8.509 1.00 36.97 731 ASP A C 1
ATOM 5671 O O . ASP A 1 731 ? -50.160 13.391 -7.751 1.00 36.97 731 ASP A O 1
ATOM 5675 N N . ASP A 1 732 ? -49.157 14.112 -9.626 1.00 30.12 732 ASP A N 1
ATOM 5676 C CA . ASP A 1 732 ? -50.385 14.610 -10.244 1.00 30.12 732 ASP A CA 1
ATOM 5677 C C . ASP A 1 732 ? -50.394 14.397 -11.768 1.00 30.12 732 ASP A C 1
ATOM 5679 O O . ASP A 1 732 ? -49.368 14.212 -12.428 1.00 30.12 732 ASP A O 1
ATOM 5683 N N . THR A 1 733 ? -51.596 14.266 -12.319 1.00 40.50 733 THR A N 1
ATOM 5684 C CA . THR A 1 733 ? -51.827 13.371 -13.465 1.00 40.50 733 THR A CA 1
ATOM 5685 C C . THR A 1 733 ? -51.188 13.774 -14.816 1.00 40.50 733 THR A C 1
ATOM 5687 O O . THR A 1 733 ? -51.353 14.879 -15.324 1.00 40.50 733 THR A O 1
ATOM 5690 N N . SER A 1 734 ? -50.609 12.768 -15.494 1.00 37.47 734 SER A N 1
ATOM 5691 C CA . SER A 1 734 ? -50.376 12.631 -16.956 1.00 37.47 734 SER A CA 1
ATOM 5692 C C . SER A 1 734 ? -49.062 13.075 -17.647 1.00 37.47 734 SER A C 1
ATOM 5694 O O . SER A 1 734 ? -48.846 12.610 -18.766 1.00 37.47 734 SER A O 1
ATOM 5696 N N . ASP A 1 735 ? -48.114 13.795 -17.027 1.00 33.91 735 ASP A N 1
ATOM 5697 C CA . ASP A 1 735 ? -46.702 13.818 -17.504 1.00 33.91 735 ASP A CA 1
ATOM 5698 C C . ASP A 1 735 ? -45.706 14.188 -16.383 1.00 33.91 735 ASP A C 1
ATOM 5700 O O . ASP A 1 735 ? -45.754 15.309 -15.877 1.00 33.91 735 ASP A O 1
ATOM 5704 N N . PRO A 1 736 ? -44.750 13.308 -16.016 1.00 34.16 736 PRO A N 1
ATOM 5705 C CA . PRO A 1 736 ? -43.731 13.626 -15.019 1.00 34.16 736 PRO A CA 1
ATOM 5706 C C . PRO A 1 736 ? -42.681 14.570 -15.625 1.00 34.16 736 PRO A C 1
ATOM 5708 O O . PRO A 1 736 ? -41.683 14.131 -16.218 1.00 34.16 736 PRO A O 1
ATOM 5711 N N . THR A 1 737 ? -42.927 15.876 -15.492 1.00 33.84 737 THR A N 1
ATOM 5712 C CA . THR A 1 737 ? -42.091 16.960 -16.026 1.00 33.84 737 THR A CA 1
ATOM 5713 C C . THR A 1 737 ? -41.865 18.050 -14.990 1.00 33.84 737 THR A C 1
ATOM 5715 O O . THR A 1 737 ? -42.737 18.877 -14.754 1.00 33.84 737 THR A O 1
ATOM 5718 N N . TYR A 1 738 ? -40.645 18.120 -14.452 1.00 36.19 738 TYR A N 1
ATOM 5719 C CA . TYR A 1 738 ? -40.185 19.288 -13.706 1.00 36.19 738 TYR A CA 1
ATOM 5720 C C . TYR A 1 738 ? -38.763 19.686 -14.118 1.00 36.19 738 TYR A C 1
ATOM 5722 O O . TYR A 1 738 ? -37.838 18.873 -14.099 1.00 36.19 738 TYR A O 1
ATOM 5730 N N . THR A 1 739 ? -38.593 20.951 -14.499 1.00 37.81 739 THR A N 1
ATOM 5731 C CA . THR A 1 739 ? -37.314 21.563 -14.894 1.00 37.81 739 THR A CA 1
ATOM 5732 C C . THR A 1 739 ? -36.629 22.219 -13.698 1.00 37.81 739 THR A C 1
ATOM 5734 O O . THR A 1 739 ? -37.166 23.148 -13.101 1.00 37.81 739 THR A O 1
ATOM 5737 N N . SER A 1 740 ? -35.406 21.789 -13.369 1.00 37.81 740 SER A N 1
ATOM 5738 C CA . SER A 1 740 ? -34.626 22.406 -12.286 1.00 37.81 740 SER A CA 1
ATOM 5739 C C . SER A 1 740 ? -34.037 23.760 -12.699 1.00 37.81 740 SER A C 1
ATOM 5741 O O . SER A 1 740 ? -33.185 23.829 -13.584 1.00 37.81 740 SER A O 1
ATOM 5743 N N . ALA A 1 741 ? -34.442 24.829 -12.009 1.00 38.81 741 ALA A N 1
ATOM 5744 C CA . ALA A 1 741 ? -34.001 26.203 -12.265 1.00 38.81 741 ALA A CA 1
ATOM 5745 C C . ALA A 1 741 ? -32.650 26.589 -11.611 1.00 38.81 741 ALA A C 1
ATOM 5747 O O . ALA A 1 741 ? -32.265 27.755 -11.662 1.00 38.81 741 ALA A O 1
ATOM 5748 N N . LEU A 1 742 ? -31.925 25.655 -10.972 1.00 41.31 742 LEU A N 1
ATOM 5749 C CA . LEU A 1 742 ? -30.749 25.965 -10.136 1.00 41.31 742 LEU A CA 1
ATOM 5750 C C . LEU A 1 742 ? -29.513 25.080 -10.425 1.00 41.31 742 LEU A C 1
ATOM 5752 O O . LEU A 1 742 ? -29.262 24.074 -9.768 1.00 41.31 742 LEU A O 1
ATOM 5756 N N . GLY A 1 743 ? -28.690 25.520 -11.382 1.00 43.78 743 GLY A N 1
ATOM 5757 C CA . GLY A 1 743 ? -27.227 25.654 -11.222 1.00 43.78 743 GLY A CA 1
ATOM 5758 C C . GLY A 1 743 ? -26.292 24.438 -11.041 1.00 43.78 743 GLY A C 1
ATOM 5759 O O . GLY A 1 743 ? -25.084 24.653 -10.974 1.00 43.78 743 GLY A O 1
ATOM 5760 N N . GLY A 1 744 ? -26.762 23.190 -10.963 1.00 48.31 744 GLY A N 1
ATOM 5761 C CA . GLY A 1 744 ? -25.886 22.021 -10.736 1.00 48.31 744 GLY A CA 1
ATOM 5762 C C . GLY A 1 744 ? -25.051 21.565 -11.953 1.00 48.31 744 GLY A C 1
ATOM 5763 O O . GLY A 1 744 ? -25.559 21.533 -13.085 1.00 48.31 744 GLY A O 1
ATOM 5764 N N . LYS A 1 745 ? -23.792 21.145 -11.717 1.00 53.41 745 LYS A N 1
ATOM 5765 C CA . LYS A 1 745 ? -22.959 20.390 -12.685 1.00 53.41 745 LYS A CA 1
ATOM 5766 C C . LYS A 1 745 ? -23.544 18.981 -12.885 1.00 53.41 745 LYS A C 1
ATOM 5768 O O . LYS A 1 745 ? -23.972 18.367 -11.917 1.00 53.41 745 LYS A O 1
ATOM 5773 N N . ILE A 1 746 ? -23.545 18.473 -14.122 1.00 65.25 746 ILE A N 1
ATOM 5774 C CA . ILE A 1 746 ? -24.088 17.145 -14.472 1.00 65.25 746 ILE A CA 1
ATOM 5775 C C . ILE A 1 746 ? -22.961 16.157 -14.837 1.00 65.25 746 ILE A C 1
ATOM 5777 O O . ILE A 1 746 ? -22.049 16.537 -15.579 1.00 65.25 746 ILE A O 1
ATOM 5781 N N . PRO A 1 747 ? -23.035 14.886 -14.395 1.00 78.12 747 PRO A N 1
ATOM 5782 C CA . PRO A 1 747 ? -22.117 13.807 -14.769 1.00 78.12 747 PRO A CA 1
ATOM 5783 C C . PRO A 1 747 ? -22.424 13.273 -16.186 1.00 78.12 747 PRO A C 1
ATOM 5785 O O . PRO A 1 747 ? -22.946 12.171 -16.361 1.00 78.12 747 PRO A O 1
ATOM 5788 N N . ILE A 1 748 ? -22.093 14.065 -17.215 1.00 80.50 748 ILE A N 1
ATOM 5789 C CA . ILE A 1 748 ? -22.512 13.882 -18.624 1.00 80.50 748 ILE A CA 1
ATOM 5790 C C . ILE A 1 748 ? -22.459 12.427 -19.133 1.00 80.50 748 ILE A C 1
ATOM 5792 O O . ILE A 1 748 ? -23.428 11.963 -19.719 1.00 80.50 748 ILE A O 1
ATOM 5796 N N . ARG A 1 749 ? -21.380 11.677 -18.870 1.00 86.62 749 ARG A N 1
ATOM 5797 C CA . ARG A 1 749 ? -21.169 10.308 -19.402 1.00 86.62 749 ARG A CA 1
ATOM 5798 C C . ARG A 1 749 ? -22.159 9.256 -18.897 1.00 86.62 749 ARG A C 1
ATOM 5800 O O . ARG A 1 749 ? -22.361 8.256 -19.577 1.00 86.62 749 ARG A O 1
ATOM 5807 N N . TRP A 1 750 ? -22.744 9.475 -17.722 1.00 91.56 750 TRP A N 1
ATOM 5808 C CA . TRP A 1 750 ? -23.751 8.592 -17.125 1.00 91.56 750 TRP A CA 1
ATOM 5809 C C . TRP A 1 750 ? -25.175 9.107 -17.359 1.00 91.56 750 TRP A C 1
ATOM 5811 O O . TRP A 1 750 ? -26.132 8.392 -17.098 1.00 91.56 750 TRP A O 1
ATOM 5821 N N . THR A 1 751 ? -25.337 10.338 -17.850 1.00 87.75 751 THR A N 1
ATOM 5822 C CA . THR A 1 751 ? -26.635 11.020 -17.899 1.00 87.75 751 THR A CA 1
ATOM 5823 C C . THR A 1 751 ? -27.386 10.708 -19.197 1.00 87.75 751 THR A C 1
ATOM 5825 O O . THR A 1 751 ? -26.793 10.662 -20.273 1.00 87.75 751 THR A O 1
ATOM 5828 N N . ALA A 1 752 ? -28.703 10.517 -19.102 1.00 90.75 752 ALA A N 1
ATOM 5829 C CA . ALA A 1 752 ? -29.572 10.274 -20.253 1.00 90.75 752 ALA A CA 1
ATOM 5830 C C . ALA A 1 752 ? -29.727 11.516 -21.165 1.00 90.75 752 ALA A C 1
ATOM 5832 O O . ALA A 1 752 ? -29.670 12.641 -20.654 1.00 90.75 752 ALA A O 1
ATOM 5833 N N . PRO A 1 753 ? -30.008 11.351 -22.476 1.00 87.94 753 PRO A N 1
ATOM 5834 C CA . PRO A 1 753 ? -30.140 12.465 -23.422 1.00 87.94 753 PRO A CA 1
ATOM 5835 C C . PRO A 1 753 ? -31.139 13.535 -22.960 1.00 87.94 753 PRO A C 1
ATOM 5837 O O . PRO A 1 753 ? -30.834 14.725 -22.962 1.00 87.94 753 PRO A O 1
ATOM 5840 N N . GLU A 1 754 ? -32.309 13.125 -22.460 1.00 86.06 754 GLU A N 1
ATOM 5841 C CA . GLU A 1 754 ? -33.357 14.039 -21.998 1.00 86.06 754 GLU A CA 1
ATOM 5842 C C . GLU A 1 754 ? -32.985 14.809 -20.716 1.00 86.06 754 GLU A C 1
ATOM 5844 O O . GLU A 1 754 ? -33.453 15.930 -20.489 1.00 86.06 754 GLU A O 1
ATOM 5849 N N . ALA A 1 755 ? -32.095 14.243 -19.898 1.00 84.38 755 ALA A N 1
ATOM 5850 C CA . ALA A 1 755 ? -31.567 14.878 -18.697 1.00 84.38 755 ALA A CA 1
ATOM 5851 C C . ALA A 1 755 ? -30.381 15.815 -19.007 1.00 84.38 755 ALA A C 1
ATOM 5853 O O . ALA A 1 755 ? -30.201 16.817 -18.312 1.00 84.38 755 ALA A O 1
ATOM 5854 N N . ILE A 1 756 ? -29.626 15.557 -20.082 1.00 80.81 756 ILE A N 1
ATOM 5855 C CA . ILE A 1 756 ? -28.622 16.485 -20.626 1.00 80.81 756 ILE A CA 1
ATOM 5856 C C . ILE A 1 756 ? -29.318 17.686 -21.284 1.00 80.81 756 ILE A C 1
ATOM 5858 O O . ILE A 1 756 ? -29.063 18.830 -20.906 1.00 80.81 756 ILE A O 1
ATOM 5862 N N . GLN A 1 757 ? -30.210 17.425 -22.244 1.00 76.88 757 GLN A N 1
ATOM 5863 C CA . GLN A 1 757 ? -30.775 18.436 -23.142 1.00 76.88 757 GLN A CA 1
ATOM 5864 C C . GLN A 1 757 ? -31.879 19.279 -22.488 1.00 76.88 757 GLN A C 1
ATOM 5866 O O . GLN A 1 757 ? -31.919 20.493 -22.677 1.00 76.88 757 GLN A O 1
ATOM 5871 N N . TYR A 1 758 ? -32.756 18.654 -21.692 1.00 76.75 758 TYR A N 1
ATOM 5872 C CA . TYR A 1 758 ? -33.938 19.306 -21.108 1.00 76.75 758 TYR A CA 1
ATOM 5873 C C . TYR A 1 758 ? -33.929 19.335 -19.574 1.00 76.75 758 TYR A C 1
ATOM 5875 O O . TYR A 1 758 ? -34.917 19.744 -18.965 1.00 76.75 758 TYR A O 1
ATOM 5883 N N . ARG A 1 759 ? -32.842 18.881 -18.925 1.00 71.12 759 ARG A N 1
ATOM 5884 C CA . ARG A 1 759 ? -32.747 18.719 -17.457 1.00 71.12 759 ARG A CA 1
ATOM 5885 C C . ARG A 1 759 ? -33.877 17.853 -16.858 1.00 71.12 759 ARG A C 1
ATOM 5887 O O . ARG A 1 759 ? -34.177 17.981 -15.672 1.00 71.12 759 ARG A O 1
ATOM 5894 N N . LYS A 1 760 ? -34.490 16.962 -17.655 1.00 72.19 760 LYS A N 1
ATOM 5895 C CA . LYS A 1 760 ? -35.633 16.117 -17.265 1.00 72.19 760 LYS A CA 1
ATOM 5896 C C . LYS A 1 760 ? -35.154 14.782 -16.680 1.00 72.19 760 LYS A C 1
ATOM 5898 O O . LYS A 1 760 ? -34.861 13.846 -17.416 1.00 72.19 760 LYS A O 1
ATOM 5903 N N . PHE A 1 761 ? -35.085 14.690 -15.353 1.00 77.25 761 PHE A N 1
ATOM 5904 C CA . PHE A 1 761 ? -34.706 13.464 -14.639 1.00 77.25 761 PHE A CA 1
ATOM 5905 C C . PHE A 1 761 ? -35.938 12.637 -14.254 1.00 77.25 761 PHE A C 1
ATOM 5907 O O . PHE A 1 761 ? -36.903 13.178 -13.724 1.00 77.25 761 PHE A O 1
ATOM 5914 N N . THR A 1 762 ? -35.895 11.326 -14.492 1.00 84.81 762 THR A N 1
ATOM 5915 C CA . THR A 1 762 ? -36.966 10.361 -14.176 1.00 84.81 762 THR A CA 1
ATOM 5916 C C . THR A 1 762 ? -36.369 8.991 -13.841 1.00 84.81 762 THR A C 1
ATOM 5918 O O . THR A 1 762 ? -35.199 8.741 -14.127 1.00 84.81 762 THR A O 1
ATOM 5921 N N . SER A 1 763 ? -37.161 8.040 -13.344 1.00 86.06 763 SER A N 1
ATOM 5922 C CA . SER A 1 763 ? -36.692 6.655 -13.171 1.00 86.06 763 SER A CA 1
ATOM 5923 C C . SER A 1 763 ? -36.169 6.035 -14.482 1.00 86.06 763 SER A C 1
ATOM 5925 O O . SER A 1 763 ? -35.251 5.222 -14.451 1.00 86.06 763 SER A O 1
ATOM 5927 N N . SER A 1 764 ? -36.676 6.464 -15.648 1.00 88.44 764 SER A N 1
ATOM 5928 C CA . SER A 1 764 ? -36.152 6.066 -16.967 1.00 88.44 764 SER A CA 1
ATOM 5929 C C . SER A 1 764 ? -34.799 6.700 -17.319 1.00 88.44 764 SER A C 1
ATOM 5931 O O . SER A 1 764 ? -34.063 6.124 -18.123 1.00 88.44 764 SER A O 1
ATOM 5933 N N . SER A 1 765 ? -34.438 7.856 -16.745 1.00 89.12 765 SER A N 1
ATOM 5934 C CA . SER A 1 765 ? -33.079 8.401 -16.894 1.00 89.12 765 SER A CA 1
ATOM 5935 C C . SER A 1 765 ? -32.088 7.653 -16.005 1.00 89.12 765 SER A C 1
ATOM 5937 O O . SER A 1 765 ? -30.974 7.397 -16.440 1.00 89.12 765 SER A O 1
ATOM 5939 N N . ASP A 1 766 ? -32.504 7.206 -14.815 1.00 91.56 766 ASP A N 1
ATOM 5940 C CA . ASP A 1 766 ? -31.672 6.333 -13.976 1.00 91.56 766 ASP A CA 1
ATOM 5941 C C . ASP A 1 766 ? -31.450 4.945 -14.612 1.00 91.56 766 ASP A C 1
ATOM 5943 O O . ASP A 1 766 ? -30.395 4.346 -14.418 1.00 91.56 766 ASP A O 1
ATOM 5947 N N . VAL A 1 767 ? -32.397 4.431 -15.411 1.00 95.38 767 VAL A N 1
ATOM 5948 C CA . VAL A 1 767 ? -32.205 3.195 -16.204 1.00 95.38 767 VAL A CA 1
ATOM 5949 C C . VAL A 1 767 ? -31.089 3.353 -17.245 1.00 95.38 767 VAL A C 1
ATOM 5951 O O . VAL A 1 767 ? -30.298 2.431 -17.434 1.00 95.38 767 VAL A O 1
ATOM 5954 N N . TRP A 1 768 ? -30.968 4.520 -17.885 1.00 95.31 768 TRP A N 1
ATOM 5955 C CA . TRP A 1 768 ? -29.853 4.803 -18.798 1.00 95.31 768 TRP A CA 1
ATOM 5956 C C . TRP A 1 768 ? -28.512 4.778 -18.055 1.00 95.31 768 TRP A C 1
ATOM 5958 O O . TRP A 1 768 ? -27.574 4.101 -18.485 1.00 95.31 768 TRP A O 1
ATOM 5968 N N . SER A 1 769 ? -28.446 5.455 -16.904 1.00 94.56 769 SER A N 1
ATOM 5969 C CA . SER A 1 769 ? -27.277 5.453 -16.019 1.00 94.56 769 SER A CA 1
ATOM 5970 C C . SER A 1 769 ? -26.924 4.033 -15.561 1.00 94.56 769 SER A C 1
ATOM 5972 O O . SER A 1 769 ? -25.760 3.641 -15.589 1.00 94.56 769 SER A O 1
ATOM 5974 N N . TYR A 1 770 ? -27.930 3.213 -15.237 1.00 96.25 770 TYR A N 1
ATOM 5975 C CA . TYR A 1 770 ? -27.752 1.802 -14.897 1.00 96.25 770 TYR A CA 1
ATOM 5976 C C . TYR A 1 770 ? -27.134 0.994 -16.047 1.00 96.25 770 TYR A C 1
ATOM 5978 O O . TYR A 1 770 ? -26.252 0.177 -15.795 1.00 96.25 770 TYR A O 1
ATOM 5986 N N . GLY A 1 771 ? -27.508 1.259 -17.303 1.00 94.00 771 GLY A N 1
ATOM 5987 C CA . GLY A 1 771 ? -26.845 0.668 -18.471 1.00 94.00 771 GLY A CA 1
ATOM 5988 C C . GLY A 1 771 ? -25.346 0.998 -18.532 1.00 94.00 771 GLY A C 1
ATOM 5989 O O . GLY A 1 771 ? -24.535 0.121 -18.825 1.00 94.00 771 GLY A O 1
ATOM 5990 N N . ILE A 1 772 ? -24.954 2.229 -18.176 1.00 93.81 772 ILE A N 1
ATOM 5991 C CA . ILE A 1 772 ? -23.536 2.622 -18.070 1.00 93.81 772 ILE A CA 1
ATOM 5992 C C . ILE A 1 772 ? -22.849 1.878 -16.913 1.00 93.81 772 ILE A C 1
ATOM 5994 O O . ILE A 1 772 ? -21.765 1.340 -17.113 1.00 93.81 772 ILE A O 1
ATOM 5998 N N . VAL A 1 773 ? -23.497 1.735 -15.750 1.00 93.75 773 VAL A N 1
ATOM 5999 C CA . VAL A 1 773 ? -22.966 0.932 -14.627 1.00 93.75 773 VAL A CA 1
ATOM 6000 C C . VAL A 1 773 ? -22.796 -0.544 -15.003 1.00 93.75 773 VAL A C 1
ATOM 6002 O O . VAL A 1 773 ? -21.803 -1.164 -14.627 1.00 93.75 773 VAL A O 1
ATOM 6005 N N . MET A 1 774 ? -23.721 -1.117 -15.780 1.00 92.56 774 MET A N 1
ATOM 6006 C CA . MET A 1 774 ? -23.571 -2.472 -16.321 1.00 92.56 774 MET A CA 1
ATOM 6007 C C . MET A 1 774 ? -22.320 -2.601 -17.195 1.00 92.56 774 MET A C 1
ATOM 6009 O O . MET A 1 774 ? -21.619 -3.610 -17.107 1.00 92.56 774 MET A O 1
ATOM 6013 N N . TRP A 1 775 ? -22.033 -1.587 -18.015 1.00 90.81 775 TRP A N 1
ATOM 6014 C CA . TRP A 1 775 ? -20.825 -1.537 -18.833 1.00 90.81 775 TRP A CA 1
ATOM 6015 C C . TRP A 1 775 ? -19.562 -1.416 -17.967 1.00 90.81 775 TRP A C 1
ATOM 6017 O O . TRP A 1 775 ? -18.663 -2.234 -18.130 1.00 90.81 775 TRP A O 1
ATOM 6027 N N . GLU A 1 776 ? -19.531 -0.491 -16.997 1.00 90.75 776 GLU A N 1
ATOM 6028 C CA . GLU A 1 776 ? -18.410 -0.290 -16.056 1.00 90.75 776 GLU A CA 1
ATOM 6029 C C . GLU A 1 776 ? -18.062 -1.567 -15.270 1.00 90.75 776 GLU A C 1
ATOM 6031 O O . GLU A 1 776 ? -16.894 -1.921 -15.138 1.00 90.75 776 GLU A O 1
ATOM 6036 N N . VAL A 1 777 ? -19.062 -2.298 -14.764 1.00 86.31 777 VAL A N 1
ATOM 6037 C CA . VAL A 1 777 ? -18.836 -3.552 -14.019 1.00 86.31 777 VAL A CA 1
ATOM 6038 C C . VAL A 1 777 ? -18.272 -4.652 -14.924 1.00 86.31 777 VAL A C 1
ATOM 6040 O O . VAL A 1 777 ? -17.409 -5.415 -14.495 1.00 86.31 777 VAL A O 1
ATOM 6043 N N . MET A 1 778 ? -18.726 -4.731 -16.178 1.00 81.94 778 MET A N 1
ATOM 6044 C CA . MET A 1 778 ? -18.255 -5.733 -17.143 1.00 81.94 778 MET A CA 1
ATOM 6045 C C . MET A 1 778 ? -16.915 -5.368 -17.803 1.00 81.94 778 MET A C 1
ATOM 6047 O O . MET A 1 778 ? -16.246 -6.256 -18.323 1.00 81.94 778 MET A O 1
ATOM 6051 N N . SER A 1 779 ? -16.503 -4.098 -17.762 1.00 77.12 779 SER A N 1
ATOM 6052 C CA . SER A 1 779 ? -15.182 -3.621 -18.196 1.00 77.12 779 SER A CA 1
ATOM 6053 C C . SER A 1 779 ? -14.172 -3.485 -17.047 1.00 77.12 779 SER A C 1
ATOM 6055 O O . SER A 1 779 ? -13.096 -2.929 -17.244 1.00 77.12 779 SER A O 1
ATOM 6057 N N . TYR A 1 780 ? -14.489 -3.989 -15.846 1.00 73.69 780 TYR A N 1
ATOM 6058 C CA . TYR A 1 780 ? -13.647 -3.877 -14.643 1.00 73.69 780 TYR A CA 1
ATOM 6059 C C . TYR A 1 780 ? -13.281 -2.424 -14.265 1.00 73.69 780 TYR A C 1
ATOM 6061 O O . TYR A 1 780 ? -12.223 -2.166 -13.692 1.00 73.69 780 TYR A O 1
ATOM 6069 N N . GLY A 1 781 ? -14.178 -1.476 -14.544 1.00 72.50 781 GLY A N 1
ATOM 6070 C CA . GLY A 1 781 ? -14.023 -0.064 -14.196 1.00 72.50 781 GLY A CA 1
ATOM 6071 C C . GLY A 1 781 ? -13.329 0.793 -15.256 1.00 72.50 781 GLY A C 1
ATOM 6072 O O . GLY A 1 781 ? -12.794 1.847 -14.907 1.00 72.50 781 GLY A O 1
ATOM 6073 N N . GLU A 1 782 ? -13.326 0.392 -16.535 1.00 73.69 782 GLU A N 1
ATOM 6074 C CA . GLU A 1 782 ? -12.925 1.313 -17.608 1.00 73.69 782 GLU A CA 1
ATOM 6075 C C . GLU A 1 782 ? -13.793 2.582 -17.609 1.00 73.69 782 GLU A C 1
ATOM 6077 O O . GLU A 1 782 ? -14.974 2.575 -17.260 1.00 73.69 782 GLU A O 1
ATOM 6082 N N . ARG A 1 783 ? -13.206 3.692 -18.064 1.00 74.62 783 ARG A N 1
ATOM 6083 C CA . ARG A 1 783 ? -13.869 4.994 -18.165 1.00 74.62 783 ARG A CA 1
ATOM 6084 C C . ARG A 1 783 ? -14.901 5.005 -19.308 1.00 74.62 783 ARG A C 1
ATOM 6086 O O . ARG A 1 783 ? -14.495 4.879 -20.466 1.00 74.62 783 ARG A O 1
ATOM 6093 N N . PRO A 1 784 ? -16.201 5.260 -19.046 1.00 80.38 784 PRO A N 1
ATOM 6094 C CA . PRO A 1 784 ? -17.212 5.352 -20.099 1.00 80.38 784 PRO A CA 1
ATOM 6095 C C . PRO A 1 784 ? -16.874 6.420 -21.149 1.00 80.38 784 PRO A C 1
ATOM 6097 O O . PRO A 1 784 ? -16.550 7.567 -20.815 1.00 80.38 784 PRO A O 1
ATOM 6100 N N . TYR A 1 785 ? -16.967 6.040 -22.425 1.00 77.06 785 TYR A N 1
ATOM 6101 C CA . TYR A 1 785 ? -16.580 6.849 -23.593 1.00 77.06 785 TYR A CA 1
ATOM 6102 C C . TYR A 1 785 ? -15.102 7.304 -23.594 1.00 77.06 785 TYR A C 1
ATOM 6104 O O . TYR A 1 785 ? -14.753 8.267 -24.277 1.00 77.06 785 TYR A O 1
ATOM 6112 N N . TRP A 1 786 ? -14.235 6.638 -22.821 1.00 84.94 786 TRP A N 1
ATOM 6113 C CA . TRP A 1 786 ? -12.785 6.863 -22.760 1.00 84.94 786 TRP A CA 1
ATOM 6114 C C . TRP A 1 786 ? -12.409 8.362 -22.706 1.00 84.94 786 TRP A C 1
ATOM 6116 O O . TRP A 1 786 ? -12.938 9.119 -21.879 1.00 84.94 786 TRP A O 1
ATOM 6126 N N . ASP A 1 787 ? -11.517 8.807 -23.591 1.00 67.19 787 ASP A N 1
ATOM 6127 C CA . ASP A 1 787 ? -10.925 10.150 -23.591 1.00 67.19 787 ASP A CA 1
ATOM 6128 C C . ASP A 1 787 ? -11.725 11.204 -24.376 1.00 67.19 787 ASP A C 1
ATOM 6130 O O . ASP A 1 787 ? -11.336 12.370 -24.388 1.00 67.19 787 ASP A O 1
ATOM 6134 N N . MET A 1 788 ? -12.866 10.839 -24.980 1.00 66.88 788 MET A N 1
ATOM 6135 C CA . MET A 1 788 ? -13.779 11.794 -25.634 1.00 66.88 788 MET A CA 1
ATOM 6136 C C . MET A 1 788 ? -14.114 12.948 -24.683 1.00 66.88 788 MET A C 1
ATOM 6138 O O . MET A 1 788 ? -14.368 12.693 -23.503 1.00 66.88 788 MET A O 1
ATOM 6142 N N . SER A 1 789 ? -14.162 14.204 -25.138 1.00 65.69 789 SER A N 1
ATOM 6143 C CA . SER A 1 789 ? -14.581 15.300 -24.255 1.00 65.69 789 SER A CA 1
ATOM 6144 C C . SER A 1 789 ? -16.062 15.158 -23.883 1.00 65.69 789 SER A C 1
ATOM 6146 O O . SER A 1 789 ? -16.825 14.455 -24.545 1.00 65.69 789 SER A O 1
ATOM 6148 N N . ASN A 1 790 ? -16.516 15.845 -22.831 1.00 67.62 790 ASN A N 1
ATOM 6149 C CA . ASN A 1 790 ? -17.942 15.816 -22.485 1.00 67.62 790 ASN A CA 1
ATOM 6150 C C . ASN A 1 790 ? -18.827 16.357 -23.627 1.00 67.62 790 ASN A C 1
ATOM 6152 O O . ASN A 1 790 ? -19.966 15.922 -23.741 1.00 67.62 790 ASN A O 1
ATOM 6156 N N . GLN A 1 791 ? -18.313 17.251 -24.481 1.00 71.69 791 GLN A N 1
ATOM 6157 C CA . GLN A 1 791 ? -19.042 17.733 -25.655 1.00 71.69 791 GLN A CA 1
ATOM 6158 C C . GLN A 1 791 ? -19.124 16.660 -26.750 1.00 71.69 791 GLN A C 1
ATOM 6160 O O . GLN A 1 791 ? -20.187 16.461 -27.331 1.00 71.69 791 GLN A O 1
ATOM 6165 N N . ASP A 1 792 ? -18.038 15.920 -26.984 1.00 69.25 792 ASP A N 1
ATOM 6166 C CA . ASP A 1 792 ? -18.011 14.833 -27.973 1.00 69.25 792 ASP A CA 1
ATOM 6167 C C . ASP A 1 792 ? -18.927 13.676 -27.565 1.00 69.25 792 ASP A C 1
ATOM 6169 O O . ASP A 1 792 ? -19.564 13.064 -28.416 1.00 69.25 792 ASP A O 1
ATOM 6173 N N . VAL A 1 793 ? -19.037 13.399 -26.260 1.00 71.56 793 VAL A N 1
ATOM 6174 C CA . VAL A 1 793 ? -19.972 12.398 -25.720 1.00 71.56 793 VAL A CA 1
ATOM 6175 C C . VAL A 1 793 ? -21.425 12.795 -25.988 1.00 71.56 793 VAL A C 1
ATOM 6177 O O . VAL A 1 793 ? -22.201 11.946 -26.417 1.00 71.56 793 VAL A O 1
ATOM 6180 N N . ILE A 1 794 ? -21.789 14.070 -25.801 1.00 74.62 794 ILE A N 1
ATOM 6181 C CA . ILE A 1 794 ? -23.131 14.580 -26.139 1.00 74.62 794 ILE A CA 1
ATOM 6182 C C . ILE A 1 794 ? -23.386 14.406 -27.641 1.00 74.62 794 ILE A C 1
ATOM 6184 O O . ILE A 1 794 ? -24.357 13.759 -28.027 1.00 74.62 794 ILE A O 1
ATOM 6188 N N . ASN A 1 795 ? -22.462 14.892 -28.476 1.00 74.38 795 ASN A N 1
ATOM 6189 C CA . ASN A 1 795 ? -22.570 14.811 -29.934 1.00 74.38 795 ASN A CA 1
ATOM 6190 C C . ASN A 1 795 ? -22.717 13.356 -30.425 1.00 74.38 795 ASN A C 1
ATOM 6192 O O . ASN A 1 795 ? -23.524 13.080 -31.309 1.00 74.38 795 ASN A O 1
ATOM 6196 N N . ALA A 1 796 ? -21.963 12.416 -29.846 1.00 73.38 796 ALA A N 1
ATOM 6197 C CA . ALA A 1 796 ? -22.021 11.003 -30.206 1.00 73.38 796 ALA A CA 1
ATOM 6198 C C . ALA A 1 796 ? -23.338 10.342 -29.763 1.00 73.38 796 ALA A C 1
ATOM 6200 O O . ALA A 1 796 ? -23.950 9.613 -30.542 1.00 73.38 796 ALA A O 1
ATOM 6201 N N . ILE A 1 797 ? -23.812 10.623 -28.544 1.00 81.81 797 ILE A N 1
ATOM 6202 C CA . ILE A 1 797 ? -25.100 10.119 -28.044 1.00 81.81 797 ILE A CA 1
ATOM 6203 C C . ILE A 1 797 ? -26.259 10.604 -28.931 1.00 81.81 797 ILE A C 1
ATOM 6205 O O . ILE A 1 797 ? -27.139 9.801 -29.265 1.00 81.81 797 ILE A O 1
ATOM 6209 N N . ASP A 1 798 ? -26.230 11.871 -29.358 1.00 80.12 798 ASP A N 1
ATOM 6210 C CA . ASP A 1 798 ? -27.214 12.462 -30.276 1.00 80.12 798 ASP A CA 1
ATOM 6211 C C . ASP A 1 798 ? -27.174 11.820 -31.673 1.00 80.12 798 ASP A C 1
ATOM 6213 O O . ASP A 1 798 ? -28.234 11.574 -32.258 1.00 80.12 798 ASP A O 1
ATOM 6217 N N . GLN A 1 799 ? -25.978 11.463 -32.158 1.00 78.62 799 GLN A N 1
ATOM 6218 C CA . GLN A 1 799 ? -25.726 10.666 -33.374 1.00 78.62 799 GLN A CA 1
ATOM 6219 C C . GLN A 1 799 ? -26.010 9.156 -33.201 1.00 78.62 799 GLN A C 1
ATOM 6221 O O . GLN A 1 799 ? -25.609 8.343 -34.029 1.00 78.62 799 GLN A O 1
ATOM 6226 N N . ASP A 1 800 ? -26.696 8.770 -32.123 1.00 77.31 800 ASP A N 1
ATOM 6227 C CA . ASP A 1 800 ? -27.073 7.394 -31.776 1.00 77.31 800 ASP A CA 1
ATOM 6228 C C . ASP A 1 800 ? -25.917 6.397 -31.572 1.00 77.31 800 ASP A C 1
ATOM 6230 O O . ASP A 1 800 ? -26.134 5.188 -31.475 1.00 77.31 800 ASP A O 1
ATOM 6234 N N . TYR A 1 801 ? -24.697 6.896 -31.356 1.00 79.31 801 TYR A N 1
ATOM 6235 C CA . TYR A 1 801 ? -23.586 6.084 -30.867 1.00 79.31 801 TYR A CA 1
ATOM 6236 C C . TYR A 1 801 ? -23.863 5.579 -29.443 1.00 79.31 801 TYR A C 1
ATOM 6238 O O . TYR A 1 801 ? -24.362 6.313 -28.582 1.00 79.31 801 TYR A O 1
ATOM 6246 N N . ARG A 1 802 ? -23.512 4.317 -29.181 1.00 85.12 802 ARG A N 1
ATOM 6247 C CA . ARG A 1 802 ? -23.611 3.642 -27.877 1.00 85.12 802 ARG A CA 1
ATOM 6248 C C . ARG A 1 802 ? -22.317 2.878 -27.602 1.00 85.12 802 ARG A C 1
ATOM 6250 O O . ARG A 1 802 ? -21.597 2.523 -28.534 1.00 85.12 802 ARG A O 1
ATOM 6257 N N . LEU A 1 803 ? -22.018 2.626 -26.328 1.00 82.12 803 LEU A N 1
ATOM 6258 C CA . LEU A 1 803 ? -20.793 1.921 -25.945 1.00 82.12 803 LEU A CA 1
ATOM 6259 C C . LEU A 1 803 ? -20.803 0.471 -26.469 1.00 82.12 803 LEU A C 1
ATOM 6261 O O . LEU A 1 803 ? -21.812 -0.222 -26.311 1.00 82.12 803 LEU A O 1
ATOM 6265 N N . PRO A 1 804 ? -19.699 -0.017 -27.065 1.00 77.69 804 PRO A N 1
ATOM 6266 C CA . PRO A 1 804 ? -19.612 -1.387 -27.558 1.00 77.69 804 PRO A CA 1
ATOM 6267 C C . PRO A 1 804 ? -19.517 -2.396 -26.406 1.00 77.69 804 PRO A C 1
ATOM 6269 O O . PRO A 1 804 ? -19.103 -2.057 -25.298 1.00 77.69 804 PRO A O 1
ATOM 6272 N N . SER A 1 805 ? -19.859 -3.656 -26.686 1.00 71.69 805 SER A N 1
ATOM 6273 C CA . SER A 1 805 ? -19.770 -4.753 -25.713 1.00 71.69 805 SER A CA 1
ATOM 6274 C C . SER A 1 805 ? -18.362 -4.884 -25.101 1.00 71.69 805 SER A C 1
ATOM 6276 O O . SER A 1 805 ? -17.397 -4.988 -25.869 1.00 71.69 805 SER A O 1
ATOM 6278 N N . PRO A 1 806 ? -18.222 -4.920 -23.758 1.00 75.81 806 PRO A N 1
ATOM 6279 C CA . PRO A 1 806 ? -16.956 -5.212 -23.086 1.00 75.81 806 PRO A CA 1
ATOM 6280 C C . PRO A 1 806 ? -16.377 -6.586 -23.455 1.00 75.81 806 PRO A C 1
ATOM 6282 O O . PRO A 1 806 ? -17.087 -7.482 -23.925 1.00 75.81 806 PRO A O 1
ATOM 6285 N N . MET A 1 807 ? -15.078 -6.770 -23.207 1.00 57.94 807 MET A N 1
ATOM 6286 C CA . MET A 1 807 ? -14.405 -8.062 -23.394 1.00 57.94 807 MET A CA 1
ATOM 6287 C C . MET A 1 807 ? -15.096 -9.162 -22.574 1.00 57.94 807 MET A C 1
ATOM 6289 O O . MET A 1 807 ? -15.491 -8.943 -21.432 1.00 57.94 807 MET A O 1
ATOM 6293 N N . ASP A 1 808 ? -15.274 -10.335 -23.185 1.00 63.16 808 ASP A N 1
ATOM 6294 C CA . ASP A 1 808 ? -15.930 -11.519 -22.606 1.00 63.16 808 ASP A CA 1
ATOM 6295 C C . ASP A 1 808 ? -17.367 -11.304 -22.063 1.00 63.16 808 ASP A C 1
ATOM 6297 O O . ASP A 1 808 ? -17.912 -12.150 -21.349 1.00 63.16 808 ASP A O 1
ATOM 6301 N N . CYS A 1 809 ? -18.034 -10.203 -22.439 1.00 75.44 809 CYS A N 1
ATOM 6302 C CA . CYS A 1 809 ? -19.408 -9.911 -22.032 1.00 75.44 809 CYS A CA 1
ATOM 6303 C C . CYS A 1 809 ? -20.439 -10.789 -22.783 1.00 75.44 809 CYS A C 1
ATOM 6305 O O . CYS A 1 809 ? -20.439 -10.811 -24.019 1.00 75.44 809 CYS A O 1
ATOM 6307 N N . PRO A 1 810 ? -21.366 -11.487 -22.090 1.00 83.62 810 PRO A N 1
ATOM 6308 C CA . PRO A 1 810 ? -22.409 -12.273 -22.748 1.00 83.62 810 PRO A CA 1
ATOM 6309 C C . PRO A 1 810 ? -23.373 -11.410 -23.570 1.00 83.62 810 PRO A C 1
ATOM 6311 O O . PRO A 1 810 ? -23.899 -10.414 -23.072 1.00 83.62 810 PRO A O 1
ATOM 6314 N N . ASN A 1 811 ? -23.712 -11.858 -24.784 1.00 79.25 811 ASN A N 1
ATOM 6315 C CA . ASN A 1 811 ? -24.627 -11.152 -25.695 1.00 79.25 811 ASN A CA 1
ATOM 6316 C C . ASN A 1 811 ? -25.957 -10.753 -25.032 1.00 79.25 811 ASN A C 1
ATOM 6318 O O . ASN A 1 811 ? -26.442 -9.647 -25.244 1.00 79.25 811 ASN A O 1
ATOM 6322 N N . ALA A 1 812 ? -26.528 -11.624 -24.194 1.00 82.44 812 ALA A N 1
ATOM 6323 C CA . ALA A 1 812 ? -27.783 -11.348 -23.495 1.00 82.44 812 ALA A CA 1
ATOM 6324 C C . ALA A 1 812 ? -27.663 -10.200 -22.469 1.00 82.44 812 ALA A C 1
ATOM 6326 O O . ALA A 1 812 ? -28.638 -9.495 -22.220 1.00 82.44 812 ALA A O 1
ATOM 6327 N N . LEU A 1 813 ? -26.474 -9.995 -21.889 1.00 86.19 813 LEU A N 1
ATOM 6328 C CA . LEU A 1 813 ? -26.198 -8.906 -20.953 1.00 86.19 813 LEU A CA 1
ATOM 6329 C C . LEU A 1 813 ? -25.917 -7.593 -21.695 1.00 86.19 813 LEU A C 1
ATOM 6331 O O . LEU A 1 813 ? -26.410 -6.551 -21.277 1.00 86.19 813 LEU A O 1
ATOM 6335 N N . HIS A 1 814 ? -25.193 -7.642 -22.820 1.00 88.50 814 HIS A N 1
ATOM 6336 C CA . HIS A 1 814 ? -24.987 -6.467 -23.670 1.00 88.50 814 HIS A CA 1
ATOM 6337 C C . HIS A 1 814 ? -26.289 -5.988 -24.332 1.00 88.50 814 HIS A C 1
ATOM 6339 O O . HIS A 1 814 ? -26.536 -4.787 -24.377 1.00 88.50 814 HIS A O 1
ATOM 6345 N N . GLN A 1 815 ? -27.172 -6.903 -24.751 1.00 89.31 815 GLN A N 1
ATOM 6346 C CA . GLN A 1 815 ? -28.507 -6.537 -25.234 1.00 89.31 815 GLN A CA 1
ATOM 6347 C C . GLN A 1 815 ? -29.287 -5.755 -24.169 1.00 89.31 815 GLN A C 1
ATOM 6349 O O . GLN A 1 815 ? -29.840 -4.706 -24.473 1.00 89.31 815 GLN A O 1
ATOM 6354 N N . LEU A 1 816 ? -29.240 -6.185 -22.903 1.00 91.69 816 LEU A N 1
ATOM 6355 C CA . LEU A 1 816 ? -29.881 -5.461 -21.803 1.00 91.69 816 LEU A CA 1
ATOM 6356 C C . LEU A 1 816 ? -29.276 -4.055 -21.573 1.00 91.69 816 LEU A C 1
ATOM 6358 O O . LEU A 1 816 ? -29.994 -3.148 -21.156 1.00 91.69 816 LEU A O 1
ATOM 6362 N N . MET A 1 817 ? -27.990 -3.834 -21.881 1.00 94.25 817 MET A N 1
ATOM 6363 C CA . MET A 1 817 ? -27.395 -2.484 -21.892 1.00 94.25 817 MET A CA 1
ATOM 6364 C C . MET A 1 817 ? -27.976 -1.626 -23.029 1.00 94.25 817 MET A C 1
ATOM 6366 O O . MET A 1 817 ? -28.357 -0.481 -22.800 1.00 94.25 817 MET A O 1
ATOM 6370 N N . LEU A 1 818 ? -28.099 -2.184 -24.239 1.00 91.06 818 LEU A N 1
ATOM 6371 C CA . LEU A 1 818 ? -28.686 -1.503 -25.403 1.00 91.06 818 LEU A CA 1
ATOM 6372 C C . LEU A 1 818 ? -30.180 -1.185 -25.200 1.00 91.06 818 LEU A C 1
ATOM 6374 O O . LEU A 1 818 ? -30.648 -0.125 -25.618 1.00 91.06 818 LEU A O 1
ATOM 6378 N N . ASP A 1 819 ? -30.914 -2.056 -24.508 1.00 92.69 819 ASP A N 1
ATOM 6379 C CA . ASP A 1 819 ? -32.305 -1.827 -24.104 1.00 92.69 819 ASP A CA 1
ATOM 6380 C C . ASP A 1 819 ? -32.396 -0.681 -23.069 1.00 92.69 819 ASP A C 1
ATOM 6382 O O . ASP A 1 819 ? -33.287 0.167 -23.141 1.00 92.69 819 ASP A O 1
ATOM 6386 N N . CYS A 1 820 ? -31.436 -0.582 -22.140 1.00 94.19 820 CYS A N 1
ATOM 6387 C CA . CYS A 1 820 ? -31.314 0.559 -21.223 1.00 94.19 820 CYS A CA 1
ATOM 6388 C C . CYS A 1 820 ? -30.948 1.879 -21.934 1.00 94.19 820 CYS A C 1
ATOM 6390 O O . CYS A 1 820 ? -31.331 2.947 -21.454 1.00 94.19 820 CYS A O 1
ATOM 6392 N N . TRP A 1 821 ? -30.255 1.832 -23.078 1.00 94.81 821 TRP A N 1
ATOM 6393 C CA . TRP A 1 821 ? -29.830 3.016 -23.844 1.00 94.81 821 TRP A CA 1
ATOM 6394 C C . TRP A 1 821 ? -30.722 3.371 -25.049 1.00 94.81 821 TRP A C 1
ATOM 6396 O O . TRP A 1 821 ? -30.274 4.018 -26.008 1.00 94.81 821 TRP A O 1
ATOM 6406 N N . GLN A 1 822 ? -32.000 2.989 -25.012 1.00 91.88 822 GLN A N 1
ATOM 6407 C CA . GLN A 1 822 ? -32.983 3.466 -25.988 1.00 91.88 822 GLN A CA 1
ATOM 6408 C C . GLN A 1 822 ? -33.131 4.994 -25.920 1.00 91.88 822 GLN A C 1
ATOM 6410 O O . GLN A 1 822 ? -33.177 5.581 -24.834 1.00 91.88 822 GLN A O 1
ATOM 6415 N N . LYS A 1 823 ? -33.205 5.652 -27.087 1.00 84.31 823 LYS A N 1
ATOM 6416 C CA . LYS A 1 823 ? -33.282 7.123 -27.182 1.00 84.31 823 LYS A CA 1
ATOM 6417 C C . LYS A 1 823 ? -34.557 7.649 -26.515 1.00 84.31 823 LYS A C 1
ATOM 6419 O O . LYS A 1 823 ? -34.481 8.521 -25.655 1.00 84.31 823 LYS A O 1
ATOM 6424 N N . ASP A 1 824 ? -35.706 7.047 -26.831 1.00 86.56 824 ASP A N 1
ATOM 6425 C CA . ASP A 1 824 ? -36.972 7.297 -26.132 1.00 86.56 824 ASP A CA 1
ATOM 6426 C C . ASP A 1 824 ? -36.976 6.638 -24.738 1.00 86.56 824 ASP A C 1
ATOM 6428 O O . ASP A 1 824 ? -36.812 5.422 -24.603 1.00 86.56 824 ASP A O 1
ATOM 6432 N N . ARG A 1 825 ? -37.231 7.451 -23.703 1.00 86.94 825 ARG A N 1
ATOM 6433 C CA . ARG A 1 825 ? -37.378 7.038 -22.298 1.00 86.94 825 ARG A CA 1
ATOM 6434 C C . ARG A 1 825 ? -38.440 5.954 -22.074 1.00 86.94 825 ARG A C 1
ATOM 6436 O O . ARG A 1 825 ? -38.332 5.210 -21.101 1.00 86.94 825 ARG A O 1
ATOM 6443 N N . ASN A 1 826 ? -39.461 5.884 -22.932 1.00 86.19 826 ASN A N 1
ATOM 6444 C CA . ASN A 1 826 ? -40.587 4.954 -22.801 1.00 86.19 826 ASN A CA 1
ATOM 6445 C C . ASN A 1 826 ? -40.237 3.530 -23.264 1.00 86.19 826 ASN A C 1
ATOM 6447 O O . ASN A 1 826 ? -40.866 2.573 -22.819 1.00 86.19 826 ASN A O 1
ATOM 6451 N N . ASN A 1 827 ? -39.222 3.394 -24.126 1.00 90.00 827 ASN A N 1
ATOM 6452 C CA . ASN A 1 827 ? -38.762 2.109 -24.661 1.00 90.00 827 ASN A CA 1
ATOM 6453 C C . ASN A 1 827 ? -37.707 1.434 -23.765 1.00 90.00 827 ASN A C 1
ATOM 6455 O O . ASN A 1 827 ? -37.324 0.296 -24.025 1.00 90.00 827 ASN A O 1
ATOM 6459 N N . ARG A 1 828 ? -37.235 2.120 -22.714 1.00 94.38 828 ARG A N 1
ATOM 6460 C CA . ARG A 1 828 ? -36.266 1.581 -21.751 1.00 94.38 828 ARG A CA 1
ATOM 6461 C C . ARG A 1 828 ? -36.961 0.637 -20.753 1.00 94.38 828 ARG A C 1
ATOM 6463 O O . ARG A 1 828 ? -38.064 0.947 -20.294 1.00 94.38 828 ARG A O 1
ATOM 6470 N N . PRO A 1 829 ? -36.335 -0.485 -20.359 1.00 94.19 829 PRO A N 1
ATOM 6471 C CA . PRO A 1 829 ? -36.921 -1.426 -19.410 1.00 94.19 829 PRO A CA 1
ATOM 6472 C C . PRO A 1 829 ? -37.009 -0.831 -17.998 1.00 94.19 829 PRO A C 1
ATOM 6474 O O . PRO A 1 829 ? -36.071 -0.216 -17.497 1.00 94.19 829 PRO A O 1
ATOM 6477 N N . LYS A 1 830 ? -38.124 -1.064 -17.299 1.00 91.50 830 LYS A N 1
ATOM 6478 C CA . LYS A 1 830 ? -38.271 -0.684 -15.884 1.00 91.50 830 LYS A CA 1
ATOM 6479 C C . LYS A 1 830 ? -37.322 -1.512 -15.009 1.00 91.50 830 LYS A C 1
ATOM 6481 O O . LYS A 1 830 ? -37.068 -2.679 -15.300 1.00 91.50 830 LYS A O 1
ATOM 6486 N N . PHE A 1 831 ? -36.885 -0.982 -13.863 1.00 92.19 831 PHE A N 1
ATOM 6487 C CA . PHE A 1 831 ? -36.001 -1.722 -12.944 1.00 92.19 831 PHE A CA 1
ATOM 6488 C C . PHE A 1 831 ? -36.560 -3.084 -12.495 1.00 92.19 831 PHE A C 1
ATOM 6490 O O . PHE A 1 831 ? -35.804 -4.043 -12.348 1.00 92.19 831 PHE A O 1
ATOM 6497 N N . SER A 1 832 ? -37.884 -3.226 -12.368 1.00 88.19 832 SER A N 1
ATOM 6498 C CA . SER A 1 832 ? -38.536 -4.520 -12.123 1.00 88.19 832 SER A CA 1
ATOM 6499 C C . SER A 1 832 ? -38.329 -5.535 -13.259 1.00 88.19 832 SER A C 1
ATOM 6501 O O . SER A 1 832 ? -38.172 -6.727 -12.996 1.00 88.19 832 SER A O 1
ATOM 6503 N N . GLN A 1 833 ? -38.273 -5.085 -14.514 1.00 90.44 833 GLN A N 1
ATOM 6504 C CA . GLN A 1 833 ? -37.938 -5.916 -15.673 1.00 90.44 833 GLN A CA 1
ATOM 6505 C C . GLN A 1 833 ? -36.441 -6.259 -15.680 1.00 90.44 833 GLN A C 1
ATOM 6507 O O . GLN A 1 833 ? -36.107 -7.425 -15.877 1.00 90.44 833 GLN A O 1
ATOM 6512 N N . ASN A 1 834 ? -35.557 -5.306 -15.357 1.00 92.31 834 ASN A N 1
ATOM 6513 C CA . ASN A 1 834 ? -34.108 -5.539 -15.256 1.00 92.31 834 ASN A CA 1
ATOM 6514 C C . ASN A 1 834 ? -33.769 -6.618 -14.212 1.00 92.31 834 ASN A C 1
ATOM 6516 O O . ASN A 1 834 ? -33.059 -7.573 -14.529 1.00 92.31 834 ASN A O 1
ATOM 6520 N N . VAL A 1 835 ? -34.347 -6.538 -13.004 1.00 91.81 835 VAL A N 1
ATOM 6521 C CA . VAL A 1 835 ? -34.194 -7.578 -11.965 1.00 91.81 835 VAL A CA 1
ATOM 6522 C C . VAL A 1 835 ? -34.677 -8.940 -12.471 1.00 91.81 835 VAL A C 1
ATOM 6524 O O . VAL A 1 835 ? -33.956 -9.926 -12.344 1.00 91.81 835 VAL A O 1
ATOM 6527 N N . ASN A 1 836 ? -35.857 -9.003 -13.097 1.00 89.06 836 ASN A N 1
ATOM 6528 C CA . ASN A 1 836 ? -36.412 -10.251 -13.631 1.00 89.06 836 ASN A CA 1
ATOM 6529 C C . ASN A 1 836 ? -35.556 -10.859 -14.758 1.00 89.06 836 ASN A C 1
ATOM 6531 O O . ASN A 1 836 ? -35.461 -12.082 -14.866 1.00 89.06 836 ASN A O 1
ATOM 6535 N N . THR A 1 837 ? -34.946 -10.033 -15.608 1.00 89.88 837 THR A N 1
ATOM 6536 C CA . THR A 1 837 ? -34.059 -10.482 -16.689 1.00 89.88 837 THR A CA 1
ATOM 6537 C C . THR A 1 837 ? -32.745 -11.032 -16.133 1.00 89.88 837 THR A C 1
ATOM 6539 O O . THR A 1 837 ? -32.327 -12.121 -16.528 1.00 89.88 837 THR A O 1
ATOM 6542 N N . LEU A 1 838 ? -32.143 -10.359 -15.150 1.00 90.00 838 LEU A N 1
ATOM 6543 C CA . LEU A 1 838 ? -30.923 -10.829 -14.487 1.00 90.00 838 LEU A CA 1
ATOM 6544 C C . LEU A 1 838 ? -31.179 -12.095 -13.649 1.00 90.00 838 LEU A C 1
ATOM 6546 O O . LEU A 1 838 ? -30.399 -13.041 -13.722 1.00 90.00 838 LEU A O 1
ATOM 6550 N N . ASP A 1 839 ? -32.313 -12.189 -12.946 1.00 86.94 839 ASP A N 1
ATOM 6551 C CA . ASP A 1 839 ? -32.709 -13.410 -12.225 1.00 86.94 839 ASP A CA 1
ATOM 6552 C C . ASP A 1 839 ? -32.900 -14.611 -13.170 1.00 86.94 839 ASP A C 1
ATOM 6554 O O . ASP A 1 839 ? -32.571 -15.741 -12.799 1.00 86.94 839 ASP A O 1
ATOM 6558 N N . LYS A 1 840 ? -33.375 -14.400 -14.407 1.00 86.31 840 LYS A N 1
ATOM 6559 C CA . LYS A 1 840 ? -33.425 -15.456 -15.437 1.00 86.31 840 LYS A CA 1
ATOM 6560 C C . LYS A 1 840 ? -32.025 -15.896 -15.875 1.00 86.31 840 LYS A C 1
ATOM 6562 O O . LYS A 1 840 ? -31.797 -17.097 -15.996 1.00 86.31 840 LYS A O 1
ATOM 6567 N N . MET A 1 841 ? -31.094 -14.958 -16.069 1.00 84.62 841 MET A N 1
ATOM 6568 C CA . MET A 1 841 ? -29.699 -15.263 -16.427 1.00 84.62 841 MET A CA 1
ATOM 6569 C C . MET A 1 841 ? -28.964 -16.026 -15.314 1.00 84.62 841 MET A C 1
ATOM 6571 O O . MET A 1 841 ? -28.223 -16.962 -15.600 1.00 84.62 841 MET A O 1
ATOM 6575 N N . ILE A 1 842 ? -29.207 -15.676 -14.045 1.00 84.38 842 ILE A N 1
ATOM 6576 C CA . ILE A 1 842 ? -28.629 -16.372 -12.883 1.00 84.38 842 ILE A CA 1
ATOM 6577 C C . ILE A 1 842 ? -29.191 -17.796 -12.762 1.00 84.38 842 ILE A C 1
ATOM 6579 O O . ILE A 1 842 ? -28.442 -18.741 -12.521 1.00 84.38 842 ILE A O 1
ATOM 6583 N N . ARG A 1 843 ? -30.505 -17.972 -12.961 1.00 80.06 843 ARG A N 1
ATOM 6584 C CA . ARG A 1 843 ? -31.169 -19.290 -12.907 1.00 80.06 843 ARG A CA 1
ATOM 6585 C C . ARG A 1 843 ? -30.856 -20.185 -14.109 1.00 80.06 843 ARG A C 1
ATOM 6587 O O . ARG A 1 843 ? -31.016 -21.397 -14.001 1.00 80.06 843 ARG A O 1
ATOM 6594 N N . ASN A 1 844 ? -30.409 -19.619 -15.230 1.00 77.94 844 ASN A N 1
ATOM 6595 C CA . ASN A 1 844 ? -29.955 -20.360 -16.405 1.00 77.94 844 ASN A CA 1
ATOM 6596 C C . ASN A 1 844 ? -28.550 -19.903 -16.852 1.00 77.94 844 ASN A C 1
ATOM 6598 O O . ASN A 1 844 ? -28.422 -19.189 -17.849 1.00 77.94 844 ASN A O 1
ATOM 6602 N N . PRO A 1 845 ? -27.470 -20.371 -16.193 1.00 67.62 845 PRO A N 1
ATOM 6603 C CA . PRO A 1 845 ? -26.097 -20.014 -16.565 1.00 67.62 845 PRO A CA 1
ATOM 6604 C C . PRO A 1 845 ? -25.710 -20.389 -18.007 1.00 67.62 845 PRO A C 1
ATOM 6606 O O . PRO A 1 845 ? -24.705 -19.902 -18.520 1.00 67.62 845 PRO A O 1
ATOM 6609 N N . GLY A 1 846 ? -26.502 -21.225 -18.692 1.00 59.56 846 GLY A N 1
ATOM 6610 C CA . GLY A 1 846 ? -26.328 -21.523 -20.113 1.00 59.56 846 GLY A CA 1
ATOM 6611 C C . GLY A 1 846 ? -26.424 -20.285 -21.011 1.00 59.56 846 GLY A C 1
ATOM 6612 O O . GLY A 1 846 ? -25.664 -20.192 -21.969 1.00 59.56 846 GLY A O 1
ATOM 6613 N N . SER A 1 847 ? -27.266 -19.296 -20.673 1.00 61.94 847 SER A N 1
ATOM 6614 C CA . SER A 1 847 ? -27.356 -18.031 -21.429 1.00 61.94 847 SER A CA 1
ATOM 6615 C C . SER A 1 847 ? -26.189 -17.067 -21.182 1.00 61.94 847 SER A C 1
ATOM 6617 O O . SER A 1 847 ? -26.093 -16.044 -21.854 1.00 61.94 847 SER A O 1
ATOM 6619 N N . LEU A 1 848 ? -25.311 -17.374 -20.220 1.00 60.88 848 LEU A N 1
ATOM 6620 C CA . LEU A 1 848 ? -24.096 -16.605 -19.928 1.00 60.88 848 LEU A CA 1
ATOM 6621 C C . LEU A 1 848 ? -22.853 -17.168 -20.639 1.00 60.88 848 LEU A C 1
ATOM 6623 O O . LEU A 1 848 ? -21.765 -16.618 -20.493 1.00 60.88 848 LEU A O 1
ATOM 6627 N N . LYS A 1 849 ? -22.994 -18.239 -21.433 1.00 55.84 849 LYS A N 1
ATOM 6628 C CA . LYS A 1 849 ? -21.929 -18.714 -22.323 1.00 55.84 849 LYS A CA 1
ATOM 6629 C C . LYS A 1 849 ? -21.902 -17.867 -23.593 1.00 55.84 849 LYS A C 1
ATOM 6631 O O . LYS A 1 849 ? -22.890 -17.827 -24.328 1.00 55.84 849 LYS A O 1
ATOM 6636 N N . ALA A 1 850 ? -20.758 -17.249 -23.885 1.00 48.94 850 ALA A N 1
ATOM 6637 C CA . ALA A 1 850 ? -20.487 -16.660 -25.192 1.00 48.94 850 ALA A CA 1
ATOM 6638 C C . ALA A 1 850 ? -20.540 -17.773 -26.252 1.00 48.94 850 ALA A C 1
ATOM 6640 O O . ALA A 1 850 ? -19.616 -18.573 -26.379 1.00 48.94 850 ALA A O 1
ATOM 6641 N N . THR A 1 851 ? -21.671 -17.875 -26.950 1.00 34.25 851 THR A N 1
ATOM 6642 C CA . THR A 1 851 ? -21.937 -18.959 -27.898 1.00 34.25 851 THR A CA 1
ATOM 6643 C C . THR A 1 851 ? -21.824 -18.397 -29.307 1.00 34.25 851 THR A C 1
ATOM 6645 O O . THR A 1 851 ? -22.683 -17.634 -29.748 1.00 34.25 851 THR A O 1
ATOM 6648 N N . THR A 1 852 ? -20.743 -18.751 -29.998 1.00 31.67 852 THR A N 1
ATOM 6649 C CA . THR A 1 852 ? -20.608 -18.569 -31.446 1.00 31.67 852 THR A CA 1
ATOM 6650 C C . THR A 1 852 ? -21.688 -19.369 -32.190 1.00 31.67 852 THR A C 1
ATOM 6652 O O . THR A 1 852 ? -22.105 -20.425 -31.703 1.00 31.67 852 THR A O 1
ATOM 6655 N N . PRO A 1 853 ? -22.162 -18.906 -33.364 1.00 31.28 853 PRO A N 1
ATOM 6656 C CA . PRO A 1 853 ? -23.071 -19.688 -34.195 1.00 31.28 853 PRO A CA 1
ATOM 6657 C C . PRO A 1 853 ? -22.465 -21.040 -34.593 1.00 31.28 853 PRO A C 1
ATOM 6659 O O . PRO A 1 853 ? -21.259 -21.180 -34.785 1.00 31.28 853 PRO A O 1
ATOM 6662 N N . LEU A 1 854 ? -23.332 -22.043 -34.680 1.00 28.05 854 LEU A N 1
ATOM 6663 C CA . LEU A 1 854 ? -22.982 -23.459 -34.711 1.00 28.05 854 LEU A CA 1
ATOM 6664 C C . LEU A 1 854 ? -22.411 -23.918 -36.068 1.00 28.05 854 LEU A C 1
ATOM 6666 O O . LEU A 1 854 ? -23.075 -23.769 -37.090 1.00 28.05 854 LEU A O 1
ATOM 6670 N N . SER A 1 855 ? -21.273 -24.620 -36.060 1.00 25.83 855 SER A N 1
ATOM 6671 C CA . SER A 1 855 ? -21.005 -25.704 -37.019 1.00 25.83 855 SER A CA 1
ATOM 6672 C C . SER A 1 855 ? -20.087 -26.776 -36.409 1.00 25.83 855 SER A C 1
ATOM 6674 O O . SER A 1 855 ? -19.431 -26.552 -35.394 1.00 25.83 855 SER A O 1
ATOM 6676 N N . SER A 1 856 ? -20.137 -27.988 -36.957 1.00 27.69 856 SER A N 1
ATOM 6677 C CA . SER A 1 856 ? -19.784 -29.249 -36.284 1.00 27.69 856 SER A CA 1
ATOM 6678 C C . SER A 1 856 ? -18.346 -29.739 -36.507 1.00 27.69 856 SER A C 1
ATOM 6680 O O . SER A 1 856 ? -17.921 -29.814 -37.656 1.00 27.69 856 SER A O 1
ATOM 6682 N N . GLY A 1 857 ? -17.660 -30.240 -35.463 1.00 25.92 857 GLY A N 1
ATOM 6683 C CA . GLY A 1 857 ? -16.427 -31.032 -35.659 1.00 25.92 857 GLY A CA 1
ATOM 6684 C C . GLY A 1 857 ? -15.478 -31.197 -34.460 1.00 25.92 857 GLY A C 1
ATOM 6685 O O . GLY A 1 857 ? -14.427 -30.581 -34.426 1.00 25.92 857 GLY A O 1
ATOM 6686 N N . ILE A 1 858 ? -15.845 -32.053 -33.500 1.00 29.92 858 ILE A N 1
ATOM 6687 C CA . ILE A 1 858 ? -15.003 -32.764 -32.503 1.00 29.92 858 ILE A CA 1
ATOM 6688 C C . ILE A 1 858 ? -13.470 -32.476 -32.514 1.00 29.92 858 ILE A C 1
ATOM 6690 O O . ILE A 1 858 ? -12.735 -33.137 -33.240 1.00 29.92 858 ILE A O 1
ATOM 6694 N N . HIS A 1 859 ? -12.978 -31.617 -31.607 1.00 25.50 859 HIS A N 1
ATOM 6695 C CA . HIS A 1 859 ? -11.996 -31.947 -30.542 1.00 25.50 859 HIS A CA 1
ATOM 6696 C C . HIS A 1 859 ? -11.581 -30.684 -29.752 1.00 25.50 859 HIS A C 1
ATOM 6698 O O . HIS A 1 859 ? -11.089 -29.723 -30.331 1.00 25.50 859 HIS A O 1
ATOM 6704 N N . LEU A 1 860 ? -11.721 -30.697 -28.418 1.00 30.73 860 LEU A N 1
ATOM 6705 C CA . LEU A 1 860 ? -11.038 -29.732 -27.535 1.00 30.73 860 LEU A CA 1
ATOM 6706 C C . LEU A 1 860 ? -9.586 -30.190 -27.318 1.00 30.73 860 LEU A C 1
ATOM 6708 O O . LEU A 1 860 ? -9.357 -31.383 -27.097 1.00 30.73 860 LEU A O 1
ATOM 6712 N N . PRO A 1 861 ? -8.628 -29.251 -27.304 1.00 30.38 861 PRO A N 1
ATOM 6713 C CA . PRO A 1 861 ? -8.022 -28.858 -26.025 1.00 30.38 861 PRO A CA 1
ATOM 6714 C C . PRO A 1 861 ? -8.308 -27.397 -25.644 1.00 30.38 861 PRO A C 1
ATOM 6716 O O . PRO A 1 861 ? -8.450 -26.526 -26.494 1.00 30.38 861 PRO A O 1
ATOM 6719 N N . LEU A 1 862 ? -8.395 -27.142 -24.339 1.00 35.44 862 LEU A N 1
ATOM 6720 C CA . LEU A 1 862 ? -8.576 -25.811 -23.751 1.00 35.44 862 LEU A CA 1
ATOM 6721 C C . LEU A 1 862 ? -7.241 -25.066 -23.604 1.00 35.44 862 LEU A C 1
ATOM 6723 O O . LEU A 1 862 ? -6.204 -25.704 -23.454 1.00 35.44 862 LEU A O 1
ATOM 6727 N N . LEU A 1 863 ? -7.339 -23.734 -23.494 1.00 37.28 863 LEU A N 1
ATOM 6728 C CA . LEU A 1 863 ? -6.266 -22.772 -23.194 1.00 37.28 863 LEU A CA 1
ATOM 6729 C C . LEU A 1 863 ? -5.209 -22.601 -24.295 1.00 37.28 863 LEU A C 1
ATOM 6731 O O . LEU A 1 863 ? -4.111 -23.139 -24.202 1.00 37.28 863 LEU A O 1
ATOM 6735 N N . ASP A 1 864 ? -5.488 -21.697 -25.235 1.00 24.77 864 ASP A N 1
ATOM 6736 C CA . ASP A 1 864 ? -4.440 -20.806 -25.736 1.00 24.77 864 ASP A CA 1
ATOM 6737 C C . ASP A 1 864 ? -4.962 -19.367 -25.866 1.00 24.77 864 ASP A C 1
ATOM 6739 O O . ASP A 1 864 ? -6.154 -19.126 -26.069 1.00 24.77 864 ASP A O 1
ATOM 6743 N N . ARG A 1 865 ? -4.056 -18.409 -25.675 1.00 37.44 865 ARG A N 1
ATOM 6744 C CA . ARG A 1 865 ? -4.296 -16.965 -25.670 1.00 37.44 865 ARG A CA 1
ATOM 6745 C C . ARG A 1 865 ? -3.463 -16.341 -26.793 1.00 37.44 865 ARG A C 1
ATOM 6747 O O . ARG A 1 865 ? -2.583 -15.523 -26.537 1.00 37.44 865 ARG A O 1
ATOM 6754 N N . SER A 1 866 ? -3.726 -16.764 -28.025 1.00 30.48 866 SER A N 1
ATOM 6755 C CA . SER A 1 866 ? -3.013 -16.333 -29.229 1.00 30.48 866 SER A CA 1
ATOM 6756 C C . SER A 1 866 ? -3.800 -15.297 -30.040 1.00 30.48 866 SER A C 1
ATOM 6758 O O . SER A 1 866 ? -5.030 -15.272 -30.078 1.00 30.48 866 SER A O 1
ATOM 6760 N N . THR A 1 867 ? -3.053 -14.383 -30.660 1.00 37.53 867 THR A N 1
ATOM 6761 C CA . THR A 1 867 ? -3.544 -13.393 -31.629 1.00 37.53 867 THR A CA 1
ATOM 6762 C C . THR A 1 867 ? -4.202 -14.073 -32.832 1.00 37.53 867 THR A C 1
ATOM 6764 O O . THR A 1 867 ? -3.710 -15.129 -33.230 1.00 37.53 867 THR A O 1
ATOM 6767 N N . PRO A 1 868 ? -5.233 -13.476 -33.464 1.00 42.09 868 PRO A N 1
ATOM 6768 C CA . PRO A 1 868 ? -5.805 -14.032 -34.688 1.00 42.09 868 PRO A CA 1
ATOM 6769 C C . PRO A 1 868 ? -4.726 -14.163 -35.770 1.00 42.09 868 PRO A C 1
ATOM 6771 O O . PRO A 1 868 ? -3.979 -13.221 -36.038 1.00 42.09 868 PRO A O 1
ATOM 6774 N N . ASP A 1 869 ? -4.642 -15.352 -36.359 1.00 48.34 869 ASP A N 1
ATOM 6775 C CA . ASP A 1 869 ? -3.728 -15.680 -37.448 1.00 48.34 869 ASP A CA 1
ATOM 6776 C C . ASP A 1 869 ? -4.294 -15.118 -38.759 1.00 48.34 869 ASP A C 1
ATOM 6778 O O . ASP A 1 869 ? -5.358 -15.548 -39.217 1.00 48.34 869 ASP A O 1
ATOM 6782 N N . PHE A 1 870 ? -3.618 -14.135 -39.361 1.00 54.00 870 PHE A N 1
ATOM 6783 C CA . PHE A 1 870 ? -4.134 -13.460 -40.552 1.00 54.00 870 PHE A CA 1
ATOM 6784 C C . PHE A 1 870 ? -4.103 -14.351 -41.805 1.00 54.00 870 PHE A C 1
ATOM 6786 O O . PHE A 1 870 ? -4.763 -14.017 -42.785 1.00 54.00 870 PHE A O 1
ATOM 6793 N N . SER A 1 871 ? -3.433 -15.512 -41.766 1.00 52.25 871 SER A N 1
ATOM 6794 C CA . SER A 1 871 ? -3.499 -16.517 -42.839 1.00 52.25 871 SER A CA 1
ATOM 6795 C C . SER A 1 871 ? -4.850 -17.249 -42.927 1.00 52.25 871 SER A C 1
ATOM 6797 O O . SER A 1 871 ? -5.090 -17.982 -43.886 1.00 52.25 871 SER A O 1
ATOM 6799 N N . SER A 1 872 ? -5.745 -17.044 -41.950 1.00 53.56 872 SER A N 1
ATOM 6800 C CA . SER A 1 872 ? -7.057 -17.704 -41.872 1.00 53.56 872 SER A CA 1
ATOM 6801 C C . SER A 1 872 ? -8.217 -16.956 -42.550 1.00 53.56 872 SER A C 1
ATOM 6803 O O . SER A 1 872 ? -9.317 -17.504 -42.625 1.00 53.56 872 SER A O 1
ATOM 6805 N N . PHE A 1 873 ? -7.994 -15.741 -43.068 1.00 67.38 873 PHE A N 1
ATOM 6806 C CA . PHE A 1 873 ? -9.015 -14.940 -43.759 1.00 67.38 873 PHE A CA 1
ATOM 6807 C C . PHE A 1 873 ? -8.768 -14.936 -45.271 1.00 67.38 873 PHE A C 1
ATOM 6809 O O . PHE A 1 873 ? -7.645 -14.708 -45.715 1.00 67.38 873 PHE A O 1
ATOM 6816 N N . SER A 1 874 ? -9.811 -15.162 -46.072 1.00 66.88 874 SER A N 1
ATOM 6817 C CA . SER A 1 874 ? -9.701 -15.237 -47.537 1.00 66.88 874 SER A CA 1
ATOM 6818 C C . SER A 1 874 ? -10.087 -13.938 -48.251 1.00 66.88 874 SER A C 1
ATOM 6820 O O . SER A 1 874 ? -9.707 -13.733 -49.402 1.00 66.88 874 SER A O 1
ATOM 6822 N N . THR A 1 875 ? -10.807 -13.041 -47.568 1.00 80.69 875 THR A N 1
ATOM 6823 C CA . THR A 1 875 ? -11.275 -11.756 -48.113 1.00 80.69 875 THR A CA 1
ATOM 6824 C C . THR A 1 875 ? -11.179 -10.620 -47.093 1.00 80.69 875 THR A C 1
ATOM 6826 O O . THR A 1 875 ? -11.257 -10.841 -45.881 1.00 80.69 875 THR A O 1
ATOM 6829 N N . VAL A 1 876 ? -11.081 -9.379 -47.586 1.00 82.75 876 VAL A N 1
ATOM 6830 C CA . VAL A 1 876 ? -11.132 -8.161 -46.752 1.00 82.75 876 VAL A CA 1
ATOM 6831 C C . VAL A 1 876 ? -12.423 -8.101 -45.924 1.00 82.75 876 VAL A C 1
ATOM 6833 O O . VAL A 1 876 ? -12.384 -7.683 -44.770 1.00 82.75 876 VAL A O 1
ATOM 6836 N N . ASP A 1 877 ? -13.543 -8.602 -46.450 1.00 81.06 877 ASP A N 1
ATOM 6837 C CA . ASP A 1 877 ? -14.822 -8.674 -45.736 1.00 81.06 877 ASP A CA 1
ATOM 6838 C C . ASP A 1 877 ? -14.779 -9.595 -44.505 1.00 81.06 877 ASP A C 1
ATOM 6840 O O . ASP A 1 877 ? -15.272 -9.222 -43.439 1.00 81.06 877 ASP A O 1
ATOM 6844 N N . GLU A 1 878 ? -14.181 -10.784 -44.623 1.00 77.75 878 GLU A N 1
ATOM 6845 C CA . GLU A 1 878 ? -14.004 -11.711 -43.493 1.00 77.75 878 GLU A CA 1
ATOM 6846 C C . GLU A 1 878 ? -13.080 -11.123 -42.422 1.00 77.75 878 GLU A C 1
ATOM 6848 O O . GLU A 1 878 ? -13.345 -11.251 -41.226 1.00 77.75 878 GLU A O 1
ATOM 6853 N N . TRP A 1 879 ? -12.023 -10.423 -42.840 1.00 85.50 879 TRP A N 1
ATOM 6854 C CA . TRP A 1 879 ? -11.137 -9.708 -41.925 1.00 85.50 879 TRP A CA 1
ATOM 6855 C C . TRP A 1 879 ? -11.847 -8.547 -41.219 1.00 85.50 879 TRP A C 1
ATOM 6857 O O . TRP A 1 879 ? -11.740 -8.431 -39.996 1.00 85.50 879 TRP A O 1
ATOM 6867 N N . LEU A 1 880 ? -12.615 -7.726 -41.948 1.00 80.44 880 LEU A N 1
ATOM 6868 C CA . LEU A 1 880 ? -13.421 -6.649 -41.371 1.00 80.44 880 LEU A CA 1
ATOM 6869 C C . LEU A 1 880 ? -14.415 -7.204 -40.341 1.00 80.44 880 LEU A C 1
ATOM 6871 O O . LEU A 1 880 ? -14.543 -6.623 -39.263 1.00 80.44 880 LEU A O 1
ATOM 6875 N N . ASP A 1 881 ? -15.063 -8.344 -40.596 1.00 75.94 881 ASP A N 1
ATOM 6876 C CA . ASP A 1 881 ? -15.900 -9.021 -39.593 1.00 75.94 881 ASP A CA 1
ATOM 6877 C C . ASP A 1 881 ? -15.090 -9.501 -38.381 1.00 75.94 881 ASP A C 1
ATOM 6879 O O . ASP A 1 881 ? -15.491 -9.254 -37.239 1.00 75.94 881 ASP A O 1
ATOM 6883 N N . ALA A 1 882 ? -13.929 -10.125 -38.599 1.00 70.19 882 ALA A N 1
ATOM 6884 C CA . ALA A 1 882 ? -13.071 -10.640 -37.532 1.00 70.19 882 ALA A CA 1
ATOM 6885 C C . ALA A 1 882 ? -12.576 -9.534 -36.583 1.00 70.19 882 ALA A C 1
ATOM 6887 O O . ALA A 1 882 ? -12.592 -9.704 -35.360 1.00 70.19 882 ALA A O 1
ATOM 6888 N N . ILE A 1 883 ? -12.229 -8.354 -37.112 1.00 73.50 883 ILE A N 1
ATOM 6889 C CA . ILE A 1 883 ? -11.894 -7.174 -36.295 1.00 73.50 883 ILE A CA 1
ATOM 6890 C C . ILE A 1 883 ? -13.134 -6.399 -35.809 1.00 73.50 883 ILE A C 1
ATOM 6892 O O . ILE A 1 883 ? -12.999 -5.351 -35.169 1.00 73.50 883 ILE A O 1
ATOM 6896 N N . LYS A 1 884 ? -14.350 -6.916 -36.034 1.00 64.75 884 LYS A N 1
ATOM 6897 C CA . LYS A 1 884 ? -15.653 -6.312 -35.690 1.00 64.75 884 LYS A CA 1
ATOM 6898 C C . LYS A 1 884 ? -15.884 -4.923 -36.312 1.00 64.75 884 LYS A C 1
ATOM 6900 O O . LYS A 1 884 ? -16.472 -4.059 -35.672 1.00 64.75 884 LYS A O 1
ATOM 6905 N N . MET A 1 885 ? -15.393 -4.710 -37.531 1.00 80.62 885 MET A N 1
ATOM 6906 C CA . MET A 1 885 ? -15.529 -3.504 -38.365 1.00 80.62 885 MET A CA 1
ATOM 6907 C C . MET A 1 885 ? -16.346 -3.757 -39.654 1.00 80.62 885 MET A C 1
ATOM 6909 O O . MET A 1 885 ? -16.360 -2.905 -40.539 1.00 80.62 885 MET A O 1
ATOM 6913 N N . GLY A 1 886 ? -17.068 -4.883 -39.753 1.00 72.38 886 GLY A N 1
ATOM 6914 C CA . GLY A 1 886 ? -17.860 -5.299 -40.927 1.00 72.38 886 GLY A CA 1
ATOM 6915 C C . GLY A 1 886 ? -18.908 -4.299 -41.444 1.00 72.38 886 GLY A C 1
ATOM 6916 O O . GLY A 1 886 ? -19.359 -4.410 -42.578 1.00 72.38 886 GLY A O 1
ATOM 6917 N N . GLN A 1 887 ? -19.252 -3.270 -40.667 1.00 71.00 887 GLN A N 1
ATOM 6918 C CA . GLN A 1 887 ? -20.081 -2.142 -41.118 1.00 71.00 887 GLN A CA 1
ATOM 6919 C C . GLN A 1 887 ? -19.425 -1.274 -42.212 1.00 71.00 887 GLN A C 1
ATOM 6921 O O . GLN A 1 887 ? -20.110 -0.471 -42.832 1.00 71.00 887 GLN A O 1
ATOM 6926 N N . TYR A 1 888 ? -18.113 -1.413 -42.444 1.00 82.81 888 TYR A N 1
ATOM 6927 C CA . TYR A 1 888 ? -17.369 -0.660 -43.461 1.00 82.81 888 TYR A CA 1
ATOM 6928 C C . TYR A 1 888 ? -17.106 -1.446 -44.755 1.00 82.81 888 TYR A C 1
ATOM 6930 O O . TYR A 1 888 ? -16.419 -0.932 -45.632 1.00 82.81 888 TYR A O 1
ATOM 6938 N N . LYS A 1 889 ? -17.651 -2.662 -44.912 1.00 83.81 889 LYS A N 1
ATOM 6939 C CA . LYS A 1 889 ? -17.440 -3.497 -46.111 1.00 83.81 889 LYS A CA 1
ATOM 6940 C C . LYS A 1 889 ? -17.803 -2.785 -47.408 1.00 83.81 889 LYS A C 1
ATOM 6942 O O . LYS A 1 889 ? -16.975 -2.698 -48.306 1.00 83.81 889 LYS A O 1
ATOM 6947 N N . GLU A 1 890 ? -19.003 -2.205 -47.480 1.00 76.00 890 GLU A N 1
ATOM 6948 C CA . GLU A 1 890 ? -19.439 -1.463 -48.670 1.00 76.00 890 GLU A CA 1
ATOM 6949 C C . GLU A 1 890 ? -18.528 -0.261 -48.951 1.00 76.00 890 GLU A C 1
ATOM 6951 O O . GLU A 1 890 ? -18.212 0.003 -50.105 1.00 76.00 890 GLU A O 1
ATOM 6956 N N . ASN A 1 891 ? -18.022 0.424 -47.921 1.00 84.94 891 ASN A N 1
ATOM 6957 C CA . ASN A 1 891 ? -17.076 1.526 -48.100 1.00 84.94 891 ASN A CA 1
ATOM 6958 C C . ASN A 1 891 ? -15.737 1.056 -48.692 1.00 84.94 891 ASN A C 1
ATOM 6960 O O . ASN A 1 891 ? -15.236 1.672 -49.629 1.00 84.94 891 ASN A O 1
ATOM 6964 N N . PHE A 1 892 ? -15.165 -0.032 -48.165 1.00 86.88 892 PHE A N 1
ATOM 6965 C CA . PHE A 1 892 ? -13.916 -0.604 -48.678 1.00 86.88 892 PHE A CA 1
ATOM 6966 C C . PHE A 1 892 ? -14.105 -1.145 -50.105 1.00 86.88 892 PHE A C 1
ATOM 6968 O O . PHE A 1 892 ? -13.269 -0.893 -50.969 1.00 86.88 892 PHE A O 1
ATOM 6975 N N . ALA A 1 893 ? -15.234 -1.801 -50.388 1.00 80.88 893 ALA A N 1
ATOM 6976 C CA . ALA A 1 893 ? -15.577 -2.281 -51.724 1.00 80.88 893 ALA A CA 1
ATOM 6977 C C . ALA A 1 893 ? -15.779 -1.137 -52.739 1.00 80.88 893 ALA A C 1
ATOM 6979 O O . ALA A 1 893 ? -15.303 -1.240 -53.868 1.00 80.88 893 ALA A O 1
ATOM 6980 N N . ASN A 1 894 ? -16.427 -0.033 -52.344 1.00 79.94 894 ASN A N 1
ATOM 6981 C CA . ASN A 1 894 ? -16.652 1.136 -53.205 1.00 79.94 894 ASN A CA 1
ATOM 6982 C C . ASN A 1 894 ? -15.344 1.850 -53.599 1.00 79.94 894 ASN A C 1
ATOM 6984 O O . ASN A 1 894 ? -15.243 2.363 -54.711 1.00 79.94 894 ASN A O 1
ATOM 6988 N N . GLU A 1 895 ? -14.331 1.834 -52.728 1.00 80.50 895 GLU A N 1
ATOM 6989 C CA . GLU A 1 895 ? -12.978 2.350 -53.003 1.00 80.50 895 GLU A CA 1
ATOM 6990 C C . GLU A 1 895 ? -12.038 1.277 -53.614 1.00 80.50 895 GLU A C 1
ATOM 6992 O O . GLU A 1 895 ? -10.828 1.473 -53.699 1.00 80.50 895 GLU A O 1
ATOM 6997 N N . ASN A 1 896 ? -12.583 0.138 -54.071 1.00 77.94 896 ASN A N 1
ATOM 6998 C CA . ASN A 1 896 ? -11.878 -1.027 -54.637 1.00 77.94 896 ASN A CA 1
ATOM 6999 C C . ASN A 1 896 ? -10.869 -1.741 -53.707 1.00 77.94 896 ASN A C 1
ATOM 7001 O O . ASN A 1 896 ? -10.138 -2.620 -54.169 1.00 77.94 896 ASN A O 1
ATOM 7005 N N . LEU A 1 897 ? -10.864 -1.451 -52.403 1.00 81.12 897 LEU A N 1
ATOM 7006 C CA . LEU A 1 897 ? -9.984 -2.051 -51.387 1.00 81.12 897 LEU A CA 1
ATOM 7007 C C . LEU A 1 897 ? -10.437 -3.471 -51.016 1.00 81.12 897 LEU A C 1
ATOM 7009 O O . LEU A 1 897 ? -10.854 -3.753 -49.894 1.00 81.12 897 LEU A O 1
ATOM 7013 N N . THR A 1 898 ? -10.389 -4.367 -51.997 1.00 75.25 898 THR A N 1
ATOM 7014 C CA . THR A 1 898 ? -10.926 -5.734 -51.915 1.00 75.25 898 THR A CA 1
ATOM 7015 C C . THR A 1 898 ? -9.854 -6.795 -51.674 1.00 75.25 898 THR A C 1
ATOM 7017 O O . THR A 1 898 ? -10.192 -7.931 -51.331 1.00 75.25 898 THR A O 1
ATOM 7020 N N . THR A 1 899 ? -8.568 -6.438 -51.791 1.00 79.56 899 THR A N 1
ATOM 7021 C CA . THR A 1 899 ? -7.439 -7.335 -51.513 1.00 79.56 899 THR A CA 1
ATOM 7022 C C . THR A 1 899 ? -6.686 -6.937 -50.244 1.00 79.56 899 THR A C 1
ATOM 7024 O O . THR A 1 899 ? -6.643 -5.772 -49.843 1.00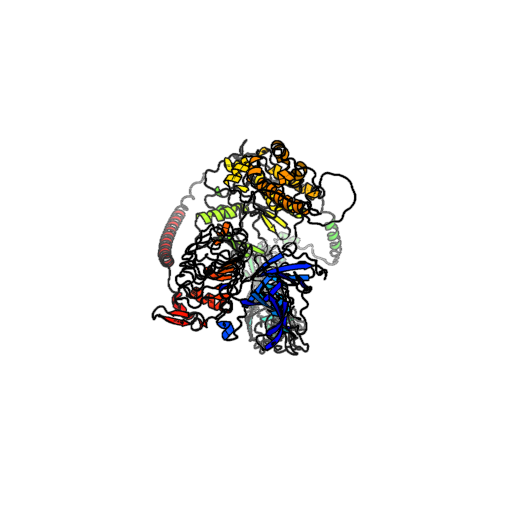 79.56 899 THR A O 1
ATOM 7027 N N . PHE A 1 900 ? -6.043 -7.923 -49.614 1.00 79.25 900 PHE A N 1
ATOM 7028 C CA . PHE A 1 900 ? -5.172 -7.677 -48.467 1.00 79.25 900 PHE A CA 1
ATOM 7029 C C . PHE A 1 900 ? -3.912 -6.889 -48.821 1.00 79.25 900 PHE A C 1
ATOM 7031 O O . PHE A 1 900 ? -3.372 -6.223 -47.948 1.00 79.25 900 PHE A O 1
ATOM 7038 N N . GLU A 1 901 ? -3.455 -6.919 -50.074 1.00 74.69 901 GLU A N 1
ATOM 7039 C CA . GLU A 1 901 ? -2.289 -6.148 -50.503 1.00 74.69 901 GLU A CA 1
ATOM 7040 C C . GLU A 1 901 ? -2.604 -4.644 -50.497 1.00 74.69 901 GLU A C 1
ATOM 7042 O O . GLU A 1 901 ? -1.880 -3.881 -49.855 1.00 74.69 901 GLU A O 1
ATOM 7047 N N . ASP A 1 902 ? -3.748 -4.239 -51.062 1.00 77.00 902 ASP A N 1
ATOM 7048 C CA . ASP A 1 902 ? -4.224 -2.846 -51.051 1.00 77.00 902 ASP A CA 1
ATOM 7049 C C . ASP A 1 902 ? -4.463 -2.346 -49.616 1.00 77.00 902 ASP A C 1
ATOM 7051 O O . ASP A 1 902 ? -3.938 -1.311 -49.194 1.00 77.00 902 ASP A O 1
ATOM 7055 N N . VAL A 1 903 ? -5.202 -3.133 -48.823 1.00 82.00 903 VAL A N 1
ATOM 7056 C CA . VAL A 1 903 ? -5.483 -2.843 -47.409 1.00 82.00 903 VAL A CA 1
ATOM 7057 C C . VAL A 1 903 ? -4.195 -2.769 -46.586 1.00 82.00 903 VAL A C 1
ATOM 7059 O O . VAL A 1 903 ? -4.064 -1.901 -45.719 1.00 82.00 903 VAL A O 1
ATOM 7062 N N . SER A 1 904 ? -3.204 -3.618 -46.879 1.00 79.69 904 SER A N 1
ATOM 7063 C CA . SER A 1 904 ? -1.917 -3.586 -46.189 1.00 79.69 904 SER A CA 1
ATOM 7064 C C . SER A 1 904 ? -1.150 -2.290 -46.430 1.00 79.69 904 SER A C 1
ATOM 7066 O O . SER A 1 904 ? -0.321 -1.951 -45.595 1.00 79.69 904 SER A O 1
ATOM 7068 N N . GLN A 1 905 ? -1.403 -1.520 -47.493 1.00 76.19 905 GLN A N 1
ATOM 7069 C CA . GLN A 1 905 ? -0.660 -0.283 -47.783 1.00 76.19 905 GLN A CA 1
ATOM 7070 C C . GLN A 1 905 ? -1.336 0.999 -47.276 1.00 76.19 905 GLN A C 1
ATOM 7072 O O . GLN A 1 905 ? -0.675 2.032 -47.194 1.00 76.19 905 GLN A O 1
ATOM 7077 N N . MET A 1 906 ? -2.590 0.931 -46.816 1.00 80.38 906 MET A N 1
ATOM 7078 C CA . MET A 1 906 ? -3.342 2.105 -46.357 1.00 80.38 906 MET A CA 1
ATOM 7079 C C . MET A 1 906 ? -2.654 2.885 -45.222 1.00 80.38 906 MET A C 1
ATOM 7081 O O . MET A 1 906 ? -2.100 2.322 -44.267 1.00 80.38 906 MET A O 1
ATOM 7085 N N . THR A 1 907 ? -2.746 4.208 -45.298 1.00 78.62 907 THR A N 1
ATOM 7086 C CA . THR A 1 907 ? -2.355 5.154 -44.247 1.00 78.62 907 THR A CA 1
ATOM 7087 C C . THR A 1 907 ? -3.576 5.642 -43.456 1.00 78.62 907 THR A C 1
ATOM 7089 O O . THR A 1 907 ? -4.719 5.308 -43.770 1.00 78.62 907 THR A O 1
ATOM 7092 N N . MET A 1 908 ? -3.354 6.453 -42.414 1.00 68.06 908 MET A N 1
ATOM 7093 C CA . MET A 1 908 ? -4.452 7.069 -41.653 1.00 68.06 908 MET A CA 1
ATOM 7094 C C . MET A 1 908 ? -5.348 7.953 -42.543 1.00 68.06 908 MET A C 1
ATOM 7096 O O . MET A 1 908 ? -6.570 7.937 -42.389 1.00 68.06 908 MET A O 1
ATOM 7100 N N . ASP A 1 909 ? -4.754 8.665 -43.506 1.00 71.69 909 ASP A N 1
ATOM 7101 C CA . ASP A 1 909 ? -5.484 9.524 -44.445 1.00 71.69 909 ASP A CA 1
ATOM 7102 C C . ASP A 1 909 ? -6.341 8.713 -45.427 1.00 71.69 909 ASP A C 1
ATOM 7104 O O . ASP A 1 909 ? -7.412 9.168 -45.825 1.00 71.69 909 ASP A O 1
ATOM 7108 N N . ASP A 1 910 ? -5.919 7.499 -45.789 1.00 77.75 910 ASP A N 1
ATOM 7109 C CA . ASP A 1 910 ? -6.693 6.623 -46.677 1.00 77.75 910 ASP A CA 1
ATOM 7110 C C . ASP A 1 910 ? -7.897 6.022 -45.942 1.00 77.75 910 ASP A C 1
ATOM 7112 O O . ASP A 1 910 ? -9.009 6.025 -46.463 1.00 77.75 910 ASP A O 1
ATOM 7116 N N . ILE A 1 911 ? -7.719 5.605 -44.683 1.00 80.56 911 ILE A N 1
ATOM 7117 C CA . ILE A 1 911 ? -8.818 5.132 -43.823 1.00 80.56 911 ILE A CA 1
ATOM 7118 C C . ILE A 1 911 ? -9.881 6.238 -43.635 1.00 80.56 911 ILE A C 1
ATOM 7120 O O . ILE A 1 911 ? -11.083 5.960 -43.652 1.00 80.56 911 ILE A O 1
ATOM 7124 N N . LEU A 1 912 ? -9.451 7.500 -43.522 1.00 73.81 912 LEU A N 1
ATOM 7125 C CA . LEU A 1 912 ? -10.332 8.673 -43.507 1.00 73.81 912 LEU A CA 1
ATOM 7126 C C . LEU A 1 912 ? -11.089 8.874 -44.834 1.00 73.81 912 LEU A C 1
ATOM 7128 O O . LEU A 1 912 ? -12.287 9.159 -44.801 1.00 73.81 912 LEU A O 1
ATOM 7132 N N . ARG A 1 913 ? -10.428 8.705 -45.991 1.00 76.38 913 ARG A N 1
ATOM 7133 C CA . ARG A 1 913 ? -11.057 8.827 -47.327 1.00 76.38 913 ARG A CA 1
ATOM 7134 C C . ARG A 1 913 ? -12.120 7.761 -47.580 1.00 76.38 913 ARG A C 1
ATOM 7136 O O . ARG A 1 913 ? -13.172 8.089 -48.112 1.00 76.38 913 ARG A O 1
ATOM 7143 N N . VAL A 1 914 ? -11.904 6.543 -47.083 1.00 80.94 914 VAL A N 1
ATOM 7144 C CA . VAL A 1 914 ? -12.867 5.420 -47.106 1.00 80.94 914 VAL A CA 1
ATOM 7145 C C . VAL A 1 914 ? -14.069 5.665 -46.157 1.00 80.94 914 VAL A C 1
ATOM 7147 O O . VAL A 1 914 ? -14.905 4.798 -45.911 1.00 80.94 914 VAL A O 1
ATOM 7150 N N . GLY A 1 915 ? -14.205 6.865 -45.585 1.00 67.75 915 GLY A N 1
ATOM 7151 C CA . GLY A 1 915 ? -15.361 7.255 -44.776 1.00 67.75 915 GLY A CA 1
ATOM 7152 C C . GLY A 1 915 ? -15.357 6.687 -43.355 1.00 67.75 915 GLY A C 1
ATOM 7153 O O . GLY A 1 915 ? -16.367 6.782 -42.653 1.00 67.75 915 GLY A O 1
ATOM 7154 N N . VAL A 1 916 ? -14.237 6.129 -42.882 1.00 77.12 916 VAL A N 1
ATOM 7155 C CA . VAL A 1 916 ? -14.077 5.752 -41.472 1.00 77.12 916 VAL A CA 1
ATOM 7156 C C . VAL A 1 916 ? -13.720 7.010 -40.676 1.00 77.12 916 VAL A C 1
ATOM 7158 O O . VAL A 1 916 ? -12.557 7.319 -40.436 1.00 77.12 916 VAL A O 1
ATOM 7161 N N . THR A 1 917 ? -14.733 7.766 -40.258 1.00 65.88 917 THR A N 1
ATOM 7162 C CA . THR A 1 917 ? -14.570 9.056 -39.555 1.00 65.88 917 THR A CA 1
ATOM 7163 C C . THR A 1 917 ? -14.339 8.933 -38.044 1.00 65.88 917 THR A C 1
ATOM 7165 O O . THR A 1 917 ? -13.901 9.886 -37.404 1.00 65.88 917 THR A O 1
ATOM 7168 N N . LEU A 1 918 ? -14.618 7.767 -37.453 1.00 52.53 918 LEU A N 1
ATOM 7169 C CA . LEU A 1 918 ? -14.512 7.534 -36.011 1.00 52.53 918 LEU A CA 1
ATOM 7170 C C . LEU A 1 918 ? -13.082 7.138 -35.613 1.00 52.53 918 LEU A C 1
ATOM 7172 O O . LEU A 1 918 ? -12.624 6.046 -35.952 1.00 52.53 918 LEU A O 1
ATOM 7176 N N . ALA A 1 919 ? -12.412 7.972 -34.811 1.00 44.59 919 ALA A N 1
ATOM 7177 C CA . ALA A 1 919 ? -11.020 7.777 -34.379 1.00 44.59 919 ALA A CA 1
ATOM 7178 C C . ALA A 1 919 ? -10.736 6.408 -33.724 1.00 44.59 919 ALA A C 1
ATOM 7180 O O . ALA A 1 919 ? -9.677 5.815 -33.934 1.00 44.59 919 ALA A O 1
ATOM 7181 N N . GLY A 1 920 ? -11.697 5.857 -32.973 1.00 42.62 920 GLY A N 1
ATOM 7182 C CA . GLY A 1 920 ? -11.582 4.510 -32.402 1.00 42.62 920 GLY A CA 1
ATOM 7183 C C . GLY A 1 920 ? -11.568 3.400 -33.462 1.00 42.62 920 GLY A C 1
ATOM 7184 O O . GLY A 1 920 ? -10.817 2.435 -33.334 1.00 42.62 920 GLY A O 1
ATOM 7185 N N . HIS A 1 921 ? -12.349 3.548 -34.536 1.00 66.31 921 HIS A N 1
ATOM 7186 C CA . HIS A 1 921 ? -12.380 2.597 -35.651 1.00 66.31 921 HIS A CA 1
ATOM 7187 C C . HIS A 1 921 ? -11.150 2.760 -36.546 1.00 66.31 921 HIS A C 1
ATOM 7189 O O . HIS A 1 921 ? -10.528 1.759 -36.888 1.00 66.31 921 HIS A O 1
ATOM 7195 N N . GLN A 1 922 ? -10.727 4.000 -36.815 1.00 61.28 922 GLN A N 1
ATOM 7196 C CA . GLN A 1 922 ? -9.464 4.306 -37.496 1.00 61.28 922 GLN A CA 1
ATOM 7197 C C . GLN A 1 922 ? -8.281 3.617 -36.808 1.00 61.28 922 GLN A C 1
ATOM 7199 O O . GLN A 1 922 ? -7.565 2.844 -37.436 1.00 61.28 922 GLN A O 1
ATOM 7204 N N . LYS A 1 923 ? -8.127 3.814 -35.490 1.00 58.41 923 LYS A N 1
ATOM 7205 C CA . LYS A 1 923 ? -7.060 3.191 -34.692 1.00 58.41 923 LYS A CA 1
ATOM 7206 C C . LYS A 1 923 ? -7.141 1.662 -34.699 1.00 58.41 923 LYS A C 1
ATOM 7208 O O . LYS A 1 923 ? -6.110 1.001 -34.753 1.00 58.41 923 LYS A O 1
ATOM 7213 N N . LYS A 1 924 ? -8.347 1.083 -34.670 1.00 61.28 924 LYS A N 1
ATOM 7214 C CA . LYS A 1 924 ? -8.541 -0.376 -34.684 1.00 61.28 924 LYS A CA 1
ATOM 7215 C C . LYS A 1 924 ? -8.185 -1.006 -36.034 1.00 61.28 924 LYS A C 1
ATOM 7217 O O . LYS A 1 924 ? -7.479 -2.012 -36.065 1.00 61.28 924 LYS A O 1
ATOM 7222 N N . ILE A 1 925 ? -8.638 -0.394 -37.128 1.00 75.50 925 ILE A N 1
ATOM 7223 C CA . ILE A 1 925 ? -8.325 -0.802 -38.503 1.00 75.50 925 ILE A CA 1
ATOM 7224 C C . ILE A 1 925 ? -6.821 -0.634 -38.758 1.00 75.50 925 ILE A C 1
ATOM 7226 O O . ILE A 1 925 ? -6.165 -1.595 -39.149 1.00 75.50 925 ILE A O 1
ATOM 7230 N N . LEU A 1 926 ? -6.243 0.528 -38.430 1.00 77.50 926 LEU A N 1
ATOM 7231 C CA . LEU A 1 926 ? -4.818 0.811 -38.627 1.00 77.50 926 LEU A CA 1
ATOM 7232 C C . LEU A 1 926 ? -3.908 -0.127 -37.817 1.00 77.50 926 LEU A C 1
ATOM 7234 O O . LEU A 1 926 ? -2.948 -0.660 -38.370 1.00 77.50 926 LEU A O 1
ATOM 7238 N N . ASN A 1 927 ? -4.221 -0.393 -36.543 1.00 64.94 927 ASN A N 1
ATOM 7239 C CA . ASN A 1 927 ? -3.467 -1.362 -35.741 1.00 64.94 927 ASN A CA 1
ATOM 7240 C C . ASN A 1 927 ? -3.543 -2.771 -36.351 1.00 64.94 927 ASN A C 1
ATOM 7242 O O . ASN A 1 927 ? -2.537 -3.477 -36.396 1.00 64.94 927 ASN A O 1
ATOM 7246 N N . SER A 1 928 ? -4.709 -3.183 -36.862 1.00 74.00 928 SER A N 1
ATOM 7247 C CA . SER A 1 928 ? -4.827 -4.478 -37.535 1.00 74.00 928 SER A CA 1
ATOM 7248 C C . SER A 1 928 ? -4.061 -4.528 -38.860 1.00 74.00 928 SER A C 1
ATOM 7250 O O . SER A 1 928 ? -3.505 -5.577 -39.171 1.00 74.00 928 SER A O 1
ATOM 7252 N N . ILE A 1 929 ? -3.999 -3.428 -39.614 1.00 79.38 929 ILE A N 1
ATOM 7253 C CA . ILE A 1 929 ? -3.191 -3.305 -40.838 1.00 79.38 929 ILE A CA 1
ATOM 7254 C C . ILE A 1 929 ? -1.695 -3.387 -40.505 1.00 79.38 929 ILE A C 1
ATOM 7256 O O . ILE A 1 929 ? -0.942 -4.060 -41.201 1.00 79.38 929 ILE A O 1
ATOM 7260 N N . GLN A 1 930 ? -1.247 -2.779 -39.404 1.00 71.38 930 GLN A N 1
ATOM 7261 C CA . GLN A 1 930 ? 0.138 -2.899 -38.932 1.00 71.38 930 GLN A CA 1
ATOM 7262 C C . GLN A 1 930 ? 0.497 -4.339 -38.529 1.00 71.38 930 GLN A C 1
ATOM 7264 O O . GLN A 1 930 ? 1.581 -4.815 -38.866 1.00 71.38 930 GLN A O 1
ATOM 7269 N N . MET A 1 931 ? -0.414 -5.062 -37.869 1.00 64.62 931 MET A N 1
ATOM 7270 C CA . MET A 1 931 ? -0.226 -6.488 -37.561 1.00 64.62 931 MET A CA 1
ATOM 7271 C C . MET A 1 931 ? -0.225 -7.360 -38.827 1.00 64.62 931 MET A C 1
ATOM 7273 O O . MET A 1 931 ? 0.598 -8.266 -38.946 1.00 64.62 931 MET A O 1
ATOM 7277 N N . MET A 1 932 ? -1.082 -7.043 -39.801 1.00 70.62 932 MET A N 1
ATOM 7278 C CA . MET A 1 932 ? -1.130 -7.700 -41.109 1.00 70.62 932 MET A CA 1
ATOM 7279 C C . MET A 1 932 ? 0.177 -7.494 -41.895 1.00 70.62 932 MET A C 1
ATOM 7281 O O . MET A 1 932 ? 0.758 -8.474 -42.351 1.00 70.62 932 MET A O 1
ATOM 7285 N N . ARG A 1 933 ? 0.720 -6.264 -41.952 1.00 75.06 933 ARG A N 1
ATOM 7286 C CA . ARG A 1 933 ? 2.062 -5.971 -42.508 1.00 75.06 933 ARG A CA 1
ATOM 7287 C C . ARG A 1 933 ? 3.147 -6.838 -41.867 1.00 75.06 933 ARG A C 1
ATOM 7289 O O . ARG A 1 933 ? 3.986 -7.399 -42.568 1.00 75.06 933 ARG A O 1
ATOM 7296 N N . ALA A 1 934 ? 3.129 -6.954 -40.538 1.00 59.78 934 ALA A N 1
ATOM 7297 C CA . ALA A 1 934 ? 4.119 -7.731 -39.799 1.00 59.78 934 ALA A CA 1
ATOM 7298 C C . ALA A 1 934 ? 4.063 -9.239 -40.117 1.00 59.78 934 ALA A C 1
ATOM 7300 O O . ALA A 1 934 ? 5.112 -9.879 -40.122 1.00 59.78 934 ALA A O 1
ATOM 7301 N N . GLN A 1 935 ? 2.883 -9.797 -40.422 1.00 58.31 935 GLN A N 1
ATOM 7302 C CA . GLN A 1 935 ? 2.736 -11.206 -40.818 1.00 58.31 935 GLN A CA 1
ATOM 7303 C C . GLN A 1 935 ? 2.940 -11.452 -42.321 1.00 58.31 935 GLN A C 1
ATOM 7305 O O . GLN A 1 935 ? 3.579 -12.437 -42.685 1.00 58.31 935 GLN A O 1
ATOM 7310 N N . MET A 1 936 ? 2.487 -10.563 -43.211 1.00 58.38 936 MET A N 1
ATOM 7311 C CA . MET A 1 936 ? 2.719 -10.706 -44.659 1.00 58.38 936 MET A CA 1
ATOM 7312 C C . MET A 1 936 ? 4.221 -10.692 -44.991 1.00 58.38 936 MET A C 1
ATOM 7314 O O . MET A 1 936 ? 4.683 -11.505 -45.793 1.00 58.38 936 MET A O 1
ATOM 7318 N N . ASN A 1 937 ? 5.006 -9.885 -44.268 1.00 52.53 937 ASN A N 1
ATOM 7319 C CA . ASN A 1 937 ? 6.471 -9.878 -44.348 1.00 52.53 937 ASN A CA 1
ATOM 7320 C C . ASN A 1 937 ? 7.151 -11.167 -43.827 1.00 52.53 937 ASN A C 1
ATOM 7322 O O . ASN A 1 937 ? 8.357 -11.318 -44.008 1.00 52.53 937 ASN A O 1
ATOM 7326 N N . GLN A 1 938 ? 6.426 -12.101 -43.195 1.00 42.19 938 GLN A N 1
ATOM 7327 C CA . GLN A 1 938 ? 6.959 -13.415 -42.796 1.00 42.19 938 GLN A CA 1
ATOM 7328 C C . GLN A 1 938 ? 6.684 -14.525 -43.825 1.00 42.19 938 GLN A C 1
ATOM 7330 O O . GLN A 1 938 ? 7.386 -15.535 -43.818 1.00 42.19 938 GLN A O 1
ATOM 7335 N N . ILE A 1 939 ? 5.706 -14.359 -44.725 1.00 40.50 939 ILE A N 1
ATOM 7336 C CA . ILE A 1 939 ? 5.272 -15.426 -45.648 1.00 40.50 939 ILE A CA 1
ATOM 7337 C C . ILE A 1 939 ? 6.101 -15.453 -46.950 1.00 40.50 939 ILE A C 1
ATOM 7339 O O . ILE A 1 939 ? 6.248 -16.509 -47.565 1.00 40.50 939 ILE A O 1
ATOM 7343 N N . GLN A 1 940 ? 6.728 -14.341 -47.349 1.00 35.16 940 GLN A N 1
ATOM 7344 C CA . GLN A 1 940 ? 7.639 -14.290 -48.504 1.00 35.16 940 GLN A CA 1
ATOM 7345 C C . GLN A 1 940 ? 9.118 -14.441 -48.102 1.00 35.16 940 GLN A C 1
ATOM 7347 O O . GLN A 1 940 ? 9.883 -13.480 -48.129 1.00 35.16 940 GLN A O 1
ATOM 7352 N N . SER A 1 941 ? 9.553 -15.660 -47.756 1.00 30.75 941 SER A N 1
ATOM 7353 C CA . SER A 1 941 ? 10.994 -15.965 -47.624 1.00 30.75 941 SER A CA 1
ATOM 7354 C C . SER A 1 941 ? 11.385 -17.425 -47.924 1.00 30.75 941 SER A C 1
ATOM 7356 O O . SER A 1 941 ? 11.993 -18.110 -47.105 1.00 30.75 941 SER A O 1
ATOM 7358 N N . VAL A 1 942 ? 11.120 -17.888 -49.153 1.00 28.62 942 VAL A N 1
ATOM 7359 C CA . VAL A 1 942 ? 11.919 -18.958 -49.789 1.00 28.62 942 VAL A CA 1
ATOM 7360 C C . VAL A 1 942 ? 12.285 -18.515 -51.218 1.00 28.62 942 VAL A C 1
ATOM 7362 O O . VAL A 1 942 ? 11.419 -18.117 -51.988 1.00 28.62 942 VAL A O 1
ATOM 7365 N N . GLU A 1 943 ? 13.589 -18.513 -51.501 1.00 27.92 943 GLU A N 1
ATOM 7366 C CA . GLU A 1 943 ? 14.331 -17.919 -52.640 1.00 27.92 943 GLU A CA 1
ATOM 7367 C C . GLU A 1 943 ? 14.094 -18.615 -54.023 1.00 27.92 943 GLU A C 1
ATOM 7369 O O . GLU A 1 943 ? 13.324 -19.579 -54.041 1.00 27.92 943 GLU A O 1
ATOM 7374 N N . PRO A 1 944 ? 14.773 -18.276 -55.169 1.00 47.50 944 PRO A N 1
ATOM 7375 C CA . PRO A 1 944 ? 15.862 -17.289 -55.398 1.00 47.50 944 PRO A CA 1
ATOM 7376 C C . PRO A 1 944 ? 15.852 -16.417 -56.694 1.00 47.50 944 PRO A C 1
ATOM 7378 O O . PRO A 1 944 ? 15.231 -16.741 -57.697 1.00 47.50 944 PRO A O 1
ATOM 7381 N N . PHE A 1 945 ? 16.709 -15.376 -56.680 1.00 27.52 945 PHE A N 1
ATOM 7382 C CA . PHE A 1 945 ? 17.454 -14.748 -57.804 1.00 27.52 945 PHE A CA 1
ATOM 7383 C C . PHE A 1 945 ? 16.739 -14.365 -59.131 1.00 27.52 945 PHE A C 1
ATOM 7385 O O . PHE A 1 945 ? 16.544 -15.211 -59.999 1.00 27.52 945 PHE A O 1
ATOM 7392 N N . LEU A 1 946 ? 16.637 -13.050 -59.417 1.00 26.92 946 LEU A N 1
ATOM 7393 C CA . LEU A 1 946 ? 17.511 -12.359 -60.403 1.00 26.92 946 LEU A CA 1
ATOM 7394 C C . LEU A 1 946 ? 17.243 -10.834 -60.531 1.00 26.92 946 LEU A C 1
ATOM 7396 O O . LEU A 1 946 ? 16.219 -10.404 -61.041 1.00 26.92 946 LEU A O 1
ATOM 7400 N N . ALA A 1 947 ? 18.244 -10.044 -60.127 1.00 27.52 947 ALA A N 1
ATOM 7401 C CA . ALA A 1 947 ? 18.778 -8.843 -60.794 1.00 27.52 947 ALA A CA 1
ATOM 7402 C C . ALA A 1 947 ? 17.855 -7.765 -61.447 1.00 27.52 947 ALA A C 1
ATOM 7404 O O . ALA A 1 947 ? 17.357 -7.958 -62.547 1.00 27.52 947 ALA A O 1
ATOM 7405 N N . LEU A 1 948 ? 17.936 -6.542 -60.878 1.00 29.88 948 LEU A N 1
ATOM 7406 C CA . LEU A 1 948 ? 18.276 -5.263 -61.566 1.00 29.88 948 LEU A CA 1
ATOM 7407 C C . LEU A 1 948 ? 17.318 -4.742 -62.676 1.00 29.88 948 LEU A C 1
ATOM 7409 O O . LEU A 1 948 ? 17.207 -5.338 -63.736 1.00 29.88 948 LEU A O 1
ATOM 7413 N N . LEU A 1 949 ? 16.714 -3.543 -62.578 1.00 27.94 949 LEU A N 1
ATOM 7414 C CA . LEU A 1 949 ? 17.401 -2.231 -62.551 1.00 27.94 949 LEU A CA 1
ATOM 7415 C C . LEU A 1 949 ? 16.419 -1.040 -62.402 1.00 27.94 949 LEU A C 1
ATOM 7417 O O . LEU A 1 949 ? 15.343 -1.091 -62.986 1.00 27.94 949 LEU A O 1
ATOM 7421 N N . SER A 1 950 ? 16.893 0.077 -61.809 1.00 28.19 950 SER A N 1
ATOM 7422 C CA . SER A 1 950 ? 16.338 1.465 -61.852 1.00 28.19 950 SER A CA 1
ATOM 7423 C C . SER A 1 950 ? 14.894 1.674 -61.347 1.00 28.19 950 SER A C 1
ATOM 7425 O O . SER A 1 950 ? 14.025 0.856 -61.588 1.00 28.19 950 SER A O 1
ATOM 7427 N N . SER A 1 951 ? 14.491 2.753 -60.670 1.00 29.39 951 SER A N 1
ATOM 7428 C CA . SER A 1 951 ? 15.069 4.038 -60.209 1.00 29.39 951 SER A CA 1
ATOM 7429 C C . SER A 1 951 ? 14.024 4.622 -59.225 1.00 29.39 951 SER A C 1
ATOM 7431 O O . SER A 1 951 ? 12.846 4.350 -59.412 1.00 29.39 951 SER A O 1
ATOM 7433 N N . THR A 1 952 ? 14.284 5.414 -58.182 1.00 32.19 952 THR A N 1
ATOM 7434 C CA . THR A 1 952 ? 15.425 6.268 -57.810 1.00 32.19 952 THR A CA 1
ATOM 7435 C C . THR A 1 952 ? 15.328 6.589 -56.311 1.00 32.19 952 THR A C 1
ATOM 7437 O O . THR A 1 952 ? 14.229 6.646 -55.773 1.00 32.19 952 THR A O 1
ATOM 7440 N N . LEU A 1 953 ? 16.475 6.867 -55.684 1.00 38.69 953 LEU A N 1
ATOM 7441 C CA . LEU A 1 953 ? 16.672 7.681 -54.470 1.00 38.69 953 LEU A CA 1
ATOM 7442 C C . LEU A 1 953 ? 15.423 8.338 -53.834 1.00 38.69 953 LEU A C 1
ATOM 7444 O O . LEU A 1 953 ? 14.926 9.333 -54.355 1.00 38.69 953 LEU A O 1
ATOM 7448 N N . LEU A 1 954 ? 15.061 7.906 -52.622 1.00 28.27 954 LEU A N 1
ATOM 7449 C CA . LEU A 1 954 ? 14.506 8.783 -51.584 1.00 28.27 954 LEU A CA 1
ATOM 7450 C C . LEU A 1 954 ? 14.889 8.240 -50.199 1.00 28.27 954 LEU A C 1
ATOM 7452 O O . LEU A 1 954 ? 14.500 7.147 -49.798 1.00 28.27 954 LEU A O 1
ATOM 7456 N N . THR A 1 955 ? 15.712 9.005 -49.489 1.00 37.53 955 THR A N 1
ATOM 7457 C CA . THR A 1 955 ? 16.230 8.693 -48.152 1.00 37.53 955 THR A CA 1
ATOM 7458 C C . THR A 1 955 ? 15.122 8.716 -47.100 1.00 37.53 955 THR A C 1
ATOM 7460 O O . THR A 1 955 ? 14.456 9.740 -46.958 1.00 37.53 955 THR A O 1
ATOM 7463 N N . TRP A 1 956 ? 14.990 7.660 -46.295 1.00 28.61 956 TRP A N 1
ATOM 7464 C CA . TRP A 1 956 ? 14.267 7.719 -45.018 1.00 28.61 956 TRP A CA 1
ATOM 7465 C C . TRP A 1 956 ? 15.297 7.740 -43.887 1.00 28.61 956 TRP A C 1
ATOM 7467 O O . TRP A 1 956 ? 15.935 6.735 -43.586 1.00 28.61 956 TRP A O 1
ATOM 7477 N N . GLY A 1 957 ? 15.541 8.942 -43.362 1.00 34.84 957 GLY A N 1
ATOM 7478 C CA . GLY A 1 957 ? 16.602 9.217 -42.396 1.00 34.84 957 GLY A CA 1
ATOM 7479 C C . GLY A 1 957 ? 16.215 8.896 -40.953 1.00 34.84 957 GLY A C 1
ATOM 7480 O O . GLY A 1 957 ? 15.051 8.964 -40.566 1.00 34.84 957 GLY A O 1
ATOM 7481 N N . TYR A 1 958 ? 17.228 8.584 -40.147 1.00 52.72 958 TYR A N 1
ATOM 7482 C CA . TYR A 1 958 ? 17.103 8.362 -38.711 1.00 52.72 958 TYR A CA 1
ATOM 7483 C C . TYR A 1 958 ? 16.875 9.695 -37.981 1.00 52.72 958 TYR A C 1
ATOM 7485 O O . TYR A 1 958 ? 17.724 10.585 -38.036 1.00 52.72 958 TYR A O 1
ATOM 7493 N N . ASN A 1 959 ? 15.756 9.826 -37.264 1.00 60.00 959 ASN A N 1
ATOM 7494 C CA . ASN A 1 959 ? 15.394 11.037 -36.514 1.00 60.00 959 ASN A CA 1
ATOM 7495 C C . ASN A 1 959 ? 16.132 11.130 -35.162 1.00 60.00 959 ASN A C 1
ATOM 7497 O O . ASN A 1 959 ? 15.505 11.135 -34.107 1.00 60.00 959 ASN A O 1
ATOM 7501 N N . CYS A 1 960 ? 17.464 11.198 -35.186 1.00 72.56 960 CYS A N 1
ATOM 7502 C CA . CYS A 1 960 ? 18.239 11.639 -34.024 1.00 72.56 960 CYS A CA 1
ATOM 7503 C C . CYS A 1 960 ? 18.353 13.174 -34.043 1.00 72.56 960 CYS A C 1
ATOM 7505 O O . CYS A 1 960 ? 18.555 13.736 -35.126 1.00 72.56 960 CYS A O 1
ATOM 7507 N N . PRO A 1 961 ? 18.243 13.892 -32.907 1.00 83.06 961 PRO A N 1
ATOM 7508 C CA . PRO A 1 961 ? 18.403 15.337 -32.927 1.00 83.06 961 PRO A CA 1
ATOM 7509 C C . PRO A 1 961 ? 19.812 15.763 -33.365 1.00 83.06 961 PRO A C 1
ATOM 7511 O O . PRO A 1 961 ? 20.795 15.216 -32.859 1.00 83.06 961 PRO A O 1
ATOM 7514 N N . PRO A 1 962 ? 19.948 16.762 -34.258 1.00 67.31 962 PRO A N 1
ATOM 7515 C CA . PRO A 1 962 ? 21.254 17.323 -34.578 1.00 67.31 962 PRO A CA 1
ATOM 7516 C C . PRO A 1 962 ? 21.883 17.904 -33.304 1.00 67.31 962 PRO A C 1
ATOM 7518 O O . PRO A 1 962 ? 21.203 18.573 -32.524 1.00 67.31 962 PRO A O 1
ATOM 7521 N N . SER A 1 963 ? 23.174 17.624 -33.113 1.00 73.62 963 SER A N 1
ATOM 7522 C CA . SER A 1 963 ? 23.942 17.842 -31.875 1.00 73.62 963 SER A CA 1
ATOM 7523 C C . SER A 1 963 ? 23.669 16.873 -30.714 1.00 73.62 963 SER A C 1
ATOM 7525 O O . SER A 1 963 ? 24.216 17.093 -29.643 1.00 73.62 963 SER A O 1
ATOM 7527 N N . CYS A 1 964 ? 22.897 15.794 -30.882 1.00 83.06 964 CYS A N 1
ATOM 7528 C CA . CYS A 1 964 ? 22.782 14.729 -29.876 1.00 83.06 964 CYS A CA 1
ATOM 7529 C C . CYS A 1 964 ? 23.295 13.383 -30.410 1.00 83.06 964 CYS A C 1
ATOM 7531 O O . CYS A 1 964 ? 23.314 13.132 -31.614 1.00 83.06 964 CYS A O 1
ATOM 7533 N N . LEU A 1 965 ? 23.695 12.501 -29.496 1.00 84.06 965 LEU A N 1
ATOM 7534 C CA . LEU A 1 965 ? 24.049 11.113 -29.769 1.00 84.06 965 LEU A CA 1
ATOM 7535 C C . LEU A 1 965 ? 22.849 10.222 -29.434 1.00 84.06 965 LEU A C 1
ATOM 7537 O O . LEU A 1 965 ? 22.345 10.252 -28.315 1.00 84.06 965 LEU A O 1
ATOM 7541 N N . CYS A 1 966 ? 22.412 9.391 -30.377 1.00 81.31 966 CYS A N 1
ATOM 7542 C CA . CYS A 1 966 ? 21.392 8.370 -30.131 1.00 81.31 966 CYS A CA 1
ATOM 7543 C C . CYS A 1 966 ? 22.063 6.988 -30.169 1.00 81.31 966 CYS A C 1
ATOM 7545 O O . CYS A 1 966 ? 22.151 6.395 -31.245 1.00 81.31 966 CYS A O 1
ATOM 7547 N N . PRO A 1 967 ? 22.625 6.494 -29.044 1.00 65.62 967 PRO A N 1
ATOM 7548 C CA . PRO A 1 967 ? 23.361 5.225 -29.015 1.00 65.62 967 PRO A CA 1
ATOM 7549 C C . PRO A 1 967 ? 22.475 3.992 -29.259 1.00 65.62 967 PRO A C 1
ATOM 7551 O O . PRO A 1 967 ? 22.997 2.925 -29.579 1.00 65.62 967 PRO A O 1
ATOM 7554 N N . ASP A 1 968 ? 21.157 4.131 -29.108 1.00 71.44 968 ASP A N 1
ATOM 7555 C CA . ASP A 1 968 ? 20.135 3.166 -29.508 1.00 71.44 968 ASP A CA 1
ATOM 7556 C C . ASP A 1 968 ? 18.808 3.898 -29.798 1.00 71.44 968 ASP A C 1
ATOM 7558 O O . ASP A 1 968 ? 18.696 5.103 -29.567 1.00 71.44 968 ASP A O 1
ATOM 7562 N N . HIS A 1 969 ? 17.796 3.184 -30.299 1.00 64.94 969 HIS A N 1
ATOM 7563 C CA . HIS A 1 969 ? 16.504 3.768 -30.687 1.00 64.94 969 HIS A CA 1
ATOM 7564 C C . HIS A 1 969 ? 15.706 4.396 -29.525 1.00 64.94 969 HIS A C 1
ATOM 7566 O O . HIS A 1 969 ? 14.936 5.324 -29.750 1.00 64.94 969 HIS A O 1
ATOM 7572 N N . HIS A 1 970 ? 15.916 3.941 -28.288 1.00 78.56 970 HIS A N 1
ATOM 7573 C CA . HIS A 1 970 ? 15.189 4.377 -27.093 1.00 78.56 970 HIS A CA 1
ATOM 7574 C C . HIS A 1 970 ? 16.010 5.322 -26.191 1.00 78.56 970 HIS A C 1
ATOM 7576 O O . HIS A 1 970 ? 15.499 5.771 -25.158 1.00 78.56 970 HIS A O 1
ATOM 7582 N N . THR A 1 971 ? 17.265 5.624 -26.537 1.00 85.00 971 THR A N 1
ATOM 7583 C CA . THR A 1 971 ? 18.153 6.496 -25.755 1.00 85.00 971 THR A CA 1
ATOM 7584 C C . THR A 1 971 ? 18.597 7.696 -26.578 1.00 85.00 971 THR A C 1
ATOM 7586 O O . THR A 1 971 ? 19.233 7.545 -27.617 1.00 85.00 971 THR A O 1
ATOM 7589 N N . VAL A 1 972 ? 18.340 8.898 -26.062 1.00 89.62 972 VAL A N 1
ATOM 7590 C CA . VAL A 1 972 ? 18.863 10.152 -26.616 1.00 89.62 972 VAL A CA 1
ATOM 7591 C C . VAL A 1 972 ? 19.779 10.799 -25.585 1.00 89.62 972 VAL A C 1
ATOM 7593 O O . VAL A 1 972 ? 19.335 11.161 -24.492 1.00 89.62 972 VAL A O 1
ATOM 7596 N N . ASP A 1 973 ? 21.055 10.942 -25.936 1.00 90.25 973 ASP A N 1
ATOM 7597 C CA . ASP A 1 973 ? 22.071 11.606 -25.128 1.00 90.25 973 ASP A CA 1
ATOM 7598 C C . ASP A 1 973 ? 22.513 12.924 -25.769 1.00 90.25 973 ASP A C 1
ATOM 7600 O O . ASP A 1 973 ? 23.216 12.976 -26.776 1.00 90.25 973 ASP A O 1
ATOM 7604 N N . CYS A 1 974 ? 22.073 14.013 -25.157 1.00 90.75 974 CYS A N 1
ATOM 7605 C CA . CYS A 1 974 ? 22.407 15.384 -25.497 1.00 90.75 974 CYS A CA 1
ATOM 7606 C C . CYS A 1 974 ? 23.323 16.015 -24.431 1.00 90.75 974 CYS A C 1
ATOM 7608 O O . CYS A 1 974 ? 23.332 17.238 -24.267 1.00 90.75 974 CYS A O 1
ATOM 7610 N N . THR A 1 975 ? 24.047 15.213 -23.645 1.00 92.44 975 THR A N 1
ATOM 7611 C CA . THR A 1 975 ? 24.867 15.710 -22.533 1.00 92.44 975 THR A CA 1
ATOM 7612 C C . THR A 1 975 ? 26.016 16.596 -23.020 1.00 92.44 975 THR A C 1
ATOM 7614 O O . THR A 1 975 ? 26.782 16.204 -23.901 1.00 92.44 975 THR A O 1
ATOM 7617 N N . GLY A 1 976 ? 26.167 17.785 -22.423 1.00 89.94 976 GLY A N 1
ATOM 7618 C CA . GLY A 1 976 ? 27.305 18.678 -22.688 1.00 89.94 976 GLY A CA 1
ATOM 7619 C C . GLY A 1 976 ? 27.265 19.430 -24.025 1.00 89.94 976 GLY A C 1
ATOM 7620 O O . GLY A 1 976 ? 28.287 19.969 -24.440 1.00 89.94 976 GLY A O 1
ATOM 7621 N N . GLN A 1 977 ? 26.120 19.467 -24.712 1.00 89.69 977 GLN A N 1
ATOM 7622 C CA . GLN A 1 977 ? 26.001 19.932 -26.105 1.00 89.69 977 GLN A CA 1
ATOM 7623 C C . GLN A 1 977 ? 25.688 21.436 -26.247 1.00 89.69 977 GLN A C 1
ATOM 7625 O O . GLN A 1 977 ? 25.442 21.924 -27.350 1.00 89.69 977 GLN A O 1
ATOM 7630 N N . GLY A 1 978 ? 25.680 22.191 -25.141 1.00 87.69 978 GLY A N 1
ATOM 7631 C CA . GLY A 1 978 ? 25.413 23.636 -25.134 1.00 87.69 978 GLY A CA 1
ATOM 7632 C C . GLY A 1 978 ? 23.970 24.015 -25.496 1.00 87.69 978 GLY A C 1
ATOM 7633 O O . GLY A 1 978 ? 23.719 25.132 -25.953 1.00 87.69 978 GLY A O 1
ATOM 7634 N N . LEU A 1 979 ? 23.011 23.099 -25.326 1.00 88.75 979 LEU A N 1
ATOM 7635 C CA . LEU A 1 979 ? 21.613 23.317 -25.696 1.00 88.75 979 LEU A CA 1
ATOM 7636 C C . LEU A 1 979 ? 20.962 24.404 -24.834 1.00 88.75 979 LEU A C 1
ATOM 7638 O O . LEU A 1 979 ? 20.938 24.301 -23.613 1.00 88.75 979 LEU A O 1
ATOM 7642 N N . THR A 1 980 ? 20.358 25.410 -25.466 1.00 87.38 980 THR A N 1
ATOM 7643 C CA . THR A 1 980 ? 19.583 26.471 -24.789 1.00 87.38 980 THR A CA 1
ATOM 7644 C C . THR A 1 980 ? 18.084 26.170 -24.694 1.00 87.38 980 THR A C 1
ATOM 7646 O O . THR A 1 980 ? 17.345 26.851 -23.986 1.00 87.38 980 THR A O 1
ATOM 7649 N N . ARG A 1 981 ? 17.621 25.144 -25.415 1.00 85.00 981 ARG A N 1
ATOM 7650 C CA . ARG A 1 981 ? 16.238 24.651 -25.457 1.00 85.00 981 ARG A CA 1
ATOM 7651 C C . ARG A 1 981 ? 16.233 23.149 -25.730 1.00 85.00 981 ARG A C 1
ATOM 7653 O O . ARG A 1 981 ? 17.234 22.605 -26.190 1.00 85.00 981 ARG A O 1
ATOM 7660 N N . LEU A 1 982 ? 15.096 22.503 -25.498 1.00 84.50 982 LEU A N 1
ATOM 7661 C CA . LEU A 1 982 ? 14.912 21.086 -25.812 1.00 84.50 982 LEU A CA 1
ATOM 7662 C C . LEU A 1 982 ? 15.038 20.821 -27.330 1.00 84.50 982 LEU A C 1
ATOM 7664 O O . LEU A 1 982 ? 14.630 21.672 -28.127 1.00 84.50 982 LEU A O 1
ATOM 7668 N N . PRO A 1 983 ? 15.590 19.667 -27.750 1.00 81.44 983 PRO A N 1
ATOM 7669 C CA . PRO A 1 983 ? 15.639 19.287 -29.160 1.00 81.44 983 PRO A CA 1
ATOM 7670 C C . PRO A 1 983 ? 14.247 18.991 -29.747 1.00 81.44 983 PRO A C 1
ATOM 7672 O O . PRO A 1 983 ? 13.429 18.323 -29.122 1.00 81.44 983 PRO A O 1
ATOM 7675 N N . ASN A 1 984 ? 14.002 19.432 -30.986 1.00 66.88 984 ASN A N 1
ATOM 7676 C CA . ASN A 1 984 ? 12.688 19.322 -31.644 1.00 66.88 984 ASN A CA 1
ATOM 7677 C C . ASN A 1 984 ? 12.411 17.961 -32.320 1.00 66.88 984 ASN A C 1
ATOM 7679 O O . ASN A 1 984 ? 11.303 17.746 -32.800 1.00 66.88 984 ASN A O 1
ATOM 7683 N N . SER A 1 985 ? 13.406 17.077 -32.429 1.00 69.88 985 SER A N 1
ATOM 7684 C CA . SER A 1 985 ? 13.324 15.819 -33.191 1.00 69.88 985 SER A CA 1
ATOM 7685 C C . SER A 1 985 ? 13.788 14.623 -32.357 1.00 69.88 985 SER A C 1
ATOM 7687 O O . SER A 1 985 ? 14.692 13.891 -32.751 1.00 69.88 985 SER A O 1
ATOM 7689 N N . ILE A 1 986 ? 13.204 14.480 -31.167 1.00 78.69 986 ILE A N 1
ATOM 7690 C CA . ILE A 1 986 ? 13.397 13.332 -30.272 1.00 78.69 986 ILE A CA 1
ATOM 7691 C C . ILE A 1 986 ? 12.446 12.197 -30.717 1.00 78.69 986 ILE A C 1
ATOM 7693 O O . ILE A 1 986 ? 11.277 12.480 -30.992 1.00 78.69 986 ILE A O 1
ATOM 7697 N N . PRO A 1 987 ? 12.895 10.928 -30.794 1.00 78.06 987 PRO A N 1
ATOM 7698 C CA . PRO A 1 987 ? 12.024 9.783 -31.071 1.00 78.06 987 PRO A CA 1
ATOM 7699 C C . PRO A 1 987 ? 10.900 9.627 -30.034 1.00 78.06 987 PRO A C 1
ATOM 7701 O O . PRO A 1 987 ? 11.122 9.790 -28.835 1.00 78.06 987 PRO A O 1
ATOM 7704 N N . LEU A 1 988 ? 9.687 9.292 -30.485 1.00 76.88 988 LEU A N 1
ATOM 7705 C CA . LEU A 1 988 ? 8.503 9.165 -29.615 1.00 76.88 988 LEU A CA 1
ATOM 7706 C C . LEU A 1 988 ? 8.589 7.967 -28.649 1.00 76.88 988 LEU A C 1
ATOM 7708 O O . LEU A 1 988 ? 7.967 7.973 -27.591 1.00 76.88 988 LEU A O 1
ATOM 7712 N N . ASP A 1 989 ? 9.385 6.961 -29.003 1.00 77.19 989 ASP A N 1
ATOM 7713 C CA . ASP A 1 989 ? 9.679 5.747 -28.240 1.00 77.19 989 ASP A CA 1
ATOM 7714 C C . ASP A 1 989 ? 10.854 5.902 -27.252 1.00 77.19 989 ASP A C 1
ATOM 7716 O O . ASP A 1 989 ? 11.262 4.927 -26.615 1.00 77.19 989 ASP A O 1
ATOM 7720 N N . VAL A 1 990 ? 11.389 7.117 -27.069 1.00 81.62 990 VAL A N 1
ATOM 7721 C CA . VAL A 1 990 ? 12.482 7.381 -26.122 1.00 81.62 990 VAL A CA 1
ATOM 7722 C C . VAL A 1 990 ? 12.113 6.965 -24.687 1.00 81.62 990 VAL A C 1
ATOM 7724 O O . VAL A 1 990 ? 11.125 7.403 -24.100 1.00 81.62 990 VAL A O 1
ATOM 7727 N N . ARG A 1 991 ? 12.960 6.123 -24.088 1.00 87.06 991 ARG A N 1
ATOM 7728 C CA . ARG A 1 991 ? 12.855 5.654 -22.694 1.00 87.06 991 ARG A CA 1
ATOM 7729 C C . ARG A 1 991 ? 13.858 6.332 -21.773 1.00 87.06 991 ARG A C 1
ATOM 7731 O O . ARG A 1 991 ? 13.611 6.427 -20.569 1.00 87.06 991 ARG A O 1
ATOM 7738 N N . ARG A 1 992 ? 14.983 6.797 -22.323 1.00 88.62 992 ARG A N 1
ATOM 7739 C CA . ARG A 1 992 ? 16.059 7.464 -21.587 1.00 88.62 992 ARG A CA 1
ATOM 7740 C C . ARG A 1 992 ? 16.492 8.732 -22.314 1.00 88.62 992 ARG A C 1
ATOM 7742 O O . ARG A 1 992 ? 17.045 8.663 -23.407 1.00 88.62 992 ARG A O 1
ATOM 7749 N N . LEU A 1 993 ? 16.272 9.877 -21.676 1.00 90.69 993 LEU A N 1
ATOM 7750 C CA . LEU A 1 993 ? 16.615 11.191 -22.210 1.00 90.69 993 LEU A CA 1
ATOM 7751 C C . LEU A 1 993 ? 17.624 11.872 -21.279 1.00 90.69 993 LEU A C 1
ATOM 7753 O O . LEU A 1 993 ? 17.313 12.183 -20.126 1.00 90.69 993 LEU A O 1
ATOM 7757 N N . LEU A 1 994 ? 18.846 12.064 -21.778 1.00 93.50 994 LEU A N 1
ATOM 7758 C CA . LEU A 1 994 ? 19.948 12.698 -21.056 1.00 93.50 994 LEU A CA 1
ATOM 7759 C C . LEU A 1 994 ? 20.185 14.091 -21.639 1.00 93.50 994 LEU A C 1
ATOM 7761 O O . LEU A 1 994 ? 20.634 14.241 -22.769 1.00 93.50 994 LEU A O 1
ATOM 7765 N N . LEU A 1 995 ? 19.861 15.120 -20.864 1.00 92.94 995 LEU A N 1
ATOM 7766 C CA . LEU A 1 995 ? 19.972 16.536 -21.228 1.00 92.94 995 LEU A CA 1
ATOM 7767 C C . LEU A 1 995 ? 20.907 17.285 -20.265 1.00 92.94 995 LEU A C 1
ATOM 7769 O O . LEU A 1 995 ? 20.880 18.515 -20.194 1.00 92.94 995 LEU A O 1
ATOM 7773 N N . SER A 1 996 ? 21.735 16.555 -19.515 1.00 95.31 996 SER A N 1
ATOM 7774 C CA . SER A 1 996 ? 22.597 17.122 -18.477 1.00 95.31 996 SER A CA 1
ATOM 7775 C C . SER A 1 996 ? 23.699 18.038 -19.026 1.00 95.31 996 SER A C 1
ATOM 7777 O O . SER A 1 996 ? 24.152 17.872 -20.158 1.00 95.31 996 SER A O 1
ATOM 7779 N N . ASN A 1 997 ? 24.181 18.978 -18.209 1.00 94.88 997 ASN A N 1
ATOM 7780 C CA . ASN A 1 997 ? 25.276 19.896 -18.563 1.00 94.88 997 ASN A CA 1
ATOM 7781 C C . ASN A 1 997 ? 24.970 20.749 -19.814 1.00 94.88 997 ASN A C 1
ATOM 7783 O O . ASN A 1 997 ? 25.765 20.811 -20.751 1.00 94.88 997 ASN A O 1
ATOM 7787 N N . ASN A 1 998 ? 23.805 21.393 -19.834 1.00 94.25 998 ASN A N 1
ATOM 7788 C CA . ASN A 1 998 ? 23.355 22.275 -20.914 1.00 94.25 998 ASN A CA 1
ATOM 7789 C C . ASN A 1 998 ? 22.906 23.637 -20.339 1.00 94.25 998 ASN A C 1
ATOM 7791 O O . ASN A 1 998 ? 23.133 23.940 -19.169 1.00 94.25 998 ASN A O 1
ATOM 7795 N N . TRP A 1 999 ? 22.302 24.492 -21.163 1.00 93.94 999 TRP A N 1
ATOM 7796 C CA . TRP A 1 999 ? 21.817 25.832 -20.799 1.00 93.94 999 TRP A CA 1
ATOM 7797 C C . TRP A 1 999 ? 20.294 25.958 -20.977 1.00 93.94 999 TRP A C 1
ATOM 7799 O O . TRP A 1 999 ? 19.779 27.031 -21.297 1.00 93.94 999 TRP A O 1
ATOM 7809 N N . ILE A 1 1000 ? 19.555 24.855 -20.806 1.00 92.50 1000 ILE A N 1
ATOM 7810 C CA . ILE A 1 1000 ? 18.099 24.819 -20.984 1.00 92.50 1000 ILE A CA 1
ATOM 7811 C C . ILE A 1 1000 ? 17.447 25.587 -19.832 1.00 92.50 1000 ILE A C 1
ATOM 7813 O O . ILE A 1 1000 ? 17.685 25.278 -18.666 1.00 92.50 1000 ILE A O 1
ATOM 7817 N N . SER A 1 1001 ? 16.630 26.592 -20.155 1.00 89.12 1001 SER A N 1
ATOM 7818 C CA . SER A 1 1001 ? 16.027 27.509 -19.173 1.00 89.12 1001 SER A CA 1
ATOM 7819 C C . SER A 1 1001 ? 14.538 27.276 -18.892 1.00 89.12 1001 SER A C 1
ATOM 7821 O O . SER A 1 1001 ? 14.033 27.733 -17.863 1.00 89.12 1001 SER A O 1
ATOM 7823 N N . TRP A 1 1002 ? 13.843 26.551 -19.774 1.00 85.12 1002 TRP A N 1
ATOM 7824 C CA . TRP A 1 1002 ? 12.408 26.267 -19.697 1.00 85.12 1002 TRP A CA 1
ATOM 7825 C C . TRP A 1 1002 ? 12.063 24.929 -20.370 1.00 85.12 1002 TRP A C 1
ATOM 7827 O O . TRP A 1 1002 ? 12.737 24.508 -21.314 1.00 85.12 1002 TRP A O 1
ATOM 7837 N N . ILE A 1 1003 ? 11.003 24.279 -19.883 1.00 83.81 1003 ILE A N 1
ATOM 7838 C CA . ILE A 1 1003 ? 10.436 23.029 -20.409 1.00 83.81 1003 ILE A CA 1
ATOM 7839 C C . ILE A 1 1003 ? 8.943 23.284 -20.679 1.00 83.81 1003 ILE A C 1
ATOM 7841 O O . ILE A 1 1003 ? 8.248 23.673 -19.739 1.00 83.81 1003 ILE A O 1
ATOM 7845 N N . PRO A 1 1004 ? 8.436 23.051 -21.905 1.00 77.50 1004 PRO A N 1
ATOM 7846 C CA . PRO A 1 1004 ? 7.011 23.144 -22.208 1.00 77.50 1004 PRO A CA 1
ATOM 7847 C C . PRO A 1 1004 ? 6.179 22.195 -21.343 1.00 77.50 1004 PRO A C 1
ATOM 7849 O O . PRO A 1 1004 ? 6.551 21.036 -21.152 1.00 77.50 1004 PRO A O 1
ATOM 7852 N N . SER A 1 1005 ? 5.026 22.655 -20.859 1.00 70.19 1005 SER A N 1
ATOM 7853 C CA . SER A 1 1005 ? 4.094 21.844 -20.063 1.00 70.19 1005 SER A CA 1
ATOM 7854 C C . SER A 1 1005 ? 3.486 20.656 -20.826 1.00 70.19 1005 SER A C 1
ATOM 7856 O O . SER A 1 1005 ? 3.046 19.696 -20.198 1.00 70.19 1005 SER A O 1
ATOM 7858 N N . ASP A 1 1006 ? 3.516 20.674 -22.160 1.00 67.94 1006 ASP A N 1
ATOM 7859 C CA . ASP A 1 1006 ? 3.073 19.595 -23.050 1.00 67.94 1006 ASP A CA 1
ATOM 7860 C C . ASP A 1 1006 ? 4.210 18.678 -23.546 1.00 67.94 1006 ASP A C 1
ATOM 7862 O O . ASP A 1 1006 ? 3.940 17.640 -24.153 1.00 67.94 1006 ASP A O 1
ATOM 7866 N N . PHE A 1 1007 ? 5.479 18.999 -23.259 1.00 73.06 1007 PHE A N 1
ATOM 7867 C CA . PHE A 1 1007 ? 6.645 18.287 -23.804 1.00 73.06 1007 PHE A CA 1
ATOM 7868 C C . PHE A 1 1007 ? 6.591 16.771 -23.565 1.00 73.06 1007 PHE A C 1
ATOM 7870 O O . PHE A 1 1007 ? 6.868 15.985 -24.467 1.00 73.06 1007 PHE A O 1
ATOM 7877 N N . LEU A 1 1008 ? 6.194 16.351 -22.362 1.00 71.00 1008 LEU A N 1
ATOM 7878 C CA . LEU A 1 1008 ? 6.147 14.943 -21.960 1.00 71.00 1008 LEU A CA 1
ATOM 7879 C C . LEU A 1 1008 ? 4.832 14.224 -22.305 1.00 71.00 1008 LEU A C 1
ATOM 7881 O O . LEU A 1 1008 ? 4.679 13.040 -21.997 1.00 71.00 1008 LEU A O 1
ATOM 7885 N N . VAL A 1 1009 ? 3.886 14.894 -22.968 1.00 69.38 1009 VAL A N 1
ATOM 7886 C CA . VAL A 1 1009 ? 2.649 14.268 -23.476 1.00 69.38 1009 VAL A CA 1
ATOM 7887 C C . VAL A 1 1009 ? 2.969 13.280 -24.603 1.00 69.38 1009 VAL A C 1
ATOM 7889 O O . VAL A 1 1009 ? 2.320 12.243 -24.721 1.00 69.38 1009 VAL A O 1
ATOM 7892 N N . LEU A 1 1010 ? 3.997 13.579 -25.404 1.00 61.94 1010 LEU A N 1
ATOM 7893 C CA . LEU A 1 1010 ? 4.396 12.794 -26.575 1.00 61.94 1010 LEU A CA 1
ATOM 7894 C C . LEU A 1 1010 ? 5.342 11.622 -26.252 1.00 61.94 1010 LEU A C 1
ATOM 7896 O O . LEU A 1 1010 ? 5.439 10.695 -27.050 1.00 61.94 1010 LEU A O 1
ATOM 7900 N N . TYR A 1 1011 ? 5.999 11.632 -25.087 1.00 74.75 1011 TYR A N 1
ATOM 7901 C CA . TYR A 1 1011 ? 7.004 10.635 -24.681 1.00 74.75 1011 TYR A CA 1
ATOM 7902 C C . TYR A 1 1011 ? 6.490 9.763 -23.523 1.00 74.75 1011 TYR A C 1
ATOM 7904 O O . TYR A 1 1011 ? 7.087 9.692 -22.447 1.00 74.75 1011 TYR A O 1
ATOM 7912 N N . SER A 1 1012 ? 5.346 9.100 -23.721 1.00 73.06 1012 SER A N 1
ATOM 7913 C CA . SER A 1 1012 ? 4.684 8.294 -22.677 1.00 73.06 1012 SER A CA 1
ATOM 7914 C C . SER A 1 1012 ? 5.500 7.087 -22.191 1.00 73.06 1012 SER A C 1
ATOM 7916 O O . SER A 1 1012 ? 5.220 6.546 -21.120 1.00 73.06 1012 SER A O 1
ATOM 7918 N N . ASP A 1 1013 ? 6.500 6.665 -22.970 1.00 78.62 1013 ASP A N 1
ATOM 7919 C CA . ASP A 1 1013 ? 7.431 5.580 -22.644 1.00 78.62 1013 ASP A CA 1
ATOM 7920 C C . ASP A 1 1013 ? 8.684 6.025 -21.870 1.00 78.62 1013 ASP A C 1
ATOM 7922 O O . ASP A 1 1013 ? 9.497 5.178 -21.495 1.00 78.62 1013 ASP A O 1
ATOM 7926 N N . LEU A 1 1014 ? 8.832 7.320 -21.568 1.00 83.50 1014 LEU A N 1
ATOM 7927 C CA . LEU A 1 1014 ? 10.001 7.846 -20.866 1.00 83.50 1014 LEU A CA 1
ATOM 7928 C C . LEU A 1 1014 ? 10.080 7.325 -19.417 1.00 83.50 1014 LEU A C 1
ATOM 7930 O O . LEU A 1 1014 ? 9.203 7.583 -18.592 1.00 83.50 1014 LEU A O 1
ATOM 7934 N N . VAL A 1 1015 ? 11.167 6.613 -19.101 1.00 87.69 1015 VAL A N 1
ATOM 7935 C CA . VAL A 1 1015 ? 11.444 6.004 -17.784 1.00 87.69 1015 VAL A CA 1
ATOM 7936 C C . VAL A 1 1015 ? 12.492 6.794 -16.996 1.00 87.69 1015 VAL A C 1
ATOM 7938 O O . VAL A 1 1015 ? 12.446 6.834 -15.764 1.00 87.69 1015 VAL A O 1
ATOM 7941 N N . TYR A 1 1016 ? 13.440 7.419 -17.697 1.00 90.25 1016 TYR A N 1
ATOM 7942 C CA . TYR A 1 1016 ? 14.591 8.104 -17.111 1.00 90.25 1016 TYR A CA 1
ATOM 7943 C C . TYR A 1 1016 ? 14.801 9.468 -17.773 1.00 90.25 1016 TYR A C 1
ATOM 7945 O O . TYR A 1 1016 ? 15.088 9.534 -18.971 1.00 90.25 1016 TYR A O 1
ATOM 7953 N N . LEU A 1 1017 ? 14.709 10.540 -16.981 1.00 92.44 1017 LEU A N 1
ATOM 7954 C CA . LEU A 1 1017 ? 14.946 11.914 -17.422 1.00 92.44 1017 LEU A CA 1
ATOM 7955 C C . LEU A 1 1017 ? 16.022 12.577 -16.557 1.00 92.44 1017 LEU A C 1
ATOM 7957 O O . LEU A 1 1017 ? 15.896 12.652 -15.334 1.00 92.44 1017 LEU A O 1
ATOM 7961 N N . ASP A 1 1018 ? 17.072 13.071 -17.204 1.00 94.44 1018 ASP A N 1
ATOM 7962 C CA . ASP A 1 1018 ? 18.191 13.748 -16.553 1.00 94.44 1018 ASP A CA 1
ATOM 7963 C C . ASP A 1 1018 ? 18.385 15.151 -17.131 1.00 94.44 1018 ASP A C 1
ATOM 7965 O O . ASP A 1 1018 ? 18.797 15.315 -18.278 1.00 94.44 1018 ASP A O 1
ATOM 7969 N N . LEU A 1 1019 ? 18.072 16.155 -16.317 1.00 94.06 1019 LEU A N 1
ATOM 7970 C CA . LEU A 1 1019 ? 18.145 17.583 -16.621 1.00 94.06 1019 LEU A CA 1
ATOM 7971 C C . LEU A 1 1019 ? 19.151 18.297 -15.706 1.00 94.06 1019 LEU A C 1
ATOM 7973 O O . LEU A 1 1019 ? 19.128 19.527 -15.604 1.00 94.06 1019 LEU A O 1
ATOM 7977 N N . ARG A 1 1020 ? 20.040 17.566 -15.020 1.00 96.19 1020 ARG A N 1
ATOM 7978 C CA . ARG A 1 1020 ? 20.952 18.176 -14.044 1.00 96.19 1020 ARG A CA 1
ATOM 7979 C C . ARG A 1 1020 ? 21.954 19.133 -14.692 1.00 96.19 1020 ARG A C 1
ATOM 7981 O O . ARG A 1 1020 ? 22.373 18.917 -15.830 1.00 96.19 1020 ARG A O 1
ATOM 7988 N N . ASN A 1 1021 ? 22.391 20.143 -13.945 1.00 95.19 1021 ASN A N 1
ATOM 7989 C CA . ASN A 1 1021 ? 23.321 21.170 -14.431 1.00 95.19 1021 ASN A CA 1
ATOM 7990 C C . ASN A 1 1021 ? 22.786 21.870 -15.699 1.00 95.19 1021 ASN A C 1
ATOM 7992 O O . ASN A 1 1021 ? 23.350 21.748 -16.787 1.00 95.19 1021 ASN A O 1
ATOM 7996 N N . ASN A 1 1022 ? 21.642 22.538 -15.538 1.00 95.00 1022 ASN A N 1
ATOM 7997 C CA . ASN A 1 1022 ? 20.959 23.352 -16.547 1.00 95.00 1022 ASN A CA 1
ATOM 7998 C C . ASN A 1 1022 ? 20.568 24.716 -15.945 1.00 95.00 1022 ASN A C 1
ATOM 8000 O O . ASN A 1 1022 ? 20.931 25.047 -14.817 1.00 95.00 1022 ASN A O 1
ATOM 8004 N N . SER A 1 1023 ? 19.846 25.542 -16.702 1.00 94.62 1023 SER A N 1
ATOM 8005 C CA . SER A 1 1023 ? 19.438 26.894 -16.298 1.00 94.62 1023 SER A CA 1
ATOM 8006 C C . SER A 1 1023 ? 17.942 27.000 -15.966 1.00 94.62 1023 SER A C 1
ATOM 8008 O O . SER A 1 1023 ? 17.376 28.090 -16.054 1.00 94.62 1023 SER A O 1
ATOM 8010 N N . LEU A 1 1024 ? 17.281 25.889 -15.608 1.00 93.00 1024 LEU A N 1
ATOM 8011 C CA . LEU A 1 1024 ? 15.838 25.861 -15.342 1.00 93.00 1024 LEU A CA 1
ATOM 8012 C C . LEU A 1 1024 ? 15.496 26.748 -14.144 1.00 93.00 1024 LEU A C 1
ATOM 8014 O O . LEU A 1 1024 ? 16.065 26.573 -13.070 1.00 93.00 1024 LEU A O 1
ATOM 8018 N N . THR A 1 1025 ? 14.554 27.678 -14.316 1.00 89.19 1025 THR A N 1
ATOM 8019 C CA . THR A 1 1025 ? 14.169 28.649 -13.267 1.00 89.19 1025 THR A CA 1
ATOM 8020 C C . THR A 1 1025 ? 12.860 28.306 -12.559 1.00 89.19 1025 THR A C 1
ATOM 8022 O O . THR A 1 1025 ? 12.715 28.577 -11.367 1.00 89.19 1025 THR A O 1
ATOM 8025 N N . LYS A 1 1026 ? 11.913 27.688 -13.271 1.00 85.19 1026 LYS A N 1
ATOM 8026 C CA . LYS A 1 1026 ? 10.626 27.198 -12.757 1.00 85.19 1026 LYS A CA 1
ATOM 8027 C C . LYS A 1 1026 ? 10.188 25.957 -13.536 1.00 85.19 1026 LYS A C 1
ATOM 8029 O O . LYS A 1 1026 ? 10.655 25.727 -14.650 1.00 85.19 1026 LYS A O 1
ATOM 8034 N N . LEU A 1 1027 ? 9.263 25.198 -12.955 1.00 84.69 1027 LEU A N 1
ATOM 8035 C CA . LEU A 1 1027 ? 8.515 24.131 -13.621 1.00 84.69 1027 LEU A CA 1
ATOM 8036 C C . LEU A 1 1027 ? 7.044 24.547 -13.681 1.00 84.69 1027 LEU A C 1
ATOM 8038 O O . LEU A 1 1027 ? 6.521 25.083 -12.702 1.00 84.69 1027 LEU A O 1
ATOM 8042 N N . GLU A 1 1028 ? 6.380 24.327 -14.813 1.00 76.50 1028 GLU A N 1
ATOM 8043 C CA . GLU A 1 1028 ? 4.950 24.614 -14.931 1.00 76.50 1028 GLU A CA 1
ATOM 8044 C C . GLU A 1 1028 ? 4.119 23.491 -14.277 1.00 76.50 1028 GLU A C 1
ATOM 8046 O O . GLU A 1 1028 ? 4.492 22.313 -14.336 1.00 76.50 1028 GLU A O 1
ATOM 8051 N N . PRO A 1 1029 ? 2.976 23.807 -13.638 1.00 73.50 1029 PRO A N 1
ATOM 8052 C CA . PRO A 1 1029 ? 2.040 22.781 -13.195 1.00 73.50 1029 PRO A CA 1
ATOM 8053 C C . PRO A 1 1029 ? 1.601 21.922 -14.386 1.00 73.50 1029 PRO A C 1
ATOM 8055 O O . PRO A 1 1029 ? 1.227 22.451 -15.430 1.00 73.50 1029 PRO A O 1
ATOM 8058 N N . GLY A 1 1030 ? 1.629 20.599 -14.234 1.00 66.00 1030 GLY A N 1
ATOM 8059 C CA . GLY A 1 1030 ? 1.284 19.672 -15.312 1.00 66.00 1030 GLY A CA 1
ATOM 8060 C C . GLY A 1 1030 ? 2.459 19.125 -16.130 1.00 66.00 1030 GLY A C 1
ATOM 8061 O O . GLY A 1 1030 ? 2.291 18.048 -16.695 1.00 66.00 1030 GLY A O 1
ATOM 8062 N N . THR A 1 1031 ? 3.638 19.771 -16.147 1.00 69.88 1031 THR A N 1
ATOM 8063 C CA . THR A 1 1031 ? 4.768 19.408 -17.038 1.00 69.88 1031 THR A CA 1
ATOM 8064 C C . THR A 1 1031 ? 5.172 17.931 -16.984 1.00 69.88 1031 THR A C 1
ATOM 8066 O O . THR A 1 1031 ? 5.608 17.383 -17.992 1.00 69.88 1031 THR A O 1
ATOM 8069 N N . LEU A 1 1032 ? 5.038 17.277 -15.825 1.00 71.88 1032 LEU A N 1
ATOM 8070 C CA . LEU A 1 1032 ? 5.429 15.876 -15.610 1.00 71.88 1032 LEU A CA 1
ATOM 8071 C C . LEU A 1 1032 ? 4.237 14.912 -15.461 1.00 71.88 1032 LEU A C 1
ATOM 8073 O O . LEU A 1 1032 ? 4.442 13.714 -15.298 1.00 71.88 1032 LEU A O 1
ATOM 8077 N N . THR A 1 1033 ? 2.998 15.402 -15.541 1.00 67.38 1033 THR A N 1
ATOM 8078 C CA . THR A 1 1033 ? 1.781 14.654 -15.168 1.00 67.38 1033 THR A CA 1
ATOM 8079 C C . THR A 1 1033 ? 1.443 13.483 -16.099 1.00 67.38 1033 THR A C 1
ATOM 8081 O O . THR A 1 1033 ? 0.758 12.551 -15.680 1.00 67.38 1033 THR A O 1
ATOM 8084 N N . THR A 1 1034 ? 1.898 13.496 -17.356 1.00 61.25 1034 THR A N 1
ATOM 8085 C CA . THR A 1 1034 ? 1.581 12.447 -18.346 1.00 61.25 1034 THR A CA 1
ATOM 8086 C C . THR A 1 1034 ? 2.561 11.275 -18.372 1.00 61.25 1034 THR A C 1
ATOM 8088 O O . THR A 1 1034 ? 2.217 10.211 -18.893 1.00 61.25 1034 THR A O 1
ATOM 8091 N N . SER A 1 1035 ? 3.760 11.409 -17.796 1.00 66.06 1035 SER A N 1
ATOM 8092 C CA . SER A 1 1035 ? 4.790 10.362 -17.834 1.00 66.06 1035 SER A CA 1
ATOM 8093 C C . SER A 1 1035 ? 4.557 9.273 -16.784 1.00 66.06 1035 SER A C 1
ATOM 8095 O O . SER A 1 1035 ? 5.361 9.059 -15.880 1.00 66.06 1035 SER A O 1
ATOM 8097 N N . SER A 1 1036 ? 3.471 8.515 -16.947 1.00 70.00 1036 SER A N 1
ATOM 8098 C CA . SER A 1 1036 ? 3.078 7.397 -16.070 1.00 70.00 1036 SER A CA 1
ATOM 8099 C C . SER A 1 1036 ? 4.143 6.301 -15.885 1.00 70.00 1036 SER A C 1
ATOM 8101 O O . SER A 1 1036 ? 4.020 5.484 -14.972 1.00 70.00 1036 SER A O 1
ATOM 8103 N N . ARG A 1 1037 ? 5.212 6.289 -16.693 1.00 80.44 1037 ARG A N 1
ATOM 8104 C CA . ARG A 1 1037 ? 6.343 5.346 -16.626 1.00 80.44 1037 ARG A CA 1
ATOM 8105 C C . ARG A 1 1037 ? 7.644 5.945 -16.068 1.00 80.44 1037 ARG A C 1
ATOM 8107 O O . ARG A 1 1037 ? 8.612 5.200 -15.929 1.00 80.44 1037 ARG A O 1
ATOM 8114 N N . LEU A 1 1038 ? 7.679 7.234 -15.720 1.00 86.50 1038 LEU A N 1
ATOM 8115 C CA . LEU A 1 1038 ? 8.890 7.913 -15.252 1.00 86.50 1038 LEU A CA 1
ATOM 8116 C C . LEU A 1 1038 ? 9.274 7.445 -13.840 1.00 86.50 1038 LEU A C 1
ATOM 8118 O O . LEU A 1 1038 ? 8.574 7.711 -12.870 1.00 86.50 1038 LEU A O 1
ATOM 8122 N N . VAL A 1 1039 ? 10.412 6.760 -13.723 1.00 89.56 1039 VAL A N 1
ATOM 8123 C CA . VAL A 1 1039 ? 10.907 6.171 -12.464 1.00 89.56 1039 VAL A CA 1
ATOM 8124 C C . VAL A 1 1039 ? 11.987 7.035 -11.811 1.00 89.56 1039 VAL A C 1
ATOM 8126 O O . VAL A 1 1039 ? 12.088 7.074 -10.579 1.00 89.56 1039 VAL A O 1
ATOM 8129 N N . TYR A 1 1040 ? 12.784 7.732 -12.622 1.00 91.00 1040 TYR A N 1
ATOM 8130 C CA . TYR A 1 1040 ? 13.899 8.567 -12.181 1.00 91.00 1040 TYR A CA 1
ATOM 8131 C C . TYR A 1 1040 ? 13.843 9.944 -12.843 1.00 91.00 1040 TYR A C 1
ATOM 8133 O O . TYR A 1 1040 ? 13.764 10.040 -14.072 1.00 91.00 1040 TYR A O 1
ATOM 8141 N N . LEU A 1 1041 ? 13.950 10.988 -12.020 1.00 93.50 1041 LEU A N 1
ATOM 8142 C CA . LEU A 1 1041 ? 14.024 12.377 -12.456 1.00 93.50 1041 LEU A CA 1
ATOM 8143 C C . LEU A 1 1041 ? 15.145 13.120 -11.721 1.00 93.50 1041 LEU A C 1
ATOM 8145 O O . LEU A 1 1041 ? 15.145 13.197 -10.488 1.00 93.50 1041 LEU A O 1
ATOM 8149 N N . ASP A 1 1042 ? 16.067 13.699 -12.490 1.00 95.88 1042 ASP A N 1
ATOM 8150 C CA . ASP A 1 1042 ? 17.148 14.543 -11.977 1.00 95.88 1042 ASP A CA 1
ATOM 8151 C C . ASP A 1 1042 ? 16.998 15.994 -12.437 1.00 95.88 1042 ASP A C 1
ATOM 8153 O O . ASP A 1 1042 ? 17.092 16.294 -13.626 1.00 95.88 1042 ASP A O 1
ATOM 8157 N N . LEU A 1 1043 ? 16.757 16.885 -11.478 1.00 94.81 1043 LEU A N 1
ATOM 8158 C CA . LEU A 1 1043 ? 16.661 18.337 -11.639 1.00 94.81 1043 LEU A CA 1
ATOM 8159 C C . LEU A 1 1043 ? 17.727 19.049 -10.782 1.00 94.81 1043 LEU A C 1
ATOM 8161 O O . LEU A 1 1043 ? 17.616 20.246 -10.502 1.00 94.81 1043 LEU A O 1
ATOM 8165 N N . GLY A 1 1044 ? 18.759 18.324 -10.332 1.00 95.00 1044 GLY A N 1
ATOM 8166 C CA . GLY A 1 1044 ? 19.814 18.880 -9.491 1.00 95.00 1044 GLY A CA 1
ATOM 8167 C C . GLY A 1 1044 ? 20.665 19.932 -10.209 1.00 95.00 1044 GLY A C 1
ATOM 8168 O O . GLY A 1 1044 ? 20.755 19.948 -11.438 1.00 95.00 1044 GLY A O 1
ATOM 8169 N N . SER A 1 1045 ? 21.313 20.820 -9.454 1.00 95.94 1045 SER A N 1
ATOM 8170 C CA . SER A 1 1045 ? 22.186 21.872 -10.013 1.00 95.94 1045 SER A CA 1
ATOM 8171 C C . SER A 1 1045 ? 21.497 22.751 -11.072 1.00 95.94 1045 SER A C 1
ATOM 8173 O O . SER A 1 1045 ? 22.067 23.025 -12.124 1.00 95.94 1045 SER A O 1
ATOM 8175 N N . ASN A 1 1046 ? 20.249 23.149 -10.828 1.00 95.56 1046 ASN A N 1
ATOM 8176 C CA . ASN A 1 1046 ? 19.502 24.088 -11.668 1.00 95.56 1046 ASN A CA 1
ATOM 8177 C C . ASN A 1 1046 ? 19.299 25.429 -10.936 1.00 95.56 1046 ASN A C 1
ATOM 8179 O O . ASN A 1 1046 ? 19.868 25.666 -9.871 1.00 95.56 1046 ASN A O 1
ATOM 8183 N N . ASN A 1 1047 ? 18.503 26.331 -11.509 1.00 94.81 1047 ASN A N 1
ATOM 8184 C CA . ASN A 1 1047 ? 18.228 27.662 -10.969 1.00 94.81 1047 ASN A CA 1
ATOM 8185 C C . ASN A 1 1047 ? 16.787 27.783 -10.422 1.00 94.81 1047 ASN A C 1
ATOM 8187 O O . ASN A 1 1047 ? 16.211 28.876 -10.437 1.00 94.81 1047 ASN A O 1
ATOM 8191 N N . LEU A 1 1048 ? 16.180 26.666 -9.996 1.00 94.50 1048 LEU A N 1
ATOM 8192 C CA . LEU A 1 1048 ? 14.765 26.614 -9.619 1.00 94.50 1048 LEU A CA 1
ATOM 8193 C C . LEU A 1 1048 ? 14.480 27.537 -8.430 1.00 94.50 1048 LEU A C 1
ATOM 8195 O O . LEU A 1 1048 ? 15.231 27.522 -7.461 1.00 94.50 1048 LEU A O 1
ATOM 8199 N N . THR A 1 1049 ? 13.398 28.320 -8.485 1.00 92.81 1049 THR A N 1
ATOM 8200 C CA . THR A 1 1049 ? 13.001 29.214 -7.377 1.00 92.81 1049 THR A CA 1
ATOM 8201 C C . THR A 1 1049 ? 11.959 28.596 -6.447 1.00 92.81 1049 THR A C 1
ATOM 8203 O O . THR A 1 1049 ? 11.986 28.814 -5.238 1.00 92.81 1049 THR A O 1
ATOM 8206 N N . GLU A 1 1050 ? 11.024 27.833 -7.013 1.00 91.12 1050 GLU A N 1
ATOM 8207 C CA . GLU A 1 1050 ? 9.899 27.230 -6.297 1.00 91.12 1050 GLU A CA 1
ATOM 8208 C C . GLU A 1 1050 ? 9.475 25.906 -6.944 1.00 91.12 1050 GLU A C 1
ATOM 8210 O O . GLU A 1 1050 ? 9.658 25.721 -8.149 1.00 91.12 1050 GLU A O 1
ATOM 8215 N N . ILE A 1 1051 ? 8.860 25.015 -6.160 1.00 92.00 1051 ILE A N 1
ATOM 8216 C CA . ILE A 1 1051 ? 8.117 23.858 -6.684 1.00 92.00 1051 ILE A CA 1
ATOM 8217 C C . ILE A 1 1051 ? 6.613 24.093 -6.447 1.00 92.00 1051 ILE A C 1
ATOM 8219 O O . ILE A 1 1051 ? 6.166 24.037 -5.290 1.00 92.00 1051 ILE A O 1
ATOM 8223 N N . PRO A 1 1052 ? 5.820 24.385 -7.498 1.00 87.06 1052 PRO A N 1
ATOM 8224 C CA . PRO A 1 1052 ? 4.388 24.632 -7.365 1.00 87.06 1052 PRO A CA 1
ATOM 8225 C C . PRO A 1 1052 ? 3.580 23.340 -7.152 1.00 87.06 1052 PRO A C 1
ATOM 8227 O O . PRO A 1 1052 ? 3.999 22.235 -7.513 1.00 87.06 1052 PRO A O 1
ATOM 8230 N N . THR A 1 1053 ? 2.379 23.476 -6.583 1.00 84.62 1053 THR A N 1
ATOM 8231 C CA . THR A 1 1053 ? 1.403 22.376 -6.479 1.00 84.62 1053 THR A CA 1
ATOM 8232 C C . THR A 1 1053 ? 1.046 21.827 -7.860 1.00 84.62 1053 THR A C 1
ATOM 8234 O O . THR A 1 1053 ? 0.827 22.602 -8.790 1.00 84.62 1053 THR A O 1
ATOM 8237 N N . GLY A 1 1054 ? 0.941 20.504 -7.997 1.00 74.50 1054 GLY A N 1
ATOM 8238 C CA . GLY A 1 1054 ? 0.568 19.870 -9.268 1.00 74.50 1054 GLY A CA 1
ATOM 8239 C C . GLY A 1 1054 ? 1.684 19.795 -10.320 1.00 74.50 1054 GLY A C 1
ATOM 8240 O O . GLY A 1 1054 ? 1.402 19.434 -11.459 1.00 74.50 1054 GLY A O 1
ATOM 8241 N N . THR A 1 1055 ? 2.943 20.080 -9.962 1.00 79.12 1055 THR A N 1
ATOM 8242 C CA . THR A 1 1055 ? 4.107 19.894 -10.857 1.00 79.12 1055 THR A CA 1
ATOM 8243 C C . THR A 1 1055 ? 4.220 18.449 -11.363 1.00 79.12 1055 THR A C 1
ATOM 8245 O O . THR A 1 1055 ? 4.440 18.227 -12.552 1.00 79.12 1055 THR A O 1
ATOM 8248 N N . PHE A 1 1056 ? 4.036 17.468 -10.469 1.00 80.38 1056 PHE A N 1
ATOM 8249 C CA . PHE A 1 1056 ? 4.214 16.039 -10.766 1.00 80.38 1056 PHE A CA 1
ATOM 8250 C C . PHE A 1 1056 ? 2.904 15.257 -10.979 1.00 80.38 1056 PHE A C 1
ATOM 8252 O O . PHE A 1 1056 ? 2.957 14.088 -11.358 1.00 80.38 1056 PHE A O 1
ATOM 8259 N N . GLY A 1 1057 ? 1.736 15.869 -10.749 1.00 71.00 1057 GLY A N 1
ATOM 8260 C CA . GLY A 1 1057 ? 0.421 15.244 -10.962 1.00 71.00 1057 GLY A CA 1
ATOM 8261 C C . GLY A 1 1057 ? 0.255 13.861 -10.314 1.00 71.00 1057 GLY A C 1
ATOM 8262 O O . GLY A 1 1057 ? 0.744 13.608 -9.221 1.00 71.00 1057 GLY A O 1
ATOM 8263 N N . GLU A 1 1058 ? -0.415 12.934 -11.002 1.00 65.38 1058 GLU A N 1
ATOM 8264 C CA . GLU A 1 1058 ? -0.576 11.543 -10.544 1.00 65.38 1058 GLU A CA 1
ATOM 8265 C C . GLU A 1 1058 ? 0.600 10.622 -10.944 1.00 65.38 1058 GLU A C 1
ATOM 8267 O O . GLU A 1 1058 ? 0.395 9.455 -11.288 1.00 65.38 1058 GLU A O 1
ATOM 8272 N N . THR A 1 1059 ? 1.849 11.105 -10.907 1.00 68.50 1059 THR A N 1
ATOM 8273 C CA . THR A 1 1059 ? 3.028 10.293 -11.281 1.00 68.50 1059 THR A CA 1
ATOM 8274 C C . THR A 1 1059 ? 3.396 9.285 -10.186 1.00 68.50 1059 THR A C 1
ATOM 8276 O O . THR A 1 1059 ? 4.388 9.412 -9.467 1.00 68.50 1059 THR A O 1
ATOM 8279 N N . ARG A 1 1060 ? 2.586 8.229 -10.073 1.00 80.25 1060 ARG A N 1
ATOM 8280 C CA . ARG A 1 1060 ? 2.737 7.150 -9.082 1.00 80.25 1060 ARG A CA 1
ATOM 8281 C C . ARG A 1 1060 ? 3.955 6.251 -9.332 1.00 80.25 1060 ARG A C 1
ATOM 8283 O O . ARG A 1 1060 ? 4.251 5.416 -8.491 1.00 80.25 1060 ARG A O 1
ATOM 8290 N N . SER A 1 1061 ? 4.642 6.375 -10.466 1.00 83.56 1061 SER A N 1
ATOM 8291 C CA . SER A 1 1061 ? 5.803 5.553 -10.846 1.00 83.56 1061 SER A CA 1
ATOM 8292 C C . SER A 1 1061 ? 7.151 6.093 -10.368 1.00 83.56 1061 SER A C 1
ATOM 8294 O O . SER A 1 1061 ? 8.120 5.333 -10.344 1.00 83.56 1061 SER A O 1
ATOM 8296 N N . LEU A 1 1062 ? 7.227 7.365 -9.962 1.00 88.88 1062 LEU A N 1
ATOM 8297 C CA . LEU A 1 1062 ? 8.492 8.005 -9.613 1.00 88.88 1062 LEU A CA 1
ATOM 8298 C C . LEU A 1 1062 ? 9.041 7.430 -8.299 1.00 88.88 1062 LEU A C 1
ATOM 8300 O O . LEU A 1 1062 ? 8.412 7.541 -7.249 1.00 88.88 1062 LEU A O 1
ATOM 8304 N N . ILE A 1 1063 ? 10.226 6.816 -8.355 1.00 90.38 1063 ILE A N 1
ATOM 8305 C CA . ILE A 1 1063 ? 10.895 6.202 -7.194 1.00 90.38 1063 ILE A CA 1
ATOM 8306 C C . ILE A 1 1063 ? 11.949 7.145 -6.609 1.00 90.38 1063 ILE A C 1
ATOM 8308 O O . ILE A 1 1063 ? 12.132 7.176 -5.387 1.00 90.38 1063 ILE A O 1
ATOM 8312 N N . LYS A 1 1064 ? 12.629 7.918 -7.463 1.00 90.62 1064 LYS A N 1
ATOM 8313 C CA . LYS A 1 1064 ? 13.713 8.821 -7.070 1.00 90.62 1064 LYS A CA 1
ATOM 8314 C C . LYS A 1 1064 ? 13.583 10.190 -7.734 1.00 90.62 1064 LYS A C 1
ATOM 8316 O O . LYS A 1 1064 ? 13.501 10.278 -8.959 1.00 90.62 1064 LYS A O 1
ATOM 8321 N N . LEU A 1 1065 ? 13.626 11.234 -6.907 1.00 94.94 1065 LEU A N 1
ATOM 8322 C CA . LEU A 1 1065 ? 13.540 12.637 -7.308 1.00 94.94 1065 LEU A CA 1
ATOM 8323 C C . LEU A 1 1065 ? 14.724 13.417 -6.731 1.00 94.94 1065 LEU A C 1
ATOM 8325 O O . LEU A 1 1065 ? 14.928 13.437 -5.514 1.00 94.94 1065 LEU A O 1
ATOM 8329 N N . ARG A 1 1066 ? 15.492 14.075 -7.605 1.00 96.44 1066 ARG A N 1
ATOM 8330 C CA . ARG A 1 1066 ? 16.607 14.944 -7.210 1.00 96.44 1066 ARG A CA 1
ATOM 8331 C C . ARG A 1 1066 ? 16.303 16.400 -7.501 1.00 96.44 1066 ARG A C 1
ATOM 8333 O O . ARG A 1 1066 ? 16.082 16.767 -8.649 1.00 96.44 1066 ARG A O 1
ATOM 8340 N N . LEU A 1 1067 ? 16.328 17.210 -6.451 1.00 95.44 1067 LEU A N 1
ATOM 8341 C CA . LEU A 1 1067 ? 16.098 18.655 -6.463 1.00 95.44 1067 LEU A CA 1
ATOM 8342 C C . LEU A 1 1067 ? 17.219 19.424 -5.741 1.00 95.44 1067 LEU A C 1
ATOM 8344 O O . LEU A 1 1067 ? 17.120 20.638 -5.581 1.00 95.44 1067 LEU A O 1
ATOM 8348 N N . GLY A 1 1068 ? 18.276 18.746 -5.288 1.00 94.12 1068 GLY A N 1
ATOM 8349 C CA . GLY A 1 1068 ? 19.375 19.367 -4.553 1.00 94.12 1068 GLY A CA 1
ATOM 8350 C C . GLY A 1 1068 ? 20.273 20.277 -5.403 1.00 94.12 1068 GLY A C 1
ATOM 8351 O O . GLY A 1 1068 ? 20.334 20.171 -6.629 1.00 94.12 1068 GLY A O 1
ATOM 8352 N N . SER A 1 1069 ? 21.034 21.147 -4.740 1.00 95.69 1069 SER A N 1
ATOM 8353 C CA . SER A 1 1069 ? 21.946 22.126 -5.360 1.00 95.69 1069 SER A CA 1
ATOM 8354 C C . SER A 1 1069 ? 21.264 23.152 -6.285 1.00 95.69 1069 SER A C 1
ATOM 8356 O O . SER A 1 1069 ? 21.886 23.633 -7.226 1.00 95.69 1069 SER A O 1
ATOM 8358 N N . ASN A 1 1070 ? 20.002 23.501 -6.026 1.00 96.19 1070 ASN A N 1
ATOM 8359 C CA . ASN A 1 1070 ? 19.278 24.629 -6.619 1.00 96.19 1070 ASN A CA 1
ATOM 8360 C C . ASN A 1 1070 ? 19.367 25.856 -5.678 1.00 96.19 1070 ASN A C 1
ATOM 8362 O O . ASN A 1 1070 ? 18.523 26.012 -4.790 1.00 96.19 1070 ASN A O 1
ATOM 8366 N N . PRO A 1 1071 ? 20.349 26.767 -5.846 1.00 92.12 1071 PRO A N 1
ATOM 8367 C CA . PRO A 1 1071 ? 20.670 27.809 -4.860 1.00 92.12 1071 PRO A CA 1
ATOM 8368 C C . PRO A 1 1071 ? 19.624 28.930 -4.733 1.00 92.12 1071 PRO A C 1
ATOM 8370 O O . PRO A 1 1071 ? 19.794 29.826 -3.911 1.00 92.12 1071 PRO A O 1
ATOM 8373 N N . PHE A 1 1072 ? 18.553 28.898 -5.529 1.00 94.06 1072 PHE A N 1
ATOM 8374 C CA . PHE A 1 1072 ? 17.432 29.839 -5.449 1.00 94.06 1072 PHE A CA 1
ATOM 8375 C C . PHE A 1 1072 ? 16.134 29.194 -4.945 1.00 94.06 1072 PHE A C 1
ATOM 8377 O O . PHE A 1 1072 ? 15.153 29.911 -4.740 1.00 94.06 1072 PHE A O 1
ATOM 8384 N N . LEU A 1 1073 ? 16.119 27.873 -4.716 1.00 95.44 1073 LEU A N 1
ATOM 8385 C CA . LEU A 1 1073 ? 14.911 27.136 -4.352 1.00 95.44 1073 LEU A CA 1
ATOM 8386 C C . LEU A 1 1073 ? 14.586 27.389 -2.881 1.00 95.44 1073 LEU A C 1
ATOM 8388 O O . LEU A 1 1073 ? 15.160 26.753 -1.999 1.00 95.44 1073 LEU A O 1
ATOM 8392 N N . ASN A 1 1074 ? 13.686 28.340 -2.633 1.00 92.31 1074 ASN A N 1
ATOM 8393 C CA . ASN A 1 1074 ? 13.337 28.813 -1.291 1.00 92.31 1074 ASN A CA 1
ATOM 8394 C C . ASN A 1 1074 ? 11.938 28.380 -0.821 1.00 92.31 1074 ASN A C 1
ATOM 8396 O O . ASN A 1 1074 ? 11.641 28.482 0.369 1.00 92.31 1074 ASN A O 1
ATOM 8400 N N . MET A 1 1075 ? 11.105 27.856 -1.728 1.00 89.44 1075 MET A N 1
ATOM 8401 C CA . MET A 1 1075 ? 9.728 27.461 -1.439 1.00 89.44 1075 MET A CA 1
ATOM 8402 C C . MET A 1 1075 ? 9.352 26.144 -2.127 1.00 89.44 1075 MET A C 1
ATOM 8404 O O . MET A 1 1075 ? 9.408 26.010 -3.349 1.00 89.44 1075 MET A O 1
ATOM 8408 N N . VAL A 1 1076 ? 8.885 25.177 -1.338 1.00 92.75 1076 VAL A N 1
ATOM 8409 C CA . VAL A 1 1076 ? 8.193 23.978 -1.830 1.00 92.75 1076 VAL A CA 1
ATOM 8410 C C . VAL A 1 1076 ? 6.747 24.070 -1.361 1.00 92.75 1076 VAL A C 1
ATOM 8412 O O . VAL A 1 1076 ? 6.489 24.187 -0.163 1.00 92.75 1076 VAL A O 1
ATOM 8415 N N . SER A 1 1077 ? 5.801 24.064 -2.301 1.00 89.25 1077 SER A N 1
ATOM 8416 C CA . SER A 1 1077 ? 4.376 24.184 -1.973 1.00 89.25 1077 SER A CA 1
ATOM 8417 C C . SER A 1 1077 ? 3.894 22.972 -1.178 1.00 89.25 1077 SER A C 1
ATOM 8419 O O . SER A 1 1077 ? 4.332 21.856 -1.448 1.00 89.25 1077 SER A O 1
ATOM 8421 N N . LYS A 1 1078 ? 2.940 23.162 -0.258 1.00 84.12 1078 LYS A N 1
ATOM 8422 C CA . LYS A 1 1078 ? 2.428 22.092 0.619 1.00 84.12 1078 LYS A CA 1
ATOM 8423 C C . LYS A 1 1078 ? 2.023 20.815 -0.132 1.00 84.12 1078 LYS A C 1
ATOM 8425 O O . LYS A 1 1078 ? 2.351 19.725 0.316 1.00 84.12 1078 LYS A O 1
ATOM 8430 N N . ASP A 1 1079 ? 1.378 20.971 -1.288 1.00 84.62 1079 ASP A N 1
ATOM 8431 C CA . ASP A 1 1079 ? 0.898 19.869 -2.133 1.00 84.62 1079 ASP A CA 1
ATOM 8432 C C . ASP A 1 1079 ? 1.758 19.676 -3.401 1.00 84.62 1079 ASP A C 1
ATOM 8434 O O . ASP A 1 1079 ? 1.285 19.197 -4.433 1.00 84.62 1079 ASP A O 1
ATOM 8438 N N . ALA A 1 1080 ? 3.031 20.095 -3.359 1.00 85.12 1080 ALA A N 1
ATOM 8439 C CA . ALA A 1 1080 ? 3.979 19.969 -4.470 1.00 85.12 1080 ALA A CA 1
ATOM 8440 C C . ALA A 1 1080 ? 4.204 18.512 -4.892 1.00 85.12 1080 ALA A C 1
ATOM 8442 O O . ALA A 1 1080 ? 4.251 18.229 -6.086 1.00 85.12 1080 ALA A O 1
ATOM 8443 N N . PHE A 1 1081 ? 4.320 17.600 -3.921 1.00 89.31 1081 PHE A N 1
ATOM 8444 C CA . PHE A 1 1081 ? 4.609 16.176 -4.136 1.00 89.31 1081 PHE A CA 1
ATOM 8445 C C . PHE A 1 1081 ? 3.372 15.268 -4.036 1.00 89.31 1081 PHE A C 1
ATOM 8447 O O . PHE A 1 1081 ? 3.503 14.043 -3.971 1.00 89.31 1081 PHE A O 1
ATOM 8454 N N . SER A 1 1082 ? 2.170 15.851 -4.044 1.00 82.88 1082 SER A N 1
ATOM 8455 C CA . SER A 1 1082 ? 0.919 15.093 -4.093 1.00 82.88 1082 SER A CA 1
ATOM 8456 C C . SER A 1 1082 ? 0.920 14.144 -5.298 1.00 82.88 1082 SER A C 1
ATOM 8458 O O . SER A 1 1082 ? 1.341 14.526 -6.387 1.00 82.88 1082 SER A O 1
ATOM 8460 N N . GLY A 1 1083 ? 0.495 12.894 -5.091 1.00 74.56 1083 GLY A N 1
ATOM 8461 C CA . GLY A 1 1083 ? 0.490 11.838 -6.113 1.00 74.56 1083 GLY A CA 1
ATOM 8462 C C . GLY A 1 1083 ? 1.770 10.991 -6.215 1.00 74.56 1083 GLY A C 1
ATOM 8463 O O . GLY A 1 1083 ? 1.708 9.891 -6.767 1.00 74.56 1083 GLY A O 1
ATOM 8464 N N . LEU A 1 1084 ? 2.896 11.409 -5.619 1.00 86.19 1084 LEU A N 1
ATOM 8465 C CA . LEU A 1 1084 ? 4.178 10.678 -5.645 1.00 86.19 1084 LEU A CA 1
ATOM 8466 C C . LEU A 1 1084 ? 4.230 9.487 -4.658 1.00 86.19 1084 LEU A C 1
ATOM 8468 O O . LEU A 1 1084 ? 5.169 9.319 -3.879 1.00 86.19 1084 LEU A O 1
ATOM 8472 N N . THR A 1 1085 ? 3.214 8.620 -4.683 1.00 86.44 1085 THR A N 1
ATOM 8473 C CA . THR A 1 1085 ? 2.994 7.566 -3.671 1.00 86.44 1085 THR A CA 1
ATOM 8474 C C . THR A 1 1085 ? 4.106 6.521 -3.573 1.00 86.44 1085 THR A C 1
ATOM 8476 O O . THR A 1 1085 ? 4.252 5.889 -2.526 1.00 86.44 1085 THR A O 1
ATOM 8479 N N . SER A 1 1086 ? 4.881 6.314 -4.641 1.00 88.81 1086 SER A N 1
ATOM 8480 C CA . SER A 1 1086 ? 5.977 5.334 -4.698 1.00 88.81 1086 SER A CA 1
ATOM 8481 C C . SER A 1 1086 ? 7.370 5.936 -4.513 1.00 88.81 1086 SER A C 1
ATOM 8483 O O . SER A 1 1086 ? 8.347 5.186 -4.575 1.00 88.81 1086 SER A O 1
ATOM 8485 N N . LEU A 1 1087 ? 7.472 7.241 -4.241 1.00 92.06 1087 LEU A N 1
ATOM 8486 C CA . LEU A 1 1087 ? 8.751 7.918 -4.050 1.00 92.06 1087 LEU A CA 1
ATOM 8487 C C . LEU A 1 1087 ? 9.447 7.401 -2.787 1.00 92.06 1087 LEU A C 1
ATOM 8489 O O . LEU A 1 1087 ? 8.878 7.417 -1.695 1.00 92.06 1087 LEU A O 1
ATOM 8493 N N . ARG A 1 1088 ? 10.685 6.925 -2.946 1.00 93.06 1088 ARG A N 1
ATOM 8494 C CA . ARG A 1 1088 ? 11.505 6.341 -1.872 1.00 93.06 1088 ARG A CA 1
ATOM 8495 C C . ARG A 1 1088 ? 12.678 7.226 -1.485 1.00 93.06 1088 ARG A C 1
ATOM 8497 O O . ARG A 1 1088 ? 13.092 7.178 -0.330 1.00 93.06 1088 ARG A O 1
ATOM 8504 N N . GLU A 1 1089 ? 13.196 8.001 -2.433 1.00 93.69 1089 GLU A N 1
ATOM 8505 C CA . GLU A 1 1089 ? 14.375 8.849 -2.260 1.00 93.69 1089 GLU A CA 1
ATOM 8506 C C . GLU A 1 1089 ? 14.082 10.273 -2.748 1.00 93.69 1089 GLU A C 1
ATOM 8508 O O . GLU A 1 1089 ? 13.747 10.472 -3.921 1.00 93.69 1089 GLU A O 1
ATOM 8513 N N . LEU A 1 1090 ? 14.224 11.246 -1.843 1.00 95.62 1090 LEU A N 1
ATOM 8514 C CA . LEU A 1 1090 ? 14.036 12.674 -2.103 1.00 95.62 1090 LEU A CA 1
ATOM 8515 C C . LEU A 1 1090 ? 15.299 13.451 -1.704 1.00 95.62 1090 LEU A C 1
ATOM 8517 O O . LEU A 1 1090 ? 15.628 13.563 -0.523 1.00 95.62 1090 LEU A O 1
ATOM 8521 N N . GLU A 1 1091 ? 16.002 13.993 -2.695 1.00 95.88 1091 GLU A N 1
ATOM 8522 C CA . GLU A 1 1091 ? 17.232 14.772 -2.495 1.00 95.88 1091 GLU A CA 1
ATOM 8523 C C . GLU A 1 1091 ? 16.908 16.280 -2.593 1.00 95.88 1091 GLU A C 1
ATOM 8525 O O . GLU A 1 1091 ? 16.589 16.770 -3.678 1.00 95.88 1091 GLU A O 1
ATOM 8530 N N . LEU A 1 1092 ? 16.924 17.000 -1.458 1.00 95.38 1092 LEU A N 1
ATOM 8531 C CA . LEU A 1 1092 ? 16.621 18.440 -1.314 1.00 95.38 1092 LEU A CA 1
ATOM 8532 C C . LEU A 1 1092 ? 17.787 19.233 -0.672 1.00 95.38 1092 LEU A C 1
ATOM 8534 O O . LEU A 1 1092 ? 17.594 20.360 -0.208 1.00 95.38 1092 LEU A O 1
ATOM 8538 N N . GLU A 1 1093 ? 18.995 18.667 -0.625 1.00 94.31 1093 GLU A N 1
ATOM 8539 C CA . GLU A 1 1093 ? 20.177 19.304 -0.035 1.00 94.31 1093 GLU A CA 1
ATOM 8540 C C . GLU A 1 1093 ? 20.674 20.530 -0.817 1.00 94.31 1093 GLU A C 1
ATOM 8542 O O . GLU A 1 1093 ? 20.522 20.611 -2.034 1.00 94.31 1093 GLU A O 1
ATOM 8547 N N . ARG A 1 1094 ? 21.371 21.451 -0.139 1.00 94.44 1094 ARG A N 1
ATOM 8548 C CA . ARG A 1 1094 ? 22.064 22.604 -0.753 1.00 94.44 1094 ARG A CA 1
ATOM 8549 C C . ARG A 1 1094 ? 21.148 23.500 -1.604 1.00 94.44 1094 ARG A C 1
ATOM 8551 O O . ARG A 1 1094 ? 21.554 23.996 -2.654 1.00 94.44 1094 ARG A O 1
ATOM 8558 N N . ASN A 1 1095 ? 19.916 23.695 -1.138 1.00 96.50 1095 ASN A N 1
ATOM 8559 C CA . ASN A 1 1095 ? 18.950 24.646 -1.688 1.00 96.50 1095 ASN A CA 1
ATOM 8560 C C . ASN A 1 1095 ? 18.877 25.909 -0.800 1.00 96.50 1095 ASN A C 1
ATOM 8562 O O . ASN A 1 1095 ? 19.688 26.086 0.109 1.00 96.50 1095 ASN A O 1
ATOM 8566 N N . ALA A 1 1096 ? 17.923 26.808 -1.058 1.00 94.44 1096 ALA A N 1
ATOM 8567 C CA . ALA A 1 1096 ? 17.707 28.039 -0.287 1.00 94.44 1096 ALA A CA 1
ATOM 8568 C C . ALA A 1 1096 ? 16.514 27.943 0.690 1.00 94.44 1096 ALA A C 1
ATOM 8570 O O . ALA A 1 1096 ? 15.904 28.958 1.033 1.00 94.44 1096 ALA A O 1
ATOM 8571 N N . LEU A 1 1097 ? 16.154 26.732 1.129 1.00 93.31 1097 LEU A N 1
ATOM 8572 C CA . LEU A 1 1097 ? 14.999 26.501 1.996 1.00 93.31 1097 LEU A CA 1
ATOM 8573 C C . LEU A 1 1097 ? 15.282 26.988 3.425 1.00 93.31 1097 LEU A C 1
ATOM 8575 O O . LEU A 1 1097 ? 16.162 26.471 4.108 1.00 93.31 1097 LEU A O 1
ATOM 8579 N N . SER A 1 1098 ? 14.503 27.962 3.897 1.00 89.50 1098 SER A N 1
ATOM 8580 C CA . SER A 1 1098 ? 14.548 28.441 5.290 1.00 89.50 1098 SER A CA 1
ATOM 8581 C C . SER A 1 1098 ? 13.552 27.728 6.213 1.00 89.50 1098 SER A C 1
ATOM 8583 O O . SER A 1 1098 ? 13.714 27.736 7.435 1.00 89.50 1098 SER A O 1
ATOM 8585 N N . GLY A 1 1099 ? 12.556 27.057 5.628 1.00 87.50 1099 GLY A N 1
ATOM 8586 C CA . GLY A 1 1099 ? 11.587 26.183 6.284 1.00 87.50 1099 GLY A CA 1
ATOM 8587 C C . GLY A 1 1099 ? 10.875 25.293 5.259 1.00 87.50 1099 GLY A C 1
ATOM 8588 O O . GLY A 1 1099 ? 10.864 25.598 4.068 1.00 87.50 1099 GLY A O 1
ATOM 8589 N N . LEU A 1 1100 ? 10.304 24.177 5.715 1.00 91.00 1100 LEU A N 1
ATOM 8590 C CA . LEU A 1 1100 ? 9.555 23.226 4.887 1.00 91.00 1100 LEU A CA 1
ATOM 8591 C C . LEU A 1 1100 ? 8.303 22.786 5.657 1.00 91.00 1100 LEU A C 1
ATOM 8593 O O . LEU A 1 1100 ? 8.400 22.398 6.821 1.00 91.00 1100 LEU A O 1
ATOM 8597 N N . ASP A 1 1101 ? 7.129 22.864 5.027 1.00 86.75 1101 ASP A N 1
ATOM 8598 C CA . ASP A 1 1101 ? 5.876 22.428 5.654 1.00 86.75 1101 ASP A CA 1
ATOM 8599 C C . ASP A 1 1101 ? 5.846 20.894 5.751 1.00 86.75 1101 ASP A C 1
ATOM 8601 O O . ASP A 1 1101 ? 6.067 20.190 4.767 1.00 86.75 1101 ASP A O 1
ATOM 8605 N N . VAL A 1 1102 ? 5.550 20.360 6.938 1.00 85.19 1102 VAL A N 1
ATOM 8606 C CA . VAL A 1 1102 ? 5.507 18.905 7.187 1.00 85.19 1102 VAL A CA 1
ATOM 8607 C C . VAL A 1 1102 ? 4.453 18.200 6.320 1.00 85.19 1102 VAL A C 1
ATOM 8609 O O . VAL A 1 1102 ? 4.606 17.021 6.001 1.00 85.19 1102 VAL A O 1
ATOM 8612 N N . GLY A 1 1103 ? 3.424 18.922 5.866 1.00 81.38 1103 GLY A N 1
ATOM 8613 C CA . GLY A 1 1103 ? 2.437 18.452 4.896 1.00 81.38 1103 GLY A CA 1
ATOM 8614 C C . GLY A 1 1103 ? 3.036 18.014 3.557 1.00 81.38 1103 GLY A C 1
ATOM 8615 O O . GLY A 1 1103 ? 2.482 17.121 2.927 1.00 81.38 1103 GLY A O 1
ATOM 8616 N N . VAL A 1 1104 ? 4.194 18.560 3.166 1.00 85.38 1104 VAL A N 1
ATOM 8617 C CA . VAL A 1 1104 ? 4.947 18.127 1.976 1.00 85.38 1104 VAL A CA 1
ATOM 8618 C C . VAL A 1 1104 ? 5.486 16.702 2.151 1.00 85.38 1104 VAL A C 1
ATOM 8620 O O . VAL A 1 1104 ? 5.531 15.922 1.202 1.00 85.38 1104 VAL A O 1
ATOM 8623 N N . LEU A 1 1105 ? 5.896 16.353 3.373 1.00 87.31 1105 LEU A N 1
ATOM 8624 C CA . LEU A 1 1105 ? 6.533 15.074 3.697 1.00 87.31 1105 LEU A CA 1
ATOM 8625 C C . LEU A 1 1105 ? 5.515 13.996 4.083 1.00 87.31 1105 LEU A C 1
ATOM 8627 O O . LEU A 1 1105 ? 5.729 12.819 3.793 1.00 87.31 1105 LEU A O 1
ATOM 8631 N N . SER A 1 1106 ? 4.382 14.374 4.684 1.00 77.31 1106 SER A N 1
ATOM 8632 C CA . SER A 1 1106 ? 3.302 13.431 5.012 1.00 77.31 1106 SER A CA 1
ATOM 8633 C C . SER A 1 1106 ? 2.581 12.868 3.779 1.00 77.31 1106 SER A C 1
ATOM 8635 O O . SER A 1 1106 ? 1.933 11.828 3.876 1.00 77.31 1106 SER A O 1
ATOM 8637 N N . GLN A 1 1107 ? 2.739 13.500 2.610 1.00 72.38 1107 GLN A N 1
ATOM 8638 C CA . GLN A 1 1107 ? 2.217 13.031 1.318 1.00 72.38 1107 GLN A CA 1
ATOM 8639 C C . GLN A 1 1107 ? 3.056 11.911 0.673 1.00 72.38 1107 GLN A C 1
ATOM 8641 O O . GLN A 1 1107 ? 2.663 11.376 -0.363 1.00 72.38 1107 GLN A O 1
ATOM 8646 N N . LEU A 1 1108 ? 4.187 11.525 1.279 1.00 87.75 1108 LEU A N 1
ATOM 8647 C CA . LEU A 1 1108 ? 5.153 10.571 0.725 1.00 87.75 1108 LEU A CA 1
ATOM 8648 C C . LEU A 1 1108 ? 5.216 9.266 1.554 1.00 87.75 1108 LEU A C 1
ATOM 8650 O O . LEU A 1 1108 ? 6.183 9.037 2.286 1.00 87.75 1108 LEU A O 1
ATOM 8654 N N . PRO A 1 1109 ? 4.214 8.367 1.454 1.00 84.12 1109 PRO A N 1
ATOM 8655 C CA . PRO A 1 1109 ? 4.107 7.187 2.320 1.00 84.12 1109 PRO A CA 1
ATOM 8656 C C . PRO A 1 1109 ? 5.223 6.151 2.105 1.00 84.12 1109 PRO A C 1
ATOM 8658 O O . PRO A 1 1109 ? 5.525 5.383 3.014 1.00 84.12 1109 PRO A O 1
ATOM 8661 N N . SER A 1 1110 ? 5.848 6.130 0.922 1.00 90.19 1110 SER A N 1
ATOM 8662 C CA . SER A 1 1110 ? 6.944 5.207 0.587 1.00 90.19 1110 SER A CA 1
ATOM 8663 C C . SER A 1 1110 ? 8.344 5.752 0.906 1.00 90.19 1110 SER A C 1
ATOM 8665 O O . SER A 1 1110 ? 9.328 5.069 0.608 1.00 90.19 1110 SER A O 1
ATOM 8667 N N . LEU A 1 1111 ? 8.463 6.954 1.486 1.00 91.31 1111 LEU A N 1
ATOM 8668 C CA . LEU A 1 1111 ? 9.744 7.647 1.651 1.00 91.31 1111 LEU A CA 1
ATOM 8669 C C . LEU A 1 1111 ? 10.671 6.903 2.626 1.00 91.31 1111 LEU A C 1
ATOM 8671 O O . LEU A 1 1111 ? 10.393 6.809 3.825 1.00 91.31 1111 LEU A O 1
ATOM 8675 N N . ARG A 1 1112 ? 11.792 6.392 2.099 1.00 89.50 1112 ARG A N 1
ATOM 8676 C CA . ARG A 1 1112 ? 12.827 5.654 2.844 1.00 89.50 1112 ARG A CA 1
ATOM 8677 C C . ARG A 1 1112 ? 14.051 6.524 3.157 1.00 89.50 1112 ARG A C 1
ATOM 8679 O O . ARG A 1 1112 ? 14.671 6.309 4.190 1.00 89.50 1112 ARG A O 1
ATOM 8686 N N . MET A 1 1113 ? 14.389 7.488 2.296 1.00 91.62 1113 MET A N 1
ATOM 8687 C CA . MET A 1 1113 ? 15.551 8.371 2.453 1.00 91.62 1113 MET A CA 1
ATOM 8688 C C . MET A 1 1113 ? 15.230 9.812 2.038 1.00 91.62 1113 MET A C 1
ATOM 8690 O O . MET A 1 1113 ? 14.598 10.039 1.003 1.00 91.62 1113 MET A O 1
ATOM 8694 N N . ILE A 1 1114 ? 15.689 10.775 2.840 1.00 94.12 1114 ILE A N 1
ATOM 8695 C CA . ILE A 1 1114 ? 15.611 12.210 2.558 1.00 94.12 1114 ILE A CA 1
ATOM 8696 C C . ILE A 1 1114 ? 16.949 12.907 2.851 1.00 94.12 1114 ILE A C 1
ATOM 8698 O O . ILE A 1 1114 ? 17.641 12.567 3.816 1.00 94.12 1114 ILE A O 1
ATOM 8702 N N . ARG A 1 1115 ? 17.292 13.900 2.022 1.00 93.19 1115 ARG A N 1
ATOM 8703 C CA . ARG A 1 1115 ? 18.425 14.818 2.221 1.00 93.19 1115 ARG A CA 1
ATOM 8704 C C . ARG A 1 1115 ? 17.960 16.256 2.346 1.00 93.19 1115 ARG A C 1
ATOM 8706 O O . ARG A 1 1115 ? 17.108 16.690 1.575 1.00 93.19 1115 ARG A O 1
ATOM 8713 N N . LEU A 1 1116 ? 18.512 16.969 3.322 1.00 93.69 1116 LEU A N 1
ATOM 8714 C CA . LEU A 1 1116 ? 18.110 18.326 3.729 1.00 93.69 1116 LEU A CA 1
ATOM 8715 C C . LEU A 1 1116 ? 19.309 19.203 4.137 1.00 93.69 1116 LEU A C 1
ATOM 8717 O O . LEU A 1 1116 ? 19.137 20.387 4.434 1.00 93.69 1116 LEU A O 1
ATOM 8721 N N . GLU A 1 1117 ? 20.514 18.639 4.157 1.00 91.56 1117 GLU A N 1
ATOM 8722 C CA . GLU A 1 1117 ? 21.761 19.279 4.561 1.00 91.56 1117 GLU A CA 1
ATOM 8723 C C . GLU A 1 1117 ? 22.126 20.490 3.681 1.00 91.56 1117 GLU A C 1
ATOM 8725 O O . GLU A 1 1117 ? 21.751 20.575 2.511 1.00 91.56 1117 GLU A O 1
ATOM 8730 N N . GLY A 1 1118 ? 22.852 21.463 4.240 1.00 89.56 1118 GLY A N 1
ATOM 8731 C CA . GLY A 1 1118 ? 23.315 22.648 3.502 1.00 89.56 1118 GLY A CA 1
ATOM 8732 C C . GLY A 1 1118 ? 22.225 23.633 3.049 1.00 89.56 1118 GLY A C 1
ATOM 8733 O O . GLY A 1 1118 ? 22.490 24.443 2.167 1.00 89.56 1118 GLY A O 1
ATOM 8734 N N . ASN A 1 1119 ? 21.019 23.564 3.618 1.00 92.94 1119 ASN A N 1
ATOM 8735 C CA . ASN A 1 1119 ? 19.965 24.572 3.453 1.00 92.94 1119 ASN A CA 1
ATOM 8736 C C . ASN A 1 1119 ? 20.037 25.638 4.568 1.00 92.94 1119 ASN A C 1
ATOM 8738 O O . ASN A 1 1119 ? 20.421 25.305 5.690 1.00 92.94 1119 ASN A O 1
ATOM 8742 N N . PRO A 1 1120 ? 19.625 26.895 4.313 1.00 91.62 1120 PRO A N 1
ATOM 8743 C CA . PRO A 1 1120 ? 19.635 27.986 5.290 1.00 91.62 1120 PRO A CA 1
ATOM 8744 C C . PRO A 1 1120 ? 18.445 27.925 6.268 1.00 91.62 1120 PRO A C 1
ATOM 8746 O O . PRO A 1 1120 ? 17.703 28.898 6.424 1.00 91.62 1120 PRO A O 1
ATOM 8749 N N . TRP A 1 1121 ? 18.246 26.780 6.928 1.00 92.31 1121 TRP A N 1
ATOM 8750 C CA . TRP A 1 1121 ? 17.169 26.573 7.897 1.00 92.31 1121 TRP A CA 1
ATOM 8751 C C . TRP A 1 1121 ? 17.229 27.610 9.026 1.00 92.31 1121 TRP A C 1
ATOM 8753 O O . TRP A 1 1121 ? 18.294 27.861 9.586 1.00 92.31 1121 TRP A O 1
ATOM 8763 N N . VAL A 1 1122 ? 16.091 28.189 9.415 1.00 89.75 1122 VAL A N 1
ATOM 8764 C CA . VAL A 1 1122 ? 16.031 29.164 10.519 1.00 89.75 1122 VAL A CA 1
ATOM 8765 C C . VAL A 1 1122 ? 15.336 28.529 11.717 1.00 89.75 1122 VAL A C 1
ATOM 8767 O O . VAL A 1 1122 ? 14.173 28.148 11.614 1.00 89.75 1122 VAL A O 1
ATOM 8770 N N . CYS A 1 1123 ? 16.014 28.444 12.865 1.00 87.62 1123 CYS A N 1
ATOM 8771 C CA . CYS A 1 1123 ? 15.452 27.899 14.101 1.00 87.62 1123 CYS A CA 1
ATOM 8772 C C . CYS A 1 1123 ? 14.393 28.876 14.666 1.00 87.62 1123 CYS A C 1
ATOM 8774 O O . CYS A 1 1123 ? 14.675 29.728 15.510 1.00 87.62 1123 CYS A O 1
ATOM 8776 N N . ASN A 1 1124 ? 13.169 28.803 14.143 1.00 84.19 1124 ASN A N 1
ATOM 8777 C CA . ASN A 1 1124 ? 12.023 29.617 14.543 1.00 84.19 1124 ASN A CA 1
ATOM 8778 C C . ASN A 1 1124 ? 10.743 28.765 14.616 1.00 84.19 1124 ASN A C 1
ATOM 8780 O O . ASN A 1 1124 ? 10.750 27.562 14.346 1.00 84.19 1124 ASN A O 1
ATOM 8784 N N . CYS A 1 1125 ? 9.615 29.394 14.947 1.00 81.69 1125 CYS A N 1
ATOM 8785 C CA . CYS A 1 1125 ? 8.339 28.702 15.134 1.00 81.69 1125 CYS A CA 1
ATOM 8786 C C . CYS A 1 1125 ? 7.773 28.021 13.874 1.00 81.69 1125 CYS A C 1
ATOM 8788 O O . CYS A 1 1125 ? 6.963 27.102 14.002 1.00 81.69 1125 CYS A O 1
ATOM 8790 N N . ASN A 1 1126 ? 8.211 28.408 12.671 1.00 80.94 1126 ASN A N 1
ATOM 8791 C CA . ASN A 1 1126 ? 7.842 27.711 11.436 1.00 80.94 1126 ASN A CA 1
ATOM 8792 C C . ASN A 1 1126 ? 8.649 26.413 11.283 1.00 80.94 1126 ASN A C 1
ATOM 8794 O O . ASN A 1 1126 ? 8.095 25.383 10.900 1.00 80.94 1126 ASN A O 1
ATOM 8798 N N . PHE A 1 1127 ? 9.937 26.438 11.641 1.00 87.94 1127 PHE A N 1
ATOM 8799 C CA . PHE A 1 1127 ? 10.811 25.264 11.606 1.00 87.94 1127 PHE A CA 1
ATOM 8800 C C . PHE A 1 1127 ? 10.521 24.258 12.732 1.00 87.94 1127 PHE A C 1
ATOM 8802 O O . PHE A 1 1127 ? 10.716 23.062 12.539 1.00 87.94 1127 PHE A O 1
ATOM 8809 N N . ALA A 1 1128 ? 9.979 24.704 13.872 1.00 86.12 1128 ALA A N 1
ATOM 8810 C CA . ALA A 1 1128 ? 9.647 23.852 15.023 1.00 86.12 1128 ALA A CA 1
ATOM 8811 C C . ALA A 1 1128 ? 8.838 22.587 14.655 1.00 86.12 1128 ALA A C 1
ATOM 8813 O O . ALA A 1 1128 ? 9.106 21.501 15.168 1.00 86.12 1128 ALA A O 1
ATOM 8814 N N . LYS A 1 1129 ? 7.878 22.698 13.724 1.00 86.12 1129 LYS A N 1
ATOM 8815 C CA . LYS A 1 1129 ? 7.085 21.549 13.244 1.00 86.12 1129 LYS A CA 1
ATOM 8816 C C . LYS A 1 1129 ? 7.929 20.541 12.463 1.00 86.12 1129 LYS A C 1
ATOM 8818 O O . LYS A 1 1129 ? 7.764 19.338 12.645 1.00 86.12 1129 LYS A O 1
ATOM 8823 N N . LEU A 1 1130 ? 8.830 21.029 11.609 1.00 90.06 1130 LEU A N 1
ATOM 8824 C CA . LEU A 1 1130 ? 9.748 20.189 10.843 1.00 90.06 1130 LEU A CA 1
ATOM 8825 C C . LEU A 1 1130 ? 10.765 19.510 11.764 1.00 90.06 1130 LEU A C 1
ATOM 8827 O O . LEU A 1 1130 ? 11.007 18.320 11.615 1.00 90.06 1130 LEU A O 1
ATOM 8831 N N . PHE A 1 1131 ? 11.294 20.231 12.754 1.00 89.69 1131 PHE A N 1
ATOM 8832 C CA . PHE A 1 1131 ? 12.195 19.681 13.767 1.00 89.69 1131 PHE A CA 1
ATOM 8833 C C . PHE A 1 1131 ? 11.575 18.495 14.526 1.00 89.69 1131 PHE A C 1
ATOM 8835 O O . PHE A 1 1131 ? 12.198 17.438 14.613 1.00 89.69 1131 PHE A O 1
ATOM 8842 N N . LEU A 1 1132 ? 10.326 18.624 14.993 1.00 86.88 1132 LEU A N 1
ATOM 8843 C CA . LEU A 1 1132 ? 9.599 17.521 15.637 1.00 86.88 1132 LEU A CA 1
ATOM 8844 C C . LEU A 1 1132 ? 9.433 16.313 14.700 1.00 86.88 1132 LEU A C 1
ATOM 8846 O O . LEU A 1 1132 ? 9.723 15.184 15.092 1.00 86.88 1132 LEU A O 1
ATOM 8850 N N . TRP A 1 1133 ? 9.055 16.545 13.438 1.00 90.12 1133 TRP A N 1
ATOM 8851 C CA . TRP A 1 1133 ? 8.959 15.470 12.447 1.00 90.12 1133 TRP A CA 1
ATOM 8852 C C . TRP A 1 1133 ? 10.311 14.780 12.201 1.00 90.12 1133 TRP A C 1
ATOM 8854 O O . TRP A 1 1133 ? 10.362 13.556 12.075 1.00 90.12 1133 TRP A O 1
ATOM 8864 N N . LEU A 1 1134 ? 11.412 15.540 12.165 1.00 90.12 1134 LEU A N 1
ATOM 8865 C CA . LEU A 1 1134 ? 12.770 15.020 11.977 1.00 90.12 1134 LEU A CA 1
ATOM 8866 C C . LEU A 1 1134 ? 13.265 14.211 13.184 1.00 90.12 1134 LEU A C 1
ATOM 8868 O O . LEU A 1 1134 ? 13.956 13.217 12.975 1.00 90.12 1134 LEU A O 1
ATOM 8872 N N . LEU A 1 1135 ? 12.882 14.563 14.416 1.00 87.38 1135 LEU A N 1
ATOM 8873 C CA . LEU A 1 1135 ? 13.157 13.743 15.605 1.00 87.38 1135 LEU A CA 1
ATOM 8874 C C . LEU A 1 1135 ? 12.483 12.365 15.503 1.00 87.38 1135 LEU A C 1
ATOM 8876 O O . LEU A 1 1135 ? 13.135 11.341 15.707 1.00 87.38 1135 LEU A O 1
ATOM 8880 N N . GLU A 1 1136 ? 11.206 12.318 15.116 1.00 87.25 1136 GLU A N 1
ATOM 8881 C CA . GLU A 1 1136 ? 10.465 11.060 14.919 1.00 87.25 1136 GLU A CA 1
ATOM 8882 C C . GLU A 1 1136 ? 10.988 10.241 13.720 1.00 87.25 1136 GLU A C 1
ATOM 8884 O O . GLU A 1 1136 ? 10.994 9.008 13.744 1.00 87.25 1136 GLU A O 1
ATOM 8889 N N . ASN A 1 1137 ? 11.464 10.912 12.666 1.00 88.94 1137 ASN A N 1
ATOM 8890 C CA . ASN A 1 1137 ? 11.850 10.300 11.388 1.00 88.94 1137 ASN A CA 1
ATOM 8891 C C . ASN A 1 1137 ? 13.371 10.270 11.139 1.00 88.94 1137 ASN A C 1
ATOM 8893 O O . ASN A 1 1137 ? 13.795 10.051 10.003 1.00 88.94 1137 ASN A O 1
ATOM 8897 N N . HIS A 1 1138 ? 14.203 10.442 12.173 1.00 86.00 1138 HIS A N 1
ATOM 8898 C CA . HIS A 1 1138 ? 15.663 10.594 12.045 1.00 86.00 1138 HIS A CA 1
ATOM 8899 C C . HIS A 1 1138 ? 16.352 9.455 11.269 1.00 86.00 1138 HIS A C 1
ATOM 8901 O O . HIS A 1 1138 ? 17.336 9.688 10.573 1.00 86.00 1138 HIS A O 1
ATOM 8907 N N . HIS A 1 1139 ? 15.801 8.238 11.314 1.00 85.12 1139 HIS A N 1
ATOM 8908 C CA . HIS A 1 1139 ? 16.277 7.067 10.566 1.00 85.12 1139 HIS A CA 1
ATOM 8909 C C . HIS A 1 1139 ? 16.179 7.202 9.030 1.00 85.12 1139 HIS A C 1
ATOM 8911 O O . HIS A 1 1139 ? 16.756 6.385 8.315 1.00 85.12 1139 HIS A O 1
ATOM 8917 N N . LYS A 1 1140 ? 15.451 8.204 8.513 1.00 89.31 1140 LYS A N 1
ATOM 8918 C CA . LYS A 1 1140 ? 15.335 8.512 7.074 1.00 89.31 1140 LYS A CA 1
ATOM 8919 C C . LYS A 1 1140 ? 16.386 9.520 6.587 1.00 89.31 1140 LYS A C 1
ATOM 8921 O O . LYS A 1 1140 ? 16.534 9.689 5.378 1.00 89.31 1140 LYS A O 1
ATOM 8926 N N . LEU A 1 1141 ? 17.100 10.201 7.488 1.00 88.06 1141 LEU A N 1
ATOM 8927 C CA . LEU A 1 1141 ? 18.148 11.167 7.140 1.00 88.06 1141 LEU A CA 1
ATOM 8928 C C . LEU A 1 1141 ? 19.454 10.437 6.821 1.00 88.06 1141 LEU A C 1
ATOM 8930 O O . LEU A 1 1141 ? 19.981 9.725 7.673 1.00 88.06 1141 LEU A O 1
ATOM 8934 N N . SER A 1 1142 ? 20.033 10.648 5.632 1.00 79.75 1142 SER A N 1
ATOM 8935 C CA . SER A 1 1142 ? 21.276 9.941 5.264 1.00 79.75 1142 SER A CA 1
ATOM 8936 C C . SER A 1 1142 ? 22.515 10.358 6.071 1.00 79.75 1142 SER A C 1
ATOM 8938 O O . SER A 1 1142 ? 23.510 9.639 6.069 1.00 79.75 1142 SER A O 1
ATOM 8940 N N . THR A 1 1143 ? 22.454 11.500 6.756 1.00 82.06 1143 THR A N 1
ATOM 8941 C CA . THR A 1 1143 ? 23.520 12.070 7.599 1.00 82.06 1143 THR A CA 1
ATOM 8942 C C . THR A 1 1143 ? 23.139 12.137 9.086 1.00 82.06 1143 THR A C 1
ATOM 8944 O O . THR A 1 1143 ? 23.909 12.655 9.891 1.00 82.06 1143 THR A O 1
ATOM 8947 N N . GLY A 1 1144 ? 21.968 11.611 9.470 1.00 82.88 1144 GLY A N 1
ATOM 8948 C CA . GLY A 1 1144 ? 21.405 11.786 10.813 1.00 82.88 1144 GLY A CA 1
ATOM 8949 C C . GLY A 1 1144 ? 21.031 13.242 11.129 1.00 82.88 1144 GLY A C 1
ATOM 8950 O O . GLY A 1 1144 ? 20.997 14.099 10.247 1.00 82.88 1144 GLY A O 1
ATOM 8951 N N . LEU A 1 1145 ? 20.739 13.526 12.402 1.00 85.31 1145 LEU A N 1
ATOM 8952 C CA . LEU A 1 1145 ? 20.429 14.888 12.866 1.00 85.31 1145 LEU A CA 1
ATOM 8953 C C . LEU A 1 1145 ? 21.674 15.790 12.933 1.00 85.31 1145 LEU A C 1
ATOM 8955 O O . LEU A 1 1145 ? 21.534 17.001 12.811 1.00 85.31 1145 LEU A O 1
ATOM 8959 N N . ASP A 1 1146 ? 22.873 15.211 13.070 1.00 83.69 1146 ASP A N 1
ATOM 8960 C CA . ASP A 1 1146 ? 24.149 15.946 13.091 1.00 83.69 1146 ASP A CA 1
ATOM 8961 C C . ASP A 1 1146 ? 24.497 16.602 11.745 1.00 83.69 1146 ASP A C 1
ATOM 8963 O O . ASP A 1 1146 ? 25.258 17.564 11.697 1.00 83.69 1146 ASP A O 1
ATOM 8967 N N . GLY A 1 1147 ? 23.959 16.082 10.636 1.00 81.25 1147 GLY A N 1
ATOM 8968 C CA . GLY A 1 1147 ? 24.197 16.617 9.295 1.00 81.25 1147 GLY A CA 1
ATOM 8969 C C . GLY A 1 1147 ? 23.276 17.764 8.882 1.00 81.25 1147 GLY A C 1
ATOM 8970 O O . GLY A 1 1147 ? 23.366 18.221 7.743 1.00 81.25 1147 GLY A O 1
ATOM 8971 N N . VAL A 1 1148 ? 22.366 18.203 9.755 1.00 89.06 1148 VAL A N 1
ATOM 8972 C CA . VAL A 1 1148 ? 21.449 19.315 9.488 1.00 89.06 1148 VAL A CA 1
ATOM 8973 C C . VAL A 1 1148 ? 21.637 20.379 10.562 1.00 89.06 1148 VAL A C 1
ATOM 8975 O O . VAL A 1 1148 ? 21.630 20.093 11.756 1.00 89.06 1148 VAL A O 1
ATOM 8978 N N . GLU A 1 1149 ? 21.791 21.623 10.128 1.00 90.25 1149 GLU A N 1
ATOM 8979 C CA . GLU A 1 1149 ? 22.063 22.770 10.990 1.00 90.25 1149 GLU A CA 1
ATOM 8980 C C . GLU A 1 1149 ? 21.037 23.872 10.705 1.00 90.25 1149 GLU A C 1
ATOM 8982 O O . GLU A 1 1149 ? 20.575 24.005 9.570 1.00 90.25 1149 GLU A O 1
ATOM 8987 N N . CYS A 1 1150 ? 20.678 24.666 11.714 1.00 90.25 1150 CYS A N 1
ATOM 8988 C CA . CYS A 1 1150 ? 19.837 25.851 11.543 1.00 90.25 1150 CYS A CA 1
ATOM 8989 C C . CYS A 1 1150 ? 20.431 27.085 12.239 1.00 90.25 1150 CYS A C 1
ATOM 8991 O O . CYS A 1 1150 ? 21.255 26.982 13.149 1.00 90.25 1150 CYS A O 1
ATOM 8993 N N . PHE A 1 1151 ? 20.016 28.268 11.788 1.00 89.56 1151 PHE A N 1
ATOM 8994 C CA . PHE A 1 1151 ? 20.436 29.565 12.317 1.00 89.56 1151 PHE A CA 1
ATOM 8995 C C . PHE A 1 1151 ? 19.480 30.052 13.411 1.00 89.56 1151 PHE A C 1
ATOM 8997 O O . PHE A 1 1151 ? 18.268 30.126 13.190 1.00 89.56 1151 PHE A O 1
ATOM 9004 N N . LEU A 1 1152 ? 20.013 30.422 14.578 1.00 82.19 1152 LEU A N 1
ATOM 9005 C CA . LEU A 1 1152 ? 19.216 30.971 15.680 1.00 82.19 1152 LEU A CA 1
ATOM 9006 C C . LEU A 1 1152 ? 18.687 32.383 15.365 1.00 82.19 1152 LEU A C 1
ATOM 9008 O O . LEU A 1 1152 ? 19.416 33.250 14.873 1.00 82.19 1152 LEU A O 1
ATOM 9012 N N . SER A 1 1153 ? 17.417 32.627 15.706 1.00 64.50 1153 SER A N 1
ATOM 9013 C CA . SER A 1 1153 ? 16.737 33.916 15.503 1.00 64.50 1153 SER A CA 1
ATOM 9014 C C . SER A 1 1153 ? 17.210 34.974 16.511 1.00 64.50 1153 SER A C 1
ATOM 9016 O O . SER A 1 1153 ? 16.572 35.191 17.536 1.00 64.50 1153 SER A O 1
ATOM 9018 N N . GLY A 1 1154 ? 18.329 35.635 16.216 1.00 61.03 1154 GLY A N 1
ATOM 9019 C CA . GLY A 1 1154 ? 18.870 36.738 17.019 1.00 61.03 1154 GLY A CA 1
ATOM 9020 C C . GLY A 1 1154 ? 20.333 37.024 16.695 1.00 61.03 1154 GLY A C 1
ATOM 9021 O O . GLY A 1 1154 ? 20.654 38.096 16.191 1.00 61.03 1154 GLY A O 1
ATOM 9022 N N . ASP A 1 1155 ? 21.189 36.020 16.901 1.00 62.56 1155 ASP A N 1
ATOM 9023 C CA . ASP A 1 1155 ? 22.651 36.161 16.813 1.00 62.56 1155 ASP A CA 1
ATOM 9024 C C . ASP A 1 1155 ? 23.268 35.585 15.523 1.00 62.56 1155 ASP A C 1
ATOM 9026 O O . ASP A 1 1155 ? 24.468 35.717 15.293 1.00 62.56 1155 ASP A O 1
ATOM 9030 N N . GLY A 1 1156 ? 22.476 34.917 14.673 1.00 65.69 1156 GLY A N 1
ATOM 9031 C CA . GLY A 1 1156 ? 22.962 34.321 13.419 1.00 65.69 1156 GLY A CA 1
ATOM 9032 C C . GLY A 1 1156 ? 23.918 33.134 13.603 1.00 65.69 1156 GLY A C 1
ATOM 9033 O O . GLY A 1 1156 ? 24.548 32.697 12.643 1.00 65.69 1156 GLY A O 1
ATOM 9034 N N . GLN A 1 1157 ? 24.033 32.603 14.822 1.00 79.00 1157 GLN A N 1
ATOM 9035 C CA . GLN A 1 1157 ? 24.845 31.428 15.121 1.00 79.00 1157 GLN A CA 1
ATOM 9036 C C . GLN A 1 1157 ? 24.189 30.157 14.557 1.00 79.00 1157 GLN A C 1
ATOM 9038 O O . GLN A 1 1157 ? 22.989 29.930 14.733 1.00 79.00 1157 GLN A O 1
ATOM 9043 N N . GLN A 1 1158 ? 24.997 29.340 13.882 1.00 84.62 1158 GLN A N 1
ATOM 9044 C CA . GLN A 1 1158 ? 24.614 28.061 13.284 1.00 84.62 1158 GLN A CA 1
ATOM 9045 C C . GLN A 1 1158 ? 24.737 26.941 14.325 1.00 84.62 1158 GLN A C 1
ATOM 9047 O O . GLN A 1 1158 ? 25.744 26.856 15.032 1.00 84.62 1158 GLN A O 1
ATOM 9052 N N . VAL A 1 1159 ? 23.697 26.114 14.451 1.00 86.69 1159 VAL A N 1
ATOM 9053 C CA . VAL A 1 1159 ? 23.582 25.063 15.472 1.00 86.69 1159 VAL A CA 1
ATOM 9054 C C . VAL A 1 1159 ? 23.059 23.775 14.833 1.00 86.69 1159 VAL A C 1
ATOM 9056 O O . VAL A 1 1159 ? 22.070 23.803 14.102 1.00 86.69 1159 VAL A O 1
ATOM 9059 N N . SER A 1 1160 ? 23.710 22.644 15.122 1.00 87.81 1160 SER A N 1
ATOM 9060 C CA . SER A 1 1160 ? 23.242 21.305 14.729 1.00 87.81 1160 SER A CA 1
ATOM 9061 C C . SER A 1 1160 ? 21.887 20.978 15.359 1.00 87.81 1160 SER A C 1
ATOM 9063 O O . SER A 1 1160 ? 21.674 21.250 16.544 1.00 87.81 1160 SER A O 1
ATOM 9065 N N . LEU A 1 1161 ? 20.993 20.314 14.617 1.00 87.69 1161 LEU A N 1
ATOM 9066 C CA . LEU A 1 1161 ? 19.709 19.863 15.163 1.00 87.69 1161 LEU A CA 1
ATOM 9067 C C . LEU A 1 1161 ? 19.870 18.889 16.341 1.00 87.69 1161 LEU A C 1
ATOM 9069 O O . LEU A 1 1161 ? 18.999 18.849 17.206 1.00 87.69 1161 LEU A O 1
ATOM 9073 N N . SER A 1 1162 ? 20.979 18.147 16.425 1.00 85.31 1162 SER A N 1
ATOM 9074 C CA . SER A 1 1162 ? 21.269 17.258 17.562 1.00 85.31 1162 SER A CA 1
ATOM 9075 C C . SER A 1 1162 ? 21.542 17.989 18.886 1.00 85.31 1162 SER A C 1
ATOM 9077 O O . SER A 1 1162 ? 21.473 17.368 19.946 1.00 85.31 1162 SER A O 1
ATOM 9079 N N . ALA A 1 1163 ? 21.813 19.299 18.849 1.00 83.94 1163 ALA A N 1
ATOM 9080 C CA . ALA A 1 1163 ? 22.008 20.138 20.033 1.00 83.94 1163 ALA A CA 1
ATOM 9081 C C . ALA A 1 1163 ? 20.723 20.857 20.502 1.00 83.94 1163 ALA A C 1
ATOM 9083 O O . ALA A 1 1163 ? 20.757 21.581 21.498 1.00 83.94 1163 ALA A O 1
ATOM 9084 N N . LEU A 1 1164 ? 19.599 20.677 19.797 1.00 83.50 1164 LEU A N 1
ATOM 9085 C CA . LEU A 1 1164 ? 18.301 21.279 20.117 1.00 83.50 1164 LEU A CA 1
ATOM 9086 C C . LEU A 1 1164 ? 17.367 20.268 20.801 1.00 83.50 1164 LEU A C 1
ATOM 9088 O O . LEU A 1 1164 ? 17.488 19.058 20.619 1.00 83.50 1164 LEU A O 1
ATOM 9092 N N . SER A 1 1165 ? 16.394 20.762 21.566 1.00 81.69 1165 SER A N 1
ATOM 9093 C CA . SER A 1 1165 ? 15.341 19.955 22.199 1.00 81.69 1165 SER A CA 1
ATOM 9094 C C . SER A 1 1165 ? 13.954 20.565 21.960 1.00 81.69 1165 SER A C 1
ATOM 9096 O O . SER A 1 1165 ? 13.836 21.665 21.420 1.00 81.69 1165 SER A O 1
ATOM 9098 N N . GLU A 1 1166 ? 12.874 19.882 22.361 1.00 75.75 1166 GLU A N 1
ATOM 9099 C CA . GLU A 1 1166 ? 11.522 20.469 22.281 1.00 75.75 1166 GLU A CA 1
ATOM 9100 C C . GLU A 1 1166 ? 11.420 21.777 23.098 1.00 75.75 1166 GLU A C 1
ATOM 9102 O O . GLU A 1 1166 ? 10.792 22.742 22.655 1.00 75.75 1166 GLU A O 1
ATOM 9107 N N . ASP A 1 1167 ? 12.111 21.857 24.243 1.00 77.06 1167 ASP A N 1
ATOM 9108 C CA . ASP A 1 1167 ? 12.183 23.075 25.060 1.00 77.06 1167 ASP A CA 1
ATOM 9109 C C . ASP A 1 1167 ? 12.825 24.261 24.316 1.00 77.06 1167 ASP A C 1
ATOM 9111 O O . ASP A 1 1167 ? 12.469 25.408 24.593 1.00 77.06 1167 ASP A O 1
ATOM 9115 N N . SER A 1 1168 ? 13.701 24.022 23.328 1.00 78.44 1168 SER A N 1
ATOM 9116 C CA . SER A 1 1168 ? 14.294 25.081 22.490 1.00 78.44 1168 SER A CA 1
ATOM 9117 C C . SER A 1 1168 ? 13.254 25.872 21.682 1.00 78.44 1168 SER A C 1
ATOM 9119 O O . SER A 1 1168 ? 13.543 26.980 21.242 1.00 78.44 1168 SER A O 1
ATOM 9121 N N . PHE A 1 1169 ? 12.038 25.339 21.509 1.00 80.88 1169 PHE A N 1
ATOM 9122 C CA . PHE A 1 1169 ? 10.930 25.989 20.796 1.00 80.88 1169 PHE A CA 1
ATOM 9123 C C . PHE A 1 1169 ? 9.758 26.365 21.719 1.00 80.88 1169 PHE A C 1
ATOM 9125 O O . PHE A 1 1169 ? 8.661 26.674 21.251 1.00 80.88 1169 PHE A O 1
ATOM 9132 N N . ARG A 1 1170 ? 9.957 26.360 23.044 1.00 69.75 1170 ARG A N 1
ATOM 9133 C CA . ARG A 1 1170 ? 8.884 26.538 24.038 1.00 69.75 1170 ARG A CA 1
ATOM 9134 C C . ARG A 1 1170 ? 8.135 27.872 23.934 1.00 69.75 1170 ARG A C 1
ATOM 9136 O O . ARG A 1 1170 ? 6.928 27.902 24.175 1.00 69.75 1170 ARG A O 1
ATOM 9143 N N . GLU A 1 1171 ? 8.806 28.949 23.524 1.00 65.94 1171 GLU A N 1
ATOM 9144 C CA . GLU A 1 1171 ? 8.182 30.268 23.304 1.00 65.94 1171 GLU A CA 1
ATOM 9145 C C . GLU A 1 1171 ? 7.166 30.262 22.144 1.00 65.94 1171 GLU A C 1
ATOM 9147 O O . GLU A 1 1171 ? 6.195 31.020 22.151 1.00 65.94 1171 GLU A O 1
ATOM 9152 N N . CYS A 1 1172 ? 7.295 29.326 21.198 1.00 67.12 1172 CYS A N 1
ATOM 9153 C CA . CYS A 1 1172 ? 6.374 29.172 20.071 1.00 67.12 1172 CYS A CA 1
ATOM 9154 C C . CYS A 1 1172 ? 4.986 28.633 20.458 1.00 67.12 1172 CYS A C 1
ATOM 9156 O O . CYS A 1 1172 ? 4.085 28.627 19.620 1.00 67.12 1172 CYS A O 1
ATOM 9158 N N . ARG A 1 1173 ? 4.769 28.217 21.717 1.00 62.41 1173 ARG A N 1
ATOM 9159 C CA . ARG A 1 1173 ? 3.433 27.862 22.238 1.00 62.41 1173 ARG A CA 1
ATOM 9160 C C . ARG A 1 1173 ? 2.565 29.093 22.591 1.00 62.41 1173 ARG A C 1
ATOM 9162 O O . ARG A 1 1173 ? 1.460 28.906 23.092 1.00 62.41 1173 ARG A O 1
ATOM 9169 N N . GLY A 1 1174 ? 3.050 30.327 22.381 1.00 51.59 1174 GLY A N 1
ATOM 9170 C CA . GLY A 1 1174 ? 2.534 31.535 23.049 1.00 51.59 1174 GLY A CA 1
ATOM 9171 C C . GLY A 1 1174 ? 1.911 32.669 22.214 1.00 51.59 1174 GLY A C 1
ATOM 9172 O O . GLY A 1 1174 ? 1.628 33.711 22.799 1.00 51.59 1174 GLY A O 1
ATOM 9173 N N . MET A 1 1175 ? 1.677 32.534 20.901 1.00 46.22 1175 MET A N 1
ATOM 9174 C CA . MET A 1 1175 ? 0.985 33.579 20.114 1.00 46.22 1175 MET A CA 1
ATOM 9175 C C . MET A 1 1175 ? -0.472 33.217 19.804 1.00 46.22 1175 MET A C 1
ATOM 9177 O O . MET A 1 1175 ? -0.755 32.476 18.865 1.00 46.22 1175 MET A O 1
ATOM 9181 N N . LEU A 1 1176 ? -1.394 33.800 20.576 1.00 50.03 1176 LEU A N 1
ATOM 9182 C CA . LEU A 1 1176 ? -2.829 33.805 20.278 1.00 50.03 1176 LEU A CA 1
ATOM 9183 C C . LEU A 1 1176 ? -3.102 34.596 18.992 1.00 50.03 1176 LEU A C 1
ATOM 9185 O O . LEU A 1 1176 ? -2.542 35.669 18.760 1.00 50.03 1176 LEU A O 1
ATOM 9189 N N . THR A 1 1177 ? -3.973 34.055 18.152 1.00 53.84 1177 THR A N 1
ATOM 9190 C CA . THR A 1 1177 ? -4.340 34.626 16.856 1.00 53.84 1177 THR A CA 1
ATOM 9191 C C . THR A 1 1177 ? -5.378 35.744 17.002 1.00 53.84 1177 THR A C 1
ATOM 9193 O O . THR A 1 1177 ? -6.059 35.861 18.022 1.00 53.84 1177 THR A O 1
ATOM 9196 N N . LEU A 1 1178 ? -5.557 36.563 15.957 1.00 49.72 1178 LEU A N 1
ATOM 9197 C CA . LEU A 1 1178 ? -6.598 37.606 15.929 1.00 49.72 1178 LEU A CA 1
ATOM 9198 C C . LEU A 1 1178 ? -8.005 37.019 16.186 1.00 49.72 1178 LEU A C 1
ATOM 9200 O O . LEU A 1 1178 ? -8.841 37.644 16.835 1.00 49.72 1178 LEU A O 1
ATOM 9204 N N . THR A 1 1179 ? -8.234 35.789 15.722 1.00 49.91 1179 THR A N 1
ATOM 9205 C CA . THR A 1 1179 ? -9.429 34.975 15.975 1.00 49.91 1179 THR A CA 1
ATOM 9206 C C . THR A 1 1179 ? -9.663 34.691 17.459 1.00 49.91 1179 THR A C 1
ATOM 9208 O O . THR A 1 1179 ? -10.797 34.805 17.919 1.00 49.91 1179 THR A O 1
ATOM 9211 N N . ASP A 1 1180 ? -8.614 34.411 18.235 1.00 50.16 1180 ASP A N 1
ATOM 9212 C CA . ASP A 1 1180 ? -8.737 34.132 19.672 1.00 50.16 1180 ASP A CA 1
ATOM 9213 C C . ASP A 1 1180 ? -9.107 35.399 20.462 1.00 50.16 1180 ASP A C 1
ATOM 9215 O O . ASP A 1 1180 ? -9.955 35.363 21.357 1.00 50.16 1180 ASP A O 1
ATOM 9219 N N . TYR A 1 1181 ? -8.556 36.554 20.070 1.00 51.50 1181 TYR A N 1
ATOM 9220 C CA . TYR A 1 1181 ? -8.952 37.859 20.618 1.00 51.50 1181 TYR A CA 1
ATOM 9221 C C . TYR A 1 1181 ? -10.429 38.183 20.353 1.00 51.50 1181 TYR A C 1
ATOM 9223 O O . TYR A 1 1181 ? -11.124 38.691 21.238 1.00 51.50 1181 TYR A O 1
ATOM 9231 N N . LEU A 1 1182 ? -10.929 37.867 19.154 1.00 55.53 1182 LEU A N 1
ATOM 9232 C CA . LEU A 1 1182 ? -12.340 38.050 18.809 1.00 55.53 1182 LEU A CA 1
ATOM 9233 C C . LEU A 1 1182 ? -13.244 37.134 19.648 1.00 55.53 1182 LEU A C 1
ATOM 9235 O O . LEU A 1 1182 ? -14.254 37.607 20.165 1.00 55.53 1182 LEU A O 1
ATOM 9239 N N . ILE A 1 1183 ? -12.867 35.867 19.862 1.00 57.81 1183 ILE A N 1
ATOM 9240 C CA . ILE A 1 1183 ? -13.624 34.928 20.711 1.00 57.81 1183 ILE A CA 1
ATOM 9241 C C . ILE A 1 1183 ? -13.765 35.466 22.145 1.00 57.81 1183 ILE A C 1
ATOM 9243 O O . ILE A 1 1183 ? -14.869 35.456 22.698 1.00 57.81 1183 ILE A O 1
ATOM 9247 N N . VAL A 1 1184 ? -12.693 36.009 22.733 1.00 56.16 1184 VAL A N 1
ATOM 9248 C CA . VAL A 1 1184 ? -12.745 36.606 24.080 1.00 56.16 1184 VAL A CA 1
ATOM 9249 C C . VAL A 1 1184 ? -13.704 37.803 24.120 1.00 56.16 1184 VAL A C 1
ATOM 9251 O O . VAL A 1 1184 ? -14.577 37.851 24.988 1.00 56.16 1184 VAL A O 1
ATOM 9254 N N . ILE A 1 1185 ? -13.625 38.724 23.154 1.00 59.31 1185 ILE A N 1
ATOM 9255 C CA . ILE A 1 1185 ? -14.503 39.908 23.094 1.00 59.31 1185 ILE A CA 1
ATOM 9256 C C . ILE A 1 1185 ? -15.977 39.508 22.908 1.00 59.31 1185 ILE A C 1
ATOM 9258 O O . ILE A 1 1185 ? -16.845 39.979 23.647 1.00 59.31 1185 ILE A O 1
ATOM 9262 N N . PHE A 1 1186 ? -16.277 38.609 21.966 1.00 57.38 1186 PHE A N 1
ATOM 9263 C CA . PHE A 1 1186 ? -17.653 38.182 21.704 1.00 57.38 1186 PHE A CA 1
ATOM 9264 C C . PHE A 1 1186 ? -18.245 37.340 22.843 1.00 57.38 1186 PHE A C 1
ATOM 9266 O O . PHE A 1 1186 ? -19.438 37.478 23.125 1.00 57.38 1186 PHE A O 1
ATOM 9273 N N . SER A 1 1187 ? -17.444 36.549 23.567 1.00 58.12 1187 SER A N 1
ATOM 9274 C CA . SER A 1 1187 ? -17.928 35.811 24.746 1.00 58.12 1187 SER A CA 1
ATOM 9275 C C . SER A 1 1187 ? -18.395 36.746 25.875 1.00 58.12 1187 SER A C 1
ATOM 9277 O O . SER A 1 1187 ? -19.466 36.527 26.445 1.00 58.12 1187 SER A O 1
ATOM 9279 N N . GLY A 1 1188 ? -17.684 37.853 26.128 1.00 55.31 1188 GLY A N 1
ATOM 9280 C CA . GLY A 1 1188 ? -18.099 38.878 27.098 1.00 55.31 1188 GLY A CA 1
ATOM 9281 C C . GLY A 1 1188 ? -19.403 39.594 26.715 1.00 55.31 1188 GLY A C 1
ATOM 9282 O O . GLY A 1 1188 ? -20.252 39.862 27.572 1.00 55.31 1188 GLY A O 1
ATOM 9283 N N . ILE A 1 1189 ? -19.609 39.844 25.418 1.00 67.62 1189 ILE A N 1
ATOM 9284 C CA . ILE A 1 1189 ? -20.864 40.407 24.896 1.00 67.62 1189 ILE A CA 1
ATOM 9285 C C . ILE A 1 1189 ? -22.017 39.404 25.069 1.00 67.62 1189 ILE A C 1
ATOM 9287 O O . ILE A 1 1189 ? -23.084 39.781 25.555 1.00 67.62 1189 ILE A O 1
ATOM 9291 N N . CYS A 1 1190 ? -21.802 38.121 24.761 1.00 56.78 1190 CYS A N 1
ATOM 9292 C CA . CYS A 1 1190 ? -22.824 37.078 24.915 1.00 56.78 1190 CYS A CA 1
ATOM 9293 C C . CYS A 1 1190 ? -23.273 36.896 26.374 1.00 56.78 1190 CYS A C 1
ATOM 9295 O O . CYS A 1 1190 ? -24.472 36.793 26.632 1.00 56.78 1190 CYS A O 1
ATOM 9297 N N . ILE A 1 1191 ? -22.344 36.928 27.338 1.00 64.88 1191 ILE A N 1
ATOM 9298 C CA . ILE A 1 1191 ? -22.664 36.857 28.776 1.00 64.88 1191 ILE A CA 1
ATOM 9299 C C . ILE A 1 1191 ? -23.511 38.066 29.207 1.00 64.88 1191 ILE A C 1
ATOM 9301 O O . ILE A 1 1191 ? -24.485 37.916 29.947 1.00 64.88 1191 ILE A O 1
ATOM 9305 N N . SER A 1 1192 ? -23.191 39.257 28.692 1.00 59.25 1192 SER A N 1
ATOM 9306 C CA . SER A 1 1192 ? -23.937 40.488 28.981 1.00 59.25 1192 SER A CA 1
ATOM 9307 C C . SER A 1 1192 ? -25.368 40.441 28.422 1.00 59.25 1192 SER A C 1
ATOM 9309 O O . SER A 1 1192 ? -26.320 40.797 29.116 1.00 59.25 1192 SER A O 1
ATOM 9311 N N . VAL A 1 1193 ? -25.545 39.939 27.194 1.00 67.75 1193 VAL A N 1
ATOM 9312 C CA . VAL A 1 1193 ? -26.868 39.752 26.570 1.00 67.75 1193 VAL A CA 1
ATOM 9313 C C . VAL A 1 1193 ? -27.685 38.686 27.309 1.00 67.75 1193 VAL A C 1
ATOM 9315 O O . VAL A 1 1193 ? -28.862 38.910 27.591 1.00 67.75 1193 VAL A O 1
ATOM 9318 N N . ALA A 1 1194 ? -27.069 37.567 27.704 1.00 58.69 1194 ALA A N 1
ATOM 9319 C CA . ALA A 1 1194 ? -27.734 36.520 28.480 1.00 58.69 1194 ALA A CA 1
ATOM 9320 C C . ALA A 1 1194 ? -28.241 37.031 29.843 1.00 58.69 1194 ALA A C 1
ATOM 9322 O O . ALA A 1 1194 ? -29.366 36.718 30.234 1.00 58.69 1194 ALA A O 1
ATOM 9323 N N . ALA A 1 1195 ? -27.465 37.872 30.537 1.00 66.44 1195 ALA A N 1
ATOM 9324 C CA . ALA A 1 1195 ? -27.880 38.492 31.798 1.00 66.44 1195 ALA A CA 1
ATOM 9325 C C . ALA A 1 1195 ? -29.085 39.443 31.632 1.00 66.44 1195 ALA A C 1
ATOM 9327 O O . ALA A 1 1195 ? -29.986 39.463 32.478 1.00 66.44 1195 ALA A O 1
ATOM 9328 N N . ILE A 1 1196 ? -29.143 40.197 30.527 1.00 69.56 1196 ILE A N 1
ATOM 9329 C CA . ILE A 1 1196 ? -30.274 41.083 30.201 1.00 69.56 1196 ILE A CA 1
ATOM 9330 C C . ILE A 1 1196 ? -31.537 40.263 29.891 1.00 69.56 1196 ILE A C 1
ATOM 9332 O O . ILE A 1 1196 ? -32.603 40.562 30.430 1.00 69.56 1196 ILE A O 1
ATOM 9336 N N . ILE A 1 1197 ? -31.420 39.197 29.090 1.00 68.00 1197 ILE A N 1
ATOM 9337 C CA . ILE A 1 1197 ? -32.542 38.303 28.752 1.00 68.00 1197 ILE A CA 1
ATOM 9338 C C . ILE A 1 1197 ? -33.070 37.585 30.004 1.00 68.00 1197 ILE A C 1
ATOM 9340 O O . ILE A 1 1197 ? -34.281 37.561 30.225 1.00 68.00 1197 ILE A O 1
ATOM 9344 N N . ALA A 1 1198 ? -32.184 37.068 30.862 1.00 66.62 1198 ALA A N 1
ATOM 9345 C CA . ALA A 1 1198 ? -32.566 36.439 32.127 1.00 66.62 1198 ALA A CA 1
ATOM 9346 C C . ALA A 1 1198 ? -33.311 37.413 33.058 1.00 66.62 1198 ALA A C 1
ATOM 9348 O O . ALA A 1 1198 ? -34.325 37.049 33.657 1.00 66.62 1198 ALA A O 1
ATOM 9349 N N . SER A 1 1199 ? -32.867 38.674 33.124 1.00 68.62 1199 SER A N 1
ATOM 9350 C CA . SER A 1 1199 ? -33.541 39.732 33.891 1.00 68.62 1199 SER A CA 1
ATOM 9351 C C . SER A 1 1199 ? -34.940 40.048 33.345 1.00 68.62 1199 SER A C 1
ATOM 9353 O O . SER A 1 1199 ? -35.883 40.223 34.119 1.00 68.62 1199 SER A O 1
ATOM 9355 N N . PHE A 1 1200 ? -35.101 40.055 32.018 1.00 69.88 1200 PHE A N 1
ATOM 9356 C CA . PHE A 1 1200 ? -36.397 40.241 31.359 1.00 69.88 1200 PHE A CA 1
ATOM 9357 C C . PHE A 1 1200 ? -37.358 39.077 31.642 1.00 69.88 1200 PHE A C 1
ATOM 9359 O O . PHE A 1 1200 ? -38.512 39.307 31.999 1.00 69.88 1200 PHE A O 1
ATOM 9366 N N . PHE A 1 1201 ? -36.874 37.831 31.577 1.00 64.44 1201 PHE A N 1
ATOM 9367 C CA . PHE A 1 1201 ? -37.658 36.643 31.934 1.00 64.44 1201 PHE A CA 1
ATOM 9368 C C . PHE A 1 1201 ? -38.089 36.641 33.409 1.00 64.44 1201 PHE A C 1
ATOM 9370 O O . PHE A 1 1201 ? -39.234 36.290 33.713 1.00 64.44 1201 PHE A O 1
ATOM 9377 N N . LEU A 1 1202 ? -37.223 37.077 34.331 1.00 70.69 1202 LEU A N 1
ATOM 9378 C CA . LEU A 1 1202 ? -37.581 37.209 35.748 1.00 70.69 1202 LEU A CA 1
ATOM 9379 C C . LEU A 1 1202 ? -38.692 38.254 35.957 1.00 70.69 1202 LEU A C 1
ATOM 9381 O O . LEU A 1 1202 ? -39.665 38.000 36.665 1.00 70.69 1202 LEU A O 1
ATOM 9385 N N . ALA A 1 1203 ? -38.597 39.410 35.293 1.00 67.00 1203 ALA A N 1
ATOM 9386 C CA . ALA A 1 1203 ? -39.636 40.437 35.344 1.00 67.00 1203 ALA A CA 1
ATOM 9387 C C . ALA A 1 1203 ? -40.976 39.944 34.756 1.00 67.00 1203 ALA A C 1
ATOM 9389 O O . ALA A 1 1203 ? -42.033 40.148 35.358 1.00 67.00 1203 ALA A O 1
ATOM 9390 N N . SER A 1 1204 ? -40.948 39.247 33.613 1.00 63.19 1204 SER A N 1
ATOM 9391 C CA . SER A 1 1204 ? -42.152 38.711 32.962 1.00 63.19 1204 SER A CA 1
ATOM 9392 C C . SER A 1 1204 ? -42.828 37.599 33.771 1.00 63.19 1204 SER A C 1
ATOM 9394 O O . SER A 1 1204 ? -44.057 37.567 33.858 1.00 63.19 1204 SER A O 1
ATOM 9396 N N . THR A 1 1205 ? -42.060 36.714 34.412 1.00 64.50 1205 THR A N 1
ATOM 9397 C CA . THR A 1 1205 ? -42.612 35.654 35.274 1.00 64.50 1205 THR A CA 1
ATOM 9398 C C . THR A 1 1205 ? -43.248 36.221 36.544 1.00 64.50 1205 THR A C 1
ATOM 9400 O O . THR A 1 1205 ? -44.363 35.824 36.885 1.00 64.50 1205 THR A O 1
ATOM 9403 N N . ILE A 1 1206 ? -42.632 37.220 37.188 1.00 71.62 1206 ILE A N 1
ATOM 9404 C CA . ILE A 1 1206 ? -43.236 37.940 38.324 1.00 71.62 1206 ILE A CA 1
ATOM 9405 C C . ILE A 1 1206 ? -44.558 38.612 37.908 1.00 71.62 1206 ILE A C 1
ATOM 9407 O O . ILE A 1 1206 ? -45.566 38.484 38.609 1.00 71.62 1206 ILE A O 1
ATOM 9411 N N . HIS A 1 1207 ? -44.597 39.260 36.739 1.00 60.34 1207 HIS A N 1
ATOM 9412 C CA . HIS A 1 1207 ? -45.815 39.888 36.215 1.00 60.34 1207 HIS A CA 1
ATOM 9413 C C . HIS A 1 1207 ? -46.918 38.859 35.871 1.00 60.34 1207 HIS A C 1
ATOM 9415 O O . HIS A 1 1207 ? -48.112 39.150 36.008 1.00 60.34 1207 HIS A O 1
ATOM 9421 N N . CYS A 1 1208 ? -46.544 37.641 35.467 1.00 54.06 1208 CYS A N 1
ATOM 9422 C CA . CYS A 1 1208 ? -47.477 36.539 35.225 1.00 54.06 1208 CYS A CA 1
ATOM 9423 C C . CYS A 1 1208 ? -48.088 36.007 36.538 1.00 54.06 1208 CYS A C 1
ATOM 9425 O O . CYS A 1 1208 ? -49.310 35.882 36.647 1.00 54.06 1208 CYS A O 1
ATOM 9427 N N . PHE A 1 1209 ? -47.268 35.800 37.576 1.00 58.16 1209 PHE A N 1
ATOM 9428 C CA . PHE A 1 1209 ? -47.743 35.376 38.900 1.00 58.16 1209 PHE A CA 1
ATOM 9429 C C . PHE A 1 1209 ? -48.654 36.412 39.577 1.00 58.16 1209 PHE A C 1
ATOM 9431 O O . PHE A 1 1209 ? -49.615 36.030 40.247 1.00 58.16 1209 PHE A O 1
ATOM 9438 N N . GLN A 1 1210 ? -48.423 37.714 39.368 1.00 55.75 1210 GLN A N 1
ATOM 9439 C CA . GLN A 1 1210 ? -49.335 38.754 39.861 1.00 55.75 1210 GLN A CA 1
ATOM 9440 C C . GLN A 1 1210 ? -50.713 38.706 39.175 1.00 55.75 1210 GLN A C 1
ATOM 9442 O O . GLN A 1 1210 ? -51.728 38.849 39.856 1.00 55.75 1210 GLN A O 1
ATOM 9447 N N . ARG A 1 1211 ? -50.783 38.419 37.864 1.00 52.00 1211 ARG A N 1
ATOM 9448 C CA . ARG A 1 1211 ? -52.067 38.221 37.157 1.00 52.00 1211 ARG A CA 1
ATOM 9449 C C . ARG A 1 1211 ? -52.799 36.947 37.584 1.00 52.00 1211 ARG A C 1
ATOM 9451 O O . ARG A 1 1211 ? -54.014 36.984 37.744 1.00 52.00 1211 ARG A O 1
ATOM 9458 N N . LEU A 1 1212 ? -52.083 35.848 37.827 1.00 50.12 1212 LEU A N 1
ATOM 9459 C CA . LEU A 1 1212 ? -52.680 34.598 38.322 1.00 50.12 1212 LEU A CA 1
ATOM 9460 C C . LEU A 1 1212 ? -53.263 34.726 39.737 1.00 50.12 1212 LEU A C 1
ATOM 9462 O O . LEU A 1 1212 ? -54.207 34.015 40.072 1.00 50.12 1212 LEU A O 1
ATOM 9466 N N . LYS A 1 1213 ? -52.748 35.650 40.559 1.00 47.34 1213 LYS A N 1
ATOM 9467 C CA . LYS A 1 1213 ? -53.287 35.910 41.902 1.00 47.34 1213 LYS A CA 1
ATOM 9468 C C . LYS A 1 1213 ? -54.554 36.777 41.897 1.00 47.34 1213 LYS A C 1
ATOM 9470 O O . LYS A 1 1213 ? -55.337 36.677 42.831 1.00 47.34 1213 LYS A O 1
ATOM 9475 N N . ALA A 1 1214 ? -54.760 37.585 40.855 1.00 46.28 1214 ALA A N 1
ATOM 9476 C CA . ALA A 1 1214 ? -55.953 38.419 40.684 1.00 46.28 1214 ALA A CA 1
ATOM 9477 C C . ALA A 1 1214 ? -57.139 37.676 40.042 1.00 46.28 1214 ALA A C 1
ATOM 9479 O O . ALA A 1 1214 ? -58.260 38.151 40.123 1.00 46.28 1214 ALA A O 1
ATOM 9480 N N . LYS A 1 1215 ? -56.910 36.519 39.404 1.00 42.16 1215 LYS A N 1
ATOM 9481 C CA . LYS A 1 1215 ? -57.950 35.774 38.669 1.00 42.16 1215 LYS A CA 1
ATOM 9482 C C . LYS A 1 1215 ? -58.574 34.608 39.453 1.00 42.16 1215 LYS A C 1
ATOM 9484 O O . LYS A 1 1215 ? -59.177 33.730 38.853 1.00 42.16 1215 LYS A O 1
ATOM 9489 N N . ARG A 1 1216 ? -58.375 34.559 40.776 1.00 41.88 1216 ARG A N 1
ATOM 9490 C CA . ARG A 1 1216 ? -58.843 33.468 41.660 1.00 41.88 1216 ARG A CA 1
ATOM 9491 C C . ARG A 1 1216 ? -59.809 33.950 42.753 1.00 41.88 1216 ARG A C 1
ATOM 9493 O O . ARG A 1 1216 ? -59.937 33.297 43.781 1.00 41.88 1216 ARG A O 1
ATOM 9500 N N . THR A 1 1217 ? -60.433 35.107 42.544 1.00 44.50 1217 THR A N 1
ATOM 9501 C CA . THR A 1 1217 ? -61.405 35.735 43.460 1.00 44.50 1217 THR A CA 1
ATOM 9502 C C . THR A 1 1217 ? -62.761 36.031 42.816 1.00 44.50 1217 THR A C 1
ATOM 9504 O O . THR A 1 1217 ? -63.659 36.460 43.527 1.00 44.50 1217 THR A O 1
ATOM 9507 N N . ASP A 1 1218 ? -62.921 35.773 41.511 1.00 45.53 1218 ASP A N 1
ATOM 9508 C CA . ASP A 1 1218 ? -64.069 36.252 40.720 1.00 45.53 1218 ASP A CA 1
ATOM 9509 C C . ASP A 1 1218 ? -64.912 35.102 40.110 1.00 45.53 1218 ASP A C 1
ATOM 9511 O O . ASP A 1 1218 ? -65.771 35.346 39.271 1.00 45.53 1218 ASP A O 1
ATOM 9515 N N . GLU A 1 1219 ? -64.673 33.842 40.504 1.00 42.59 1219 GLU A N 1
ATOM 9516 C CA . GLU A 1 1219 ? -65.402 32.646 40.020 1.00 42.59 1219 GLU A CA 1
ATOM 9517 C C . GLU A 1 1219 ? -66.057 31.858 41.183 1.00 42.59 1219 GLU A C 1
ATOM 9519 O O . GLU A 1 1219 ? -66.094 30.631 41.174 1.00 42.59 1219 GLU A O 1
ATOM 9524 N N . GLU A 1 1220 ? -66.561 32.562 42.209 1.00 43.88 1220 GLU A N 1
ATOM 9525 C CA . GLU A 1 1220 ? -67.326 31.965 43.328 1.00 43.88 1220 GLU A CA 1
ATOM 9526 C C . GLU A 1 1220 ? -68.664 32.692 43.631 1.00 43.88 1220 GLU A C 1
ATOM 9528 O O . GLU A 1 1220 ? -69.256 32.494 44.688 1.00 43.88 1220 GLU A O 1
ATOM 9533 N N . GLU A 1 1221 ? -69.190 33.488 42.685 1.00 43.56 1221 GLU A N 1
ATOM 9534 C CA . GLU A 1 1221 ? -70.577 33.996 42.699 1.00 43.56 1221 GLU A CA 1
ATOM 9535 C C . GLU A 1 1221 ? -71.241 33.830 41.316 1.00 43.56 1221 GLU A C 1
ATOM 9537 O O . GLU A 1 1221 ? -70.811 34.451 40.345 1.00 43.56 1221 GLU A O 1
ATOM 9542 N N . GLY A 1 1222 ? -72.316 33.029 41.235 1.00 31.55 1222 GLY A N 1
ATOM 9543 C CA . GLY A 1 1222 ? -73.198 32.949 40.057 1.00 31.55 1222 GLY A CA 1
ATOM 9544 C C . GLY A 1 1222 ? -73.599 31.532 39.629 1.00 31.55 1222 GLY A C 1
ATOM 9545 O O . GLY A 1 1222 ? -73.022 30.990 38.692 1.00 31.55 1222 GLY A O 1
ATOM 9546 N N . GLU A 1 1223 ? -74.613 30.950 40.278 1.00 41.50 1223 GLU A N 1
ATOM 9547 C CA . GLU A 1 1223 ? -75.341 29.785 39.746 1.00 41.50 1223 GLU A CA 1
ATOM 9548 C C . GLU A 1 1223 ? -76.336 30.224 38.651 1.00 41.50 1223 GLU A C 1
ATOM 9550 O O . GLU A 1 1223 ? -77.269 30.962 38.965 1.00 41.50 1223 GLU A O 1
ATOM 9555 N N . GLU A 1 1224 ? -76.165 29.746 37.409 1.00 32.84 1224 GLU A N 1
ATOM 9556 C CA . GLU A 1 1224 ? -77.240 29.313 36.477 1.00 32.84 1224 GLU A CA 1
ATOM 9557 C C . GLU A 1 1224 ? -76.673 28.534 35.270 1.00 32.84 1224 GLU A C 1
ATOM 9559 O O . GLU A 1 1224 ? -75.702 29.019 34.643 1.00 32.84 1224 GLU A O 1
#

Radius of gyration: 50.06 Å; chains: 1; bounding box: 142×78×139 Å

Secondary structure (DSSP, 8-state):
-BGGG-SS----EEESTTSSEEEEEE-TT--EEEEEEEE-TTSS---EEEEPPPEE-TT-SSEEEEEEEEEB-GGGSTT--TT-BSEEEEEEEEESS----SSSS-SSTTTSEEEEEEE-SS-B-HHHHHHT----EEEEEEE----SSEEEEEEEESSBEEEEEEEEEE--EEPPEEETTEEE--EE--SSTT-EEEEE-EEPTTEEEEEEEEEEEEETTS-EEEEEEEEEEPTTEEEEGGGTEEEEPPTTEE--SSBSPPPEEPPTTEE--STT-SS-EEPTT-B--TTS-TTSPPB-PPPPPEEEEEEEETTEEEEEEE--S--TT-S--EEEEEEEEE-SSSSPPEEPPTT-EEES-SSSB-SSEEEEE-PPTT-EEEEEEEEE-TTGGGSSSPPPEEEEEEEPPP-PPPP---EEEEEE-SSEEEEEEPPPS---S---EEEEEEEETTS-GGG-EEEEESSSEEEEESPPTT-EEEEEEEEEETTEE-PPPPPEEEEPPPHHHHHHTTS-----------TTTTHHHHHHHHHHHSS----------------S------TT-PPP--GGGSSSHHHHHHHHS----GGGEEEEEEEEE-SSEEEEEEEE--TTSPPEEEEEEEEPTT--HHHHHHHHHHHHHHTT---TTB--TT-----------SPPPHHHHHHHHHHHHHHHHHHHHTTEE-S---GGGEEE-TT--EEE---TT-EE----SS-------S-----GGGS-HHHHHS----HHHHHHHHHHHHHHHHTTSPPTTTT--HHHHHHHHHTT--PPPPTT--HHHHHHHHHHT-SSTTSSPPHHHHHHHHHHHHH-GGGGS--PPP-----------PPP-GGG--SHHHHHHHTT-GGGHHHHHHTT--SHHHHHH--HHHHHHTT---HHHHHHHHHHHHHHHHHHHHH--------------------PPTT-EEEETTEEE-TTS--SS--S---TT-SEEE--SS------TTGGGS-TT--EEE--SS------TTTTTT-TT--EEE--SS---EE-TTSSTT-TT--EEE-TT-TT--EE-TTTTTT-TT--EEE-TTS--S---HHHHHT-TT--EEE-TTS--EESTTHHHHHHHHHHTGGGBTTTGGG-EEEETTT--EEEGGG--GGGGGGGG----HHHHHHHHHHHHHHHHHHHHHHHHHHHHHHHHHHHHHSSSSSSS---

Organism: NCBI:txid1572043

pLDDT: mean 76.13, std 19.1, range [22.16, 97.56]

Sequence (1224 aa):
MDSTTATAELGWTIYPSLGWEEVSGYDENMNTIRTYQVCNVFDASQNNWVRTKYIRRRGAQRIHVEMKFSVRDCSSIPNVPGSCKETFNLHYFESDSDVATKVYPAWMENPWIKVDTIAADESFSQVDLGGRVMKINTEVRSFGPVSRNGFYLAFQDYGGCMSLIAVKVFYRKCPQIIRNGAVFQETLSGAESTSLVSSRGTCIPNGEEVDVPIKLYCNGDGEWLVPIGRCVCKAGHESVDNGTVCKACPSGFFKASQGDQLCLQCPFNSRTTNEGAINCVCRNGYYRTDSDPLEMPCTTMPSAAQNVISSVNETSLRLEWESPKESGGREDVVYNIICKSCGSGRGACTRCGDNVQFVPRQLGLTEPRVHISDLLAHTQYTFEIQSVNGVSDQSPFSPQFSSVNITTNQAAPSVVSITHQVSRTVDSITLSWSQPDQPNGVILDYELQYYEKNTAESNASLLRSQTNTAVIRGLKQGTIYVFQVRARTVAGFGRFSGKMYFQTMTEEEYSSSLQEKLPLIIGSAAAGIVFLIAVVVLIIVCNRGSDRTDSEYTDKLQHYTSGHMAPGMKIYIDPFTYEDPNEAVREFAKEIDVSCVKIEQVIGAGEFGEVCSGNLRLPGKREILVAIKTLKSGYTDKQRRDFLSEASIMGQFDHPNIIHLEGVVTKSTPQNDGQFTVIQLVGMLRGIAAGMKYLCDMNYVHRDLAARNILVNSNLVCKVSDFGLSRFVEDDTSDPTYTSALGGKIPIRWTAPEAIQYRKFTSSSDVWSYGIVMWEVMSYGERPYWDMSNQDVINAIDQDYRLPSPMDCPNALHQLMLDCWQKDRNNRPKFSQNVNTLDKMIRNPGSLKATTPLSSGIHLPLLDRSTPDFSSFSTVDEWLDAIKMGQYKENFANENLTTFEDVSQMTMDDILRVGVTLAGHQKKILNSIQMMRAQMNQIQSVEPFLALLSSTLLTWGYNCPPSCLCPDHHTVDCTGQGLTRLPNSIPLDVRRLLLSNNWISWIPSDFLVLYSDLVYLDLRNNSLTKLEPGTLTTSSRLVYLDLGSNNLTEIPTGTFGETRSLIKLRLGSNPFLNMVSKDAFSGLTSLRELELERNALSGLDVGVLSQLPSLRMIRLEGNPWVCNCNFAKLFLWLLENHHKLSTGLDGVECFLSGDGQQVSLSALSEDSFRECRGMLTLTDYLIVIFSGICISVAAIIASFFLASTIHCFQRLKAKRTDEEEGEE

InterPro domains:
  IPR000372 Leucine-rich repeat N-terminal domain [SM00013] (959-992)
  IPR000719 Protein kinase domain [PS50011] (597-842)
  IPR001090 Ephrin, ligand binding domain [PF01404] (1-174)
  IPR001090 Ephrin, ligand binding domain [PS51550] (1-179)
  IPR001090 Ephrin, ligand binding domain [SM00615] (1-174)
  IPR001245 Serine-threonine/tyrosine-protein kinase, catalytic domain [PF07714] (597-837)
  IPR001245 Serine-threonine/tyrosine-protein kinase, catalytic domain [PR00109] (694-712)
  IPR001245 Serine-threonine/tyrosine-protein kinase, catalytic domain [PR00109] (746-756)
  IPR001245 Serine-threonine/tyrosine-protein kinase, catalytic domain [PR00109] (765-787)
  IPR001245 Serine-threonine/tyrosine-protein kinase, catalytic domain [PR00109] (809-831)
  IPR001426 Tyrosine-protein kinase, receptor class V, conserved site [PS00790] (155-175)
  IPR001426 Tyrosine-protein kinase, receptor class V, conserved site [PS00791] (218-238)
  IPR001611 Leucine-rich repeat [PF13855] (990-1048)
  IPR001611 Leucine-rich repeat [PF13855] (1061-1120)
  IPR001611 Leucine-rich repeat [PS51450] (1013-1034)
  IPR001611 Leucine-rich repeat [PS51450] (1037-1058)
  IPR001660 Sterile alpha motif domain [PF00536] (871-933)
  IPR001660 Sterile alpha motif domain [PS50105] (871-935)
  IPR001660 Sterile alpha motif domain [SM00454] (868-935)
  IPR003591 Leucine-rich repeat, typical subtype [SM00369] (1011-1034)